Protein AF-A0A7C4VVA5-F1 (afdb_monomer)

pLDDT: mean 86.46, std 18.03, range [26.69, 98.88]

Foldseek 3Di:
DDPVVVVVVVVVVVVVVVCVVVVVVVVVVVVVDQAAAQEEEEWAPQQVVLQVVLQVLLVLLQHRHDYDHLVRLVVPADDPDSLLSLLVVLVCCCVRRVHAEYEHEAFCVIRNFDWAQFDDPPDGTFTFPLSSFQNDDRLCPPPPRNRVPVVRGDDLLFGPHFYAYAHDNHNVLSNLLSVLQLCCLQVDDPPDLQLQEEEQEFDDPAPLQVLLSVLLCVLSVVGNYDYQGLNVQRFDLVNVLVDQLCAHQEYEYGYEAAFWWDWATGDDDPDDDDDPDDDDDDDGDTCGLVSLLPRQNVSSAYEYFYQYFQQQQSVDAPPVRDDGGSQSSQSSRSRYHHQKYKDFSGGFDDDSDCADTSSVLSSQLSVQVVVVQQFQSSSLSRSLNVLSVVDDFVDDPPPGRRSSNRSRGIHMHHGRGQGRPPDAEEAEPPPRGPAPSSVQSNGAARYEYEYEFDEHADQHERQHNYEYEYPALVGAEQEYPLEDESYEYNAENYHAYHHEFENYLERYEYDLVHQHAYEYEQHEQEHHLERYERENHAPYEAAQYEFEPHAAERYEYEYPDQDARQYEHANYEQEQYQESYEYENYENYEAFLYHQYHHVHDYHYPDYAYHQAPAPPRFGFEHNPDDADFQADDRQRPHGDGDQWGSQWADNDPRDIGRTHGNDRRVDDQFDKAKEAEEEDPFWAKVVGGGIDIDGAQDKDWMFIGGDPQKDWFFKDKQNRTPGRDGGDIDGPNHHIYIYTYIDGAKDDKEKAKPDLEDEEEQFDKDKMAMDIDIDADDKWKWKDKQNHTDPPPTDRMDMDHHNDFDKIKMKMWMAHPVGHIYIYDIHIYGYKYAKEKAKPPLEDEAAAFDKDKMFMDIDIDADDKWKWKDKPNHTDPPRTDRMDMDGHNDFDKMWMKMKMAHPVGRIYIYDIRIYGHDDDDDDDDDDDDYDYDYDDDDYDDDDDDDDDDDDDDDDDDDDDDDDDD

Secondary structure (DSSP, 8-state):
--THHHHHHHHHHHHHHHHHHHHHHHHHHHTTS-----EEEEE-TTTHHHHHHHHHHHHHTT--EEEEEHHHHHHHS--SSHHHHHHHHHHHHHHHH---EEEEES-TTTS--EEE----SS-S-EEESGGGT--SS-S-SSSSS-TT-TTT-------SSEEEEE--SSHHHHHHHHHHHHHHHHS--TTSGGGGEEEEEE-SSTHHHHHHHHHHHHHHTTSEEEEEEGGGT---HHHHHHHHHH--SEEEEES--BTTEE-------S-----S----------EEHHHHHH--GGG--PEEEEESSSTT-TT---TTS----HHHHHHH-SSSS-SEEEEESS-----SSSSSSHHHHHHHHHHHHHTT--BHHHHHHHHHHHHHHHS-SS--BTTB-HHHHHHHHEEEES-TT-B--SS--EEEETTT-SSHHHHHHHPPTT-EEEE-SEEE---EEE-SS-EEEES-TTTEEEE--SSSEEEEE-SSS-EEES-EEESSSEEEEE-TTS-BS-EEES-EEESSSEEEEEES-BS-EEES-EEE--SSEEEEEEEEEEEE---EEES-EEES-SEEEEEEEEES-EEES-EEES-S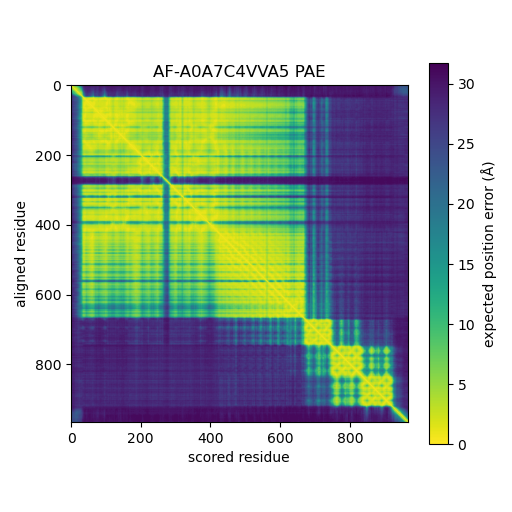EEEEESS---B----TTT---EETT------EETTTT-EES--SB-SS-EESSSS-EESS-BSS-TTSPPPPEEEEEEEE-TTEEEESPSEEEEEETTPEEEEEEEEPTTEEEEEEEETTEEEES-SSEEEE-SS-EEEEEEEEEPPPPPEEEEE-SEEEEETT--EEEEEEEESSSSS-EEEEEETTEE-TT--SSEEEE--SS-EEEEEEEEEE-TT--EEE---EEEEEEPPPEEEEE-SEEEE-TT--EEEEEEEESSSSSEEEEEEETTEE-TT--SSEEEE--SSSEEEEEEEEEEETTS-EEE---EEEEE------------------------------------------------

Sequence (966 aa):
MSKRAVSGIMLILFLTGVLSLAFNIQLAKAESETVRIDNLIITTSDLEAAATRLAQWKNSCGIPSKVLNTTWIYSHYSGVDEPEKIRNCIKDFHSNFLTRYVTIFGDVDKVPIRYAYVPDSHETFVPTDLYYADLDYSWDDNGDGLYADLDNDRVDGVPDVYVGRIPPSLSNTAEDVITKIIEYQQSFDVSEDWVNRVVLAAGMDGDITVTLSEYIYNVVRDKNVVKLYETEGNLTNDALDFEIDRGCIFLNFVGHSGETWLPDIVPDSWILRPIYLGPIVVDYEKYSWQDALDRTNGRKLPVIVTMSCLSAKVDWTSPLGTGECLGEYFVMNPNGGSIAYFGSTGIAWGSSSPYGLMPELNRRIYEAFYSGRTRLGDMWGVALTEYVQGHTLNGRYGEYYLDEKTVMEFILLGDPTLRIYGGPETLKVPEEYVTIQGAINSAYSGDVIEVANGNYHEHVVINKTVSLIGESRYGTVIIGDGTGTVVYVLANNVNITGFAIVSGSIGIKTDWRYGQNVNIVGNIIDHNTIGVQLYEVYNSTFTDNQVSNNNNCGILLINNFPSFSNNTIINNVIWHNGYGIWMDNSDGNTIYHNNFINNTQQVRIDWGNNTFDNGYPSGGNYWSDYTGTDVKCGPSQDFPGSDFIGDTPYIIDTNNRDRYPLMYSYGSSPPPTYNLTIMATVGGTTNPPAGTYSYTANQTVQVTAIPDTGYLFGYWELDGINVGSANPYSVLMDKDHALKAIFTVIPPPLSASISPLSASLLVGQSVMFSSIVSGGYPPYGYQWYLNGSLVSEATSSIWTFTPLTAGTYKVYLNVTDNSGNVAISDTATITVAPQLAVSISPMSVSILVGQQVTFTSTTSGGYPPYTYQWYLNGNPVSGATSETWTFTPSTSGIFYVYLKVTDSKGNTAQSDTARIIVSTVPVGGYSIPIQLPTTTKPVTLHIALLTILTALFVTIKQKTRRKHRQ

Solvent-accessible surface area (backbone atoms only — not comparable to full-atom values): 50418 Å² total; per-residue (Å²): 139,66,75,67,60,60,54,52,54,52,51,52,52,50,51,54,49,50,49,50,49,50,50,50,50,52,45,56,49,63,74,66,55,71,69,65,29,38,30,42,33,42,25,32,85,79,40,44,66,43,50,45,52,47,24,53,51,35,39,53,33,14,38,36,41,47,73,44,45,48,76,55,41,64,76,76,40,72,54,97,51,68,56,48,10,51,33,50,49,46,52,53,37,36,75,67,21,62,28,43,30,34,32,38,46,23,19,50,92,60,45,63,68,45,59,33,35,51,42,60,101,85,50,54,64,32,50,22,64,46,65,67,8,28,76,66,78,76,29,46,69,80,73,81,71,58,23,43,31,76,93,72,23,57,77,80,74,46,49,74,26,17,47,9,35,39,57,43,86,44,54,66,52,34,44,38,36,48,48,52,57,52,47,55,58,71,72,64,61,84,85,44,70,30,60,46,19,32,39,42,37,18,28,55,79,38,73,49,22,41,53,51,49,51,56,43,44,70,73,53,64,91,40,56,64,46,80,24,30,43,82,76,50,58,24,31,60,75,49,54,51,50,49,46,46,67,19,19,42,32,35,40,40,26,29,64,38,40,42,43,32,37,63,50,45,71,64,91,64,102,72,78,82,85,72,97,72,79,97,71,88,75,87,71,62,56,49,32,38,64,57,32,48,72,35,37,22,86,68,38,42,19,38,37,41,38,38,29,15,17,28,39,14,66,85,49,62,40,102,84,76,76,45,66,14,29,37,50,33,18,42,48,24,73,67,19,35,29,62,23,28,34,24,14,31,32,86,56,54,71,61,95,38,69,64,58,41,33,40,25,48,49,42,28,40,52,52,28,37,79,71,74,28,41,25,51,11,51,12,49,34,47,20,43,36,56,47,53,74,70,53,68,86,94,47,61,68,82,91,22,47,52,59,60,36,42,59,41,22,53,45,44,39,21,60,19,80,46,70,52,81,87,66,67,51,78,43,42,28,60,85,70,12,71,34,72,50,6,40,58,54,64,46,58,67,61,17,34,38,43,30,50,68,40,82,42,82,42,71,32,64,41,68,49,31,30,38,42,36,28,74,31,35,89,46,11,32,40,36,27,91,55,48,68,46,22,33,36,35,57,23,40,60,23,37,44,31,16,30,22,32,27,30,6,38,24,16,36,35,42,32,65,93,20,19,41,39,44,28,43,36,40,31,30,25,34,53,11,37,26,14,33,40,38,27,45,44,28,63,19,42,38,33,52,27,37,28,25,50,2,67,51,21,17,36,35,37,39,31,98,54,93,47,79,22,49,27,40,40,30,53,26,40,29,30,49,9,29,23,22,32,36,31,36,32,43,18,54,30,40,39,2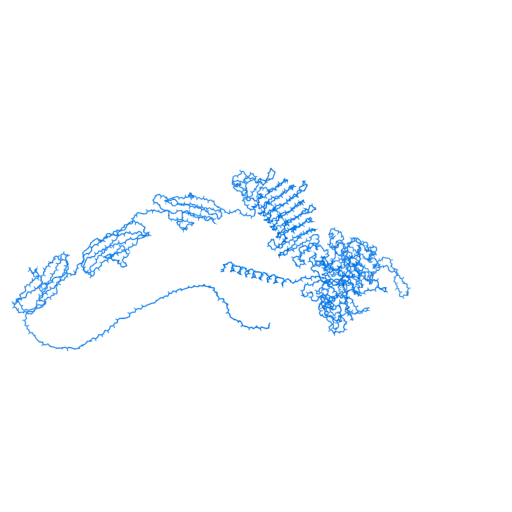5,38,22,30,36,36,72,26,78,37,53,68,46,74,82,35,64,50,43,42,26,39,66,48,75,92,72,27,10,26,16,49,72,82,67,81,70,54,52,59,18,25,70,90,76,37,74,45,86,42,64,68,58,31,25,51,50,54,48,72,76,55,99,79,29,42,18,69,24,23,29,73,54,51,58,95,59,76,79,71,58,73,26,42,42,34,38,42,60,40,79,42,41,48,44,44,67,59,67,46,76,47,78,43,49,54,70,41,71,46,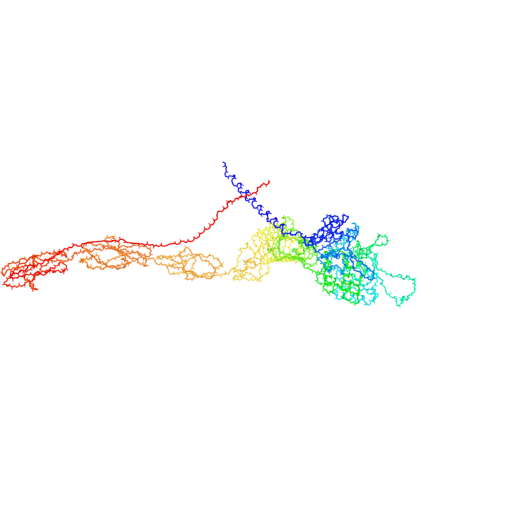72,39,34,71,46,55,33,96,66,31,39,75,56,34,33,26,50,74,83,40,79,76,45,63,66,77,58,38,79,45,68,28,82,52,71,44,38,40,32,40,38,40,40,74,68,69,56,75,56,42,42,38,61,40,65,57,61,53,78,40,46,45,70,45,73,51,69,36,43,58,51,74,49,53,45,44,80,65,71,49,39,42,36,30,49,72,88,39,80,43,83,92,40,51,52,68,54,49,73,50,64,45,84,58,60,49,79,43,39,37,36,38,41,37,32,29,67,81,69,52,74,26,63,28,64,72,19,45,38,42,29,31,42,62,51,44,40,44,59,39,68,52,57,52,80,44,52,63,68,47,75,50,66,35,42,57,51,76,46,55,42,46,79,65,73,47,44,40,33,27,49,72,89,39,76,44,86,90,36,53,53,68,51,52,76,48,63,45,90,58,70,49,76,48,40,36,34,40,39,38,35,29,68,80,70,53,70,29,59,27,70,70,18,47,36,36,27,62,86,90,90,86,87,90,88,87,92,92,89,90,92,93,92,94,91,90,89,93,94,91,94,92,91,90,86,92,86,88,91,83,88,81,88,84,80,92,90,88,75,88,88,88,80,83,134

Mean predicted aligned error: 17.12 Å

Nearest PDB structures (foldseek):
  5xpw-assembly1_A-2  TM=4.432E-01  e=4.559E-05  Branchiostoma floridae
  7r5j-assembly1_10  TM=3.515E-01  e=4.429E-06  Homo sapiens
  7uww-assembly1_A  TM=2.962E-01  e=5.397E-04  Ruminococcus bromii L2-63
  7uww-assembly2_B  TM=3.057E-01  e=1.086E-03  Ruminococcus bromii L2-63
  7uwv-assembly1_A  TM=2.884E-01  e=1.992E-03  Ruminococcus bromii L2-63

Structure (mmCIF, N/CA/C/O backbone):
data_AF-A0A7C4VVA5-F1
#
_entry.id   AF-A0A7C4VVA5-F1
#
loop_
_atom_site.group_PDB
_atom_site.id
_atom_site.type_symbol
_atom_site.label_atom_id
_atom_site.label_alt_id
_atom_site.label_comp_id
_atom_site.label_asym_id
_atom_site.label_entity_id
_atom_site.label_seq_id
_atom_site.pdbx_PDB_ins_code
_atom_site.Cartn_x
_atom_site.Cartn_y
_atom_site.Cartn_z
_atom_site.occupancy
_atom_site.B_iso_or_equiv
_atom_site.auth_seq_id
_atom_site.auth_comp_id
_atom_site.auth_asym_id
_atom_site.auth_atom_id
_atom_site.pdbx_PDB_model_num
ATOM 1 N N . MET A 1 1 ? 16.117 -47.573 38.694 1.00 45.97 1 MET A N 1
ATOM 2 C CA . MET A 1 1 ? 16.319 -46.351 37.874 1.00 45.97 1 MET A CA 1
ATOM 3 C C . MET A 1 1 ? 15.003 -45.577 37.844 1.00 45.97 1 MET A C 1
ATOM 5 O O . MET A 1 1 ? 13.965 -46.211 37.989 1.00 45.97 1 MET A O 1
ATOM 9 N N . SER A 1 2 ? 15.019 -44.240 37.807 1.00 35.41 2 SER A N 1
ATOM 10 C CA . SER A 1 2 ? 13.863 -43.418 38.219 1.00 35.41 2 SER A CA 1
ATOM 11 C C . SER A 1 2 ? 12.977 -42.929 37.063 1.00 35.41 2 SER A C 1
ATOM 13 O O . SER A 1 2 ? 13.430 -42.778 35.929 1.00 35.41 2 SER A O 1
ATOM 15 N N . LYS A 1 3 ? 11.713 -42.597 37.378 1.00 33.50 3 LYS A N 1
ATOM 16 C CA . LYS A 1 3 ? 10.722 -42.053 36.424 1.00 33.50 3 LYS A CA 1
ATOM 17 C C . LYS A 1 3 ? 11.180 -40.771 35.697 1.00 33.50 3 LYS A C 1
ATOM 19 O O . LYS A 1 3 ? 10.673 -40.491 34.618 1.00 33.50 3 LYS A O 1
ATOM 24 N N . ARG A 1 4 ? 12.165 -40.031 36.234 1.00 36.22 4 ARG A N 1
ATOM 25 C CA . ARG A 1 4 ? 12.706 -38.803 35.613 1.00 36.22 4 ARG A CA 1
ATOM 26 C C . ARG A 1 4 ? 13.353 -39.045 34.240 1.00 36.22 4 ARG A C 1
ATOM 28 O O . ARG A 1 4 ? 13.280 -38.165 33.392 1.00 36.22 4 ARG A O 1
ATOM 35 N N . ALA A 1 5 ? 13.928 -40.227 33.994 1.00 37.09 5 ALA A N 1
ATOM 36 C CA . ALA A 1 5 ? 14.572 -40.531 32.712 1.00 37.09 5 ALA A CA 1
ATOM 37 C C . ALA A 1 5 ? 13.572 -40.625 31.541 1.00 37.09 5 ALA A C 1
ATOM 39 O O . ALA A 1 5 ? 13.870 -40.180 30.437 1.00 37.09 5 ALA A O 1
ATOM 40 N N . VAL A 1 6 ? 12.371 -41.164 31.784 1.00 39.78 6 VAL A N 1
ATOM 41 C CA . VAL A 1 6 ? 11.357 -41.364 30.733 1.00 39.78 6 VAL A CA 1
ATOM 42 C C . VAL A 1 6 ? 10.712 -40.036 30.329 1.00 39.78 6 VAL A C 1
ATOM 44 O O . VAL A 1 6 ? 10.567 -39.768 29.139 1.00 39.78 6 VAL A O 1
ATOM 47 N N . SER A 1 7 ? 10.395 -39.171 31.300 1.00 40.78 7 SER A N 1
ATOM 48 C CA . SER A 1 7 ? 9.859 -37.831 31.023 1.00 40.78 7 SER A CA 1
ATOM 49 C C . SER A 1 7 ? 10.847 -36.952 30.251 1.00 40.78 7 SER A C 1
ATOM 51 O O . SER A 1 7 ? 10.426 -36.253 29.339 1.00 40.78 7 SER A O 1
ATOM 53 N N . GLY A 1 8 ? 12.149 -37.021 30.559 1.00 36.41 8 GLY A N 1
ATOM 54 C CA . GLY A 1 8 ? 13.171 -36.264 29.824 1.00 36.41 8 GLY A CA 1
ATOM 55 C C . GLY A 1 8 ? 13.262 -36.661 28.347 1.00 36.41 8 GLY A C 1
ATOM 56 O O . GLY A 1 8 ? 13.280 -35.795 27.480 1.00 36.41 8 GLY A O 1
ATOM 57 N N . ILE A 1 9 ? 13.245 -37.964 28.045 1.00 43.09 9 ILE A N 1
ATOM 58 C CA . ILE A 1 9 ? 13.321 -38.464 26.661 1.00 43.09 9 ILE A CA 1
ATOM 59 C C . ILE A 1 9 ? 12.047 -38.124 25.871 1.00 43.09 9 ILE A C 1
ATOM 61 O O . ILE A 1 9 ? 12.146 -37.717 24.716 1.00 43.09 9 ILE A O 1
ATOM 65 N N . MET A 1 10 ? 10.861 -38.219 26.487 1.00 37.72 10 MET A N 1
ATOM 66 C CA . MET A 1 10 ? 9.610 -37.766 25.859 1.00 37.72 10 MET A CA 1
ATOM 67 C C . MET A 1 10 ? 9.621 -36.259 25.575 1.00 37.72 10 MET A C 1
ATOM 69 O O . MET A 1 10 ? 9.268 -35.852 24.473 1.00 37.72 10 MET A O 1
ATOM 73 N N . LEU A 1 11 ? 10.073 -35.435 26.528 1.00 40.97 11 LEU A N 1
ATOM 74 C CA . LEU A 1 11 ? 10.136 -33.982 26.360 1.00 40.97 11 LEU A CA 1
ATOM 75 C C . LEU A 1 11 ? 11.113 -33.578 25.242 1.00 40.97 11 LEU A C 1
ATOM 77 O O . LEU A 1 11 ? 10.780 -32.726 24.425 1.00 40.97 11 LEU A O 1
ATOM 81 N N . ILE A 1 12 ? 12.276 -34.235 25.151 1.00 39.78 12 ILE A N 1
ATOM 82 C CA . ILE A 1 12 ? 13.262 -34.010 24.080 1.00 39.78 12 ILE A CA 1
ATOM 83 C C . ILE A 1 12 ? 12.720 -34.457 22.714 1.00 39.78 12 ILE A C 1
ATOM 85 O O . ILE A 1 12 ? 12.934 -33.760 21.725 1.00 39.78 12 ILE A O 1
ATOM 89 N N . LEU A 1 13 ? 11.987 -35.573 22.632 1.00 38.12 13 LEU A N 1
ATOM 90 C CA . LEU A 1 13 ? 11.355 -36.016 21.381 1.00 38.12 13 LEU A CA 1
ATOM 91 C C . LEU A 1 13 ? 10.202 -35.098 20.947 1.00 38.12 13 LEU A C 1
ATOM 93 O O . LEU A 1 13 ? 10.012 -34.893 19.751 1.00 38.12 13 LEU A O 1
ATOM 97 N N . PHE A 1 14 ? 9.471 -34.502 21.892 1.00 37.41 14 PHE A N 1
ATOM 98 C CA . PHE A 1 14 ? 8.439 -33.513 21.577 1.00 37.41 14 PHE A CA 1
ATOM 99 C C . PHE A 1 14 ? 9.060 -32.184 21.124 1.00 37.41 14 PHE A C 1
ATOM 101 O O . PHE A 1 14 ? 8.675 -31.661 20.085 1.00 37.41 14 PHE A O 1
ATOM 108 N N . LEU A 1 15 ? 10.082 -31.683 21.831 1.00 36.53 15 LEU A N 1
ATOM 109 C CA . LEU A 1 15 ? 10.829 -30.481 21.438 1.00 36.53 15 LEU A CA 1
ATOM 110 C C . LEU A 1 15 ? 11.522 -30.646 20.082 1.00 36.53 15 LEU A C 1
ATOM 112 O O . LEU A 1 15 ? 11.409 -29.759 19.250 1.00 36.53 15 LEU A O 1
ATOM 116 N N . THR A 1 16 ? 12.187 -31.772 19.813 1.00 39.16 16 THR A N 1
ATOM 117 C CA . THR A 1 16 ? 12.819 -32.010 18.497 1.00 39.16 16 THR A CA 1
ATOM 118 C C . THR A 1 16 ? 11.798 -32.234 17.381 1.00 39.16 16 THR A C 1
ATOM 120 O O . THR A 1 16 ? 12.058 -31.824 16.255 1.00 39.16 16 THR A O 1
ATOM 123 N N . GLY A 1 17 ? 10.619 -32.796 17.671 1.00 33.19 17 GLY A N 1
ATOM 124 C CA . GLY A 1 17 ? 9.508 -32.862 16.717 1.00 33.19 17 GLY A CA 1
ATOM 125 C C . GLY A 1 17 ? 8.909 -31.489 16.393 1.00 33.19 17 GLY A C 1
ATOM 126 O O . GLY A 1 17 ? 8.690 -31.182 15.225 1.00 33.19 17 GLY A O 1
ATOM 127 N N . VAL A 1 18 ? 8.698 -30.641 17.406 1.00 42.88 18 VAL A N 1
ATOM 128 C CA . VAL A 1 18 ? 8.175 -29.275 17.234 1.00 42.88 18 VAL A CA 1
ATOM 129 C C . VAL A 1 18 ? 9.211 -28.359 16.582 1.00 42.88 18 VAL A C 1
ATOM 131 O O . VAL A 1 18 ? 8.852 -27.648 15.651 1.00 42.88 18 VAL A O 1
ATOM 134 N N . LEU A 1 19 ? 10.493 -28.425 16.969 1.00 34.62 19 LEU A N 1
ATOM 135 C CA . LEU A 1 19 ? 11.560 -27.718 16.251 1.00 34.62 19 LEU A CA 1
ATOM 136 C C . LEU A 1 19 ? 11.702 -28.234 14.819 1.00 34.62 19 LEU A C 1
ATOM 138 O O . LEU A 1 19 ? 11.848 -27.417 13.927 1.00 34.62 19 LEU A O 1
ATOM 142 N N . SER A 1 20 ? 11.621 -29.543 14.557 1.00 33.53 20 SER A N 1
ATOM 143 C CA . SER A 1 20 ? 11.682 -30.052 13.179 1.00 33.53 20 SER A CA 1
ATOM 144 C C . SER A 1 20 ? 10.496 -29.586 12.338 1.00 33.53 20 SER A C 1
ATOM 146 O O . SER A 1 20 ? 10.680 -29.337 11.152 1.00 33.53 20 SER A O 1
ATOM 148 N N . LEU A 1 21 ? 9.296 -29.462 12.912 1.00 33.78 21 LEU A N 1
ATOM 149 C CA . LEU A 1 21 ? 8.136 -28.963 12.178 1.00 33.78 21 LEU A CA 1
ATOM 150 C C . LEU A 1 21 ? 8.221 -27.446 11.966 1.00 33.78 21 LEU A C 1
ATOM 152 O O . LEU A 1 21 ? 7.991 -26.990 10.854 1.00 33.78 21 LEU A O 1
ATOM 156 N N . ALA A 1 22 ? 8.617 -26.680 12.986 1.00 40.81 22 ALA A N 1
ATOM 157 C CA . ALA A 1 22 ? 8.839 -25.241 12.875 1.00 40.81 22 ALA A CA 1
ATOM 158 C C . ALA A 1 22 ? 9.962 -24.919 11.878 1.00 40.81 22 ALA A C 1
ATOM 160 O O . ALA A 1 22 ? 9.759 -24.105 10.991 1.00 40.81 22 ALA A O 1
ATOM 161 N N . PHE A 1 23 ? 11.100 -25.613 11.955 1.00 34.66 23 PHE A N 1
ATOM 162 C CA . PHE A 1 23 ? 12.238 -25.439 11.049 1.00 34.66 23 PHE A CA 1
ATOM 163 C C . PHE A 1 23 ? 11.895 -25.867 9.617 1.00 34.66 23 PHE A C 1
ATOM 165 O O . PHE A 1 23 ? 12.284 -25.180 8.685 1.00 34.66 23 PHE A O 1
ATOM 172 N N . ASN A 1 24 ? 11.098 -26.925 9.419 1.00 34.34 24 ASN A N 1
ATOM 173 C CA . ASN A 1 24 ? 10.622 -27.297 8.082 1.00 34.34 24 ASN A CA 1
ATOM 174 C C . ASN A 1 24 ? 9.548 -26.338 7.537 1.00 34.34 24 ASN A C 1
ATOM 176 O O . ASN A 1 24 ? 9.483 -26.159 6.330 1.00 34.34 24 ASN A O 1
ATOM 180 N N . ILE A 1 25 ? 8.722 -25.712 8.383 1.00 40.72 25 ILE A N 1
ATOM 181 C CA . ILE A 1 25 ? 7.798 -24.636 7.969 1.00 40.72 25 ILE A CA 1
ATOM 182 C C . ILE A 1 25 ? 8.580 -23.351 7.661 1.00 40.72 25 ILE A C 1
ATOM 184 O O . ILE A 1 25 ? 8.239 -22.633 6.730 1.00 40.72 25 ILE A O 1
ATOM 188 N N . GLN A 1 26 ? 9.647 -23.075 8.409 1.00 35.91 26 GLN A N 1
ATOM 189 C CA . GLN A 1 26 ? 10.500 -21.904 8.231 1.00 35.91 26 GLN A CA 1
ATOM 190 C C . GLN A 1 26 ? 11.422 -22.049 7.009 1.00 35.91 26 GLN A C 1
ATOM 192 O O . GLN A 1 26 ? 11.621 -21.064 6.307 1.00 35.91 26 GLN A O 1
ATOM 197 N N . LEU A 1 27 ? 11.883 -23.267 6.686 1.00 31.34 27 LEU A N 1
ATOM 198 C CA . LEU A 1 27 ? 12.446 -23.588 5.369 1.00 31.34 27 LEU A CA 1
ATOM 199 C C . LEU A 1 27 ? 11.375 -23.488 4.283 1.00 31.34 27 LEU A C 1
ATOM 201 O O . LEU A 1 27 ? 11.576 -22.729 3.356 1.00 31.34 27 LEU A O 1
ATOM 205 N N . ALA A 1 28 ? 10.219 -24.148 4.412 1.00 31.80 28 ALA A N 1
ATOM 206 C CA . ALA A 1 28 ? 9.186 -24.112 3.369 1.00 31.80 28 ALA A CA 1
ATOM 207 C C . ALA A 1 28 ? 8.646 -22.697 3.080 1.00 31.80 28 ALA A C 1
ATOM 209 O O . ALA A 1 28 ? 8.178 -22.452 1.973 1.00 31.80 28 ALA A O 1
ATOM 210 N N . LYS A 1 29 ? 8.725 -21.768 4.046 1.00 32.97 29 LYS A N 1
ATOM 211 C CA . LYS A 1 29 ? 8.430 -20.344 3.833 1.00 32.97 29 LYS A CA 1
ATOM 212 C C . LYS A 1 29 ? 9.605 -19.592 3.189 1.00 32.97 29 LYS A C 1
ATOM 214 O O . LYS A 1 29 ? 9.385 -18.812 2.271 1.00 32.97 29 LYS A O 1
ATOM 219 N N . ALA A 1 30 ? 10.846 -19.866 3.599 1.00 32.59 30 ALA A N 1
ATOM 220 C CA . ALA A 1 30 ? 12.046 -19.334 2.938 1.00 32.59 30 ALA A CA 1
ATOM 221 C C . ALA A 1 30 ? 12.274 -19.909 1.519 1.00 32.59 30 ALA A C 1
ATOM 223 O O . ALA A 1 30 ? 12.958 -19.297 0.709 1.00 32.59 30 ALA A O 1
ATOM 224 N N . GLU A 1 31 ? 11.686 -21.066 1.208 1.00 33.31 31 GLU A N 1
ATOM 225 C CA . GLU A 1 31 ? 11.645 -21.708 -0.112 1.00 33.31 31 GLU A CA 1
ATOM 226 C C . GLU A 1 31 ? 10.428 -21.252 -0.949 1.00 33.31 31 GLU A C 1
ATOM 228 O O . GLU A 1 31 ? 10.317 -21.643 -2.109 1.00 33.31 31 GLU A O 1
ATOM 233 N N . SER A 1 32 ? 9.522 -20.426 -0.396 1.00 39.28 32 SER A N 1
ATOM 234 C CA . SER A 1 32 ? 8.358 -19.863 -1.110 1.00 39.28 32 SER A CA 1
ATOM 235 C C . SER A 1 32 ? 8.391 -18.341 -1.291 1.00 39.28 32 SER A C 1
ATOM 237 O O . SER A 1 32 ? 7.468 -17.786 -1.880 1.00 39.28 32 SER A O 1
ATOM 239 N N . GLU A 1 33 ? 9.419 -17.659 -0.789 1.00 46.59 33 GLU A N 1
ATOM 240 C CA . GLU A 1 33 ? 9.691 -16.246 -1.067 1.00 46.59 33 GLU A CA 1
ATOM 241 C C . GLU A 1 33 ? 10.864 -16.180 -2.061 1.00 46.59 33 GLU A C 1
ATOM 243 O O . GLU A 1 33 ? 12.033 -16.228 -1.680 1.00 46.59 33 GLU A O 1
ATOM 248 N N . THR A 1 34 ? 10.557 -16.115 -3.364 1.00 53.72 34 THR A N 1
ATOM 249 C CA . THR A 1 34 ? 11.560 -15.837 -4.406 1.00 53.72 34 THR A CA 1
ATOM 250 C C . THR A 1 34 ? 12.242 -14.510 -4.093 1.00 53.72 34 THR A C 1
ATOM 252 O O . THR A 1 34 ? 11.558 -13.498 -3.939 1.00 53.72 34 THR A O 1
ATOM 255 N N . VAL A 1 35 ? 13.575 -14.503 -4.001 1.00 77.94 35 VAL A N 1
ATOM 256 C CA . VAL A 1 35 ? 14.351 -13.301 -3.662 1.00 77.94 35 VAL A CA 1
ATOM 257 C C . VAL A 1 35 ? 14.196 -12.268 -4.780 1.00 77.94 35 VAL A C 1
ATOM 259 O O . VAL A 1 35 ? 14.896 -12.332 -5.785 1.00 77.94 35 VAL A O 1
ATOM 262 N N . ARG A 1 36 ? 13.254 -11.336 -4.606 1.00 88.06 36 ARG A N 1
ATOM 263 C CA . ARG A 1 36 ? 12.953 -10.270 -5.568 1.00 88.06 36 ARG A CA 1
ATOM 264 C C . ARG A 1 36 ? 14.175 -9.375 -5.760 1.00 88.06 36 ARG A C 1
ATOM 266 O O . ARG A 1 36 ? 14.776 -8.937 -4.781 1.00 88.06 36 ARG A O 1
ATOM 273 N N . ILE A 1 37 ? 14.521 -9.090 -7.011 1.00 95.69 37 ILE A N 1
ATOM 274 C CA . ILE A 1 37 ? 15.574 -8.148 -7.403 1.00 95.69 37 ILE A CA 1
ATOM 275 C C . ILE A 1 37 ? 15.009 -7.326 -8.557 1.00 95.69 37 ILE A C 1
ATOM 277 O O . ILE A 1 37 ? 15.155 -7.706 -9.712 1.00 95.69 37 ILE A O 1
ATOM 281 N N . ASP A 1 38 ? 14.339 -6.217 -8.249 1.00 96.12 38 ASP A N 1
ATOM 282 C CA . ASP A 1 38 ? 13.673 -5.374 -9.246 1.00 96.12 38 ASP A CA 1
ATOM 283 C C . ASP A 1 38 ? 14.661 -4.702 -10.200 1.00 96.12 38 ASP A C 1
ATOM 285 O O . ASP A 1 38 ? 14.363 -4.581 -11.388 1.00 96.12 38 ASP A O 1
ATOM 289 N N . ASN A 1 39 ? 15.820 -4.278 -9.682 1.00 98.44 39 ASN A N 1
ATOM 290 C CA . ASN A 1 39 ? 16.856 -3.577 -10.436 1.00 98.44 39 ASN A CA 1
ATOM 291 C C . ASN A 1 39 ? 18.196 -4.324 -10.405 1.00 98.44 39 ASN A C 1
ATOM 293 O O . ASN A 1 39 ? 18.788 -4.542 -9.339 1.00 98.44 39 ASN A O 1
ATOM 297 N N . LEU A 1 40 ? 18.704 -4.660 -11.589 1.00 98.62 40 LEU A N 1
ATOM 298 C CA . LEU A 1 40 ? 20.035 -5.222 -11.774 1.00 98.62 40 LEU A CA 1
ATOM 299 C C . LEU A 1 40 ? 21.006 -4.128 -12.224 1.00 98.62 40 LEU A C 1
ATOM 301 O O . LEU A 1 40 ? 20.868 -3.583 -13.315 1.00 98.62 40 LEU A O 1
ATOM 305 N N . ILE A 1 41 ? 21.994 -3.808 -11.388 1.00 98.88 41 ILE A N 1
ATOM 306 C CA . ILE A 1 41 ? 23.014 -2.797 -11.689 1.00 98.88 41 ILE A CA 1
ATOM 307 C C . ILE A 1 41 ? 24.270 -3.506 -12.201 1.00 98.88 41 ILE A C 1
ATOM 309 O O . ILE A 1 41 ? 24.923 -4.223 -11.444 1.00 98.88 41 ILE A O 1
ATOM 313 N N . ILE A 1 42 ? 24.611 -3.328 -13.476 1.00 98.88 42 ILE A N 1
ATOM 314 C CA . ILE A 1 42 ? 25.744 -4.007 -14.126 1.00 98.88 42 ILE A CA 1
ATOM 315 C C . ILE A 1 42 ? 26.891 -3.012 -14.298 1.00 98.88 42 ILE A C 1
ATOM 317 O O . ILE A 1 42 ? 26.676 -1.916 -14.808 1.00 98.88 42 ILE A O 1
ATOM 321 N N . THR A 1 43 ? 28.094 -3.362 -13.829 1.00 98.75 43 THR A N 1
ATOM 322 C CA . THR A 1 43 ? 29.210 -2.407 -13.708 1.00 98.75 43 THR A CA 1
ATOM 323 C C . THR A 1 43 ? 30.594 -3.071 -13.667 1.00 98.75 43 THR A C 1
ATOM 325 O O . THR A 1 43 ? 30.706 -4.296 -13.597 1.00 98.75 43 THR A O 1
ATOM 328 N N . THR A 1 44 ? 31.659 -2.270 -13.669 1.00 98.31 44 THR A N 1
ATOM 329 C CA . THR A 1 44 ? 33.063 -2.697 -13.543 1.00 98.31 44 THR A CA 1
ATOM 330 C C . THR A 1 44 ? 33.635 -2.472 -12.139 1.00 98.31 44 THR A C 1
ATOM 332 O O . THR A 1 44 ? 33.127 -1.687 -11.339 1.00 98.31 44 THR A O 1
ATOM 335 N N . SER A 1 45 ? 34.747 -3.148 -11.831 1.00 96.62 45 SER A N 1
ATOM 336 C CA . SER A 1 45 ? 35.408 -3.128 -10.512 1.00 96.62 45 SER A CA 1
ATOM 337 C C . SER A 1 45 ? 35.870 -1.743 -10.034 1.00 96.62 45 SER A C 1
ATOM 339 O O . SER A 1 45 ? 36.037 -1.537 -8.835 1.00 96.62 45 SER A O 1
ATOM 341 N N . ASP A 1 46 ? 36.124 -0.809 -10.953 1.00 96.69 46 ASP A N 1
ATOM 342 C CA . ASP A 1 46 ? 36.512 0.580 -10.679 1.00 96.69 46 ASP A CA 1
ATOM 343 C C . ASP A 1 46 ? 35.315 1.492 -10.347 1.00 96.69 46 ASP A C 1
ATOM 345 O O . ASP A 1 46 ? 35.502 2.533 -9.714 1.00 96.69 46 ASP A O 1
ATOM 349 N N . LEU A 1 47 ? 34.093 1.073 -10.695 1.00 98.25 47 LEU A N 1
ATOM 350 C CA . LEU A 1 47 ? 32.837 1.790 -10.444 1.00 98.25 47 LEU A CA 1
ATOM 351 C C . LEU A 1 47 ? 31.939 1.127 -9.383 1.00 98.25 47 LEU A C 1
ATOM 353 O O . LEU A 1 47 ? 31.007 1.757 -8.876 1.00 98.25 47 LEU A O 1
ATOM 357 N N . GLU A 1 48 ? 32.235 -0.122 -9.007 1.00 97.12 48 GLU A N 1
ATOM 358 C CA . GLU A 1 48 ? 31.429 -0.964 -8.109 1.00 97.12 48 GLU A CA 1
ATOM 359 C C . GLU A 1 48 ? 31.083 -0.294 -6.764 1.00 97.12 48 GLU A C 1
ATOM 361 O O . GLU A 1 48 ? 30.019 -0.555 -6.203 1.00 97.12 48 GLU A O 1
ATOM 366 N N . ALA A 1 49 ? 31.926 0.616 -6.262 1.00 97.88 49 ALA A N 1
ATOM 367 C CA . ALA A 1 49 ? 31.655 1.395 -5.051 1.00 97.88 49 ALA A CA 1
ATOM 368 C C . ALA A 1 49 ? 30.449 2.346 -5.210 1.00 97.88 49 ALA A C 1
ATOM 370 O O . ALA A 1 49 ? 29.513 2.286 -4.408 1.00 97.88 49 ALA A O 1
ATOM 371 N N . ALA A 1 50 ? 30.426 3.151 -6.278 1.00 98.19 50 ALA A N 1
ATOM 372 C CA . ALA A 1 50 ? 29.335 4.081 -6.572 1.00 98.19 50 ALA A CA 1
ATOM 373 C C . ALA A 1 50 ? 28.049 3.323 -6.946 1.00 98.19 50 ALA A C 1
ATOM 375 O O . ALA A 1 50 ? 26.970 3.631 -6.435 1.00 98.19 50 ALA A O 1
ATOM 376 N N . ALA A 1 51 ? 28.167 2.249 -7.737 1.00 98.44 51 ALA A N 1
ATOM 377 C CA . ALA A 1 51 ? 27.056 1.342 -8.030 1.00 98.44 51 ALA A CA 1
ATOM 378 C C . ALA A 1 51 ? 26.467 0.711 -6.751 1.00 98.44 51 ALA A C 1
ATOM 380 O O . ALA A 1 51 ? 25.249 0.604 -6.606 1.00 98.44 51 ALA A O 1
ATOM 381 N N . THR A 1 52 ? 27.316 0.344 -5.785 1.00 98.44 52 THR A N 1
ATOM 382 C CA . THR A 1 52 ? 26.886 -0.184 -4.480 1.00 98.44 52 THR A CA 1
ATOM 383 C C . THR A 1 52 ? 26.193 0.886 -3.638 1.00 98.44 52 THR A C 1
ATOM 385 O O . THR A 1 52 ? 25.185 0.586 -2.999 1.00 98.44 52 THR A O 1
ATOM 388 N N . ARG A 1 53 ? 26.662 2.140 -3.664 1.00 98.38 53 ARG A N 1
ATOM 389 C CA . ARG A 1 53 ? 25.986 3.276 -3.014 1.00 98.38 53 ARG A CA 1
ATOM 390 C C . ARG A 1 53 ? 24.602 3.535 -3.625 1.00 98.38 53 ARG A C 1
ATOM 392 O O . ARG A 1 53 ? 23.642 3.714 -2.874 1.00 98.38 53 ARG A O 1
ATOM 399 N N . LEU A 1 54 ? 24.467 3.475 -4.955 1.00 98.19 54 LEU A N 1
ATOM 400 C CA . LEU A 1 54 ? 23.168 3.547 -5.634 1.00 98.19 54 LEU A CA 1
ATOM 401 C C . LEU A 1 54 ? 22.260 2.382 -5.222 1.00 98.19 54 LEU A C 1
ATOM 403 O O . LEU A 1 54 ? 21.126 2.613 -4.812 1.00 98.19 54 LEU A O 1
ATOM 407 N N . ALA A 1 55 ? 22.760 1.143 -5.253 1.00 98.50 55 ALA A N 1
ATOM 408 C CA . ALA A 1 55 ? 21.996 -0.022 -4.816 1.00 98.50 55 ALA A CA 1
ATOM 409 C C . ALA A 1 55 ? 21.535 0.114 -3.356 1.00 98.50 55 ALA A C 1
ATOM 411 O O . ALA A 1 55 ? 20.387 -0.191 -3.050 1.00 98.50 55 ALA A O 1
ATOM 412 N N . GLN A 1 56 ? 22.382 0.601 -2.445 1.00 98.31 56 GLN A N 1
ATOM 413 C CA . GLN A 1 56 ? 22.008 0.848 -1.046 1.00 98.31 56 GLN A CA 1
ATOM 414 C C . GLN A 1 56 ? 20.885 1.886 -0.921 1.00 98.31 56 GLN A C 1
ATOM 416 O O . GLN A 1 56 ? 19.941 1.658 -0.165 1.00 98.31 56 GLN A O 1
ATOM 421 N N . TRP A 1 57 ? 20.942 2.979 -1.690 1.00 97.56 57 TRP A N 1
ATOM 422 C CA . TRP A 1 57 ? 19.856 3.962 -1.754 1.00 97.56 57 TRP A CA 1
ATOM 423 C C . TRP A 1 57 ? 18.560 3.357 -2.308 1.00 97.56 57 TRP A C 1
ATOM 425 O O . TRP A 1 57 ? 17.502 3.508 -1.709 1.00 97.56 57 TRP A O 1
ATOM 435 N N . LYS A 1 58 ? 18.615 2.599 -3.406 1.00 97.56 58 LYS A N 1
ATOM 436 C CA . LYS A 1 58 ? 17.412 1.986 -3.992 1.00 97.56 58 LYS A CA 1
ATOM 437 C C . LYS A 1 58 ? 16.791 0.914 -3.095 1.00 97.56 58 LYS A C 1
ATOM 439 O O . LYS A 1 58 ? 15.574 0.904 -2.926 1.00 97.56 58 LYS A O 1
ATOM 444 N N . ASN A 1 59 ? 17.612 0.113 -2.415 1.00 97.19 59 ASN A N 1
ATOM 445 C CA . ASN A 1 59 ? 17.146 -0.802 -1.372 1.00 97.19 59 ASN A CA 1
ATOM 446 C C . ASN A 1 59 ? 16.496 -0.046 -0.194 1.00 97.19 59 ASN A C 1
ATOM 448 O O . ASN A 1 59 ? 15.449 -0.475 0.287 1.00 97.19 59 ASN A O 1
ATOM 452 N N . SER A 1 60 ? 17.043 1.098 0.250 1.00 96.06 60 SER A N 1
ATOM 453 C CA . SER A 1 60 ? 16.395 1.919 1.291 1.00 96.06 60 SER A CA 1
ATOM 454 C C . SER A 1 60 ? 15.120 2.617 0.798 1.00 96.06 60 SER A C 1
ATOM 456 O O . SER A 1 60 ? 14.221 2.871 1.595 1.00 96.06 60 SER A O 1
ATOM 458 N N . CYS A 1 61 ? 14.998 2.848 -0.509 1.00 95.75 61 CYS A N 1
ATOM 459 C CA . CYS A 1 61 ? 13.783 3.245 -1.223 1.00 95.75 61 CYS A CA 1
ATOM 460 C C . CYS A 1 61 ? 12.796 2.090 -1.485 1.00 95.75 61 CYS A C 1
ATOM 462 O O . CYS A 1 61 ? 11.802 2.307 -2.172 1.00 95.75 61 CYS A O 1
ATOM 464 N N . GLY A 1 62 ? 13.025 0.881 -0.958 1.00 95.38 62 GLY A N 1
ATOM 465 C CA . GLY A 1 62 ? 12.114 -0.262 -1.112 1.00 95.38 62 GLY A CA 1
ATOM 466 C C . GLY A 1 62 ? 12.153 -0.940 -2.482 1.00 95.38 62 GLY A C 1
ATOM 467 O O . GLY A 1 62 ? 11.254 -1.722 -2.778 1.00 95.38 62 GLY A O 1
ATOM 468 N N . ILE A 1 63 ? 13.172 -0.653 -3.299 1.00 96.56 63 ILE A N 1
ATOM 469 C CA . ILE A 1 63 ? 13.395 -1.221 -4.635 1.00 96.56 63 ILE A CA 1
ATOM 470 C C . ILE A 1 63 ? 14.604 -2.175 -4.557 1.00 96.56 63 ILE A C 1
ATOM 472 O O . ILE A 1 63 ? 15.746 -1.716 -4.695 1.00 96.56 63 ILE A O 1
ATOM 476 N N . PRO A 1 64 ? 14.395 -3.484 -4.299 1.00 97.06 64 PRO A N 1
ATOM 477 C CA . PRO A 1 64 ? 15.430 -4.511 -4.307 1.00 97.06 64 PRO A CA 1
ATOM 478 C C . PRO A 1 64 ? 16.418 -4.374 -5.466 1.00 97.06 64 PRO A C 1
ATOM 480 O O . PRO A 1 64 ? 16.080 -4.588 -6.629 1.00 97.06 64 PRO A O 1
ATOM 483 N N . SER A 1 65 ? 17.649 -3.994 -5.134 1.00 97.88 65 SER A N 1
ATOM 484 C CA . SER A 1 65 ? 18.681 -3.634 -6.109 1.00 97.88 65 SER A CA 1
ATOM 485 C C . SER A 1 65 ? 19.971 -4.393 -5.840 1.00 97.88 65 SER A C 1
ATOM 487 O O . SER A 1 65 ? 20.474 -4.382 -4.713 1.00 97.88 65 SER A O 1
ATOM 489 N N . LYS A 1 66 ? 20.534 -5.028 -6.871 1.00 97.88 66 LYS A N 1
ATOM 490 C CA . LYS A 1 66 ? 21.767 -5.822 -6.765 1.00 97.88 66 LYS A CA 1
ATOM 491 C C . LYS A 1 66 ? 22.791 -5.380 -7.801 1.00 97.88 66 LYS A C 1
ATOM 493 O O . LYS A 1 66 ? 22.465 -5.255 -8.975 1.00 97.88 66 LYS A O 1
ATOM 498 N N . VAL A 1 67 ? 24.035 -5.209 -7.359 1.00 98.75 67 VAL A N 1
ATOM 499 C CA . VAL A 1 67 ? 25.181 -4.958 -8.241 1.00 98.75 67 VAL A CA 1
ATOM 500 C C . VAL A 1 67 ? 25.758 -6.284 -8.739 1.00 98.75 67 VAL A C 1
ATOM 502 O O . VAL A 1 67 ? 25.899 -7.229 -7.957 1.00 98.75 67 VAL A O 1
ATOM 505 N N . LEU A 1 68 ? 26.120 -6.347 -10.020 1.00 98.19 68 LEU A N 1
ATOM 506 C CA . LEU A 1 68 ? 26.957 -7.390 -10.606 1.00 98.19 68 LEU A CA 1
ATOM 507 C C . LEU A 1 68 ? 28.162 -6.778 -11.324 1.00 98.19 68 LEU A C 1
ATOM 509 O O . LEU A 1 68 ? 28.032 -5.863 -12.135 1.00 98.19 68 LEU A O 1
ATOM 513 N N . ASN A 1 69 ? 29.332 -7.352 -11.057 1.00 96.81 69 ASN A N 1
ATOM 514 C CA . ASN A 1 69 ? 30.578 -7.016 -11.732 1.00 96.81 69 ASN A CA 1
ATOM 515 C C . ASN A 1 69 ? 30.667 -7.754 -13.084 1.00 96.81 69 ASN A C 1
ATOM 517 O O . ASN A 1 69 ? 30.473 -8.974 -13.126 1.00 96.81 69 ASN A O 1
ATOM 521 N N . THR A 1 70 ? 31.011 -7.064 -14.174 1.00 97.88 70 THR A N 1
ATOM 522 C CA . THR A 1 70 ? 31.182 -7.667 -15.512 1.00 97.88 70 THR A CA 1
ATOM 523 C C . THR A 1 70 ? 32.179 -8.830 -15.511 1.00 97.88 70 THR A C 1
ATOM 525 O O . THR A 1 70 ? 31.886 -9.880 -16.073 1.00 97.88 70 THR A O 1
ATOM 528 N N . THR A 1 71 ? 33.283 -8.742 -14.761 1.00 97.19 71 THR A N 1
ATOM 529 C CA . THR A 1 71 ? 34.260 -9.841 -14.583 1.00 97.19 71 THR A CA 1
ATOM 530 C C . THR A 1 71 ? 33.617 -11.115 -14.017 1.00 97.19 71 THR A C 1
ATOM 532 O O . THR A 1 71 ? 33.993 -12.237 -14.377 1.00 97.19 71 THR A O 1
ATOM 535 N N . TRP A 1 72 ? 32.634 -10.963 -13.122 1.00 97.81 72 TRP A N 1
ATOM 536 C CA . TRP A 1 72 ? 31.870 -12.086 -12.583 1.00 97.81 72 TRP A CA 1
ATOM 537 C C . TRP A 1 72 ? 30.905 -12.640 -13.638 1.00 97.81 72 TRP A C 1
ATOM 539 O O . TRP A 1 72 ? 30.926 -13.843 -13.894 1.00 97.81 72 TRP A O 1
ATOM 549 N N . ILE A 1 73 ? 30.146 -11.778 -14.324 1.00 98.50 73 ILE A N 1
ATOM 550 C CA . ILE A 1 73 ? 29.239 -12.181 -15.415 1.00 98.50 73 ILE A CA 1
ATOM 551 C C . ILE A 1 73 ? 30.002 -12.971 -16.489 1.00 98.50 73 ILE A C 1
ATOM 553 O O . ILE A 1 73 ? 29.623 -14.092 -16.824 1.00 98.50 73 ILE A O 1
ATOM 557 N N . TYR A 1 74 ? 31.135 -12.447 -16.962 1.00 98.25 74 TYR A N 1
ATOM 558 C CA . TYR A 1 74 ? 31.925 -13.018 -18.057 1.00 98.25 74 TYR A CA 1
ATOM 559 C C . TYR A 1 74 ? 32.513 -14.405 -17.768 1.00 98.25 74 TYR A C 1
ATOM 561 O O . TYR A 1 74 ? 32.906 -15.108 -18.709 1.00 98.25 74 TYR A O 1
ATOM 569 N N . SER A 1 75 ? 32.593 -14.775 -16.484 1.00 97.69 75 SER A N 1
ATOM 570 C CA . SER A 1 75 ? 33.099 -16.057 -15.985 1.00 97.69 75 SER A CA 1
ATOM 571 C C . SER A 1 75 ? 32.002 -17.028 -15.523 1.00 97.69 75 SER A C 1
ATOM 573 O O . SER A 1 75 ? 32.308 -18.198 -15.298 1.00 97.69 75 SER A O 1
ATOM 575 N N . HIS A 1 76 ? 30.747 -16.575 -15.413 1.00 97.94 76 HIS A N 1
ATOM 576 C CA . HIS A 1 76 ? 29.602 -17.391 -14.981 1.00 97.94 76 HIS A CA 1
ATOM 577 C C . HIS A 1 76 ? 28.571 -17.628 -16.096 1.00 97.94 76 HIS A C 1
ATOM 579 O O . HIS A 1 76 ? 27.887 -18.650 -16.064 1.00 97.94 76 HIS A O 1
ATOM 585 N N . TYR A 1 77 ? 28.502 -16.748 -17.101 1.00 98.12 77 TYR A N 1
ATOM 586 C CA . TYR A 1 77 ? 27.596 -16.863 -18.245 1.00 98.12 77 TYR A CA 1
ATOM 587 C C . TYR A 1 77 ? 28.323 -17.211 -19.546 1.00 98.12 77 TYR A C 1
ATOM 589 O O . TYR A 1 77 ? 29.454 -16.786 -19.803 1.00 98.12 77 TYR A O 1
ATOM 597 N N . SER A 1 78 ? 27.642 -17.993 -20.382 1.00 97.25 78 SER A N 1
ATOM 598 C CA . SER A 1 78 ? 28.033 -18.285 -21.759 1.00 97.25 78 SER A CA 1
ATOM 599 C C . SER A 1 78 ? 27.429 -17.280 -22.739 1.00 97.25 78 SER A C 1
ATOM 601 O O . SER A 1 78 ? 26.331 -16.773 -22.522 1.00 97.25 78 SER A O 1
ATOM 603 N N . GLY A 1 79 ? 28.157 -17.050 -23.824 1.00 95.38 79 GLY A N 1
ATOM 604 C CA . GLY A 1 79 ? 27.798 -16.221 -24.970 1.00 95.38 79 GLY A CA 1
ATOM 605 C C . GLY A 1 79 ? 28.989 -16.173 -25.930 1.00 95.38 79 GLY A C 1
ATOM 606 O O . GLY A 1 79 ? 30.111 -16.509 -25.524 1.00 95.38 79 GLY A O 1
ATOM 607 N N . VAL A 1 80 ? 28.750 -15.799 -27.184 1.00 95.00 80 VAL A N 1
ATOM 608 C CA . VAL A 1 80 ? 29.758 -15.606 -28.236 1.00 95.00 80 VAL A CA 1
ATOM 609 C C . VAL A 1 80 ? 30.741 -14.500 -27.841 1.00 95.00 80 VAL A C 1
ATOM 611 O O . VAL A 1 80 ? 31.951 -14.653 -28.022 1.00 95.00 80 VAL A O 1
ATOM 614 N N . ASP A 1 81 ? 30.235 -13.424 -27.236 1.00 96.88 81 ASP A N 1
ATOM 615 C CA . ASP A 1 81 ? 30.995 -12.249 -26.810 1.00 96.88 81 ASP A CA 1
ATOM 616 C C . ASP A 1 81 ? 30.558 -11.721 -25.426 1.00 96.88 81 ASP A C 1
ATOM 618 O O . ASP A 1 81 ? 29.906 -12.417 -24.645 1.00 96.88 81 ASP A O 1
ATOM 622 N N . GLU A 1 82 ? 31.006 -10.517 -25.063 1.00 98.00 82 GLU A N 1
ATOM 623 C CA . GLU A 1 82 ? 30.725 -9.904 -23.761 1.00 98.00 82 GLU A CA 1
ATOM 624 C C . GLU A 1 82 ? 29.284 -9.369 -23.621 1.00 98.00 82 GLU A C 1
ATOM 626 O O . GLU A 1 82 ? 28.645 -9.720 -22.621 1.00 98.00 82 GLU A O 1
ATOM 631 N N . PRO A 1 83 ? 28.713 -8.620 -24.593 1.00 98.06 83 PRO A N 1
ATOM 632 C CA . PRO A 1 83 ? 27.304 -8.237 -24.543 1.00 98.06 83 PRO A CA 1
ATOM 633 C C . PRO A 1 83 ? 26.343 -9.431 -24.496 1.00 98.06 83 PRO A C 1
ATOM 635 O O . PRO A 1 83 ? 25.385 -9.390 -23.727 1.00 98.06 83 PRO A O 1
ATOM 638 N N . GLU A 1 84 ? 26.573 -10.526 -25.234 1.00 98.19 84 GLU A N 1
ATOM 639 C CA . GLU A 1 84 ? 25.653 -11.676 -25.157 1.00 98.19 84 GLU A CA 1
ATOM 640 C C . GLU A 1 84 ? 25.666 -12.321 -23.759 1.00 98.19 84 GLU A C 1
ATOM 642 O O . GLU A 1 84 ? 24.619 -12.697 -23.235 1.00 98.19 84 GLU A O 1
ATOM 647 N N . LYS A 1 85 ? 26.823 -12.373 -23.081 1.00 98.62 85 LYS A N 1
ATOM 648 C CA . LYS A 1 85 ? 26.898 -12.838 -21.682 1.00 98.62 85 LYS A CA 1
ATOM 649 C C . LYS A 1 85 ? 26.160 -11.918 -20.711 1.00 98.62 85 LYS A C 1
ATOM 651 O O . LYS A 1 85 ? 25.560 -12.414 -19.758 1.00 98.62 85 LYS A O 1
ATOM 656 N N . ILE A 1 86 ? 26.197 -10.603 -20.938 1.00 98.81 86 ILE A N 1
ATOM 657 C CA . ILE A 1 86 ? 25.419 -9.624 -20.165 1.00 98.81 86 ILE A CA 1
ATOM 658 C C . ILE A 1 86 ? 23.921 -9.849 -20.405 1.00 98.81 86 ILE A C 1
ATOM 660 O O . ILE A 1 86 ? 23.188 -10.045 -19.436 1.00 98.81 86 ILE A O 1
ATOM 664 N N . ARG A 1 87 ? 23.479 -9.946 -21.667 1.00 98.50 87 ARG A N 1
ATOM 665 C CA . ARG A 1 87 ? 22.084 -10.255 -22.030 1.00 98.50 87 ARG A CA 1
ATOM 666 C C . ARG A 1 87 ? 21.621 -11.565 -21.389 1.00 98.50 87 ARG A C 1
ATOM 668 O O . ARG A 1 87 ? 20.600 -11.582 -20.714 1.00 98.50 87 ARG A O 1
ATOM 675 N N . ASN A 1 88 ? 22.399 -12.641 -21.491 1.00 98.50 88 ASN A N 1
ATOM 676 C CA . ASN A 1 88 ? 22.066 -13.941 -20.896 1.00 98.50 88 ASN A CA 1
ATOM 677 C C . ASN A 1 88 ? 22.023 -13.914 -19.354 1.00 98.50 88 ASN A C 1
ATOM 679 O O . ASN A 1 88 ? 21.218 -14.631 -18.759 1.00 98.50 88 ASN A O 1
ATOM 683 N N . CYS A 1 89 ? 22.812 -13.054 -18.697 1.00 98.62 89 CYS A N 1
ATOM 684 C CA . CYS A 1 89 ? 22.673 -12.792 -17.262 1.00 98.62 89 CYS A CA 1
ATOM 685 C C . CYS A 1 89 ? 21.366 -12.060 -16.928 1.00 98.62 89 CYS A C 1
ATOM 687 O O . CYS A 1 89 ? 20.733 -12.370 -15.920 1.00 98.62 89 CYS A O 1
ATOM 689 N N . ILE A 1 90 ? 20.937 -11.115 -17.767 1.00 98.75 90 ILE A N 1
ATOM 690 C CA . ILE A 1 90 ? 19.656 -10.417 -17.605 1.00 98.75 90 ILE A CA 1
ATOM 691 C C . ILE A 1 90 ? 18.484 -11.397 -17.805 1.00 98.75 90 ILE A C 1
ATOM 693 O O . ILE A 1 90 ? 17.565 -11.399 -16.986 1.00 98.75 90 ILE A O 1
ATOM 697 N N . LYS A 1 91 ? 18.552 -12.304 -18.797 1.00 98.19 91 LYS A N 1
ATOM 698 C CA . LYS A 1 91 ? 17.544 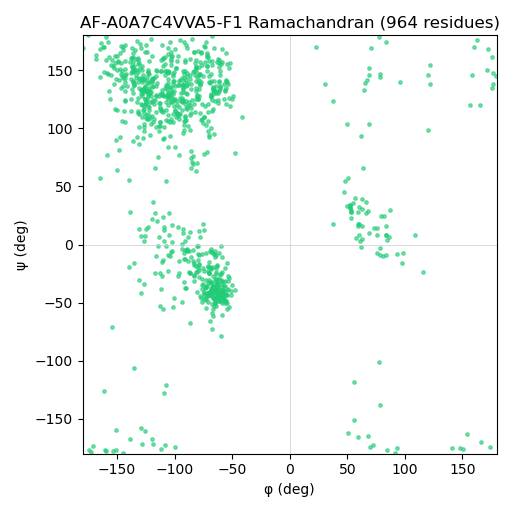-13.366 -19.018 1.00 98.19 91 LYS A CA 1
ATOM 699 C C . LYS A 1 91 ? 17.353 -14.261 -17.786 1.00 98.19 91 LYS A C 1
ATOM 701 O O . LYS A 1 91 ? 16.214 -14.535 -17.401 1.00 98.19 91 LYS A O 1
ATOM 706 N N . ASP A 1 92 ? 18.443 -14.684 -17.137 1.00 97.38 92 ASP A N 1
ATOM 707 C CA . ASP A 1 92 ? 18.383 -15.462 -15.886 1.00 97.38 92 ASP A CA 1
ATOM 708 C C . ASP A 1 92 ? 17.724 -14.669 -14.746 1.00 97.38 92 ASP A C 1
ATOM 710 O O . ASP A 1 92 ? 16.867 -15.188 -14.030 1.00 97.38 92 ASP A O 1
ATOM 714 N N . PHE A 1 93 ? 18.073 -13.389 -14.612 1.00 97.19 93 PHE A N 1
ATOM 715 C CA . PHE A 1 93 ? 17.588 -12.536 -13.530 1.00 97.19 93 PHE A CA 1
ATOM 716 C C . PHE A 1 93 ? 16.115 -12.144 -13.658 1.00 97.19 93 PHE A C 1
ATOM 718 O O . PHE A 1 93 ? 15.375 -12.212 -12.674 1.00 97.19 93 PHE A O 1
ATOM 725 N N . HIS A 1 94 ? 15.671 -11.810 -14.869 1.00 96.62 94 HIS A N 1
ATOM 726 C CA . HIS A 1 94 ? 14.259 -11.614 -15.180 1.00 96.62 94 HIS A CA 1
ATOM 727 C C . HIS A 1 94 ? 13.450 -12.872 -14.817 1.00 96.62 94 HIS A C 1
ATOM 729 O O . HIS A 1 94 ? 12.492 -12.802 -14.046 1.00 96.62 94 HIS A O 1
ATOM 735 N N . SER A 1 95 ? 13.918 -14.042 -15.274 1.00 95.00 95 SER A N 1
ATOM 736 C CA . SER A 1 95 ? 13.242 -15.333 -15.083 1.00 95.00 95 SER A CA 1
ATOM 737 C C . SER A 1 95 ? 13.168 -15.801 -13.624 1.00 95.00 95 SER A C 1
ATOM 739 O O . SER A 1 95 ? 12.158 -16.376 -13.220 1.00 95.00 95 SER A O 1
ATOM 741 N N . ASN A 1 96 ? 14.231 -15.600 -12.833 1.00 94.25 96 ASN A N 1
ATOM 742 C CA . ASN A 1 96 ? 14.363 -16.198 -11.494 1.00 94.25 96 ASN A CA 1
ATOM 743 C C . ASN A 1 96 ? 14.163 -15.217 -10.325 1.00 94.25 96 ASN A C 1
ATOM 745 O O . ASN A 1 96 ? 13.849 -15.660 -9.217 1.00 94.25 96 ASN A O 1
ATOM 749 N N . PHE A 1 97 ? 14.343 -13.909 -10.539 1.00 93.75 97 PHE A N 1
ATOM 750 C CA . PHE A 1 97 ? 14.296 -12.885 -9.481 1.00 93.75 97 PHE A CA 1
ATOM 751 C C . PHE A 1 97 ? 13.309 -11.739 -9.768 1.00 93.75 97 PHE A C 1
ATOM 753 O O . PHE A 1 97 ? 13.248 -10.784 -8.991 1.00 93.75 97 PHE A O 1
ATOM 760 N N . LEU A 1 98 ? 12.504 -11.854 -10.836 1.00 92.19 98 LEU A N 1
ATOM 761 C CA . LEU A 1 98 ? 11.502 -10.868 -11.271 1.00 92.19 98 LEU A CA 1
ATOM 762 C C . LEU A 1 98 ? 12.098 -9.490 -11.614 1.00 92.19 98 LEU A C 1
ATOM 764 O O . LEU A 1 98 ? 11.459 -8.459 -11.411 1.00 92.19 98 LEU A O 1
ATOM 768 N N . THR A 1 99 ? 13.330 -9.465 -12.130 1.00 97.00 99 THR A N 1
ATOM 769 C CA . THR A 1 99 ? 13.993 -8.223 -12.548 1.00 97.00 99 THR A CA 1
ATOM 770 C C . THR A 1 99 ? 13.231 -7.536 -13.677 1.00 97.00 99 THR A C 1
ATOM 772 O O . THR A 1 99 ? 12.999 -8.125 -14.731 1.00 97.00 99 THR A O 1
ATOM 775 N N . ARG A 1 100 ? 12.867 -6.269 -13.442 1.00 96.38 100 ARG A N 1
ATOM 776 C CA . ARG A 1 100 ? 12.141 -5.393 -14.376 1.00 96.38 100 ARG A CA 1
ATOM 777 C C . ARG A 1 100 ? 13.005 -4.251 -14.899 1.00 96.38 100 ARG A C 1
ATOM 779 O O . ARG A 1 100 ? 12.748 -3.769 -15.993 1.00 96.38 100 ARG A O 1
ATOM 786 N N . TYR A 1 101 ? 14.008 -3.819 -14.138 1.00 98.75 101 TYR A N 1
ATOM 787 C CA . TYR A 1 101 ? 14.896 -2.719 -14.500 1.00 98.75 101 TYR A CA 1
ATOM 788 C C . TYR A 1 101 ? 16.342 -3.200 -14.589 1.00 98.75 101 TYR A C 1
ATOM 790 O O . TYR A 1 101 ? 16.793 -4.004 -13.768 1.00 98.75 101 TYR A O 1
ATOM 798 N N . VAL A 1 102 ? 17.087 -2.669 -15.554 1.00 98.88 102 VAL A N 1
ATOM 799 C CA . VAL A 1 102 ? 18.530 -2.899 -15.676 1.00 98.88 102 VAL A CA 1
ATOM 800 C C . VAL A 1 102 ? 19.231 -1.552 -15.747 1.00 98.88 102 VAL A C 1
ATOM 802 O O . VAL A 1 102 ? 19.080 -0.806 -16.711 1.00 98.88 102 VAL A O 1
ATOM 805 N N . THR A 1 103 ? 20.011 -1.239 -14.716 1.00 98.88 103 THR A N 1
ATOM 806 C CA . THR A 1 103 ? 20.871 -0.054 -14.707 1.00 98.88 103 THR A CA 1
ATOM 807 C C . THR A 1 103 ? 22.235 -0.445 -15.266 1.00 98.88 103 THR A C 1
ATOM 809 O O . THR A 1 103 ? 23.021 -1.106 -14.581 1.00 98.88 103 THR A O 1
ATOM 812 N N . ILE A 1 104 ? 22.542 -0.037 -16.495 1.00 98.81 104 ILE A N 1
ATOM 813 C CA . ILE A 1 104 ? 23.905 -0.149 -17.023 1.00 98.81 104 ILE A CA 1
ATOM 814 C C . ILE A 1 104 ? 24.721 0.981 -16.391 1.00 98.81 104 ILE A C 1
ATOM 816 O O . ILE A 1 104 ? 24.499 2.149 -16.695 1.00 98.81 104 ILE A O 1
ATOM 820 N N . PHE A 1 105 ? 25.608 0.650 -15.451 1.00 98.69 105 PHE A N 1
ATOM 821 C CA . PHE A 1 105 ? 26.391 1.626 -14.693 1.00 98.69 105 PHE A CA 1
ATOM 822 C C . PHE A 1 105 ? 27.837 1.638 -15.183 1.00 98.69 105 PHE A C 1
ATOM 824 O O . PHE A 1 105 ? 28.713 0.949 -14.646 1.00 98.69 105 PHE A O 1
ATOM 831 N N . GLY A 1 106 ? 28.050 2.406 -16.244 1.00 97.06 106 GLY A N 1
ATOM 832 C CA . GLY A 1 106 ? 29.308 2.536 -16.953 1.00 97.06 106 GLY A CA 1
ATOM 833 C C . GLY A 1 106 ? 29.111 3.053 -18.378 1.00 97.06 106 GLY A C 1
ATOM 834 O O . GLY A 1 106 ? 28.122 2.748 -19.052 1.00 97.06 106 GLY A O 1
ATOM 835 N N . ASP A 1 107 ? 30.086 3.836 -18.816 1.00 94.88 107 ASP A N 1
ATOM 836 C CA . ASP A 1 107 ? 30.349 4.182 -20.216 1.00 94.88 107 ASP A CA 1
ATOM 837 C C . ASP A 1 107 ? 30.609 2.895 -21.050 1.00 94.88 107 ASP A C 1
ATOM 839 O O . ASP A 1 107 ? 30.774 1.799 -20.494 1.00 94.88 107 ASP A O 1
ATOM 843 N N . VAL A 1 108 ? 30.632 2.980 -22.381 1.00 94.38 108 VAL A N 1
ATOM 844 C CA . VAL A 1 108 ? 30.887 1.841 -23.279 1.00 94.38 108 VAL A CA 1
ATOM 845 C C . VAL A 1 108 ? 32.296 1.255 -23.122 1.00 94.38 108 VAL A C 1
ATOM 847 O O . VAL A 1 108 ? 32.493 0.085 -23.453 1.00 94.38 108 VAL A O 1
ATOM 850 N N . ASP A 1 109 ? 33.256 2.005 -22.555 1.00 91.12 109 ASP A N 1
ATOM 851 C CA . ASP A 1 109 ? 34.575 1.480 -22.150 1.00 91.12 109 ASP A CA 1
ATOM 852 C C . ASP A 1 109 ? 34.507 0.546 -20.923 1.00 91.12 109 ASP A C 1
ATOM 854 O O . ASP A 1 109 ? 35.428 -0.243 -20.698 1.00 91.12 109 ASP A O 1
ATOM 858 N N . LYS A 1 110 ? 33.420 0.613 -20.137 1.00 94.75 110 LYS A N 1
ATOM 859 C CA . LYS A 1 110 ? 33.188 -0.208 -18.934 1.00 94.75 110 LYS A CA 1
ATOM 860 C C . LYS A 1 110 ? 32.240 -1.364 -19.191 1.00 94.75 110 LYS A C 1
ATOM 862 O O . LYS A 1 110 ? 32.536 -2.511 -18.853 1.00 94.75 110 LYS A O 1
ATOM 867 N N . VAL A 1 111 ? 31.063 -1.044 -19.722 1.00 97.62 111 VAL A N 1
ATOM 868 C CA . VAL A 1 111 ? 29.984 -1.998 -19.964 1.00 97.62 111 VAL A CA 1
ATOM 869 C C . VAL A 1 111 ? 29.593 -1.852 -21.430 1.00 97.62 111 VAL A C 1
ATOM 871 O O . VAL A 1 111 ? 28.946 -0.862 -21.786 1.00 97.62 111 VAL A O 1
ATOM 874 N N . PRO A 1 112 ? 30.012 -2.791 -22.297 1.00 97.12 112 PRO A N 1
ATOM 875 C CA . PRO A 1 112 ? 29.908 -2.619 -23.738 1.00 97.12 112 PRO A CA 1
ATOM 876 C C . PRO A 1 112 ? 28.452 -2.480 -24.189 1.00 97.12 112 PRO A C 1
ATOM 878 O O . PRO A 1 112 ? 27.520 -2.882 -23.490 1.00 97.12 112 PRO A O 1
ATOM 881 N N . ILE A 1 113 ? 28.258 -1.919 -25.376 1.00 96.38 113 ILE A N 1
ATOM 882 C CA . ILE A 1 113 ? 26.958 -1.788 -26.041 1.00 96.38 113 ILE A CA 1
ATOM 883 C C . ILE A 1 113 ? 26.901 -2.729 -27.255 1.00 96.38 113 ILE A C 1
ATOM 885 O O . ILE A 1 113 ? 27.943 -3.093 -27.809 1.00 96.38 113 ILE A O 1
ATOM 889 N N . ARG A 1 114 ? 25.702 -3.162 -27.664 1.00 97.38 114 ARG A N 1
ATOM 890 C CA . ARG A 1 114 ? 25.525 -3.927 -28.909 1.00 97.38 114 ARG A CA 1
ATOM 891 C C . ARG A 1 114 ? 25.424 -2.960 -30.087 1.00 97.38 114 ARG A C 1
ATOM 893 O O . ARG A 1 114 ? 24.888 -1.870 -29.945 1.00 97.38 114 ARG A O 1
ATOM 900 N N . TYR A 1 115 ? 25.901 -3.381 -31.252 1.00 97.31 115 TYR A N 1
ATOM 901 C CA . TYR A 1 115 ? 25.683 -2.690 -32.520 1.00 97.31 115 TYR A CA 1
ATOM 902 C C . TYR A 1 115 ? 24.663 -3.485 -33.335 1.00 97.31 115 TYR A C 1
ATOM 904 O O . TYR A 1 115 ? 24.874 -4.680 -33.539 1.00 97.31 115 TYR A O 1
ATOM 912 N N . ALA A 1 116 ? 23.582 -2.840 -33.770 1.00 96.69 116 ALA A N 1
ATOM 913 C CA . ALA A 1 116 ? 22.544 -3.436 -34.608 1.00 96.69 116 ALA A CA 1
ATOM 914 C C . ALA A 1 116 ? 22.765 -3.102 -36.093 1.00 96.69 116 ALA A C 1
ATOM 916 O O . ALA A 1 116 ? 23.080 -1.956 -36.425 1.00 96.69 116 ALA A O 1
ATOM 917 N N . TYR A 1 117 ? 22.592 -4.083 -36.980 1.00 96.56 117 TYR A N 1
ATOM 918 C CA . TYR A 1 117 ? 22.732 -3.971 -38.434 1.00 96.56 117 TYR A CA 1
ATOM 919 C C . TYR A 1 117 ? 21.434 -3.457 -39.081 1.00 96.56 117 TYR A C 1
ATOM 921 O O . TYR A 1 117 ? 20.715 -4.166 -39.779 1.00 96.56 117 TYR A O 1
ATOM 929 N N . VAL A 1 118 ? 21.143 -2.177 -38.852 1.00 93.38 118 VAL A N 1
ATOM 930 C CA . VAL A 1 118 ? 19.997 -1.459 -39.437 1.00 93.38 118 VAL A CA 1
ATOM 931 C C . VAL A 1 118 ? 20.489 -0.348 -40.378 1.00 93.38 118 VAL A C 1
ATOM 933 O O . VAL A 1 118 ? 20.497 0.827 -40.005 1.00 93.38 118 V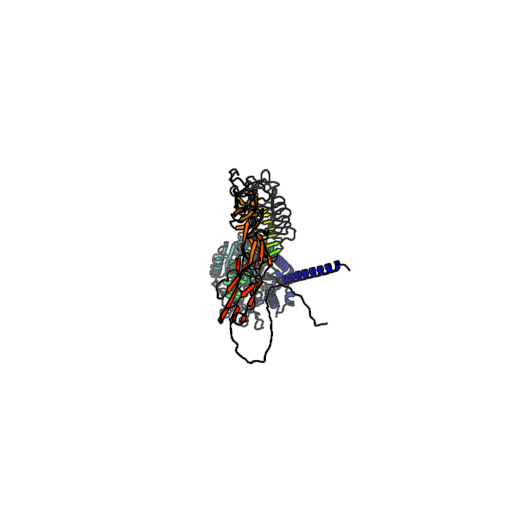AL A O 1
ATOM 936 N N . PRO A 1 119 ? 20.970 -0.702 -41.589 1.00 91.81 119 PRO A N 1
ATOM 937 C CA . PRO A 1 119 ? 21.604 0.246 -42.500 1.00 91.81 119 PRO A CA 1
ATOM 938 C C . PRO A 1 119 ? 20.626 1.257 -43.112 1.00 91.81 119 PRO A C 1
ATOM 940 O O . PRO A 1 119 ? 19.501 0.918 -43.485 1.00 91.81 119 PRO A O 1
ATOM 943 N N . ASP A 1 120 ? 21.111 2.485 -43.307 1.00 88.19 120 ASP A N 1
ATOM 944 C CA . ASP A 1 120 ? 20.437 3.548 -44.056 1.00 88.19 120 ASP A CA 1
ATOM 945 C C . ASP A 1 120 ? 21.360 4.186 -45.123 1.00 88.19 120 ASP A C 1
ATOM 947 O O . ASP A 1 120 ? 22.307 3.563 -45.612 1.00 88.19 120 ASP A O 1
ATOM 951 N N . SER A 1 121 ? 21.065 5.416 -45.559 1.00 85.88 121 SER A N 1
ATOM 952 C CA . SER A 1 121 ? 21.872 6.150 -46.547 1.00 85.88 121 SER A CA 1
ATOM 953 C C . SER A 1 121 ? 23.143 6.815 -45.991 1.00 85.88 121 SER A C 1
ATOM 955 O O . SER A 1 121 ? 23.865 7.458 -46.756 1.00 85.88 121 SER A O 1
ATOM 957 N N . HIS A 1 122 ? 23.403 6.713 -44.686 1.00 84.38 122 HIS A N 1
ATOM 958 C CA . HIS A 1 122 ? 24.472 7.405 -43.963 1.00 84.38 122 HIS A CA 1
ATOM 959 C C . HIS A 1 122 ? 25.326 6.455 -43.112 1.00 84.38 122 HIS A C 1
ATOM 961 O O . HIS A 1 122 ? 26.550 6.588 -43.110 1.00 84.38 122 HIS A O 1
ATOM 967 N N . GLU A 1 123 ? 24.708 5.497 -42.416 1.00 89.25 123 GLU A N 1
ATOM 968 C CA . GLU A 1 123 ? 25.390 4.548 -41.530 1.00 89.25 123 GLU A CA 1
ATOM 969 C C . GLU A 1 123 ? 24.888 3.103 -41.704 1.00 89.25 123 GLU A C 1
ATOM 971 O O . GLU A 1 123 ? 23.883 2.832 -42.358 1.00 89.25 123 GLU A O 1
ATOM 976 N N . THR A 1 124 ? 25.652 2.144 -41.178 1.00 91.25 124 THR A N 1
ATOM 977 C CA . THR A 1 124 ? 25.409 0.694 -41.352 1.00 91.25 124 THR A CA 1
ATOM 978 C C . THR A 1 124 ? 25.117 -0.022 -40.035 1.00 91.25 124 THR A C 1
ATOM 980 O O . THR A 1 124 ? 24.483 -1.071 -40.035 1.00 91.25 124 THR A O 1
ATOM 983 N N . PHE A 1 125 ? 25.587 0.542 -38.923 1.00 94.00 125 PHE A N 1
ATOM 984 C CA . PHE A 1 125 ? 25.462 -0.023 -37.589 1.00 94.00 125 PHE A CA 1
ATOM 985 C C . PHE A 1 125 ? 25.071 1.072 -36.605 1.00 94.00 125 PHE A C 1
ATOM 987 O O . PHE A 1 125 ? 25.613 2.174 -36.677 1.00 94.00 125 PHE A O 1
ATOM 994 N N . VAL A 1 126 ? 24.184 0.745 -35.669 1.00 94.31 126 VAL A N 1
ATOM 995 C CA . VAL A 1 126 ? 23.703 1.671 -34.636 1.00 94.31 126 VAL A CA 1
ATOM 996 C C . VAL A 1 126 ? 23.976 1.082 -33.246 1.00 94.31 126 VAL A C 1
ATOM 998 O O . VAL A 1 126 ? 23.612 -0.074 -33.016 1.00 94.31 126 VAL A O 1
ATOM 1001 N N . PRO A 1 127 ? 24.597 1.823 -32.307 1.00 96.38 127 PRO A N 1
ATOM 1002 C CA . PRO A 1 127 ? 24.748 1.380 -30.923 1.00 96.38 127 PRO A CA 1
ATOM 1003 C C . PRO A 1 127 ? 23.383 1.309 -30.237 1.00 96.38 127 PRO A C 1
ATOM 1005 O O . PRO A 1 127 ? 22.596 2.248 -30.339 1.00 96.38 127 PRO A O 1
ATOM 1008 N N . THR A 1 128 ? 23.096 0.234 -29.510 1.00 97.56 128 THR A N 1
ATOM 1009 C CA . THR A 1 128 ? 21.817 0.068 -28.821 1.00 97.56 128 THR A CA 1
ATOM 1010 C C . THR A 1 128 ? 21.926 -0.690 -27.500 1.00 97.56 128 THR A C 1
ATOM 1012 O O . THR A 1 128 ? 22.550 -1.751 -27.405 1.00 97.56 128 THR A O 1
ATOM 1015 N N . ASP A 1 129 ? 21.257 -0.149 -26.481 1.00 98.25 129 ASP A N 1
ATOM 1016 C CA . ASP A 1 129 ? 20.968 -0.839 -25.222 1.00 98.25 129 ASP A CA 1
ATOM 1017 C C . ASP A 1 129 ? 19.630 -1.612 -25.275 1.00 98.25 129 ASP A C 1
ATOM 1019 O O . ASP A 1 129 ? 19.337 -2.376 -24.356 1.00 98.25 129 ASP A O 1
ATOM 1023 N N . LEU A 1 130 ? 18.848 -1.509 -26.365 1.00 98.06 130 LEU A N 1
ATOM 1024 C CA . LEU A 1 130 ? 17.633 -2.316 -26.574 1.00 98.06 130 LEU A CA 1
ATOM 1025 C C . LEU A 1 130 ? 17.942 -3.818 -26.597 1.00 98.06 130 LEU A C 1
ATOM 1027 O O . LEU A 1 130 ? 17.146 -4.609 -26.110 1.00 98.06 130 LEU A O 1
ATOM 1031 N N . TYR A 1 131 ? 19.137 -4.209 -27.048 1.00 98.38 131 TYR A N 1
ATOM 1032 C CA . TYR A 1 131 ? 19.631 -5.589 -26.972 1.00 98.38 131 TYR A CA 1
ATOM 1033 C C . TYR A 1 131 ? 19.698 -6.145 -25.534 1.00 98.38 131 TYR A C 1
ATOM 1035 O O . TYR A 1 131 ? 19.675 -7.358 -25.339 1.00 98.38 131 TYR A O 1
ATOM 1043 N N . TYR A 1 132 ? 19.786 -5.288 -24.512 1.00 98.62 132 TYR A N 1
ATOM 1044 C CA . TYR A 1 132 ? 19.722 -5.688 -23.101 1.00 98.62 132 TYR A CA 1
ATOM 1045 C C . TYR A 1 132 ? 18.298 -5.660 -22.520 1.00 98.62 132 TYR A C 1
ATOM 1047 O O . TYR A 1 132 ? 18.111 -6.045 -21.366 1.00 98.62 132 TYR A O 1
ATOM 1055 N N . ALA A 1 133 ? 17.323 -5.192 -23.301 1.00 98.50 133 ALA A N 1
ATOM 1056 C CA . ALA A 1 133 ? 15.957 -4.885 -22.892 1.00 98.50 133 ALA A CA 1
ATOM 1057 C C . ALA A 1 133 ? 14.941 -5.847 -23.523 1.00 98.50 133 ALA A C 1
ATOM 1059 O O . ALA A 1 133 ? 14.170 -6.475 -22.804 1.00 98.50 133 ALA A O 1
ATOM 1060 N N . ASP A 1 134 ? 14.989 -5.992 -24.848 1.00 97.38 134 ASP A N 1
ATOM 1061 C CA . ASP A 1 134 ? 14.457 -7.139 -25.586 1.00 97.38 134 ASP A CA 1
ATOM 1062 C C . ASP A 1 134 ? 15.287 -8.362 -25.168 1.00 97.38 134 ASP A C 1
ATOM 1064 O O . ASP A 1 134 ? 16.524 -8.368 -25.270 1.00 97.38 134 ASP A O 1
ATOM 1068 N N . LEU A 1 135 ? 14.621 -9.402 -24.671 1.00 97.38 135 LEU A N 1
ATOM 1069 C CA . LEU A 1 135 ? 15.228 -10.652 -24.221 1.00 97.38 135 LEU A CA 1
ATOM 1070 C C . LEU A 1 135 ? 14.825 -11.844 -25.096 1.00 97.38 135 LEU A C 1
ATOM 1072 O O . LEU A 1 135 ? 15.239 -12.973 -24.800 1.00 97.38 135 LEU A O 1
ATOM 1076 N N . ASP A 1 136 ? 14.119 -11.621 -26.202 1.00 93.62 136 ASP A N 1
ATOM 1077 C CA . ASP A 1 136 ? 13.656 -12.679 -27.092 1.00 93.62 136 ASP A CA 1
ATOM 1078 C C . ASP A 1 136 ? 14.665 -12.981 -28.221 1.00 93.62 136 ASP A C 1
ATOM 1080 O O . ASP A 1 136 ? 15.576 -12.203 -28.530 1.00 93.62 136 ASP A O 1
ATOM 1084 N N . TYR A 1 137 ? 14.582 -14.188 -28.787 1.00 94.56 137 TYR A N 1
ATOM 1085 C CA . TYR A 1 137 ? 15.509 -14.687 -29.825 1.00 94.56 137 TYR A CA 1
ATOM 1086 C C . TYR A 1 137 ? 17.013 -14.523 -29.462 1.00 94.56 137 TYR A C 1
ATOM 1088 O O . TYR A 1 137 ? 17.388 -14.379 -28.289 1.00 94.56 137 TYR A O 1
ATOM 1096 N N . SER A 1 138 ? 17.914 -14.594 -30.448 1.00 92.81 138 SER A N 1
ATOM 1097 C CA . SER A 1 138 ? 19.346 -14.284 -30.284 1.00 92.81 138 SER A CA 1
ATOM 1098 C C . SER A 1 138 ? 19.707 -12.855 -30.711 1.00 92.81 138 SER A C 1
ATOM 1100 O O . SER A 1 138 ? 20.652 -12.303 -30.145 1.00 92.81 138 SER A O 1
ATOM 1102 N N . TRP A 1 139 ? 18.942 -12.268 -31.646 1.00 95.94 139 TRP A N 1
ATOM 1103 C CA . TRP A 1 139 ? 19.361 -11.178 -32.551 1.00 95.94 139 TRP A CA 1
ATOM 1104 C C . TRP A 1 139 ? 20.553 -11.550 -33.464 1.00 95.94 139 TRP A C 1
ATOM 1106 O O . TRP A 1 139 ? 21.221 -10.661 -33.957 1.00 95.94 139 TRP A O 1
ATOM 1116 N N . ASP A 1 140 ? 20.857 -12.836 -33.629 1.00 96.31 140 ASP A N 1
ATOM 1117 C CA . ASP A 1 140 ? 21.851 -13.405 -34.562 1.00 96.31 140 ASP A CA 1
ATOM 1118 C C . ASP A 1 140 ? 21.435 -14.875 -34.736 1.00 96.31 140 ASP A C 1
ATOM 1120 O O . ASP A 1 140 ? 21.850 -15.770 -33.991 1.00 96.31 140 ASP A O 1
ATOM 1124 N N . ASP A 1 141 ? 20.397 -15.104 -35.540 1.00 95.19 141 ASP A N 1
ATOM 1125 C CA . ASP A 1 141 ? 19.785 -16.421 -35.765 1.00 95.19 141 ASP A CA 1
ATOM 1126 C C . ASP A 1 141 ? 20.559 -17.220 -36.820 1.00 95.19 141 ASP A C 1
ATOM 1128 O O . ASP A 1 141 ? 20.517 -18.457 -36.818 1.00 95.19 141 ASP A O 1
ATOM 1132 N N . ASN A 1 142 ? 21.251 -16.526 -37.730 1.00 94.81 142 ASN A N 1
ATOM 1133 C CA . ASN A 1 142 ? 22.025 -17.143 -38.802 1.00 94.81 142 ASN A CA 1
ATOM 1134 C C . ASN A 1 142 ? 23.477 -17.489 -38.379 1.00 94.81 142 ASN A C 1
ATOM 1136 O O . ASN A 1 142 ? 24.054 -18.434 -38.931 1.00 94.81 142 ASN A O 1
ATOM 1140 N N . GLY A 1 143 ? 24.028 -16.812 -37.362 1.00 95.06 143 GLY A N 1
ATOM 1141 C CA . GLY A 1 143 ? 25.374 -17.018 -36.828 1.00 95.06 143 GLY A CA 1
ATOM 1142 C C . GLY A 1 143 ? 26.495 -16.318 -37.607 1.00 95.06 143 GLY A C 1
ATOM 1143 O O . GLY A 1 143 ? 27.628 -16.815 -37.584 1.00 95.06 143 GLY A O 1
ATOM 1144 N N . ASP A 1 144 ? 26.208 -15.236 -38.338 1.00 95.06 144 ASP A N 1
ATOM 1145 C CA . ASP A 1 144 ? 27.200 -14.441 -39.080 1.00 95.06 144 ASP A CA 1
ATOM 1146 C C . ASP A 1 144 ? 27.704 -13.194 -38.326 1.00 95.06 144 ASP A C 1
ATOM 1148 O O . ASP A 1 144 ? 28.776 -12.673 -38.659 1.00 95.06 144 ASP A O 1
ATOM 1152 N N . GLY A 1 145 ? 27.009 -12.790 -37.255 1.00 94.44 145 GLY A N 1
ATOM 1153 C CA . GLY A 1 145 ? 27.381 -11.680 -36.376 1.00 94.44 145 GLY A CA 1
ATOM 1154 C C . GLY A 1 145 ? 26.903 -10.289 -36.816 1.00 94.44 145 GLY A C 1
ATOM 1155 O O . GLY A 1 145 ? 27.286 -9.301 -36.180 1.00 94.44 145 GLY A O 1
ATOM 1156 N N . LEU A 1 146 ? 26.080 -10.173 -37.863 1.00 96.00 146 LEU A N 1
ATOM 1157 C CA . LEU A 1 146 ? 25.390 -8.935 -38.251 1.00 96.00 146 LEU A CA 1
ATOM 1158 C C . LEU A 1 146 ? 24.123 -8.726 -37.412 1.00 96.00 146 LEU A C 1
ATOM 1160 O O . LEU A 1 146 ? 23.019 -8.715 -37.941 1.00 96.00 146 LEU A O 1
ATOM 1164 N N . TYR A 1 147 ? 24.290 -8.561 -36.096 1.00 96.75 147 TYR A N 1
ATOM 1165 C CA . TYR A 1 147 ? 23.174 -8.614 -35.151 1.00 96.75 147 TYR A CA 1
ATOM 1166 C C . TYR A 1 147 ? 21.975 -7.744 -35.557 1.00 96.75 147 TYR A C 1
ATOM 1168 O O . TYR A 1 147 ? 22.133 -6.538 -35.748 1.00 96.75 147 TYR A O 1
ATOM 1176 N N . ALA A 1 148 ? 20.782 -8.337 -35.586 1.00 94.69 148 ALA A N 1
ATOM 1177 C CA . ALA A 1 148 ? 19.540 -7.730 -36.063 1.00 94.69 148 ALA A CA 1
ATOM 1178 C C . ALA A 1 148 ? 19.518 -7.423 -37.574 1.00 94.69 148 ALA A C 1
ATOM 1180 O O . ALA A 1 148 ? 18.909 -6.437 -37.992 1.00 94.69 148 ALA A O 1
ATOM 1181 N N . ASP A 1 149 ? 20.122 -8.280 -38.404 1.00 94.25 149 ASP A N 1
ATOM 1182 C CA . ASP A 1 149 ? 19.877 -8.271 -39.849 1.00 94.25 149 ASP A CA 1
ATOM 1183 C C . ASP A 1 149 ? 18.461 -8.783 -40.134 1.00 94.25 149 ASP A C 1
ATOM 1185 O O . ASP A 1 149 ? 18.227 -9.982 -40.252 1.00 94.25 149 ASP A O 1
ATOM 1189 N N . LEU A 1 150 ? 17.501 -7.868 -40.260 1.00 91.06 150 LEU A N 1
ATOM 1190 C CA . LEU A 1 150 ? 16.066 -8.158 -40.398 1.00 91.06 150 LEU A CA 1
ATOM 1191 C C . LEU A 1 150 ? 15.683 -8.973 -41.656 1.00 91.06 150 LEU A C 1
ATOM 1193 O O . LEU A 1 150 ? 14.534 -9.393 -41.788 1.00 91.06 150 LEU A O 1
ATOM 1197 N N . ASP A 1 151 ? 16.615 -9.230 -42.583 1.00 90.25 151 ASP A N 1
ATOM 1198 C CA . ASP A 1 151 ? 16.407 -10.188 -43.680 1.00 90.25 151 ASP A CA 1
ATOM 1199 C C . ASP A 1 151 ? 16.679 -11.655 -43.279 1.00 90.25 151 ASP A C 1
ATOM 1201 O O . ASP A 1 151 ? 16.256 -12.573 -43.992 1.00 90.25 151 ASP A O 1
ATOM 1205 N N . ASN A 1 152 ? 17.366 -11.891 -42.154 1.00 92.50 152 ASN A N 1
ATOM 1206 C CA . ASN A 1 152 ? 17.818 -13.206 -41.684 1.00 92.50 152 ASN A CA 1
ATOM 1207 C C . ASN A 1 152 ? 17.486 -13.500 -40.203 1.00 92.50 152 ASN A C 1
ATOM 1209 O O . ASN A 1 152 ? 17.254 -14.663 -39.859 1.00 92.50 152 ASN A O 1
ATOM 1213 N N . ASP A 1 153 ? 17.436 -12.473 -39.355 1.00 93.31 153 ASP A N 1
ATOM 1214 C CA . ASP A 1 153 ? 17.275 -12.540 -37.901 1.00 93.31 153 ASP A CA 1
ATOM 1215 C C . ASP A 1 153 ? 15.862 -12.191 -37.432 1.00 93.31 153 ASP A C 1
ATOM 1217 O O . ASP A 1 153 ? 15.133 -11.423 -38.061 1.00 93.31 153 ASP A O 1
ATOM 1221 N N . ARG A 1 154 ? 15.484 -12.709 -36.257 1.00 92.94 154 ARG A N 1
ATOM 1222 C CA . ARG A 1 154 ? 14.273 -12.279 -35.550 1.00 92.94 154 ARG A CA 1
ATOM 1223 C C . ARG A 1 154 ? 14.609 -11.305 -34.428 1.00 92.94 154 ARG A C 1
ATOM 1225 O O . ARG A 1 154 ? 15.332 -11.639 -33.490 1.00 92.94 154 ARG A O 1
ATOM 1232 N N . VAL A 1 155 ? 13.985 -10.139 -34.522 1.00 91.62 155 VAL A N 1
ATOM 1233 C CA . VAL A 1 155 ? 13.863 -9.110 -33.489 1.00 91.62 155 VAL A CA 1
ATOM 1234 C C . VAL A 1 155 ? 12.414 -8.632 -33.528 1.00 91.62 155 VAL A C 1
ATOM 1236 O O . VAL A 1 155 ? 11.858 -8.502 -34.621 1.00 91.62 155 VAL A O 1
ATOM 1239 N N . ASP A 1 156 ? 11.790 -8.388 -32.376 1.00 90.94 156 ASP A N 1
ATOM 1240 C CA . ASP A 1 156 ? 10.509 -7.663 -32.326 1.00 90.94 156 ASP A CA 1
ATOM 1241 C C . ASP A 1 156 ? 10.632 -6.270 -31.690 1.00 90.94 156 ASP A C 1
ATOM 1243 O O . ASP A 1 156 ? 9.764 -5.427 -31.908 1.00 90.94 156 ASP A O 1
ATOM 1247 N N . GLY A 1 157 ? 11.743 -5.985 -30.998 1.00 90.50 157 GLY A N 1
ATOM 1248 C CA . GLY A 1 157 ? 12.048 -4.661 -30.465 1.00 90.50 157 GLY A CA 1
ATOM 1249 C C . GLY A 1 157 ? 11.202 -4.274 -29.252 1.00 90.50 157 GLY A C 1
ATOM 1250 O O . GLY A 1 157 ? 11.173 -3.095 -28.895 1.00 90.50 157 GLY A O 1
ATOM 1251 N N . VAL A 1 158 ? 10.514 -5.230 -28.620 1.00 95.44 158 VAL A N 1
ATOM 1252 C CA . VAL A 1 158 ? 9.724 -5.008 -27.405 1.00 95.44 158 VAL A CA 1
ATOM 1253 C C . VAL A 1 158 ? 10.601 -5.228 -26.162 1.00 95.44 158 VAL A C 1
ATOM 1255 O O . VAL A 1 158 ? 11.154 -6.311 -25.988 1.00 95.44 158 VAL A O 1
ATOM 1258 N N . PRO A 1 159 ? 10.734 -4.241 -25.255 1.00 97.56 159 PRO A N 1
ATOM 1259 C CA . PRO A 1 159 ? 11.471 -4.437 -24.006 1.00 97.56 159 PRO A CA 1
ATOM 1260 C C . PRO A 1 159 ? 10.746 -5.357 -23.002 1.00 97.56 159 PRO A C 1
ATOM 1262 O O . PRO A 1 159 ? 9.731 -4.966 -22.422 1.00 97.56 159 PRO A O 1
ATOM 1265 N N . ASP A 1 160 ? 11.313 -6.533 -22.713 1.00 98.25 160 ASP A N 1
ATOM 1266 C CA . ASP A 1 160 ? 10.930 -7.395 -21.578 1.00 98.25 160 ASP A CA 1
ATOM 1267 C C . ASP A 1 160 ? 11.363 -6.795 -20.229 1.00 98.25 160 ASP A C 1
ATOM 1269 O O . ASP A 1 160 ? 10.699 -6.962 -19.199 1.00 98.25 160 ASP A O 1
ATOM 1273 N N . VAL A 1 161 ? 12.498 -6.087 -20.232 1.00 98.56 161 VAL A N 1
ATOM 1274 C CA . VAL A 1 161 ? 13.012 -5.304 -19.102 1.00 98.56 161 VAL A CA 1
ATOM 1275 C C . VAL A 1 161 ? 13.380 -3.895 -19.541 1.00 98.56 161 VAL A C 1
ATOM 1277 O O . VAL A 1 161 ? 13.748 -3.646 -20.684 1.00 98.56 161 VAL A O 1
ATOM 1280 N N . TYR A 1 162 ? 13.296 -2.945 -18.617 1.00 98.75 162 TYR A N 1
ATOM 1281 C CA . TYR A 1 162 ? 13.493 -1.532 -18.904 1.00 98.75 162 TYR A CA 1
ATOM 1282 C C . TYR A 1 162 ? 14.915 -1.104 -18.537 1.00 98.75 162 TYR A C 1
ATOM 1284 O O . TYR A 1 162 ? 15.293 -1.044 -17.361 1.00 98.75 162 TYR A O 1
ATOM 1292 N N . VAL A 1 163 ? 15.712 -0.833 -19.568 1.00 98.81 163 VAL A N 1
ATOM 1293 C CA . VAL A 1 163 ? 17.124 -0.466 -19.447 1.00 98.81 163 VAL A CA 1
ATOM 1294 C C . VAL A 1 163 ? 17.266 1.050 -19.307 1.00 98.81 163 VAL A C 1
ATOM 1296 O O . VAL A 1 163 ? 16.519 1.821 -19.905 1.00 98.81 163 VAL A O 1
ATOM 1299 N N . GLY A 1 164 ? 18.246 1.484 -18.519 1.00 98.69 164 GLY A N 1
ATOM 1300 C CA . GLY A 1 164 ? 18.753 2.854 -18.540 1.00 98.69 164 GLY A CA 1
ATOM 1301 C C . GLY A 1 164 ? 20.252 2.855 -18.269 1.00 98.69 164 GLY A C 1
ATOM 1302 O O . GLY A 1 164 ? 20.729 2.115 -17.399 1.00 98.69 164 GLY A O 1
ATOM 1303 N N . ARG A 1 165 ? 21.003 3.649 -19.036 1.00 98.75 165 ARG A N 1
ATOM 1304 C CA . ARG A 1 165 ? 22.460 3.751 -18.917 1.00 98.75 165 ARG A CA 1
ATOM 1305 C C . ARG A 1 165 ? 22.846 4.993 -18.128 1.00 98.75 165 ARG A C 1
ATOM 1307 O O . ARG A 1 165 ? 22.495 6.111 -18.488 1.00 98.75 165 ARG A O 1
ATOM 1314 N N . ILE A 1 166 ? 23.626 4.807 -17.074 1.00 98.31 166 ILE A N 1
ATOM 1315 C CA . ILE A 1 166 ? 24.331 5.880 -16.375 1.00 98.31 166 ILE A CA 1
ATOM 1316 C C . ILE A 1 166 ? 25.804 5.729 -16.795 1.00 98.31 166 ILE A C 1
ATOM 1318 O O . ILE A 1 166 ? 26.391 4.715 -16.415 1.00 98.31 166 ILE A O 1
ATOM 1322 N N . PRO A 1 167 ? 26.398 6.649 -17.586 1.00 96.50 167 PRO A N 1
ATOM 1323 C CA . PRO A 1 167 ? 27.637 6.370 -18.326 1.00 96.50 167 PRO A CA 1
ATOM 1324 C C . PRO A 1 167 ? 28.919 7.063 -17.797 1.00 96.50 167 PRO A C 1
ATOM 1326 O O . PRO A 1 167 ? 29.595 7.743 -18.560 1.00 96.50 167 PRO A O 1
ATOM 1329 N N . PRO A 1 168 ? 29.326 6.939 -16.517 1.00 95.62 168 PRO A N 1
ATOM 1330 C CA . PRO A 1 168 ? 30.605 7.482 -16.081 1.00 95.62 168 PRO A CA 1
ATOM 1331 C C . PRO A 1 168 ? 31.748 6.537 -16.470 1.00 95.62 168 PRO A C 1
ATOM 1333 O O . PRO A 1 168 ? 31.779 5.388 -16.036 1.00 95.62 168 PRO A O 1
ATOM 1336 N N . SER A 1 169 ? 32.749 7.032 -17.194 1.00 92.62 169 SER A N 1
ATOM 1337 C CA . SER A 1 169 ? 34.021 6.325 -17.419 1.00 92.62 169 SER A CA 1
ATOM 1338 C C . SER A 1 169 ? 35.043 6.526 -16.281 1.00 92.62 169 SER A C 1
ATOM 1340 O O . SER A 1 169 ? 36.104 5.893 -16.263 1.00 92.62 169 SER A O 1
ATOM 1342 N N . LEU A 1 170 ? 34.724 7.366 -15.284 1.00 93.56 170 LEU A N 1
ATOM 1343 C CA . LEU A 1 170 ? 35.566 7.671 -14.118 1.00 93.56 170 LEU A CA 1
ATOM 1344 C C . LEU A 1 170 ? 34.787 7.620 -12.794 1.00 93.56 170 LEU A C 1
ATOM 1346 O O . LEU A 1 170 ? 33.646 8.073 -12.693 1.00 93.56 170 LEU A O 1
ATOM 1350 N N . SER A 1 171 ? 35.439 7.129 -11.737 1.00 94.69 171 SER A N 1
ATOM 1351 C CA . SER A 1 171 ? 34.810 6.887 -10.430 1.00 94.69 171 SER A CA 1
ATOM 1352 C C . SER A 1 171 ? 34.441 8.150 -9.640 1.00 94.69 171 SER A C 1
ATOM 1354 O O . SER A 1 171 ? 33.537 8.093 -8.811 1.00 94.69 171 SER A O 1
ATOM 1356 N N . ASN A 1 172 ? 35.075 9.299 -9.904 1.00 93.75 172 ASN A N 1
ATOM 1357 C CA . ASN A 1 172 ? 34.637 10.579 -9.335 1.00 93.75 172 ASN A CA 1
ATOM 1358 C C . ASN A 1 172 ? 33.312 11.037 -9.966 1.00 93.75 172 ASN A C 1
ATOM 1360 O O . ASN A 1 172 ? 32.355 11.281 -9.240 1.00 93.75 172 ASN A O 1
ATOM 1364 N N . THR A 1 173 ? 33.224 11.039 -11.301 1.00 94.25 173 THR A N 1
ATOM 1365 C CA . THR A 1 173 ? 32.004 11.388 -12.043 1.00 94.25 173 THR A CA 1
ATOM 1366 C C . THR A 1 173 ? 30.849 10.458 -11.667 1.00 94.25 173 THR A C 1
ATOM 1368 O O . THR A 1 173 ? 29.713 10.898 -11.511 1.00 94.25 173 THR A O 1
ATOM 1371 N N . ALA A 1 174 ? 31.144 9.176 -11.428 1.00 96.81 174 ALA A N 1
ATOM 1372 C CA . ALA A 1 174 ? 30.179 8.218 -10.904 1.00 96.81 174 ALA A CA 1
ATOM 1373 C C . ALA A 1 174 ? 29.596 8.643 -9.542 1.00 96.81 174 ALA A C 1
ATOM 1375 O O . ALA A 1 174 ? 28.377 8.672 -9.384 1.00 96.81 174 ALA A O 1
ATOM 1376 N N . GLU A 1 175 ? 30.430 9.010 -8.564 1.00 96.44 175 GLU A N 1
ATOM 1377 C CA . GLU A 1 175 ? 29.957 9.470 -7.249 1.00 96.44 175 GLU A CA 1
ATOM 1378 C C . GLU A 1 175 ? 29.219 10.820 -7.315 1.00 96.44 175 GLU A C 1
ATOM 1380 O O . GLU A 1 175 ? 28.266 11.026 -6.555 1.00 96.44 175 GLU A O 1
ATOM 1385 N N . ASP A 1 176 ? 29.591 11.713 -8.236 1.00 94.31 176 ASP A N 1
ATOM 1386 C CA . ASP A 1 176 ? 28.877 12.972 -8.485 1.00 94.31 176 ASP A CA 1
ATOM 1387 C C . ASP A 1 176 ? 27.459 12.709 -9.025 1.00 94.31 176 ASP A C 1
ATOM 1389 O O . ASP A 1 176 ? 26.480 13.235 -8.486 1.00 94.31 176 ASP A O 1
ATOM 1393 N N . VAL A 1 177 ? 27.312 11.821 -10.017 1.00 95.56 177 VAL A N 1
ATOM 1394 C CA . VAL A 1 177 ? 26.006 11.443 -10.588 1.00 95.56 177 VAL A CA 1
ATOM 1395 C C . VAL A 1 177 ? 25.137 10.685 -9.579 1.00 95.56 177 VAL A C 1
ATOM 1397 O O . VAL A 1 177 ? 23.948 10.986 -9.453 1.00 95.56 177 VAL A O 1
ATOM 1400 N N . ILE A 1 178 ? 25.703 9.767 -8.785 1.00 96.56 178 ILE A N 1
ATOM 1401 C CA . ILE A 1 178 ? 24.949 9.100 -7.709 1.00 96.56 178 ILE A CA 1
ATOM 1402 C C . ILE A 1 178 ? 24.508 10.097 -6.633 1.00 96.56 178 ILE A C 1
ATOM 1404 O O . ILE A 1 178 ? 23.385 10.006 -6.137 1.00 96.56 178 ILE A O 1
ATOM 1408 N N . THR A 1 179 ? 25.335 11.093 -6.306 1.00 95.38 179 THR A N 1
ATOM 1409 C CA . THR A 1 179 ? 24.929 12.183 -5.406 1.00 95.38 179 THR A CA 1
ATOM 1410 C C . THR A 1 179 ? 23.774 12.983 -6.003 1.00 95.38 179 THR A C 1
ATOM 1412 O O . THR A 1 179 ? 22.776 13.191 -5.318 1.00 95.38 179 THR A O 1
ATOM 1415 N N . LYS A 1 180 ? 23.851 13.331 -7.293 1.00 94.69 180 LYS A N 1
ATOM 1416 C CA . LYS A 1 180 ? 22.802 14.058 -8.019 1.00 94.69 180 LYS A CA 1
ATOM 1417 C C . LYS A 1 180 ? 21.454 13.316 -8.014 1.00 94.69 180 LYS A C 1
ATOM 1419 O O . LYS A 1 180 ? 20.427 13.932 -7.738 1.00 94.69 180 LYS A O 1
ATOM 1424 N N . ILE A 1 181 ? 21.456 11.995 -8.224 1.00 95.69 181 ILE A N 1
ATOM 1425 C CA . ILE A 1 181 ? 20.252 11.139 -8.168 1.00 95.69 181 ILE A CA 1
ATOM 1426 C C . ILE A 1 181 ? 19.663 11.065 -6.751 1.00 95.69 181 ILE A C 1
ATOM 1428 O O . ILE A 1 181 ? 18.447 11.164 -6.578 1.00 95.69 181 ILE A O 1
ATOM 1432 N N . ILE A 1 182 ? 20.507 10.906 -5.727 1.00 95.19 182 ILE A N 1
ATOM 1433 C CA . ILE A 1 182 ? 20.059 10.830 -4.328 1.00 95.19 182 ILE A CA 1
ATOM 1434 C C . ILE A 1 182 ? 19.467 12.173 -3.876 1.00 95.19 182 ILE A C 1
ATOM 1436 O O . ILE A 1 182 ? 18.379 12.195 -3.303 1.00 95.19 182 ILE A O 1
ATOM 1440 N N . GLU A 1 183 ? 20.139 13.289 -4.164 1.00 93.62 183 GLU A N 1
ATOM 1441 C CA . GLU A 1 183 ? 19.669 14.638 -3.823 1.00 93.62 183 GLU A CA 1
ATOM 1442 C C . GLU A 1 183 ? 18.329 14.952 -4.503 1.00 93.62 183 GLU A C 1
ATOM 1444 O O . GLU A 1 183 ? 17.390 15.364 -3.821 1.00 93.62 183 GLU A O 1
ATOM 1449 N N . TYR A 1 184 ? 18.185 14.646 -5.800 1.00 93.25 184 TYR A N 1
ATOM 1450 C CA . TYR A 1 184 ? 16.932 14.831 -6.546 1.00 93.25 184 TYR A CA 1
ATOM 1451 C C . TYR A 1 184 ? 15.734 14.095 -5.920 1.00 93.25 184 TYR A C 1
ATOM 1453 O O . TYR A 1 184 ? 14.611 14.583 -5.995 1.00 93.25 184 TYR A O 1
ATOM 1461 N N . GLN A 1 185 ? 15.947 12.946 -5.269 1.00 91.06 185 GLN A N 1
ATOM 1462 C CA . GLN A 1 185 ? 14.885 12.230 -4.549 1.00 91.06 185 GLN A CA 1
ATOM 1463 C C . GLN A 1 185 ? 14.690 12.698 -3.092 1.00 91.06 185 GLN A C 1
ATOM 1465 O O . GLN A 1 185 ? 13.610 12.505 -2.531 1.00 91.06 185 GLN A O 1
ATOM 1470 N N . GLN A 1 186 ? 15.713 13.275 -2.453 1.00 88.94 186 GLN A N 1
ATOM 1471 C CA . GLN A 1 186 ? 15.675 13.661 -1.036 1.00 88.94 186 GLN A CA 1
ATOM 1472 C C . GLN A 1 186 ? 15.197 15.097 -0.792 1.00 88.94 186 GLN A C 1
ATOM 1474 O O . GLN A 1 186 ? 14.491 15.327 0.190 1.00 88.94 186 GLN A O 1
ATOM 1479 N N . SER A 1 187 ? 15.564 16.052 -1.651 1.00 87.31 187 SER A N 1
ATOM 1480 C CA . SER A 1 187 ? 15.263 17.483 -1.476 1.00 87.31 187 SER A CA 1
ATOM 1481 C C . SER A 1 187 ? 14.228 18.025 -2.469 1.00 87.31 187 SER A C 1
ATOM 1483 O O . SER A 1 187 ? 14.214 19.222 -2.744 1.00 87.31 187 SER A O 1
ATOM 1485 N N . PHE A 1 188 ? 13.378 17.162 -3.030 1.00 91.44 188 PHE A N 1
ATOM 1486 C CA . PHE A 1 188 ? 12.352 17.561 -3.995 1.00 91.44 188 PHE A CA 1
ATOM 1487 C C . PHE A 1 188 ? 11.186 18.293 -3.312 1.00 91.44 188 PHE A C 1
ATOM 1489 O O . PHE A 1 188 ? 10.384 17.676 -2.605 1.00 91.44 188 PHE A O 1
ATOM 1496 N N . ASP A 1 189 ? 11.068 19.601 -3.545 1.00 92.12 189 ASP A N 1
ATOM 1497 C CA . ASP A 1 189 ? 9.940 20.405 -3.073 1.00 92.12 189 ASP A CA 1
ATOM 1498 C C . ASP A 1 189 ? 8.876 20.553 -4.172 1.00 92.12 189 ASP A C 1
ATOM 1500 O O . ASP A 1 189 ? 9.039 21.289 -5.145 1.00 92.12 189 ASP A O 1
ATOM 1504 N N . VAL A 1 190 ? 7.751 19.858 -3.985 1.00 93.00 190 VAL A N 1
ATOM 1505 C CA . VAL A 1 190 ? 6.589 19.866 -4.893 1.00 93.00 190 VAL A CA 1
ATOM 1506 C C . VAL A 1 190 ? 5.873 21.224 -4.986 1.00 93.00 190 VAL A C 1
ATOM 1508 O O . VAL A 1 190 ? 4.955 21.367 -5.791 1.00 93.00 190 VAL A O 1
ATOM 1511 N N . SER A 1 191 ? 6.240 22.205 -4.152 1.00 92.00 191 SER A N 1
ATOM 1512 C CA . SER A 1 191 ? 5.651 23.550 -4.147 1.00 92.00 191 SER A CA 1
ATOM 1513 C C . SER A 1 191 ? 6.384 24.565 -5.034 1.00 92.00 191 SER A C 1
ATOM 1515 O O . SER A 1 191 ? 5.881 25.674 -5.231 1.00 92.00 191 SER A O 1
ATOM 1517 N N . GLU A 1 192 ? 7.539 24.210 -5.608 1.00 94.00 192 GLU A N 1
ATOM 1518 C CA . GLU A 1 192 ? 8.268 25.094 -6.519 1.00 94.00 192 GLU A CA 1
ATOM 1519 C C . GLU A 1 192 ? 7.696 25.125 -7.952 1.00 94.00 192 GLU A C 1
ATOM 1521 O O . GLU A 1 192 ? 7.362 24.096 -8.533 1.00 94.00 192 GLU A O 1
ATOM 1526 N N . ASP A 1 193 ? 7.694 26.312 -8.579 1.00 92.12 193 ASP A N 1
ATOM 1527 C CA . ASP A 1 193 ? 7.225 26.549 -9.963 1.00 92.12 193 ASP A CA 1
ATOM 1528 C C . ASP A 1 193 ? 7.855 25.579 -10.983 1.00 92.12 193 ASP A C 1
ATOM 1530 O O . ASP A 1 193 ? 7.152 25.062 -11.849 1.00 92.12 193 ASP A O 1
ATOM 1534 N N . TRP A 1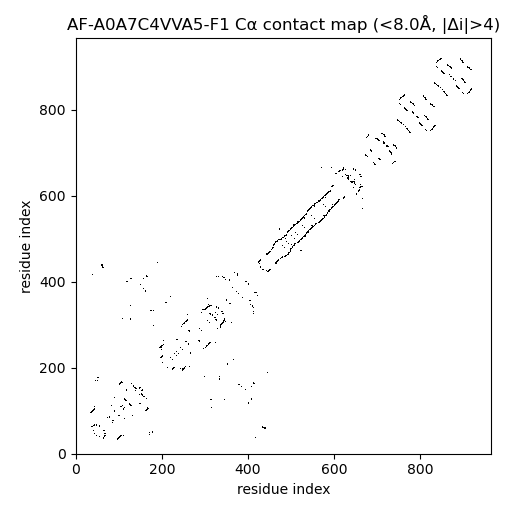 194 ? 9.154 25.267 -10.856 1.00 95.12 194 TRP A N 1
ATOM 1535 C CA . TRP A 1 194 ? 9.887 24.424 -11.815 1.00 95.12 194 TRP A CA 1
ATOM 1536 C C . TRP A 1 194 ? 9.299 23.017 -11.985 1.00 95.12 194 TRP A C 1
ATOM 1538 O O . TRP A 1 194 ? 9.318 22.480 -13.093 1.00 95.12 194 TRP A O 1
ATOM 1548 N N . VAL A 1 195 ? 8.699 22.467 -10.926 1.00 94.31 195 VAL A N 1
ATOM 1549 C CA . VAL A 1 195 ? 8.051 21.147 -10.910 1.00 94.31 195 VAL A CA 1
ATOM 1550 C C . VAL A 1 195 ? 6.842 21.090 -11.855 1.00 94.31 195 VAL A C 1
ATOM 1552 O O . VAL A 1 195 ? 6.484 20.022 -12.342 1.00 94.31 195 VAL A O 1
ATOM 1555 N N . ASN A 1 196 ? 6.234 22.238 -12.175 1.00 94.38 196 ASN A N 1
ATOM 1556 C CA . ASN A 1 196 ? 5.122 22.343 -13.121 1.00 94.38 196 ASN A CA 1
ATOM 1557 C C . ASN A 1 196 ? 5.517 23.025 -14.448 1.00 94.38 196 ASN A C 1
ATOM 1559 O O . ASN A 1 196 ? 4.630 23.397 -15.216 1.00 94.38 196 ASN A O 1
ATOM 1563 N N . ARG A 1 197 ? 6.815 23.222 -14.735 1.00 97.38 197 ARG A N 1
ATOM 1564 C CA . ARG A 1 197 ? 7.309 23.882 -15.961 1.00 97.38 197 ARG A CA 1
ATOM 1565 C C . ARG A 1 197 ? 7.779 22.891 -17.014 1.00 97.38 197 ARG A C 1
ATOM 1567 O O . ARG A 1 197 ? 8.539 21.978 -16.707 1.00 97.38 197 ARG A O 1
ATOM 1574 N N . VAL A 1 198 ? 7.403 23.138 -18.266 1.00 98.31 198 VAL A N 1
ATOM 1575 C CA . VAL A 1 198 ? 7.919 22.407 -19.433 1.00 98.31 198 VAL A CA 1
ATOM 1576 C C . VAL A 1 198 ? 8.488 23.408 -20.429 1.00 98.31 198 VAL A C 1
ATOM 1578 O O . VAL A 1 198 ? 7.829 24.396 -20.737 1.00 98.31 198 VAL A O 1
ATOM 1581 N N . VAL A 1 199 ? 9.692 23.160 -20.934 1.00 98.19 199 VAL A N 1
ATOM 1582 C CA . VAL A 1 199 ? 10.307 23.959 -22.004 1.00 98.19 199 VAL A CA 1
ATOM 1583 C C . VAL A 1 199 ? 10.198 23.182 -23.309 1.00 98.19 199 VAL A C 1
ATOM 1585 O O . VAL A 1 199 ? 10.606 22.025 -23.367 1.00 98.19 199 VAL A O 1
ATOM 1588 N N . LEU A 1 200 ? 9.647 23.804 -24.348 1.00 97.75 200 LEU A N 1
ATOM 1589 C CA . LEU A 1 200 ? 9.578 23.257 -25.701 1.00 97.75 200 LEU A CA 1
ATOM 1590 C C . LEU A 1 200 ? 10.462 24.095 -26.626 1.00 97.75 200 LEU A C 1
ATOM 1592 O O . LEU A 1 200 ? 10.095 25.219 -26.972 1.00 97.75 200 LEU A O 1
ATOM 1596 N N . ALA A 1 201 ? 11.619 23.555 -27.009 1.00 93.88 201 ALA A N 1
ATOM 1597 C CA . ALA A 1 201 ? 12.532 24.169 -27.965 1.00 93.88 201 ALA A CA 1
ATOM 1598 C C . ALA A 1 201 ? 12.382 23.514 -29.349 1.00 93.88 201 ALA A C 1
ATOM 1600 O O . ALA A 1 201 ? 12.432 22.288 -29.458 1.00 93.88 201 ALA A O 1
ATOM 1601 N N . ALA A 1 202 ? 12.205 24.312 -30.406 1.00 90.56 202 ALA A N 1
ATOM 1602 C CA . ALA A 1 202 ? 12.097 23.805 -31.776 1.00 90.56 202 ALA A CA 1
ATOM 1603 C C . ALA A 1 202 ? 12.775 24.730 -32.795 1.00 90.56 202 ALA A C 1
ATOM 1605 O O . ALA A 1 202 ? 12.450 25.918 -32.876 1.00 90.56 202 ALA A O 1
ATOM 1606 N N . GLY A 1 203 ? 13.707 24.185 -33.577 1.00 80.69 203 GLY A N 1
ATOM 1607 C CA . GLY A 1 203 ? 14.492 24.960 -34.534 1.00 80.69 203 GLY A CA 1
ATOM 1608 C C . GLY A 1 203 ? 15.300 24.109 -35.508 1.00 80.69 203 GLY A C 1
ATOM 1609 O O . GLY A 1 203 ? 15.522 22.916 -35.295 1.00 80.69 203 GLY A O 1
ATOM 1610 N N . MET A 1 204 ? 15.730 24.760 -36.589 1.00 68.12 204 MET A N 1
ATOM 1611 C CA . MET A 1 204 ? 16.080 24.157 -37.874 1.00 68.12 204 MET A CA 1
ATOM 1612 C C . MET A 1 204 ? 14.838 23.528 -38.545 1.00 68.12 204 MET A C 1
ATOM 1614 O O . MET A 1 204 ? 13.972 22.959 -37.886 1.00 68.12 204 MET A O 1
ATOM 1618 N N . ASP A 1 205 ? 14.701 23.693 -39.863 1.00 72.62 205 ASP A N 1
ATOM 1619 C CA . ASP A 1 205 ? 13.492 23.378 -40.658 1.00 72.62 205 ASP A CA 1
ATOM 1620 C C . ASP A 1 205 ? 12.184 24.132 -40.288 1.00 72.62 205 ASP A C 1
ATOM 1622 O O . ASP A 1 205 ? 11.130 23.877 -40.886 1.00 72.62 205 ASP A O 1
ATOM 1626 N N . GLY A 1 206 ? 12.239 25.133 -39.399 1.00 73.31 206 GLY A N 1
ATOM 1627 C CA . GLY A 1 206 ? 11.183 26.135 -39.196 1.00 73.31 206 GLY A CA 1
ATOM 1628 C C . GLY A 1 206 ? 9.791 25.568 -38.880 1.00 73.31 206 GLY A C 1
ATOM 1629 O O . GLY A 1 206 ? 9.587 24.910 -37.861 1.00 73.31 206 GLY A O 1
ATOM 1630 N N . ASP A 1 207 ? 8.807 25.836 -39.750 1.00 81.31 207 ASP A N 1
ATOM 1631 C CA . ASP A 1 207 ? 7.399 25.448 -39.542 1.00 81.31 207 ASP A CA 1
ATOM 1632 C C . ASP A 1 207 ? 7.217 23.942 -39.258 1.00 81.31 207 ASP A C 1
ATOM 1634 O O . ASP A 1 207 ? 6.245 23.562 -38.603 1.00 81.31 207 ASP A O 1
ATOM 1638 N N . ILE A 1 208 ? 8.119 23.071 -39.734 1.00 84.81 208 ILE A N 1
ATOM 1639 C CA . ILE A 1 208 ? 8.008 21.615 -39.546 1.00 84.81 208 ILE A CA 1
ATOM 1640 C C . ILE A 1 208 ? 8.310 21.228 -38.095 1.00 84.81 208 ILE A C 1
ATOM 1642 O O . ILE A 1 208 ? 7.476 20.594 -37.449 1.00 84.81 208 ILE A O 1
ATOM 1646 N N . THR A 1 209 ? 9.468 21.620 -37.562 1.00 86.19 209 THR A N 1
ATOM 1647 C CA . THR A 1 209 ? 9.878 21.276 -36.190 1.00 86.19 209 THR A CA 1
ATOM 1648 C C . THR A 1 209 ? 8.983 21.956 -35.158 1.00 86.19 209 THR A C 1
ATOM 1650 O O . THR A 1 209 ? 8.579 21.324 -34.181 1.00 86.19 209 THR A O 1
ATOM 1653 N N . VAL A 1 210 ? 8.543 23.187 -35.430 1.00 89.38 210 VAL A N 1
ATOM 1654 C CA . VAL A 1 210 ? 7.521 23.875 -34.628 1.00 89.38 210 VAL A CA 1
ATOM 1655 C C . VAL A 1 210 ? 6.183 23.126 -34.656 1.00 89.38 210 VAL A C 1
ATOM 1657 O O . VAL A 1 210 ? 5.605 22.884 -33.599 1.00 89.38 210 VAL A O 1
ATOM 1660 N N . THR A 1 211 ? 5.714 22.659 -35.821 1.00 91.31 211 THR A N 1
ATOM 1661 C CA . THR A 1 211 ? 4.480 21.849 -35.918 1.00 91.31 211 THR A CA 1
ATOM 1662 C C . THR A 1 211 ? 4.569 20.559 -35.098 1.00 91.31 211 THR A C 1
ATOM 1664 O O . THR A 1 211 ? 3.602 20.191 -34.432 1.00 91.31 211 THR A O 1
ATOM 1667 N N . LEU A 1 212 ? 5.717 19.876 -35.106 1.00 91.75 212 LEU A N 1
ATOM 1668 C CA . LEU A 1 212 ? 5.934 18.665 -34.305 1.00 91.75 212 LEU A CA 1
ATOM 1669 C C . LEU A 1 212 ? 5.959 18.979 -32.798 1.00 91.75 212 LEU A C 1
ATOM 1671 O O . LEU A 1 212 ? 5.315 18.281 -32.013 1.00 91.75 212 LEU A O 1
ATOM 1675 N N . SER A 1 213 ? 6.593 20.085 -32.402 1.00 94.12 213 SER A N 1
ATOM 1676 C CA . SER A 1 213 ? 6.581 20.578 -31.020 1.00 94.12 213 SER A CA 1
ATOM 1677 C C . SER A 1 213 ? 5.174 20.974 -30.535 1.00 94.12 213 SER A C 1
ATOM 1679 O O . SER A 1 213 ? 4.821 20.731 -29.380 1.00 94.12 213 SER A O 1
ATOM 1681 N N . GLU A 1 214 ? 4.307 21.489 -31.413 1.00 95.00 214 GLU A N 1
ATOM 1682 C CA . GLU A 1 214 ? 2.902 21.772 -31.084 1.00 95.00 214 GLU A CA 1
ATOM 1683 C C . GLU A 1 214 ? 2.070 20.508 -30.795 1.00 95.00 214 GLU A C 1
ATOM 1685 O O . GLU A 1 214 ? 1.120 20.562 -30.006 1.00 95.00 214 GLU A O 1
ATOM 1690 N N . TYR A 1 215 ? 2.413 19.342 -31.355 1.00 94.69 215 TYR A N 1
ATOM 1691 C CA . TYR A 1 215 ? 1.767 18.086 -30.944 1.00 94.69 215 TYR A CA 1
ATOM 1692 C C . TYR A 1 215 ? 2.138 17.706 -29.506 1.00 94.69 215 TYR A C 1
ATOM 1694 O O . TYR A 1 215 ? 1.269 17.273 -28.750 1.00 94.69 215 TYR A O 1
ATOM 1702 N N . ILE A 1 216 ? 3.383 17.953 -29.096 1.00 95.56 216 ILE A N 1
ATOM 1703 C CA . ILE A 1 216 ? 3.854 17.727 -27.722 1.00 95.56 216 ILE A CA 1
ATOM 1704 C C . ILE A 1 216 ? 3.213 18.743 -26.770 1.00 95.56 216 ILE A C 1
ATOM 1706 O O . ILE A 1 216 ? 2.698 18.353 -25.722 1.00 95.56 216 ILE A O 1
ATOM 1710 N N . TYR A 1 217 ? 3.115 20.020 -27.168 1.00 97.19 217 TYR A N 1
ATOM 1711 C CA . TYR A 1 217 ? 2.337 21.032 -26.443 1.00 97.19 217 TYR A CA 1
ATOM 1712 C C . TYR A 1 217 ? 0.908 20.557 -26.154 1.00 97.19 217 TYR A C 1
ATOM 1714 O O . TYR A 1 217 ? 0.432 20.705 -25.033 1.00 97.19 217 TYR A O 1
ATOM 1722 N N . ASN A 1 218 ? 0.229 19.936 -27.125 1.00 96.69 218 ASN A N 1
ATOM 1723 C CA . ASN A 1 218 ? -1.133 19.437 -26.927 1.00 96.69 218 ASN A CA 1
ATOM 1724 C C . ASN A 1 218 ? -1.249 18.311 -25.882 1.00 96.69 218 ASN A C 1
ATOM 1726 O O . ASN A 1 218 ? -2.320 18.188 -25.280 1.00 96.69 218 ASN A O 1
ATOM 1730 N N . VAL A 1 219 ? -0.176 17.548 -25.635 1.00 96.44 219 VAL A N 1
ATOM 1731 C CA . VAL A 1 219 ? -0.084 16.578 -24.530 1.00 96.44 219 VAL A CA 1
ATOM 1732 C C . VAL A 1 219 ? 0.155 17.302 -23.199 1.00 96.44 219 VAL A C 1
ATOM 1734 O O . VAL A 1 219 ? -0.584 17.076 -22.247 1.00 96.44 219 VAL A O 1
ATOM 1737 N N . VAL A 1 220 ? 1.132 18.218 -23.138 1.00 96.31 220 VAL A N 1
ATOM 1738 C CA . VAL A 1 220 ? 1.639 18.822 -21.881 1.00 96.31 220 VAL A CA 1
ATOM 1739 C C . VAL A 1 220 ? 0.962 20.142 -21.455 1.00 96.31 220 VAL A C 1
ATOM 1741 O O . VAL A 1 220 ? 1.444 20.842 -20.566 1.00 96.31 220 VAL A O 1
ATOM 1744 N N . ARG A 1 221 ? -0.140 20.530 -22.108 1.00 95.31 221 ARG A N 1
ATOM 1745 C CA . ARG A 1 221 ? -0.812 21.846 -21.982 1.00 95.31 221 ARG A CA 1
ATOM 1746 C C . ARG A 1 221 ? -1.440 22.185 -20.620 1.00 95.31 221 ARG A C 1
ATOM 1748 O O . ARG A 1 221 ? -1.951 23.292 -20.469 1.00 95.31 221 ARG A O 1
ATOM 1755 N N . ASP A 1 222 ? -1.468 21.265 -19.659 1.00 93.56 222 ASP A N 1
ATOM 1756 C CA . ASP A 1 222 ? -1.831 21.551 -18.261 1.00 93.56 222 ASP A CA 1
ATOM 1757 C C . ASP A 1 222 ? -0.671 22.188 -17.470 1.00 93.56 222 ASP A C 1
ATOM 1759 O O . ASP A 1 222 ? -0.891 22.795 -16.418 1.00 93.56 222 ASP A O 1
ATOM 1763 N N . LYS A 1 223 ? 0.561 22.072 -17.981 1.00 94.69 223 LYS A N 1
ATOM 1764 C CA . LYS A 1 223 ? 1.779 22.622 -17.379 1.00 94.69 223 LYS A CA 1
ATOM 1765 C C . LYS A 1 223 ? 1.996 24.096 -17.729 1.00 94.69 223 LYS A C 1
ATOM 1767 O O . LYS A 1 223 ? 1.407 24.659 -18.651 1.00 94.69 223 LYS A O 1
ATOM 1772 N N . ASN A 1 224 ? 2.906 24.726 -16.992 1.00 96.56 224 ASN A N 1
ATOM 1773 C CA . ASN A 1 224 ? 3.455 26.048 -17.279 1.00 96.56 224 ASN A CA 1
ATOM 1774 C C . ASN A 1 224 ? 4.453 25.934 -18.451 1.00 96.56 224 ASN A C 1
ATOM 1776 O O . ASN A 1 224 ? 5.664 25.845 -18.238 1.00 96.56 224 ASN A O 1
ATOM 1780 N N . VAL A 1 225 ? 3.930 25.835 -19.680 1.00 98.00 225 VAL A N 1
ATOM 1781 C CA . VAL A 1 225 ? 4.738 25.603 -20.888 1.00 98.00 225 VAL A CA 1
ATOM 1782 C C . VAL A 1 225 ? 5.392 26.892 -21.388 1.00 98.00 225 VAL A C 1
ATOM 1784 O O . VAL A 1 225 ? 4.704 27.867 -21.690 1.00 98.00 225 VAL A O 1
ATOM 1787 N N . VAL A 1 226 ? 6.715 26.866 -21.547 1.00 97.94 226 VAL A N 1
ATOM 1788 C CA . VAL A 1 226 ? 7.485 27.845 -22.324 1.00 97.94 226 VAL A CA 1
ATOM 1789 C C . VAL A 1 226 ? 7.718 27.291 -23.723 1.00 97.94 226 VAL A C 1
ATOM 1791 O O . VAL A 1 226 ? 8.058 26.119 -23.877 1.00 97.94 226 VAL A O 1
ATOM 1794 N N . LYS A 1 227 ? 7.564 28.143 -24.734 1.00 97.19 227 LYS A N 1
ATOM 1795 C CA . LYS A 1 227 ? 7.885 27.845 -26.130 1.00 97.19 227 LYS A CA 1
ATOM 1796 C C . LYS A 1 227 ? 9.061 28.714 -26.553 1.00 97.19 227 LYS A C 1
ATOM 1798 O O . LYS A 1 227 ? 9.039 29.919 -26.310 1.00 97.19 227 LYS A O 1
ATOM 1803 N N . LEU A 1 228 ? 10.077 28.082 -27.126 1.00 93.56 228 LEU A N 1
ATOM 1804 C CA . LEU A 1 228 ? 11.264 28.711 -27.688 1.00 93.56 228 LEU A CA 1
ATOM 1805 C C . LEU A 1 228 ? 11.389 28.192 -29.125 1.00 93.56 228 LEU A C 1
ATOM 1807 O O . LEU A 1 228 ? 11.867 27.082 -29.354 1.00 93.56 228 LEU A O 1
ATOM 1811 N N . TYR A 1 229 ? 10.910 28.964 -30.095 1.00 90.81 229 TYR A N 1
ATOM 1812 C CA . TYR A 1 229 ? 10.806 28.559 -31.495 1.00 90.81 229 TYR A CA 1
ATOM 1813 C C . TYR A 1 229 ? 11.653 29.456 -32.408 1.00 90.81 229 TYR A C 1
ATOM 1815 O O . TYR A 1 229 ? 11.610 30.685 -32.312 1.00 90.81 229 TYR A O 1
ATOM 1823 N N . GLU A 1 230 ? 12.379 28.846 -33.351 1.00 83.56 230 GLU A N 1
ATOM 1824 C CA . GLU A 1 230 ? 13.129 29.559 -34.401 1.00 83.56 230 GLU A CA 1
ATOM 1825 C C . GLU A 1 230 ? 12.214 30.524 -35.179 1.00 83.56 230 GLU A C 1
ATOM 1827 O O . GLU A 1 230 ? 12.558 31.686 -35.392 1.00 83.56 230 GLU A O 1
ATOM 1832 N N . THR A 1 231 ? 11.002 30.080 -35.534 1.00 85.06 231 THR A N 1
ATOM 1833 C CA . THR A 1 231 ? 10.026 30.877 -36.301 1.00 85.06 231 THR A CA 1
ATOM 1834 C C . THR A 1 231 ? 9.446 32.064 -35.527 1.00 85.06 231 THR A C 1
ATOM 1836 O O . THR A 1 231 ? 8.935 32.998 -36.144 1.00 85.06 231 THR A O 1
ATOM 1839 N N . GLU A 1 232 ? 9.519 32.051 -34.192 1.00 86.19 232 GLU A N 1
ATOM 1840 C CA . GLU A 1 232 ? 9.137 33.179 -33.331 1.00 86.19 232 GLU A CA 1
ATOM 1841 C C . GLU A 1 232 ? 10.320 34.115 -33.030 1.00 86.19 232 GLU A C 1
ATOM 1843 O O . GLU A 1 232 ? 10.113 35.223 -32.532 1.00 86.19 232 GLU A O 1
ATOM 1848 N N . GLY A 1 233 ? 11.555 33.700 -33.338 1.00 83.12 233 GLY A N 1
ATOM 1849 C CA . GLY A 1 233 ? 12.765 34.472 -33.060 1.00 83.12 233 GLY A CA 1
ATOM 1850 C C . GLY A 1 233 ? 13.065 34.642 -31.565 1.00 83.12 233 GLY A C 1
ATOM 1851 O O . GLY A 1 233 ? 13.671 35.639 -31.173 1.00 83.12 233 GLY A O 1
ATOM 1852 N N . ASN A 1 234 ? 12.611 33.705 -30.726 1.00 87.12 234 ASN A N 1
ATOM 1853 C CA . ASN A 1 234 ? 12.814 33.712 -29.270 1.00 87.12 234 ASN A CA 1
ATOM 1854 C C . ASN A 1 234 ? 13.652 32.529 -28.751 1.00 87.12 234 ASN A C 1
ATOM 1856 O O . ASN A 1 234 ? 14.082 32.553 -27.599 1.00 87.12 234 ASN A O 1
ATOM 1860 N N . LEU A 1 235 ? 13.926 31.532 -29.593 1.00 86.69 235 LEU A N 1
ATOM 1861 C CA . LEU A 1 235 ? 14.929 30.506 -29.334 1.00 86.69 235 LEU A CA 1
ATOM 1862 C C . LEU A 1 235 ? 16.329 31.113 -29.523 1.00 86.69 235 LEU A C 1
ATOM 1864 O O . LEU A 1 235 ? 16.704 31.424 -30.650 1.00 86.69 235 LEU A O 1
ATOM 1868 N N . THR A 1 236 ? 17.069 31.283 -28.422 1.00 84.62 236 THR A N 1
ATOM 1869 C CA . THR A 1 236 ? 18.508 31.623 -28.377 1.00 84.62 236 THR A CA 1
ATOM 1870 C C . THR A 1 236 ? 19.232 30.763 -27.337 1.00 84.62 236 THR A C 1
ATOM 1872 O O . THR A 1 236 ? 18.566 30.231 -26.445 1.00 84.62 236 THR A O 1
ATOM 1875 N N . ASN A 1 237 ? 20.571 30.645 -27.400 1.00 83.62 237 ASN A N 1
ATOM 1876 C CA . ASN A 1 237 ? 21.350 30.006 -26.324 1.00 83.62 237 ASN A CA 1
ATOM 1877 C C . ASN A 1 237 ? 21.026 30.682 -24.979 1.00 83.62 237 ASN A C 1
ATOM 1879 O O . ASN A 1 237 ? 20.497 30.020 -24.098 1.00 83.62 237 ASN A O 1
ATOM 1883 N N . ASP A 1 238 ? 21.178 32.010 -24.869 1.00 87.75 238 ASP A N 1
ATOM 1884 C CA . ASP A 1 238 ? 20.800 32.796 -23.676 1.00 87.75 238 ASP A CA 1
ATOM 1885 C C . ASP A 1 238 ? 19.387 32.476 -23.135 1.00 87.75 238 ASP A C 1
ATOM 1887 O O . ASP A 1 238 ? 19.175 32.447 -21.921 1.00 87.75 238 ASP A O 1
ATOM 1891 N N . ALA A 1 239 ? 18.400 32.249 -24.012 1.00 90.44 239 ALA A N 1
ATOM 1892 C CA . ALA A 1 239 ? 17.029 31.928 -23.612 1.00 90.44 239 ALA A CA 1
ATOM 1893 C C . ALA A 1 239 ? 16.876 30.477 -23.120 1.00 90.44 239 ALA A C 1
ATOM 1895 O O . ALA A 1 239 ? 16.152 30.230 -22.153 1.00 90.44 239 ALA A O 1
ATOM 1896 N N . LEU A 1 240 ? 17.564 29.527 -23.760 1.00 91.12 240 LEU A N 1
ATOM 1897 C CA . LEU A 1 240 ? 17.575 28.120 -23.363 1.00 91.12 240 LEU A CA 1
ATOM 1898 C C . LEU A 1 240 ? 18.352 27.928 -22.049 1.00 91.12 240 LEU A C 1
ATOM 1900 O O . LEU A 1 240 ? 17.856 27.272 -21.136 1.00 91.12 240 LEU A O 1
ATOM 1904 N N . ASP A 1 241 ? 19.504 28.587 -21.919 1.00 91.69 241 ASP A N 1
ATOM 1905 C CA . ASP A 1 241 ? 20.312 28.720 -20.705 1.00 91.69 241 ASP A CA 1
ATOM 1906 C C . ASP A 1 241 ? 19.469 29.240 -19.534 1.00 91.69 241 ASP A C 1
ATOM 1908 O O . ASP A 1 241 ? 19.389 28.598 -18.485 1.00 91.69 241 ASP A O 1
ATOM 1912 N N . PHE A 1 242 ? 18.790 30.378 -19.730 1.00 93.56 242 PHE A N 1
ATOM 1913 C CA . PHE A 1 242 ? 17.939 31.010 -18.722 1.00 93.56 242 PHE A CA 1
ATOM 1914 C C . PHE A 1 242 ? 16.802 30.094 -18.253 1.00 93.56 242 PHE A C 1
ATOM 1916 O O . PHE A 1 242 ? 16.510 30.038 -17.056 1.00 93.56 242 PHE A O 1
ATOM 1923 N N . GLU A 1 243 ? 16.161 29.362 -19.168 1.00 95.19 243 GLU A N 1
ATOM 1924 C CA . GLU A 1 243 ? 15.059 28.465 -18.817 1.00 95.19 243 GLU A CA 1
ATOM 1925 C C . GLU A 1 243 ? 15.518 27.130 -18.206 1.00 95.19 243 GLU A C 1
ATOM 1927 O O . GLU A 1 243 ? 14.824 26.582 -17.344 1.00 95.19 243 GLU A O 1
ATOM 1932 N N . ILE A 1 244 ? 16.719 26.647 -18.548 1.00 94.06 244 ILE A N 1
ATOM 1933 C CA . ILE A 1 244 ? 17.364 25.538 -17.832 1.00 94.06 244 ILE A CA 1
ATOM 1934 C C . ILE A 1 244 ? 17.744 25.974 -16.413 1.00 94.06 244 ILE A C 1
ATOM 1936 O O . ILE A 1 244 ? 17.364 25.296 -15.459 1.00 94.06 244 ILE A O 1
ATOM 1940 N N . ASP A 1 245 ? 18.441 27.104 -16.243 1.00 94.44 245 ASP A N 1
ATOM 1941 C CA . ASP A 1 245 ? 18.917 27.566 -14.930 1.00 94.44 245 ASP A CA 1
ATOM 1942 C C . ASP A 1 245 ? 17.782 28.051 -14.005 1.00 94.44 245 ASP A C 1
ATOM 1944 O O . ASP A 1 245 ? 17.895 27.950 -12.779 1.00 94.44 245 ASP A O 1
ATOM 1948 N N . ARG A 1 246 ? 16.642 28.492 -14.560 1.00 94.06 246 ARG A N 1
ATOM 1949 C CA . ARG A 1 246 ? 15.390 28.699 -13.807 1.00 94.06 246 ARG A CA 1
ATOM 1950 C C . ARG A 1 246 ? 14.774 27.381 -13.315 1.00 94.06 246 ARG A C 1
ATOM 1952 O O . ARG A 1 246 ? 14.153 27.362 -12.244 1.00 94.06 246 ARG A O 1
ATOM 1959 N N . GLY A 1 247 ? 14.946 26.311 -14.086 1.00 94.94 247 GLY A N 1
ATOM 1960 C CA . GLY A 1 247 ? 14.423 24.976 -13.827 1.00 94.94 247 GLY A CA 1
ATOM 1961 C C . GLY A 1 247 ? 13.102 24.679 -14.543 1.00 94.94 247 GLY A C 1
ATOM 1962 O O . GLY A 1 247 ? 12.168 25.488 -14.568 1.00 94.94 247 GLY A O 1
ATOM 1963 N N . CYS A 1 248 ? 13.005 23.449 -15.040 1.00 96.81 248 CYS A N 1
ATOM 1964 C CA . CYS A 1 248 ? 11.803 22.821 -15.584 1.00 96.81 248 CYS A CA 1
ATOM 1965 C C . CYS A 1 248 ? 11.823 21.315 -15.280 1.00 96.81 248 CYS A C 1
ATOM 1967 O O . CYS A 1 248 ? 12.892 20.755 -15.043 1.00 96.81 248 CYS A O 1
ATOM 1969 N N . ILE A 1 249 ? 10.661 20.653 -15.250 1.00 96.69 249 ILE A N 1
ATOM 1970 C CA . ILE A 1 249 ? 10.591 19.198 -15.029 1.00 96.69 249 ILE A CA 1
ATOM 1971 C C . ILE A 1 249 ? 10.826 18.418 -16.329 1.00 96.69 249 ILE A C 1
ATOM 1973 O O . ILE A 1 249 ? 11.448 17.357 -16.309 1.00 96.69 249 ILE A O 1
ATOM 1977 N N . PHE A 1 250 ? 10.422 18.993 -17.467 1.00 98.31 250 PHE A N 1
ATOM 1978 C CA . PHE A 1 250 ? 10.763 18.506 -18.802 1.00 98.31 250 PHE A CA 1
ATOM 1979 C C . PHE A 1 250 ? 11.343 19.614 -19.676 1.00 98.31 250 PHE A C 1
ATOM 1981 O O . PHE A 1 250 ? 10.826 20.734 -19.696 1.00 98.31 250 PHE A O 1
ATOM 1988 N N . LEU A 1 251 ? 12.338 19.247 -20.479 1.00 97.62 251 LEU A N 1
ATOM 1989 C CA . LEU A 1 251 ? 12.812 20.032 -21.611 1.00 97.62 251 LEU A CA 1
ATOM 1990 C C . LEU A 1 251 ? 12.733 19.168 -22.871 1.00 97.62 251 LEU A C 1
ATOM 1992 O O . LEU A 1 251 ? 13.257 18.057 -22.919 1.00 97.62 251 LEU A O 1
ATOM 1996 N N . ASN A 1 252 ? 12.046 19.671 -23.886 1.00 97.19 252 ASN A N 1
ATOM 1997 C CA . ASN A 1 252 ? 11.918 19.045 -25.191 1.00 97.19 252 ASN A CA 1
ATOM 1998 C C . ASN A 1 252 ? 12.789 19.790 -26.202 1.00 97.19 252 ASN A C 1
ATOM 2000 O O . ASN A 1 252 ? 12.798 21.022 -26.192 1.00 97.19 252 ASN A O 1
ATOM 2004 N N . PHE A 1 253 ? 13.469 19.060 -27.086 1.00 92.62 253 PHE A N 1
ATOM 2005 C CA . PHE A 1 253 ? 14.165 19.656 -28.225 1.00 92.62 253 PHE A CA 1
ATOM 2006 C C . PHE A 1 253 ? 13.781 18.970 -29.538 1.00 92.62 253 PHE A C 1
ATOM 2008 O O . PHE A 1 253 ? 13.895 17.750 -29.658 1.00 92.62 253 PHE A O 1
ATOM 2015 N N . VAL A 1 254 ? 13.364 19.759 -30.529 1.00 90.56 254 VAL A N 1
ATOM 2016 C CA . VAL A 1 254 ? 12.914 19.296 -31.848 1.00 90.56 254 VAL A CA 1
ATOM 2017 C C . VAL A 1 254 ? 13.751 19.966 -32.937 1.00 90.56 254 VAL A C 1
ATOM 2019 O O . VAL A 1 254 ? 13.642 21.175 -33.139 1.00 90.56 254 VAL A O 1
ATOM 2022 N N . GLY A 1 255 ? 14.579 19.198 -33.646 1.00 85.69 255 GLY A N 1
ATOM 2023 C CA . GLY A 1 255 ? 15.501 19.751 -34.641 1.00 85.69 255 GLY A CA 1
ATOM 2024 C C . GLY A 1 255 ? 16.568 18.761 -35.092 1.00 85.69 255 GLY A C 1
ATOM 2025 O O . GLY A 1 255 ? 16.529 17.580 -34.758 1.00 85.69 255 GLY A O 1
ATOM 2026 N N . HIS A 1 256 ? 17.564 19.240 -35.830 1.00 81.69 256 HIS A N 1
ATOM 2027 C CA . HIS A 1 256 ? 18.791 18.467 -36.040 1.00 81.69 256 HIS A CA 1
ATOM 2028 C C . HIS A 1 256 ? 19.664 18.463 -34.776 1.00 81.69 256 HIS A C 1
ATOM 2030 O O . HIS A 1 256 ? 19.414 19.207 -33.836 1.00 81.69 256 HIS A O 1
ATOM 2036 N N . SER A 1 257 ? 20.714 17.648 -34.756 1.00 80.88 257 SER A N 1
ATOM 2037 C CA . SER A 1 257 ? 21.851 17.773 -33.835 1.00 80.88 257 SER A CA 1
ATOM 2038 C C . SER A 1 257 ? 23.035 16.981 -34.387 1.00 80.88 257 SER A C 1
ATOM 2040 O O . SER A 1 257 ? 22.890 16.237 -35.360 1.00 80.88 257 SER A O 1
ATOM 2042 N N . GLY A 1 258 ? 24.204 17.163 -33.783 1.00 81.06 258 GLY A N 1
ATOM 2043 C CA . GLY A 1 258 ? 25.302 16.207 -33.876 1.00 81.06 258 GLY A CA 1
ATOM 2044 C C . GLY A 1 258 ? 25.652 15.665 -32.497 1.00 81.06 258 GLY A C 1
ATOM 2045 O O . GLY A 1 258 ? 24.984 15.960 -31.506 1.00 81.06 258 GLY A O 1
ATOM 2046 N N . GLU A 1 259 ? 26.744 14.916 -32.430 1.00 84.12 259 GLU A N 1
ATOM 2047 C CA . GLU A 1 259 ? 27.177 14.181 -31.243 1.00 84.12 259 GLU A CA 1
ATOM 2048 C C . GLU A 1 259 ? 27.348 15.095 -30.022 1.00 84.12 259 GLU A C 1
ATOM 2050 O O . GLU A 1 259 ? 27.012 14.710 -28.910 1.00 84.12 259 GLU A O 1
ATOM 2055 N N . THR A 1 260 ? 27.821 16.331 -30.222 1.00 80.50 260 THR A N 1
ATOM 2056 C CA . THR A 1 260 ? 28.203 17.261 -29.141 1.00 80.50 260 THR A CA 1
ATOM 2057 C C . THR A 1 260 ? 27.499 18.625 -29.188 1.00 80.50 260 THR A C 1
ATOM 2059 O O . THR A 1 260 ? 27.947 19.565 -28.526 1.00 80.50 260 THR A O 1
ATOM 2062 N N . TRP A 1 261 ? 26.436 18.779 -29.991 1.00 70.69 261 TRP A N 1
ATOM 2063 C CA . TRP A 1 261 ? 25.811 20.088 -30.244 1.00 70.69 261 TRP A CA 1
ATOM 2064 C C . TRP A 1 261 ? 24.378 20.023 -30.799 1.00 70.69 261 TRP A C 1
ATOM 2066 O O . TRP A 1 261 ? 24.049 19.151 -31.604 1.00 70.69 261 TRP A O 1
ATOM 2076 N N . LEU A 1 262 ? 23.567 21.026 -30.450 1.00 60.31 262 LEU A N 1
ATOM 2077 C CA . LEU A 1 262 ? 22.315 21.386 -31.124 1.00 60.31 262 LEU A CA 1
ATOM 2078 C C . LEU A 1 262 ? 22.558 22.570 -32.099 1.00 60.31 262 LEU A C 1
ATOM 2080 O O . LEU A 1 262 ? 23.498 23.340 -31.876 1.00 60.31 262 LEU A O 1
ATOM 2084 N N . PRO A 1 263 ? 21.785 22.706 -33.197 1.00 51.62 263 PRO A N 1
ATOM 2085 C CA . PRO A 1 263 ? 21.968 23.730 -34.230 1.00 51.62 263 PRO A CA 1
ATOM 2086 C C . PRO A 1 263 ? 21.695 25.169 -33.782 1.00 51.62 263 PRO A C 1
ATOM 2088 O O . PRO A 1 263 ? 21.313 25.422 -32.644 1.00 51.62 263 PRO A O 1
ATOM 2091 N N . ASP A 1 264 ? 21.882 26.088 -34.732 1.00 50.16 264 ASP A N 1
ATOM 2092 C CA . ASP A 1 264 ? 21.744 27.529 -34.533 1.00 50.16 264 ASP A CA 1
ATOM 2093 C C . ASP A 1 264 ? 20.297 28.014 -34.458 1.00 50.16 264 ASP A C 1
ATOM 2095 O O . ASP A 1 264 ? 19.351 27.400 -34.957 1.00 50.16 264 ASP A O 1
ATOM 2099 N N . ILE A 1 265 ? 20.184 29.134 -33.764 1.00 52.25 265 ILE A N 1
ATOM 2100 C CA . ILE A 1 265 ? 19.176 29.420 -32.763 1.00 52.25 265 ILE A CA 1
ATOM 2101 C C . ILE A 1 265 ? 19.252 30.959 -32.559 1.00 52.25 265 ILE A C 1
ATOM 2103 O O . ILE A 1 265 ? 19.548 31.483 -31.493 1.00 52.25 265 ILE A O 1
ATOM 2107 N N . VAL A 1 266 ? 19.063 31.728 -33.645 1.00 37.84 266 VAL A N 1
ATOM 2108 C CA . VAL A 1 266 ? 18.985 33.208 -33.619 1.00 37.84 266 VAL A CA 1
ATOM 2109 C C . VAL A 1 266 ? 18.151 33.790 -34.777 1.00 37.84 266 VAL A C 1
ATOM 2111 O O . VAL A 1 266 ? 18.069 33.182 -35.846 1.00 37.84 266 VAL A O 1
ATOM 2114 N N . PRO A 1 267 ? 17.545 34.988 -34.613 1.00 45.78 267 PRO A N 1
ATOM 2115 C CA . PRO A 1 267 ? 16.731 35.635 -35.646 1.00 45.78 267 PRO A CA 1
ATOM 2116 C C . PRO A 1 267 ? 17.553 36.465 -36.651 1.00 45.78 267 PRO A C 1
ATOM 2118 O O . PRO A 1 267 ? 18.749 36.690 -36.493 1.00 45.78 267 PRO A O 1
ATOM 2121 N N . ASP A 1 268 ? 16.856 37.025 -37.646 1.00 36.62 268 ASP A N 1
ATOM 2122 C CA . ASP A 1 268 ? 17.343 38.078 -38.552 1.00 36.62 268 ASP A CA 1
ATOM 2123 C C . ASP A 1 268 ? 18.525 37.728 -39.483 1.00 36.62 268 ASP A C 1
ATOM 2125 O O . ASP A 1 268 ? 19.543 38.419 -39.548 1.00 36.62 268 ASP A O 1
ATOM 2129 N N . SER A 1 269 ? 18.285 36.806 -40.428 1.00 32.56 269 SER A N 1
ATOM 2130 C CA . SER A 1 269 ? 18.724 37.091 -41.804 1.00 32.56 269 SER A CA 1
ATOM 2131 C C . SER A 1 269 ? 17.770 36.585 -42.904 1.00 32.56 269 SER A C 1
ATOM 2133 O O . SER A 1 269 ? 17.760 35.427 -43.302 1.00 32.56 269 SER A O 1
ATOM 2135 N N . TRP A 1 270 ? 17.030 37.507 -43.536 1.00 33.06 270 TRP A N 1
ATOM 2136 C CA . TRP A 1 270 ? 16.351 37.258 -44.830 1.00 33.06 270 TRP A CA 1
ATOM 2137 C C . TRP A 1 270 ? 17.340 37.244 -46.026 1.00 33.06 270 TRP A C 1
ATOM 2139 O O . TRP A 1 270 ? 16.951 37.330 -47.193 1.00 33.06 270 TRP A O 1
ATOM 2149 N N . ILE A 1 271 ? 18.642 37.183 -45.726 1.00 36.50 271 ILE A N 1
ATOM 2150 C CA . ILE A 1 271 ? 19.800 37.197 -46.624 1.00 36.50 271 ILE A CA 1
ATOM 2151 C C . ILE A 1 271 ? 20.890 36.398 -45.878 1.00 36.50 271 ILE A C 1
ATOM 2153 O O . ILE A 1 271 ? 21.610 36.967 -45.072 1.00 36.50 271 ILE A O 1
ATOM 2157 N N . LEU A 1 272 ? 21.005 35.079 -46.040 1.00 30.64 272 LEU A N 1
ATOM 2158 C CA . LEU A 1 272 ? 21.658 34.466 -47.202 1.00 30.64 272 LEU A CA 1
ATOM 2159 C C . LEU A 1 272 ? 21.162 33.028 -47.448 1.00 30.64 272 LEU A C 1
ATOM 2161 O O . LEU A 1 272 ? 21.347 32.152 -46.612 1.00 30.64 272 LEU A O 1
ATOM 2165 N N . ARG A 1 273 ? 20.681 32.734 -48.664 1.00 33.19 273 ARG A N 1
ATOM 2166 C CA . ARG A 1 273 ? 20.742 31.366 -49.213 1.00 33.19 273 ARG A CA 1
ATOM 2167 C C . ARG A 1 273 ? 22.087 31.173 -49.923 1.00 33.19 273 ARG A C 1
ATOM 2169 O O . ARG A 1 273 ? 22.324 31.893 -50.899 1.00 33.19 273 ARG A O 1
ATOM 2176 N N . PRO A 1 274 ? 22.923 30.189 -49.551 1.00 35.78 274 PRO A N 1
ATOM 2177 C CA . PRO A 1 274 ? 24.060 29.795 -50.371 1.00 35.78 274 PRO A CA 1
ATOM 2178 C C . PRO A 1 274 ? 23.581 29.127 -51.668 1.00 35.78 274 PRO A C 1
ATOM 2180 O O . PRO A 1 274 ? 23.241 27.946 -51.709 1.00 35.78 274 PRO A O 1
ATOM 2183 N N . ILE A 1 275 ? 23.581 29.882 -52.768 1.00 37.72 275 ILE A N 1
ATOM 2184 C CA . ILE A 1 275 ? 23.710 29.268 -54.093 1.00 37.72 275 ILE A CA 1
ATOM 2185 C C . ILE A 1 275 ? 25.122 28.674 -54.168 1.00 37.72 275 ILE A C 1
ATOM 2187 O O . ILE A 1 275 ? 26.093 29.333 -53.810 1.00 37.72 275 ILE A O 1
ATOM 2191 N N . TYR A 1 276 ? 25.205 27.431 -54.638 1.00 38.69 276 TYR A N 1
ATOM 2192 C CA . TYR A 1 276 ? 26.363 26.527 -54.680 1.00 38.69 276 TYR A CA 1
ATOM 2193 C C . TYR A 1 276 ? 27.686 27.150 -55.218 1.00 38.69 276 TYR A C 1
ATOM 2195 O O . TYR A 1 276 ? 28.058 26.920 -56.368 1.00 38.69 276 TYR A O 1
ATOM 2203 N N . LEU A 1 277 ? 28.422 27.935 -54.410 1.00 35.41 277 LEU A N 1
ATOM 2204 C CA . LEU A 1 277 ? 29.689 28.588 -54.801 1.00 35.41 277 LEU A CA 1
ATOM 2205 C C . LEU A 1 277 ? 30.711 28.757 -53.650 1.00 35.41 277 LEU A C 1
ATOM 2207 O O . LEU A 1 277 ? 30.939 29.857 -53.154 1.00 35.41 277 LEU A O 1
ATOM 2211 N N . GLY A 1 278 ? 31.449 27.686 -53.349 1.00 36.84 278 GLY A N 1
ATOM 2212 C CA . GLY A 1 278 ? 32.783 27.770 -52.730 1.00 36.84 278 GLY A CA 1
ATOM 2213 C C . GLY A 1 278 ? 32.850 27.911 -51.196 1.00 36.84 278 GLY A C 1
ATOM 2214 O O . GLY A 1 278 ? 31.825 28.012 -50.528 1.00 36.84 278 GLY A O 1
ATOM 2215 N N . PRO A 1 279 ? 34.072 27.860 -50.625 1.00 48.19 279 PRO A N 1
ATOM 2216 C CA . PRO A 1 279 ? 34.278 27.754 -49.184 1.00 48.19 279 PRO A CA 1
ATOM 2217 C C . PRO A 1 279 ? 34.283 29.125 -48.496 1.00 48.19 279 PRO A C 1
ATOM 2219 O O . PRO A 1 279 ? 35.307 29.807 -48.440 1.00 48.19 279 PRO A O 1
ATOM 2222 N N . ILE A 1 280 ? 33.144 29.494 -47.918 1.00 34.34 280 ILE A N 1
ATOM 2223 C CA . ILE A 1 280 ? 33.061 30.468 -46.827 1.00 34.34 280 ILE A CA 1
ATOM 2224 C C . ILE A 1 280 ? 32.378 29.742 -45.672 1.00 34.34 280 ILE A C 1
ATOM 2226 O O . ILE A 1 280 ? 31.225 29.337 -45.800 1.00 34.34 280 ILE A O 1
ATOM 2230 N N . VAL A 1 281 ? 33.102 29.552 -44.569 1.00 36.66 281 VAL A N 1
ATOM 2231 C CA . VAL A 1 281 ? 32.491 29.121 -43.309 1.00 36.66 281 VAL A CA 1
ATOM 2232 C C . VAL A 1 281 ? 31.746 30.327 -42.756 1.00 36.66 281 VAL A C 1
ATOM 2234 O O . VAL A 1 281 ? 32.349 31.374 -42.523 1.00 36.66 281 VAL A O 1
ATOM 2237 N N . VAL A 1 282 ? 30.434 30.185 -42.606 1.00 35.88 282 VAL A N 1
ATOM 2238 C CA . VAL A 1 282 ? 29.653 31.012 -41.691 1.00 35.88 282 VAL A CA 1
ATOM 2239 C C . VAL A 1 282 ? 29.603 30.200 -40.407 1.00 35.88 282 VAL A C 1
ATOM 2241 O O . VAL A 1 282 ? 29.101 29.075 -40.433 1.00 35.88 282 VAL A O 1
ATOM 2244 N N . ASP A 1 283 ? 30.198 30.718 -39.334 1.00 39.00 283 ASP A N 1
ATOM 2245 C CA . ASP A 1 283 ? 30.031 30.104 -38.022 1.00 39.00 283 ASP A CA 1
ATOM 2246 C C . ASP A 1 283 ? 28.576 30.301 -37.605 1.00 39.00 283 ASP A C 1
ATOM 2248 O O . ASP A 1 283 ? 28.096 31.424 -37.459 1.00 39.00 283 ASP A O 1
ATOM 2252 N N . TYR A 1 284 ? 27.893 29.171 -37.496 1.00 48.41 284 TYR A N 1
ATOM 2253 C CA . TYR A 1 284 ? 26.614 29.028 -36.832 1.00 48.41 284 TYR A CA 1
ATOM 2254 C C . TYR A 1 284 ? 26.896 28.922 -35.331 1.00 48.41 284 TYR A C 1
ATOM 2256 O O . TYR A 1 284 ? 27.713 28.077 -34.939 1.00 48.41 284 TYR A O 1
ATOM 2264 N N . GLU A 1 285 ? 26.250 29.742 -34.502 1.00 54.69 285 GLU A N 1
ATOM 2265 C CA . GLU A 1 285 ? 26.275 29.519 -33.054 1.00 54.69 285 GLU A CA 1
ATOM 2266 C C . GLU A 1 285 ? 25.492 28.231 -32.734 1.00 54.69 285 GLU A C 1
ATOM 2268 O O . GLU A 1 285 ? 24.721 27.715 -33.546 1.00 54.69 285 GLU A O 1
ATOM 2273 N N . LYS A 1 286 ? 25.815 27.586 -31.614 1.00 69.31 286 LYS A N 1
ATOM 2274 C CA . LYS A 1 286 ? 25.328 26.238 -31.294 1.00 69.31 286 LYS A CA 1
ATOM 2275 C C . LYS A 1 286 ? 25.172 26.098 -29.796 1.00 69.31 286 LYS A C 1
ATOM 2277 O O . LYS A 1 286 ? 26.059 26.527 -29.061 1.00 69.31 286 LYS A O 1
ATOM 2282 N N . TYR A 1 287 ? 24.127 25.414 -29.345 1.00 78.19 287 TYR A N 1
ATOM 2283 C CA . TYR A 1 287 ? 24.103 24.922 -27.971 1.00 78.19 287 TYR A CA 1
ATOM 2284 C C . TYR A 1 287 ? 25.014 23.693 -27.898 1.00 78.19 287 TYR A C 1
ATOM 2286 O O . TYR A 1 287 ? 24.695 22.642 -28.457 1.00 78.19 287 TYR A O 1
ATOM 2294 N N . SER A 1 288 ? 26.177 23.820 -27.269 1.00 84.69 288 SER A N 1
ATOM 2295 C CA . SER A 1 288 ? 27.230 22.805 -27.279 1.00 84.69 288 SER A CA 1
ATOM 2296 C C . SER A 1 288 ? 27.315 22.004 -25.976 1.00 84.69 288 SER A C 1
ATOM 2298 O O . SER A 1 288 ? 26.670 22.293 -24.967 1.00 84.69 288 SER A O 1
ATOM 2300 N N . TRP A 1 289 ? 28.175 20.988 -25.988 1.00 83.38 289 TRP A N 1
ATOM 2301 C CA . TRP A 1 289 ? 28.620 20.264 -24.799 1.00 83.38 289 TRP A CA 1
ATOM 2302 C C . TRP A 1 289 ? 29.184 21.173 -23.688 1.00 83.38 289 TRP A C 1
ATOM 2304 O O . TRP A 1 289 ? 29.033 20.850 -22.511 1.00 83.38 289 TRP A O 1
ATOM 2314 N N . GLN A 1 290 ? 29.806 22.308 -24.037 1.00 85.62 290 GLN A N 1
ATOM 2315 C CA . GLN A 1 290 ? 30.341 23.262 -23.060 1.00 85.62 290 GLN A CA 1
ATOM 2316 C C . GLN A 1 290 ? 29.195 23.996 -22.352 1.00 85.62 290 GLN A C 1
ATOM 2318 O O . GLN A 1 290 ? 29.178 24.064 -21.127 1.00 85.62 290 GLN A O 1
ATOM 2323 N N . ASP A 1 291 ? 28.179 24.429 -23.101 1.00 88.31 291 ASP A N 1
ATOM 2324 C CA . ASP A 1 291 ? 26.964 25.036 -22.551 1.00 88.31 291 ASP A CA 1
ATOM 2325 C C . ASP A 1 291 ? 26.239 24.040 -21.622 1.00 88.31 291 ASP A C 1
ATOM 2327 O O . ASP A 1 291 ? 25.863 24.383 -20.503 1.00 88.31 291 ASP A O 1
ATOM 2331 N N . ALA A 1 292 ? 26.134 22.761 -22.013 1.00 87.88 292 ALA A N 1
ATOM 2332 C CA . ALA A 1 292 ? 25.593 21.692 -21.160 1.00 87.88 292 ALA A CA 1
ATOM 2333 C C . ALA A 1 292 ? 26.376 21.474 -19.843 1.00 87.88 292 ALA A C 1
ATOM 2335 O O . ALA A 1 292 ? 25.762 21.157 -18.816 1.00 87.88 292 ALA A O 1
ATOM 2336 N N . LEU A 1 293 ? 27.703 21.656 -19.851 1.00 88.62 293 LEU A N 1
ATOM 2337 C CA . LEU A 1 293 ? 28.566 21.587 -18.662 1.00 88.62 293 LEU A CA 1
ATOM 2338 C C . LEU A 1 293 ? 28.476 22.831 -17.768 1.00 88.62 293 LEU A C 1
ATOM 2340 O O . LEU A 1 293 ? 28.559 22.703 -16.545 1.00 88.62 293 LEU A O 1
ATOM 2344 N N . ASP A 1 294 ? 28.293 24.014 -18.353 1.00 90.00 294 ASP A N 1
ATOM 2345 C CA . ASP A 1 294 ? 28.243 25.282 -17.618 1.00 90.00 294 ASP A CA 1
ATOM 2346 C C . ASP A 1 294 ? 26.876 25.541 -16.949 1.00 90.00 294 ASP A C 1
ATOM 2348 O O . ASP A 1 294 ? 26.747 26.448 -16.123 1.00 90.00 294 ASP A O 1
ATOM 2352 N N . ARG A 1 295 ? 25.854 24.714 -17.230 1.00 92.00 295 ARG A N 1
ATOM 2353 C CA . ARG A 1 295 ? 24.580 24.707 -16.482 1.00 92.00 295 ARG A CA 1
ATOM 2354 C C . ARG A 1 295 ? 24.781 24.366 -15.013 1.00 92.00 295 ARG A C 1
ATOM 2356 O O . ARG A 1 295 ? 25.520 23.444 -14.664 1.00 92.00 295 ARG A O 1
ATOM 2363 N N . THR A 1 296 ? 24.039 25.055 -14.148 1.00 91.06 296 THR A N 1
ATOM 2364 C CA . THR A 1 296 ? 24.074 24.809 -12.695 1.00 91.06 296 THR A CA 1
ATOM 2365 C C . THR A 1 296 ? 22.694 24.550 -12.103 1.00 91.06 296 THR A C 1
ATOM 2367 O O . THR A 1 296 ? 22.590 23.771 -11.158 1.00 91.06 296 THR A O 1
ATOM 2370 N N . ASN A 1 297 ? 21.654 25.196 -12.641 1.00 93.19 297 ASN A N 1
ATOM 2371 C CA . ASN A 1 297 ? 20.216 25.037 -12.396 1.00 93.19 297 ASN A CA 1
ATOM 2372 C C . ASN A 1 297 ? 19.729 24.755 -10.962 1.00 93.19 297 ASN A C 1
ATOM 2374 O O . ASN A 1 297 ? 18.595 24.332 -10.768 1.00 93.19 297 ASN A O 1
ATOM 2378 N N . GLY A 1 298 ? 20.539 24.998 -9.929 1.00 89.75 298 GLY A N 1
ATOM 2379 C CA . GLY A 1 298 ? 20.175 24.826 -8.520 1.00 89.75 298 GLY A CA 1
ATOM 2380 C C . GLY A 1 298 ? 19.603 23.447 -8.166 1.00 89.75 298 GLY A C 1
ATOM 2381 O O . GLY A 1 298 ? 18.708 23.387 -7.329 1.00 89.75 298 GLY A O 1
ATOM 2382 N N . ARG A 1 299 ? 20.066 22.364 -8.818 1.00 90.31 299 ARG A N 1
ATOM 2383 C CA . ARG A 1 299 ? 19.489 20.995 -8.745 1.00 90.31 299 ARG A CA 1
ATOM 2384 C C . ARG A 1 299 ? 18.043 20.845 -9.269 1.00 90.31 299 ARG A C 1
ATOM 2386 O O . ARG A 1 299 ? 17.422 19.804 -9.060 1.00 90.31 299 ARG A O 1
ATOM 2393 N N . LYS A 1 300 ? 17.528 21.811 -10.035 1.00 94.88 300 LYS A N 1
ATOM 2394 C CA . LYS A 1 300 ? 16.220 21.770 -10.721 1.00 94.88 300 LYS A CA 1
ATOM 2395 C C . LYS A 1 300 ? 16.352 21.078 -12.074 1.00 94.88 300 LYS A C 1
ATOM 2397 O O . LYS A 1 300 ? 16.291 21.698 -13.135 1.00 94.88 300 LYS A O 1
ATOM 2402 N N . LEU A 1 301 ? 16.664 19.791 -11.998 1.00 95.88 301 LEU A N 1
ATOM 2403 C CA . LEU A 1 301 ? 17.152 18.996 -13.115 1.00 95.88 301 LEU A CA 1
ATOM 2404 C C . LEU A 1 301 ? 15.980 18.511 -13.993 1.00 95.88 301 LEU A C 1
ATOM 2406 O O . LEU A 1 301 ? 15.183 17.695 -13.517 1.00 95.88 301 LEU A O 1
ATOM 2410 N N . PRO A 1 302 ? 15.865 18.958 -15.258 1.00 97.31 302 PRO A N 1
ATOM 2411 C CA . PRO A 1 302 ? 14.855 18.439 -16.167 1.00 97.31 302 PRO A CA 1
ATOM 2412 C C . PRO A 1 302 ? 15.155 16.999 -16.574 1.00 97.31 302 PRO A C 1
ATOM 2414 O O . PRO A 1 302 ? 16.308 16.553 -16.592 1.00 97.31 302 PRO A O 1
ATOM 2417 N N . VAL A 1 303 ? 14.103 16.309 -16.996 1.00 98.56 303 VAL A N 1
ATOM 2418 C CA . VAL A 1 303 ? 14.199 15.201 -17.944 1.00 98.56 303 VAL A CA 1
ATOM 2419 C C . VAL A 1 303 ? 14.232 15.799 -19.350 1.00 98.56 303 VAL A C 1
ATOM 2421 O O . VAL A 1 303 ? 13.308 16.517 -19.741 1.00 98.56 303 VAL A O 1
ATOM 2424 N N . ILE A 1 304 ? 15.298 15.534 -20.103 1.00 98.06 304 ILE A N 1
ATOM 2425 C CA . ILE A 1 304 ? 15.434 16.002 -21.486 1.00 98.06 304 ILE A CA 1
ATOM 2426 C C . ILE A 1 304 ? 14.911 14.924 -22.441 1.00 98.06 304 ILE A C 1
ATOM 2428 O O . ILE A 1 304 ? 15.199 13.744 -22.253 1.00 98.06 304 ILE A O 1
ATOM 2432 N N . VAL A 1 305 ? 14.153 15.317 -23.466 1.00 97.88 305 VAL A N 1
ATOM 2433 C CA . VAL A 1 305 ? 13.685 14.419 -24.536 1.00 97.88 305 VAL A CA 1
ATOM 2434 C C . VAL A 1 305 ? 13.956 15.076 -25.888 1.00 97.88 305 VAL A C 1
ATOM 2436 O O . VAL A 1 305 ? 13.365 16.116 -26.192 1.00 97.88 305 VAL A O 1
ATOM 2439 N N . THR A 1 306 ? 14.832 14.498 -26.710 1.00 93.69 306 THR A N 1
ATOM 2440 C CA . THR A 1 306 ? 15.162 15.052 -28.032 1.00 93.69 306 THR A CA 1
ATOM 2441 C C . THR A 1 306 ? 14.518 14.282 -29.178 1.00 93.69 306 THR A C 1
ATOM 2443 O O . THR A 1 306 ? 14.245 13.085 -29.094 1.00 93.69 306 THR A O 1
ATOM 2446 N N . MET A 1 307 ? 14.205 15.008 -30.247 1.00 90.62 307 MET A N 1
ATOM 2447 C CA . MET A 1 307 ? 13.793 14.481 -31.542 1.00 90.62 307 MET A CA 1
ATOM 2448 C C . MET A 1 307 ? 14.856 14.909 -32.555 1.00 90.62 307 MET A C 1
ATOM 2450 O O . MET A 1 307 ? 14.612 15.782 -33.385 1.00 90.62 307 MET A O 1
ATOM 2454 N N . SER A 1 308 ? 16.073 14.386 -32.388 1.00 87.00 308 SER A N 1
ATOM 2455 C CA . SER A 1 308 ? 17.268 14.869 -33.081 1.00 87.00 308 SER A CA 1
ATOM 2456 C C . SER A 1 308 ? 18.367 13.794 -33.170 1.00 87.00 308 SER A C 1
ATOM 2458 O O . SER A 1 308 ? 18.342 12.795 -32.449 1.00 87.00 308 SER A O 1
ATOM 2460 N N . CYS A 1 309 ? 19.320 13.972 -34.088 1.00 89.06 309 CYS A N 1
ATOM 2461 C CA . CYS A 1 309 ? 20.327 12.964 -34.441 1.00 89.06 309 CYS A CA 1
ATOM 2462 C C . CYS A 1 309 ? 21.513 12.910 -33.464 1.00 89.06 309 CYS A C 1
ATOM 2464 O O . CYS A 1 309 ? 22.052 13.952 -33.095 1.00 89.06 309 CYS A O 1
ATOM 2466 N N . LEU A 1 310 ? 22.004 11.707 -33.155 1.00 90.06 310 LEU A N 1
ATOM 2467 C CA . LEU A 1 310 ? 23.299 11.432 -32.512 1.00 90.06 310 LEU A CA 1
ATOM 2468 C C . LEU A 1 310 ? 23.495 12.025 -31.100 1.00 90.06 310 LEU A C 1
ATOM 2470 O O . LEU A 1 310 ? 24.572 11.890 -30.522 1.00 90.06 310 LEU A O 1
ATOM 2474 N N . SER A 1 311 ? 22.498 12.693 -30.518 1.00 90.38 311 SER A N 1
ATOM 2475 C CA . SER A 1 311 ? 22.686 13.466 -29.285 1.00 90.38 311 SER A CA 1
ATOM 2476 C C . SER A 1 311 ? 22.782 12.607 -28.017 1.00 90.38 311 SER A C 1
ATOM 2478 O O . SER A 1 311 ? 23.139 13.128 -26.961 1.00 90.38 311 SER A O 1
ATOM 2480 N N . ALA A 1 312 ? 22.514 11.301 -28.130 1.00 94.81 312 ALA A N 1
ATOM 2481 C CA . ALA A 1 312 ? 22.773 10.271 -27.125 1.00 94.81 312 ALA A CA 1
ATOM 2482 C C . ALA A 1 312 ? 23.783 9.211 -27.629 1.00 94.81 312 ALA A C 1
ATOM 2484 O O . ALA A 1 312 ? 23.733 8.055 -27.215 1.00 94.81 312 ALA A O 1
ATOM 2485 N N . LYS A 1 313 ? 24.685 9.568 -28.557 1.00 92.88 313 LYS A N 1
ATOM 2486 C CA . LYS A 1 313 ? 25.689 8.660 -29.140 1.00 92.88 313 LYS A CA 1
ATOM 2487 C C . LYS A 1 313 ? 26.814 8.296 -28.157 1.00 92.88 313 LYS A C 1
ATOM 2489 O O . LYS A 1 313 ? 27.918 8.814 -28.252 1.00 92.88 313 LYS A O 1
ATOM 2494 N N . VAL A 1 314 ? 26.536 7.356 -27.255 1.00 91.44 314 VAL A N 1
ATOM 2495 C CA . VAL A 1 314 ? 27.474 6.854 -26.226 1.00 91.44 314 VAL A CA 1
ATOM 2496 C C . VAL A 1 314 ? 28.700 6.092 -26.761 1.00 91.44 314 VAL A C 1
ATOM 2498 O O . VAL A 1 314 ? 29.585 5.753 -25.989 1.00 91.44 314 VAL A O 1
ATOM 2501 N N . ASP A 1 315 ? 28.781 5.784 -28.062 1.00 90.31 315 ASP A N 1
ATOM 2502 C CA . ASP A 1 315 ? 30.015 5.283 -28.697 1.00 90.31 315 ASP A CA 1
ATOM 2503 C C . ASP A 1 315 ? 30.865 6.403 -29.323 1.00 90.31 315 ASP A C 1
ATOM 2505 O O . ASP A 1 315 ? 31.920 6.139 -29.908 1.00 90.31 315 ASP A O 1
ATOM 2509 N N . TRP A 1 316 ? 30.426 7.662 -29.218 1.00 84.38 316 TRP A N 1
ATOM 2510 C CA . TRP A 1 316 ? 31.198 8.793 -29.702 1.00 84.38 316 TRP A CA 1
ATOM 2511 C C . TRP A 1 316 ? 32.449 8.987 -28.854 1.00 84.38 316 TRP A C 1
ATOM 2513 O O . TRP A 1 316 ? 32.399 9.154 -27.641 1.00 84.38 316 TRP A O 1
ATOM 2523 N N . THR A 1 317 ? 33.592 9.063 -29.524 1.00 73.88 317 THR A N 1
ATOM 2524 C CA . THR A 1 317 ? 34.804 9.618 -28.935 1.00 73.88 317 THR A CA 1
ATOM 2525 C C . THR A 1 317 ? 35.310 10.713 -29.853 1.00 73.88 317 THR A C 1
ATOM 2527 O O . THR A 1 317 ? 35.555 10.481 -31.039 1.00 73.88 317 THR A O 1
ATOM 2530 N N . SER A 1 318 ? 35.510 11.913 -29.307 1.00 67.94 318 SER A N 1
ATOM 2531 C CA . SER A 1 318 ? 36.108 13.015 -30.066 1.00 67.94 318 SER A CA 1
ATOM 2532 C C . SER A 1 318 ? 37.445 12.606 -30.729 1.00 67.94 318 SER A C 1
ATOM 2534 O O . SER A 1 318 ? 38.183 11.791 -30.169 1.00 67.94 318 SER A O 1
ATOM 2536 N N . PRO A 1 319 ? 37.856 13.210 -31.867 1.00 58.88 319 PRO A N 1
ATOM 2537 C CA . PRO A 1 319 ? 39.122 12.880 -32.548 1.00 58.88 319 PRO A CA 1
ATOM 2538 C C . PRO A 1 319 ? 40.418 13.087 -31.735 1.00 58.88 319 PRO A C 1
ATOM 2540 O O . PRO A 1 319 ? 41.509 12.838 -32.247 1.00 58.88 319 PRO A O 1
ATOM 2543 N N . LEU A 1 320 ? 40.314 13.571 -30.492 1.00 52.97 320 LEU A N 1
ATOM 2544 C CA . LEU A 1 320 ? 41.406 13.723 -29.528 1.00 52.97 320 LEU A CA 1
ATOM 2545 C C . LEU A 1 320 ? 41.427 12.615 -28.453 1.00 52.97 320 LEU A C 1
ATOM 2547 O O . LEU A 1 320 ? 42.378 12.558 -27.676 1.00 52.97 320 LEU A O 1
ATOM 2551 N N . GLY A 1 321 ? 40.422 11.730 -28.423 1.00 56.72 321 GLY A N 1
ATOM 2552 C CA . GLY A 1 321 ? 40.298 10.635 -27.456 1.00 56.72 321 GLY A CA 1
ATOM 2553 C C . GLY A 1 321 ? 39.671 11.027 -26.113 1.00 56.72 321 GLY A C 1
ATOM 2554 O O . GLY A 1 321 ? 39.872 10.311 -25.138 1.00 56.72 321 GLY A O 1
ATOM 2555 N N . THR A 1 322 ? 39.008 12.188 -26.027 1.00 56.44 322 THR A N 1
ATOM 2556 C CA . THR A 1 322 ? 38.602 12.814 -24.751 1.00 56.44 322 THR A CA 1
ATOM 2557 C C . THR A 1 322 ? 37.318 13.648 -24.895 1.00 56.44 322 THR A C 1
ATOM 2559 O O . THR A 1 322 ? 37.369 14.878 -24.807 1.00 56.44 322 THR A O 1
ATOM 2562 N N . GLY A 1 323 ? 36.179 13.038 -25.220 1.00 68.56 323 GLY A N 1
ATOM 2563 C CA . GLY A 1 323 ? 34.918 13.782 -25.227 1.00 68.56 323 GLY A CA 1
ATOM 2564 C C . GLY A 1 323 ? 33.723 12.984 -25.727 1.00 68.56 323 GLY A C 1
ATOM 2565 O O . GLY A 1 323 ? 33.818 12.352 -26.783 1.00 68.56 323 GLY A O 1
ATOM 2566 N N . GLU A 1 324 ? 32.637 13.119 -24.970 1.00 86.94 324 GLU A N 1
ATOM 2567 C CA . GLU A 1 324 ? 31.452 12.253 -24.951 1.00 86.94 324 GLU A CA 1
ATOM 2568 C C . GLU A 1 324 ? 30.316 12.878 -25.788 1.00 86.94 324 GLU A C 1
ATOM 2570 O O . GLU A 1 324 ? 30.524 13.914 -26.432 1.00 86.94 324 GLU A O 1
ATOM 2575 N N . CYS A 1 325 ? 29.108 12.303 -25.805 1.00 90.12 325 CYS A N 1
ATOM 2576 C CA . CYS A 1 325 ? 27.964 12.944 -26.464 1.00 90.12 32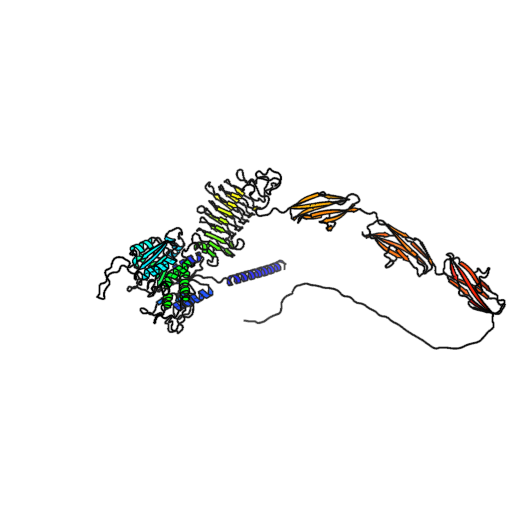5 CYS A CA 1
ATOM 2577 C C . CYS A 1 325 ? 27.246 13.995 -25.588 1.00 90.12 325 CYS A C 1
ATOM 2579 O O . CYS A 1 325 ? 27.419 14.089 -24.371 1.00 90.12 325 CYS A O 1
ATOM 2581 N N . LEU A 1 326 ? 26.403 14.823 -26.209 1.00 89.75 326 LEU A N 1
ATOM 2582 C CA . LEU A 1 326 ? 25.699 15.932 -25.558 1.00 89.75 326 LEU A CA 1
ATOM 2583 C C . LEU A 1 326 ? 24.808 15.468 -24.392 1.00 89.75 326 LEU A C 1
ATOM 2585 O O . LEU A 1 326 ? 24.795 16.106 -23.337 1.00 89.75 326 LEU A O 1
ATOM 2589 N N . GLY A 1 327 ? 24.078 14.364 -24.566 1.00 93.31 327 GLY A N 1
ATOM 2590 C CA . GLY A 1 327 ? 23.244 13.777 -23.518 1.00 93.31 327 GLY A CA 1
ATOM 2591 C C . GLY A 1 327 ? 24.056 13.321 -22.308 1.00 93.31 327 GLY A C 1
ATOM 2592 O O . GLY A 1 327 ? 23.630 13.530 -21.170 1.00 93.31 327 GLY A O 1
ATOM 2593 N N . GLU A 1 328 ? 25.262 12.800 -22.538 1.00 94.75 328 GLU A N 1
ATOM 2594 C CA . GLU A 1 328 ? 26.204 12.411 -21.487 1.00 94.75 328 GLU A CA 1
ATOM 2595 C C . GLU A 1 328 ? 26.697 13.619 -20.702 1.00 94.75 328 GLU A C 1
ATOM 2597 O O . GLU A 1 328 ? 26.614 13.607 -19.476 1.00 94.75 328 GLU A O 1
ATOM 2602 N N . TYR A 1 329 ? 27.090 14.707 -21.371 1.00 93.19 329 TYR A N 1
ATOM 2603 C CA . TYR A 1 329 ? 27.432 15.957 -20.685 1.00 93.19 329 TYR A CA 1
ATOM 2604 C C . TYR A 1 329 ? 26.274 16.493 -19.829 1.00 93.19 329 TYR A C 1
ATOM 2606 O O . TYR A 1 329 ? 26.500 16.922 -18.697 1.00 93.19 329 TYR A O 1
ATOM 2614 N N . PHE A 1 330 ? 25.024 16.396 -20.296 1.00 95.00 330 PHE A N 1
ATOM 2615 C CA . PHE A 1 330 ? 23.857 16.771 -19.493 1.00 95.00 330 PHE A CA 1
ATOM 2616 C C . PHE A 1 330 ? 23.636 15.865 -18.269 1.00 95.00 330 PHE A C 1
ATOM 2618 O O . PHE A 1 330 ? 23.373 16.390 -17.182 1.00 95.00 330 PHE A O 1
ATOM 2625 N N . VAL A 1 331 ? 23.689 14.532 -18.396 1.00 96.19 331 VAL A N 1
ATOM 2626 C CA . VAL A 1 331 ? 23.459 13.632 -17.241 1.00 96.19 331 VAL A CA 1
ATOM 2627 C C . VAL A 1 331 ? 24.663 13.572 -16.297 1.00 96.19 331 VAL A C 1
ATOM 2629 O O . VAL A 1 331 ? 24.466 13.455 -15.088 1.00 96.19 331 VAL A O 1
ATOM 2632 N N . MET A 1 332 ? 25.889 13.749 -16.797 1.00 94.31 332 MET A N 1
ATOM 2633 C CA . MET A 1 332 ? 27.125 13.702 -16.006 1.00 94.31 332 MET A CA 1
ATOM 2634 C C . MET A 1 332 ? 27.553 15.033 -15.384 1.00 94.31 332 MET A C 1
ATOM 2636 O O . MET A 1 332 ? 28.390 15.013 -14.484 1.00 94.31 332 MET A O 1
ATOM 2640 N N . ASN A 1 333 ? 26.986 16.176 -15.796 1.00 93.00 333 ASN A N 1
ATOM 2641 C CA . ASN A 1 333 ? 27.298 17.475 -15.188 1.00 93.00 333 ASN A CA 1
ATOM 2642 C C . ASN A 1 333 ? 27.140 17.402 -13.643 1.00 93.00 333 ASN A C 1
ATOM 2644 O O . ASN A 1 333 ? 26.034 17.125 -13.158 1.00 93.00 333 ASN A O 1
ATOM 2648 N N . PRO A 1 334 ? 28.216 17.638 -12.860 1.00 89.44 334 PRO A N 1
ATOM 2649 C CA . PRO A 1 334 ? 28.202 17.493 -11.404 1.00 89.44 334 PRO A CA 1
ATOM 2650 C C . PRO A 1 334 ? 27.569 18.696 -10.693 1.00 89.44 334 PRO A C 1
ATOM 2652 O O . PRO A 1 334 ? 27.126 18.569 -9.550 1.00 89.44 334 PRO A O 1
ATOM 2655 N N . ASN A 1 335 ? 27.497 19.855 -11.354 1.00 88.25 335 ASN A N 1
ATOM 2656 C CA . ASN A 1 335 ? 26.930 21.091 -10.814 1.00 88.25 335 ASN A CA 1
ATOM 2657 C C . ASN A 1 335 ? 25.425 21.195 -11.107 1.00 88.25 335 ASN A C 1
ATOM 2659 O O . ASN A 1 335 ? 24.666 21.620 -10.239 1.00 88.25 335 ASN A O 1
ATOM 2663 N N . GLY A 1 336 ? 24.995 20.746 -12.288 1.00 92.62 336 GLY A N 1
ATOM 2664 C CA . GLY A 1 336 ? 23.633 20.896 -12.793 1.00 92.62 336 GLY A CA 1
ATOM 2665 C C . GLY A 1 336 ? 23.293 19.921 -13.925 1.00 92.62 336 GLY A C 1
ATOM 2666 O O . GLY A 1 336 ? 23.431 18.703 -13.777 1.00 92.62 336 GLY A O 1
ATOM 2667 N N . GLY A 1 337 ? 22.832 20.456 -15.056 1.00 94.56 337 GLY A N 1
ATOM 2668 C CA . GLY A 1 337 ? 22.453 19.684 -16.241 1.00 94.56 337 GLY A CA 1
ATOM 2669 C C . GLY A 1 337 ? 21.073 19.033 -16.100 1.00 94.56 337 GLY A C 1
ATOM 2670 O O . GLY A 1 337 ? 20.136 19.656 -15.605 1.00 94.56 337 GLY A O 1
ATOM 2671 N N . SER A 1 338 ? 20.940 17.784 -16.545 1.00 96.88 338 SER A N 1
ATOM 2672 C CA . SER A 1 338 ? 19.696 17.001 -16.474 1.00 96.88 338 SER A CA 1
ATOM 2673 C C . SER A 1 338 ? 19.753 15.922 -15.386 1.00 96.88 338 SER A C 1
ATOM 2675 O O . SER A 1 338 ? 20.821 15.642 -14.826 1.00 96.88 338 SER A O 1
ATOM 2677 N N . ILE A 1 339 ? 18.600 15.314 -15.089 1.00 97.56 339 ILE A N 1
ATOM 2678 C CA . ILE A 1 339 ? 18.511 14.077 -14.294 1.00 97.56 339 ILE A CA 1
ATOM 2679 C C . ILE A 1 339 ? 18.432 12.832 -15.190 1.00 97.56 339 ILE A C 1
ATOM 2681 O O . ILE A 1 339 ? 18.810 11.740 -14.770 1.00 97.56 339 ILE A O 1
ATOM 2685 N N . ALA A 1 340 ? 17.955 13.013 -16.424 1.00 98.44 340 ALA A N 1
ATOM 2686 C CA . ALA A 1 340 ? 17.859 11.995 -17.457 1.00 98.44 340 ALA A CA 1
ATOM 2687 C C . ALA A 1 340 ? 17.760 12.635 -18.846 1.00 98.44 340 ALA A C 1
ATOM 2689 O O . ALA A 1 340 ? 17.344 13.791 -18.980 1.00 98.44 340 ALA A O 1
ATOM 2690 N N . TYR A 1 341 ? 18.097 11.858 -19.869 1.00 98.50 341 TYR A N 1
ATOM 2691 C CA . TYR A 1 341 ? 18.108 12.276 -21.263 1.00 98.50 341 TYR A CA 1
ATOM 2692 C C . TYR A 1 341 ? 17.634 11.126 -22.161 1.00 98.50 341 TYR A C 1
ATOM 2694 O O . TYR A 1 341 ? 18.213 10.042 -22.147 1.00 98.50 341 TYR A O 1
ATOM 2702 N N . PHE A 1 342 ? 16.591 11.371 -22.951 1.00 98.56 342 PHE A N 1
ATOM 2703 C CA . PHE A 1 342 ? 16.119 10.485 -24.014 1.00 98.56 342 PHE A CA 1
ATOM 2704 C C . PHE A 1 342 ? 16.541 11.050 -25.371 1.00 98.56 342 PHE A C 1
ATOM 2706 O O . PHE A 1 342 ? 16.267 12.220 -25.650 1.00 98.56 342 PHE A O 1
ATOM 2713 N N . GLY A 1 343 ? 17.172 10.238 -26.218 1.00 95.81 343 GLY A N 1
ATOM 2714 C CA . GLY A 1 343 ? 17.640 10.666 -27.539 1.00 95.81 343 GLY A CA 1
ATOM 2715 C C . GLY A 1 343 ? 18.224 9.522 -28.368 1.00 95.81 343 GLY A C 1
ATOM 2716 O O . GLY A 1 343 ? 18.261 8.379 -27.915 1.00 95.81 343 GLY A O 1
ATOM 2717 N N . SER A 1 344 ? 18.672 9.838 -29.587 1.00 95.44 344 SER A N 1
ATOM 2718 C CA . SER A 1 344 ? 19.206 8.851 -30.536 1.00 95.44 344 SER A CA 1
ATOM 2719 C C . SER A 1 344 ? 20.729 8.667 -30.442 1.00 95.44 344 SER A C 1
ATOM 2721 O O . SER A 1 344 ? 21.480 9.643 -30.339 1.00 95.44 344 SER A O 1
ATOM 2723 N N . THR A 1 345 ? 21.187 7.417 -30.559 1.00 95.62 345 THR A N 1
ATOM 2724 C CA . THR A 1 345 ? 22.591 7.026 -30.792 1.00 95.62 345 THR A CA 1
ATOM 2725 C C . THR A 1 345 ? 23.034 7.152 -32.262 1.00 95.62 345 THR A C 1
ATOM 2727 O O . THR A 1 345 ? 24.234 7.090 -32.557 1.00 95.62 345 THR A O 1
ATOM 2730 N N . GLY A 1 346 ? 22.087 7.324 -33.189 1.00 90.44 346 GLY A N 1
ATOM 2731 C CA . GLY A 1 346 ? 22.270 7.327 -34.643 1.00 90.44 346 GLY A CA 1
ATOM 2732 C C . GLY A 1 346 ? 21.677 8.555 -35.348 1.00 90.44 346 GLY A C 1
ATOM 2733 O O . GLY A 1 346 ? 21.252 9.541 -34.738 1.00 90.44 346 GLY A O 1
ATOM 2734 N N . ILE A 1 347 ? 21.673 8.521 -36.678 1.00 88.00 347 ILE A N 1
ATOM 2735 C CA . ILE A 1 347 ? 20.983 9.489 -37.537 1.00 88.00 347 ILE A CA 1
ATOM 2736 C C . ILE A 1 347 ? 19.470 9.284 -37.404 1.00 88.00 347 ILE A C 1
ATOM 2738 O O . ILE A 1 347 ? 18.876 8.483 -38.129 1.00 88.00 347 ILE A O 1
ATOM 2742 N N . ALA A 1 348 ? 18.863 10.032 -36.484 1.00 89.12 348 ALA A N 1
ATOM 2743 C CA . ALA A 1 348 ? 17.431 10.000 -36.234 1.00 89.12 348 ALA A CA 1
ATOM 2744 C C . ALA A 1 348 ? 16.633 10.439 -37.467 1.00 89.12 348 ALA A C 1
ATOM 2746 O O . ALA A 1 348 ? 16.781 11.565 -37.952 1.00 89.12 348 ALA A O 1
ATOM 2747 N N . TRP A 1 349 ? 15.747 9.570 -37.948 1.00 87.94 349 TRP A N 1
ATOM 2748 C CA . TRP A 1 349 ? 14.833 9.914 -39.034 1.00 87.94 349 TRP A CA 1
ATOM 2749 C C . TRP A 1 349 ? 13.531 10.507 -38.497 1.00 87.94 349 TRP A C 1
ATOM 2751 O O . TRP A 1 349 ? 13.036 10.151 -37.428 1.00 87.94 349 TRP A O 1
ATOM 2761 N N . GLY A 1 350 ? 12.951 11.420 -39.269 1.00 83.38 350 GLY A N 1
ATOM 2762 C CA . GLY A 1 350 ? 11.694 12.075 -38.939 1.00 83.38 350 GLY A CA 1
ATOM 2763 C C . GLY A 1 350 ? 10.856 12.354 -40.176 1.00 83.38 350 GLY A C 1
ATOM 2764 O O . GLY A 1 350 ? 11.303 12.214 -41.314 1.00 83.38 350 GLY A O 1
ATOM 2765 N N . SER A 1 351 ? 9.613 12.759 -39.942 1.00 79.44 351 SER A N 1
ATOM 2766 C CA . SER A 1 351 ? 8.676 13.175 -40.981 1.00 79.44 351 SER A CA 1
ATOM 2767 C C . SER A 1 351 ? 7.925 14.425 -40.522 1.00 79.44 351 SER A C 1
ATOM 2769 O O . SER A 1 351 ? 7.956 14.769 -39.345 1.00 79.44 351 SER A O 1
ATOM 2771 N N . SER A 1 352 ? 7.187 15.089 -41.415 1.00 81.25 352 SER A N 1
ATOM 2772 C CA . SER A 1 352 ? 6.282 16.191 -41.040 1.00 81.25 352 SER A CA 1
ATOM 2773 C C . SER A 1 352 ? 4.980 15.723 -40.357 1.00 81.25 352 SER A C 1
ATOM 2775 O O . SER A 1 352 ? 4.001 16.468 -40.297 1.00 81.25 352 SER A O 1
ATOM 2777 N N . SER A 1 353 ? 4.955 14.486 -39.855 1.00 85.88 353 SER A N 1
ATOM 2778 C CA . SER A 1 353 ? 3.856 13.845 -39.136 1.00 85.88 353 SER A CA 1
ATOM 2779 C C . SER A 1 353 ? 4.317 13.458 -37.718 1.00 85.88 353 SER A C 1
ATOM 2781 O O . SER A 1 353 ? 5.427 12.953 -37.569 1.00 85.88 353 SER A O 1
ATOM 2783 N N . PRO A 1 354 ? 3.474 13.616 -36.675 1.00 83.44 354 PRO A N 1
ATOM 2784 C CA . PRO A 1 354 ? 3.735 13.132 -35.308 1.00 83.44 354 PRO A CA 1
ATOM 2785 C C . PRO A 1 354 ? 3.478 11.614 -35.143 1.00 83.44 354 PRO A C 1
ATOM 2787 O O . PRO A 1 354 ? 3.369 11.105 -34.019 1.00 83.44 354 PRO A O 1
ATOM 2790 N N . TYR A 1 355 ? 3.296 10.927 -36.273 1.00 87.50 355 TYR A N 1
ATOM 2791 C CA . TYR A 1 355 ? 3.084 9.493 -36.426 1.00 87.50 355 TYR A CA 1
ATOM 2792 C C . TYR A 1 355 ? 4.160 8.939 -37.364 1.00 87.50 355 TYR A C 1
ATOM 2794 O O . TYR A 1 355 ? 4.352 9.495 -38.453 1.00 87.50 355 TYR A O 1
ATOM 2802 N N . GLY A 1 356 ? 4.795 7.844 -36.951 1.00 88.19 356 GLY A N 1
ATOM 2803 C CA . GLY A 1 356 ? 5.988 7.263 -37.560 1.00 88.19 356 GLY A CA 1
ATOM 2804 C C . GLY A 1 356 ? 7.284 7.990 -37.181 1.00 88.19 356 GLY A C 1
ATOM 2805 O O . GLY A 1 356 ? 7.332 9.220 -37.087 1.00 88.19 356 GLY A O 1
ATOM 2806 N N . LEU A 1 357 ? 8.348 7.201 -37.039 1.00 92.38 357 LEU A N 1
ATOM 2807 C CA . LEU A 1 357 ? 9.735 7.591 -36.777 1.00 92.38 357 LEU A CA 1
ATOM 2808 C C . LEU A 1 357 ? 9.923 8.388 -35.464 1.00 92.38 357 LEU A C 1
ATOM 2810 O O . LEU A 1 357 ? 9.041 8.426 -34.601 1.00 92.38 357 LEU A O 1
ATOM 2814 N N . MET A 1 358 ? 11.083 9.029 -35.287 1.00 92.00 358 MET A N 1
ATOM 2815 C CA . MET A 1 358 ? 11.455 9.748 -34.058 1.00 92.00 358 MET A CA 1
ATOM 2816 C C . MET A 1 358 ? 10.406 10.761 -33.524 1.00 92.00 358 MET A C 1
ATOM 2818 O O . MET A 1 358 ? 10.270 10.855 -32.300 1.00 92.00 358 MET A O 1
ATOM 2822 N N . PRO A 1 359 ? 9.614 11.486 -34.354 1.00 92.88 359 PRO A N 1
ATOM 2823 C CA . PRO A 1 359 ? 8.533 12.345 -33.858 1.00 92.88 359 PRO A CA 1
ATOM 2824 C C . PRO A 1 359 ? 7.483 11.606 -33.019 1.00 92.88 359 PRO A C 1
ATOM 2826 O O . PRO A 1 359 ? 6.917 12.181 -32.087 1.00 92.88 359 PRO A O 1
ATOM 2829 N N . GLU A 1 360 ? 7.220 10.334 -33.326 1.00 94.56 360 GLU A N 1
ATOM 2830 C CA . GLU A 1 360 ? 6.272 9.524 -32.568 1.00 94.56 360 GLU A CA 1
ATOM 2831 C C . GLU A 1 360 ? 6.861 9.044 -31.236 1.00 94.56 360 GLU A C 1
ATOM 2833 O O . GLU A 1 360 ? 6.193 9.205 -30.214 1.00 94.56 360 GLU A O 1
ATOM 2838 N N . LEU A 1 361 ? 8.096 8.522 -31.200 1.00 94.44 361 LEU A N 1
ATOM 2839 C CA . LEU A 1 361 ? 8.735 8.128 -29.931 1.00 94.44 361 LEU A CA 1
ATOM 2840 C C . LEU A 1 361 ? 8.888 9.318 -28.976 1.00 94.44 361 LEU A C 1
ATOM 2842 O O . LEU A 1 361 ? 8.552 9.207 -27.795 1.00 94.44 361 LEU A O 1
ATOM 2846 N N . ASN A 1 362 ? 9.313 10.476 -29.491 1.00 95.06 362 ASN A N 1
ATOM 2847 C CA . ASN A 1 362 ? 9.463 11.685 -28.686 1.00 95.06 362 ASN A CA 1
ATOM 2848 C C . ASN A 1 362 ? 8.124 12.122 -28.054 1.00 95.06 362 ASN A C 1
ATOM 2850 O O . ASN A 1 362 ? 8.074 12.393 -26.855 1.00 95.06 362 ASN A O 1
ATOM 2854 N N . ARG A 1 363 ? 7.017 12.089 -28.815 1.00 95.75 363 ARG A N 1
ATOM 2855 C CA . ARG A 1 363 ? 5.655 12.316 -28.293 1.00 95.75 363 ARG A CA 1
ATOM 2856 C C . ARG A 1 363 ? 5.246 11.258 -27.258 1.00 95.75 363 ARG A C 1
ATOM 2858 O O . ARG A 1 363 ? 4.699 11.613 -26.212 1.00 95.75 363 ARG A O 1
ATOM 2865 N N . ARG A 1 364 ? 5.519 9.975 -27.521 1.00 96.25 364 ARG A N 1
ATOM 2866 C CA . ARG A 1 364 ? 5.109 8.848 -26.662 1.00 96.25 364 ARG A CA 1
ATOM 2867 C C . ARG A 1 364 ? 5.751 8.853 -25.277 1.00 96.25 364 ARG A C 1
ATOM 2869 O O . ARG A 1 364 ? 5.091 8.428 -24.336 1.00 96.25 364 ARG A O 1
ATOM 2876 N N . ILE A 1 365 ? 6.964 9.388 -25.109 1.00 98.06 365 ILE A N 1
ATOM 2877 C CA . ILE A 1 365 ? 7.568 9.572 -23.773 1.00 98.06 365 ILE A CA 1
ATOM 2878 C C . ILE A 1 365 ? 6.675 10.439 -22.867 1.00 98.06 365 ILE A C 1
ATOM 2880 O O . ILE A 1 365 ? 6.480 10.117 -21.692 1.00 98.06 365 ILE A O 1
ATOM 2884 N N . TYR A 1 366 ? 6.069 11.500 -23.412 1.00 97.69 366 TYR A N 1
ATOM 2885 C CA . TYR A 1 366 ? 5.106 12.316 -22.669 1.00 97.69 366 TYR A CA 1
ATOM 2886 C C . TYR A 1 366 ? 3.788 11.568 -22.455 1.00 97.69 366 TYR A C 1
ATOM 2888 O O . TYR A 1 366 ? 3.267 11.562 -21.344 1.00 97.69 366 TYR A O 1
ATOM 2896 N N . GLU A 1 367 ? 3.247 10.899 -23.472 1.00 97.00 367 GLU A N 1
ATOM 2897 C CA . GLU A 1 367 ? 1.979 10.164 -23.336 1.00 97.00 367 GLU A CA 1
ATOM 2898 C C . GLU A 1 367 ? 2.068 9.027 -22.304 1.00 97.00 367 GLU A C 1
ATOM 2900 O O . GLU A 1 367 ? 1.151 8.869 -21.496 1.00 97.00 367 GLU A O 1
ATOM 2905 N N . ALA A 1 368 ? 3.205 8.327 -22.226 1.00 97.38 368 ALA A N 1
ATOM 2906 C CA . ALA A 1 368 ? 3.488 7.362 -21.170 1.00 97.38 368 ALA A CA 1
ATOM 2907 C C . ALA A 1 368 ? 3.432 8.026 -19.780 1.00 97.38 368 ALA A C 1
ATOM 2909 O O . ALA A 1 368 ? 2.705 7.547 -18.906 1.00 97.38 368 ALA A O 1
ATOM 2910 N N . PHE A 1 369 ? 4.100 9.170 -19.588 1.00 96.75 369 PHE A N 1
ATOM 2911 C CA . PHE A 1 369 ? 4.042 9.941 -18.339 1.00 96.75 369 PHE A CA 1
ATOM 2912 C C . PHE A 1 369 ? 2.602 10.332 -17.955 1.00 96.75 369 PHE A C 1
ATOM 2914 O O . PHE A 1 369 ? 2.164 10.034 -16.843 1.00 96.75 369 PHE A O 1
ATOM 2921 N N . TYR A 1 370 ? 1.815 10.892 -18.884 1.00 94.50 370 TYR A N 1
ATOM 2922 C CA . TYR A 1 370 ? 0.407 11.252 -18.631 1.00 94.50 370 TYR A CA 1
ATOM 2923 C C . TYR A 1 370 ? -0.540 10.047 -18.485 1.00 94.50 370 TYR A C 1
ATOM 2925 O O . TYR A 1 370 ? -1.633 10.201 -17.942 1.00 94.50 370 TYR A O 1
ATOM 2933 N N . SER A 1 371 ? -0.127 8.842 -18.893 1.00 94.25 371 SER A N 1
ATOM 2934 C CA . SER A 1 371 ? -0.838 7.585 -18.601 1.00 94.25 371 SER A CA 1
ATOM 2935 C C . SER A 1 371 ? -0.570 7.026 -17.191 1.00 94.25 371 SER A C 1
ATOM 2937 O O . SER A 1 371 ? -1.133 5.994 -16.822 1.00 94.25 371 SER A O 1
ATOM 2939 N N . GLY A 1 372 ? 0.282 7.686 -16.393 1.00 92.38 372 GLY A N 1
ATOM 2940 C CA . GLY A 1 372 ? 0.714 7.200 -15.078 1.00 92.38 372 GLY A CA 1
ATOM 2941 C C . GLY A 1 372 ? 1.932 6.270 -15.136 1.00 92.38 372 GLY A C 1
ATOM 2942 O O . GLY A 1 372 ? 2.062 5.360 -14.317 1.00 92.38 372 GLY A O 1
ATOM 2943 N N . ARG A 1 373 ? 2.823 6.447 -16.122 1.00 95.06 373 ARG A N 1
ATOM 2944 C CA . ARG A 1 373 ? 4.174 5.858 -16.119 1.00 95.06 373 ARG A CA 1
ATOM 2945 C C . ARG A 1 373 ? 5.160 6.924 -15.665 1.00 95.06 373 ARG A C 1
ATOM 2947 O O . ARG A 1 373 ? 5.750 7.615 -16.480 1.00 95.06 373 ARG A O 1
ATOM 2954 N N . THR A 1 374 ? 5.310 7.095 -14.358 1.00 95.44 374 THR A N 1
ATOM 2955 C CA . THR A 1 374 ? 6.167 8.146 -13.787 1.00 95.44 374 THR A CA 1
ATOM 2956 C C . THR A 1 374 ? 7.622 7.725 -13.578 1.00 95.44 374 THR A C 1
ATOM 2958 O O . THR A 1 374 ? 8.435 8.575 -13.231 1.00 95.44 374 THR A O 1
ATOM 2961 N N . ARG A 1 375 ? 8.008 6.459 -13.808 1.00 97.06 375 ARG A N 1
ATOM 2962 C CA . ARG A 1 375 ? 9.427 6.045 -13.820 1.00 97.06 375 ARG A CA 1
ATOM 2963 C C . ARG A 1 375 ? 10.036 6.154 -15.209 1.00 97.06 375 ARG A C 1
ATOM 2965 O O . ARG A 1 375 ? 9.408 5.750 -16.179 1.00 97.06 375 ARG A O 1
ATOM 2972 N N . LEU A 1 376 ? 11.292 6.585 -15.293 1.00 98.56 376 LEU A N 1
ATOM 2973 C CA . LEU A 1 376 ? 11.993 6.770 -16.569 1.00 98.56 376 LEU A CA 1
ATOM 2974 C C . LEU A 1 376 ? 12.064 5.491 -17.420 1.00 98.56 376 LEU A C 1
ATOM 2976 O O . LEU A 1 376 ? 11.807 5.548 -18.620 1.00 98.56 376 LEU A O 1
ATOM 2980 N N . GLY A 1 377 ? 12.345 4.336 -16.807 1.00 98.44 377 GLY A N 1
ATOM 2981 C CA . GLY A 1 377 ? 12.341 3.051 -17.510 1.00 98.44 377 GLY A CA 1
ATOM 2982 C C . GLY A 1 377 ? 10.944 2.641 -17.985 1.00 98.44 377 GLY A C 1
ATOM 2983 O O . GLY A 1 377 ? 10.798 2.143 -19.097 1.00 98.44 377 GLY A O 1
ATOM 2984 N N . ASP A 1 378 ? 9.905 2.918 -17.189 1.00 98.12 378 ASP A N 1
ATOM 2985 C CA . ASP A 1 378 ? 8.513 2.666 -17.586 1.00 98.12 378 ASP A CA 1
ATOM 2986 C C . ASP A 1 378 ? 8.082 3.576 -18.749 1.00 98.12 378 ASP A C 1
ATOM 2988 O O . ASP A 1 378 ? 7.367 3.126 -19.640 1.00 98.12 378 ASP A O 1
ATOM 2992 N N . MET A 1 379 ? 8.520 4.841 -18.756 1.00 98.56 379 MET A N 1
ATOM 2993 C CA . MET A 1 379 ? 8.281 5.788 -19.852 1.00 98.56 379 MET A CA 1
ATOM 2994 C C . MET A 1 379 ? 8.930 5.298 -21.146 1.00 98.56 379 MET A C 1
ATOM 2996 O O . MET A 1 379 ? 8.266 5.251 -22.178 1.00 98.56 379 MET A O 1
ATOM 3000 N N . TRP A 1 380 ? 10.201 4.886 -21.072 1.00 98.56 380 TRP A N 1
ATOM 3001 C CA . TRP A 1 380 ? 10.951 4.326 -22.196 1.00 98.56 380 TRP A CA 1
ATOM 3002 C C . TRP A 1 380 ? 10.282 3.069 -22.758 1.00 98.56 380 TRP A C 1
ATOM 3004 O O . TRP A 1 380 ? 9.853 3.047 -23.910 1.00 98.56 380 TRP A O 1
ATOM 3014 N N . GLY A 1 381 ? 10.141 2.035 -21.923 1.00 97.94 381 GLY A N 1
ATOM 3015 C CA . GLY A 1 381 ? 9.685 0.718 -22.354 1.00 97.94 381 GLY A CA 1
ATOM 3016 C C . GLY A 1 381 ? 8.270 0.731 -22.921 1.00 97.94 381 GLY A C 1
ATOM 3017 O O . GLY A 1 381 ? 8.010 0.080 -23.931 1.00 97.94 381 GLY A O 1
ATOM 3018 N N . VAL A 1 382 ? 7.367 1.525 -22.335 1.00 97.75 382 VAL A N 1
ATOM 3019 C CA . VAL A 1 382 ? 6.004 1.695 -22.861 1.00 97.75 382 VAL A CA 1
ATOM 3020 C C . VAL A 1 382 ? 6.007 2.487 -24.171 1.00 97.75 382 VAL A C 1
ATOM 3022 O O . VAL A 1 382 ? 5.309 2.086 -25.098 1.00 97.75 382 VAL A O 1
ATOM 3025 N N . ALA A 1 383 ? 6.816 3.546 -24.304 1.00 97.56 383 ALA A N 1
ATOM 3026 C CA . ALA A 1 383 ? 6.904 4.305 -25.554 1.00 97.56 383 ALA A CA 1
ATOM 3027 C C . ALA A 1 383 ? 7.394 3.442 -26.732 1.00 97.56 383 ALA A C 1
ATOM 3029 O O . ALA A 1 383 ? 6.796 3.507 -27.807 1.00 97.56 383 ALA A O 1
ATOM 3030 N N . LEU A 1 384 ? 8.414 2.597 -26.521 1.00 97.25 384 LEU A N 1
ATOM 3031 C CA . LEU A 1 384 ? 8.874 1.618 -27.516 1.00 97.25 384 LEU A CA 1
ATOM 3032 C C . LEU A 1 384 ? 7.796 0.556 -27.796 1.00 97.25 384 LEU A C 1
ATOM 3034 O O . LEU A 1 384 ? 7.432 0.333 -28.948 1.00 97.25 384 LEU A O 1
ATOM 3038 N N . THR A 1 385 ? 7.226 -0.053 -26.751 1.00 96.50 385 THR A N 1
ATOM 3039 C CA . THR A 1 385 ? 6.213 -1.117 -26.884 1.00 96.50 385 THR A CA 1
ATOM 3040 C C . THR A 1 385 ? 4.986 -0.657 -27.675 1.00 96.50 385 THR A C 1
ATOM 3042 O O . THR A 1 385 ? 4.526 -1.355 -28.577 1.00 96.50 385 THR A O 1
ATOM 3045 N N . GLU A 1 386 ? 4.441 0.523 -27.370 1.00 95.75 386 GLU A N 1
ATOM 3046 C CA . GLU A 1 386 ? 3.266 1.042 -28.075 1.00 95.75 386 GLU A CA 1
ATOM 3047 C C . GLU A 1 386 ? 3.582 1.567 -29.486 1.00 95.75 386 GLU A C 1
ATOM 3049 O O . GLU A 1 386 ? 2.673 1.643 -30.319 1.00 95.75 386 GLU A O 1
ATOM 3054 N N . TYR A 1 387 ? 4.838 1.937 -29.766 1.00 95.25 387 TYR A N 1
ATOM 3055 C CA . TYR A 1 387 ? 5.310 2.221 -31.122 1.00 95.25 387 TYR A CA 1
ATOM 3056 C C . TYR A 1 387 ? 5.303 0.933 -31.948 1.00 95.25 387 TYR A C 1
ATOM 3058 O O . TYR A 1 387 ? 4.615 0.859 -32.965 1.00 95.25 387 TYR A O 1
ATOM 3066 N N . VAL A 1 388 ? 5.984 -0.114 -31.467 1.00 93.69 388 VAL A N 1
ATOM 3067 C CA . VAL A 1 388 ? 6.056 -1.429 -32.126 1.00 93.69 388 VAL A CA 1
ATOM 3068 C C . VAL A 1 388 ? 4.660 -2.005 -32.381 1.00 93.69 388 VAL A C 1
ATOM 3070 O O . VAL A 1 388 ? 4.379 -2.470 -33.481 1.00 93.69 388 VAL A O 1
ATOM 3073 N N . GLN A 1 389 ? 3.748 -1.913 -31.408 1.00 92.00 389 GLN A N 1
ATOM 3074 C CA . GLN A 1 389 ? 2.359 -2.373 -31.564 1.00 92.00 389 GLN A CA 1
ATOM 3075 C C . GLN A 1 389 ? 1.502 -1.494 -32.496 1.00 92.00 389 GLN A C 1
ATOM 3077 O O . GLN A 1 389 ? 0.443 -1.938 -32.945 1.00 92.00 389 GLN A O 1
ATOM 3082 N N . GLY A 1 390 ? 1.917 -0.252 -32.762 1.00 86.94 390 GLY A N 1
ATOM 3083 C CA . GLY A 1 390 ? 1.238 0.674 -33.673 1.00 86.94 390 GLY A CA 1
ATOM 3084 C C . GLY A 1 390 ? 1.652 0.527 -35.140 1.00 86.94 390 GLY A C 1
ATOM 3085 O O . GLY A 1 390 ? 0.861 0.860 -36.026 1.00 86.94 390 GLY A O 1
ATOM 3086 N N . HIS A 1 391 ? 2.857 0.011 -35.396 1.00 85.00 391 HIS A N 1
ATOM 3087 C CA . HIS A 1 391 ? 3.467 -0.087 -36.726 1.00 85.00 391 HIS A CA 1
ATOM 3088 C C . HIS A 1 391 ? 3.574 -1.538 -37.218 1.00 85.00 391 HIS A C 1
ATOM 3090 O O . HIS A 1 391 ? 3.242 -2.490 -36.518 1.00 85.00 391 HIS A O 1
ATOM 3096 N N . THR A 1 392 ? 3.963 -1.727 -38.481 1.00 71.06 392 THR A N 1
ATOM 3097 C CA . THR A 1 392 ? 4.182 -3.063 -39.065 1.00 71.06 392 THR A CA 1
ATOM 3098 C C . THR A 1 392 ? 5.670 -3.257 -39.306 1.00 71.06 392 THR A C 1
ATOM 3100 O O . THR A 1 392 ? 6.165 -2.898 -40.372 1.00 71.06 392 THR A O 1
ATOM 3103 N N . LEU A 1 393 ? 6.363 -3.816 -38.310 1.00 71.69 393 LEU A N 1
ATOM 3104 C CA . LEU A 1 393 ? 7.797 -4.083 -38.413 1.00 71.69 393 LEU A CA 1
ATOM 3105 C C . LEU A 1 393 ? 8.126 -5.060 -39.554 1.00 71.69 393 LEU A C 1
ATOM 3107 O O . LEU A 1 393 ? 7.309 -5.901 -39.949 1.00 71.69 393 LEU A O 1
ATOM 3111 N N . ASN A 1 394 ? 9.365 -4.974 -40.030 1.00 68.81 394 ASN A N 1
ATOM 3112 C CA . ASN A 1 394 ? 9.868 -5.413 -41.332 1.00 68.81 394 ASN A CA 1
ATOM 3113 C C . ASN A 1 394 ? 9.302 -4.568 -42.497 1.00 68.81 394 ASN A C 1
ATOM 3115 O O . ASN A 1 394 ? 9.163 -5.039 -43.631 1.00 68.81 394 ASN A O 1
ATOM 3119 N N . GLY A 1 395 ? 8.971 -3.302 -42.220 1.00 71.62 395 GLY A N 1
ATOM 3120 C CA . GLY A 1 395 ? 8.426 -2.343 -43.181 1.00 71.62 395 GLY A CA 1
ATOM 3121 C C . GLY A 1 395 ? 9.520 -1.510 -43.855 1.00 71.62 395 GLY A C 1
ATOM 3122 O O . GLY A 1 395 ? 10.072 -0.595 -43.252 1.00 71.62 395 GLY A O 1
ATOM 3123 N N . ARG A 1 396 ? 9.828 -1.771 -45.135 1.00 78.56 396 ARG A N 1
ATOM 3124 C CA . ARG A 1 396 ? 10.881 -1.013 -45.838 1.00 78.56 396 ARG A CA 1
ATOM 3125 C C . ARG A 1 396 ? 10.427 0.341 -46.383 1.00 78.56 396 ARG A C 1
ATOM 3127 O O . ARG A 1 396 ? 9.563 0.428 -47.260 1.00 78.56 396 ARG A O 1
ATOM 3134 N N . TYR A 1 397 ? 11.151 1.384 -45.994 1.00 78.44 397 TYR A N 1
ATOM 3135 C CA . TYR A 1 397 ? 11.121 2.714 -46.594 1.00 78.44 397 TYR A CA 1
ATOM 3136 C C . TYR A 1 397 ? 12.093 2.750 -47.780 1.00 78.44 397 TYR A C 1
ATOM 3138 O O . TYR A 1 397 ? 13.241 3.185 -47.682 1.00 78.44 397 TYR A O 1
ATOM 3146 N N . GLY A 1 398 ? 11.639 2.222 -48.919 1.00 83.62 398 GLY A N 1
ATOM 3147 C CA . GLY A 1 398 ? 12.501 1.977 -50.075 1.00 83.62 398 GLY A CA 1
ATOM 3148 C C . GLY A 1 398 ? 13.341 0.722 -49.856 1.00 83.62 398 GLY A C 1
ATOM 3149 O O . GLY A 1 398 ? 12.829 -0.382 -50.013 1.00 83.62 398 GLY A O 1
ATOM 3150 N N . GLU A 1 399 ? 14.612 0.892 -49.491 1.00 82.56 399 GLU A N 1
ATOM 3151 C CA . GLU A 1 399 ? 15.532 -0.218 -49.196 1.00 82.56 399 GLU A CA 1
ATOM 3152 C C . GLU A 1 399 ? 15.810 -0.385 -47.687 1.00 82.56 399 GLU A C 1
ATOM 3154 O O . GLU A 1 399 ? 16.364 -1.411 -47.300 1.00 82.56 399 GLU A O 1
ATOM 3159 N N . TYR A 1 400 ? 15.376 0.553 -46.831 1.00 89.44 400 TYR A N 1
ATOM 3160 C CA . TYR A 1 400 ? 15.797 0.652 -45.422 1.00 89.44 400 TYR A CA 1
ATOM 3161 C C . TYR A 1 400 ? 14.689 0.343 -44.402 1.00 89.44 400 TYR A C 1
ATOM 3163 O O . TYR A 1 400 ? 13.518 0.645 -44.640 1.00 89.44 400 TYR A O 1
ATOM 3171 N N . TYR A 1 401 ? 15.082 -0.196 -43.246 1.00 90.50 401 TYR A N 1
ATOM 3172 C CA . TYR A 1 401 ? 14.233 -0.546 -42.098 1.00 90.50 401 TYR A CA 1
ATOM 3173 C C . TYR A 1 401 ? 14.249 0.590 -41.050 1.00 90.50 401 TYR A C 1
ATOM 3175 O O . TYR A 1 401 ? 15.006 0.560 -40.080 1.00 90.50 401 TYR A O 1
ATOM 3183 N N . LEU A 1 402 ? 13.504 1.673 -41.317 1.00 91.19 402 LEU A N 1
ATOM 3184 C CA . LEU A 1 402 ? 13.603 2.928 -40.548 1.00 91.19 402 LEU A CA 1
ATOM 3185 C C . LEU A 1 402 ? 12.791 2.938 -39.242 1.00 91.19 402 LEU A C 1
ATOM 3187 O O . LEU A 1 402 ? 13.178 3.646 -38.312 1.00 91.19 402 LEU A O 1
ATOM 3191 N N . ASP A 1 403 ? 11.701 2.173 -39.152 1.00 91.62 403 ASP A N 1
ATOM 3192 C CA . ASP A 1 403 ? 10.916 2.042 -37.914 1.00 91.62 403 ASP A CA 1
ATOM 3193 C C . ASP A 1 403 ? 11.702 1.251 -36.862 1.00 91.62 403 ASP A C 1
ATOM 3195 O O . ASP A 1 403 ? 11.778 1.626 -35.695 1.00 91.62 403 ASP A O 1
ATOM 3199 N N . GLU A 1 404 ? 12.360 0.185 -37.303 1.00 92.31 404 GLU A N 1
ATOM 3200 C CA . GLU A 1 404 ? 13.192 -0.690 -36.491 1.00 92.31 404 GLU A CA 1
ATOM 3201 C C . GLU A 1 404 ? 14.455 0.048 -36.041 1.00 92.31 404 GLU A C 1
ATOM 3203 O O . GLU A 1 404 ? 14.783 0.034 -34.854 1.00 92.31 404 GLU A O 1
ATOM 3208 N N . LYS A 1 405 ? 15.101 0.793 -36.954 1.00 93.06 405 LYS A N 1
ATOM 3209 C CA . LYS A 1 405 ? 16.202 1.696 -36.601 1.00 93.06 405 LYS A CA 1
ATOM 3210 C C . LYS A 1 405 ? 15.778 2.717 -35.540 1.00 93.06 405 LYS A C 1
ATOM 3212 O O . LYS A 1 405 ? 16.482 2.864 -34.546 1.00 93.06 405 LYS A O 1
ATOM 3217 N N . THR A 1 406 ? 14.626 3.371 -35.723 1.00 93.56 406 THR A N 1
ATOM 3218 C CA . THR A 1 406 ? 14.067 4.361 -34.780 1.00 93.56 406 THR A CA 1
ATOM 3219 C C . THR A 1 406 ? 13.911 3.777 -33.370 1.00 93.56 406 THR A C 1
ATOM 3221 O O . THR A 1 406 ? 14.237 4.436 -32.384 1.00 93.56 406 THR A O 1
ATOM 3224 N N . VAL A 1 407 ? 13.429 2.535 -33.264 1.00 94.75 407 VAL A N 1
ATOM 3225 C CA . VAL A 1 407 ? 13.236 1.840 -31.981 1.00 94.75 407 VAL A CA 1
ATOM 3226 C C . VAL A 1 407 ? 14.571 1.396 -31.364 1.00 94.75 407 VAL A C 1
ATOM 3228 O O . VAL A 1 407 ? 14.745 1.508 -30.152 1.00 94.75 407 VAL A O 1
ATOM 3231 N N . MET A 1 408 ? 15.541 0.954 -32.171 1.00 95.38 408 MET A N 1
ATOM 3232 C CA . MET A 1 408 ? 16.871 0.546 -31.694 1.00 95.38 408 MET A CA 1
ATOM 3233 C C . MET A 1 408 ? 17.760 1.724 -31.269 1.00 95.38 408 MET A C 1
ATOM 3235 O O . MET A 1 408 ? 18.528 1.586 -30.318 1.00 95.38 408 MET A O 1
ATOM 3239 N N . GLU A 1 409 ? 17.694 2.867 -31.955 1.00 95.50 409 GLU A N 1
ATOM 3240 C CA . GLU A 1 409 ? 18.587 4.009 -31.705 1.00 95.50 409 GLU A CA 1
ATOM 3241 C C . GLU A 1 409 ? 18.193 4.846 -30.477 1.00 95.50 409 GLU A C 1
ATOM 3243 O O . GLU A 1 409 ? 19.026 5.567 -29.929 1.00 95.50 409 GLU A O 1
ATOM 3248 N N . PHE A 1 410 ? 16.932 4.773 -30.039 1.00 97.56 410 PHE A N 1
ATOM 3249 C CA . PHE A 1 410 ? 16.376 5.651 -29.009 1.00 97.56 410 PHE A CA 1
ATOM 3250 C C . PHE A 1 410 ? 16.581 5.097 -27.591 1.00 97.56 410 PHE A C 1
ATOM 3252 O O . PHE A 1 410 ? 15.848 4.215 -27.136 1.00 97.56 410 PHE A O 1
ATOM 3259 N N . ILE A 1 411 ? 17.558 5.637 -26.858 1.00 97.94 411 ILE A N 1
ATOM 3260 C CA . ILE A 1 411 ? 17.964 5.141 -25.532 1.00 97.94 411 ILE A CA 1
ATOM 3261 C C . ILE A 1 411 ? 17.598 6.092 -24.382 1.00 97.94 411 ILE A C 1
ATOM 3263 O O . ILE A 1 411 ? 17.394 7.293 -24.572 1.00 97.94 411 ILE A O 1
ATOM 3267 N N . LEU A 1 412 ? 17.562 5.542 -23.164 1.00 98.62 412 LEU A N 1
ATOM 3268 C CA . LEU A 1 412 ? 17.503 6.285 -21.904 1.00 98.62 412 LEU A CA 1
ATOM 3269 C C . LEU A 1 412 ? 18.906 6.403 -21.291 1.00 98.62 412 LEU A C 1
ATOM 3271 O O . LEU A 1 412 ? 19.459 5.418 -20.795 1.00 98.62 412 LEU A O 1
ATOM 3275 N N . LEU A 1 413 ? 19.434 7.626 -21.233 1.00 98.69 413 LEU A N 1
ATOM 3276 C CA . LEU A 1 413 ? 20.536 7.977 -20.341 1.00 98.69 413 LEU A CA 1
ATOM 3277 C C . LEU A 1 413 ? 19.961 8.434 -18.996 1.00 98.69 413 LEU A C 1
ATOM 3279 O O . LEU A 1 413 ? 19.249 9.436 -18.917 1.00 98.69 413 LEU A O 1
ATOM 3283 N N . GLY A 1 414 ? 20.255 7.699 -17.930 1.00 98.12 414 GLY A N 1
ATOM 3284 C CA . GLY A 1 414 ? 19.729 7.937 -16.590 1.00 98.12 414 GLY A CA 1
ATOM 3285 C C . GLY A 1 414 ? 19.379 6.652 -15.843 1.00 98.12 414 GLY A C 1
ATOM 3286 O O . GLY A 1 414 ? 19.631 5.536 -16.293 1.00 98.12 414 GLY A O 1
ATOM 3287 N N . ASP A 1 415 ? 18.797 6.828 -14.661 1.00 98.50 415 ASP A N 1
ATOM 3288 C CA . ASP A 1 415 ? 18.381 5.748 -13.767 1.00 98.50 415 ASP A CA 1
ATOM 3289 C C . ASP A 1 415 ? 16.963 5.258 -14.122 1.00 98.50 415 ASP A C 1
ATOM 3291 O O . ASP A 1 415 ? 15.996 5.986 -13.875 1.00 98.50 415 ASP A O 1
ATOM 3295 N N . PRO A 1 416 ? 16.782 4.029 -14.643 1.00 98.69 416 PRO A N 1
ATOM 3296 C CA . PRO A 1 416 ? 15.473 3.554 -15.093 1.00 98.69 416 PRO A CA 1
ATOM 3297 C C . PRO A 1 416 ? 14.468 3.378 -13.941 1.00 98.69 416 PRO A C 1
ATOM 3299 O O . PRO A 1 416 ? 13.259 3.379 -14.175 1.00 98.69 416 PRO A O 1
ATOM 3302 N N . THR A 1 417 ? 14.937 3.269 -12.691 1.00 97.94 417 THR A N 1
ATOM 3303 C CA . THR A 1 417 ? 14.073 3.131 -11.506 1.00 97.94 417 THR A CA 1
ATOM 3304 C C . THR A 1 417 ? 13.537 4.462 -10.985 1.00 97.94 417 THR A C 1
ATOM 3306 O O . THR A 1 417 ? 12.596 4.471 -10.180 1.00 97.94 417 THR A O 1
ATOM 3309 N N . LEU A 1 418 ? 14.159 5.580 -11.378 1.00 97.12 418 LEU A N 1
ATOM 3310 C CA . LEU A 1 418 ? 13.844 6.901 -10.852 1.00 97.12 418 LEU A CA 1
ATOM 3311 C C . LEU A 1 418 ? 12.448 7.341 -11.303 1.00 97.12 418 LEU A C 1
ATOM 3313 O O . LEU A 1 418 ? 12.124 7.331 -12.489 1.00 97.12 418 LEU A O 1
ATOM 3317 N N . ARG A 1 419 ? 11.638 7.734 -10.318 1.00 95.50 419 ARG A N 1
ATOM 3318 C CA . ARG A 1 419 ? 10.311 8.328 -10.482 1.00 95.50 419 ARG A CA 1
ATOM 3319 C C . ARG A 1 419 ? 10.447 9.843 -10.668 1.00 95.50 419 ARG A C 1
ATOM 3321 O O . ARG A 1 419 ? 11.285 10.463 -10.019 1.00 95.50 419 ARG A O 1
ATOM 3328 N N . ILE A 1 420 ? 9.610 10.404 -11.530 1.00 95.88 420 ILE A N 1
ATOM 3329 C CA . ILE A 1 420 ? 9.482 11.822 -11.867 1.00 95.88 420 ILE A CA 1
ATOM 3330 C C . ILE A 1 420 ? 8.094 12.281 -11.406 1.00 95.88 420 ILE A C 1
ATOM 3332 O O . ILE A 1 420 ? 7.114 11.552 -11.557 1.00 95.88 420 ILE A O 1
ATOM 3336 N N . TYR A 1 421 ? 7.983 13.472 -10.821 1.00 94.75 421 TYR A N 1
ATOM 3337 C CA . TYR A 1 421 ? 6.727 13.935 -10.225 1.00 94.75 421 TYR A CA 1
ATOM 3338 C C . TYR A 1 421 ? 5.669 14.317 -11.280 1.00 94.75 421 TYR A C 1
ATOM 3340 O O . TYR A 1 421 ? 5.710 15.403 -11.853 1.00 94.75 421 TYR A O 1
ATOM 3348 N N . GLY A 1 422 ? 4.679 13.447 -11.506 1.00 89.25 422 GLY A N 1
ATOM 3349 C CA . GLY A 1 422 ? 3.452 13.788 -12.248 1.00 89.25 422 GLY A CA 1
ATOM 3350 C C . GLY A 1 422 ? 2.400 14.524 -11.409 1.00 89.25 422 GLY A C 1
ATOM 3351 O O . GLY A 1 422 ? 1.559 15.248 -11.945 1.00 89.25 422 GLY A O 1
ATOM 3352 N N . GLY A 1 423 ? 2.470 14.346 -10.091 1.00 91.00 423 GLY A N 1
ATOM 3353 C CA . GLY A 1 423 ? 1.463 14.709 -9.101 1.00 91.00 423 GLY A CA 1
ATOM 3354 C C . GLY A 1 423 ? 1.497 13.701 -7.942 1.00 91.00 423 GLY A C 1
ATOM 3355 O O . GLY A 1 423 ? 2.351 12.810 -7.942 1.00 91.00 423 GLY A O 1
ATOM 3356 N N . PRO A 1 424 ? 0.579 13.808 -6.968 1.00 93.38 424 PRO A N 1
ATOM 3357 C CA . PRO A 1 424 ? 0.377 12.773 -5.958 1.00 93.38 424 PRO A CA 1
ATOM 3358 C C . PRO A 1 424 ? -0.111 11.458 -6.577 1.00 93.38 424 PRO A C 1
ATOM 3360 O O . PRO A 1 424 ? -1.074 11.454 -7.345 1.00 93.38 424 PRO A O 1
ATOM 3363 N N . GLU A 1 425 ? 0.505 10.342 -6.198 1.00 95.00 425 GLU A N 1
ATOM 3364 C CA . GLU A 1 425 ? 0.116 8.989 -6.615 1.00 95.00 425 GLU A CA 1
ATOM 3365 C C . GLU A 1 425 ? -0.127 8.084 -5.393 1.00 95.00 425 GLU A C 1
ATOM 3367 O O . GLU A 1 425 ? 0.130 8.455 -4.245 1.00 95.00 425 GLU A O 1
ATOM 3372 N N . THR A 1 426 ? -0.651 6.882 -5.641 1.00 97.38 426 THR A N 1
ATOM 3373 C CA . THR A 1 426 ? -0.743 5.816 -4.633 1.00 97.38 426 THR A CA 1
ATOM 3374 C C . THR A 1 426 ? 0.421 4.855 -4.822 1.00 97.38 426 THR A C 1
ATOM 3376 O O . THR A 1 426 ? 0.541 4.259 -5.887 1.00 97.38 426 THR A O 1
ATOM 3379 N N . LEU A 1 427 ? 1.261 4.713 -3.799 1.00 97.19 427 LEU A N 1
ATOM 3380 C CA . LEU A 1 427 ? 2.404 3.802 -3.768 1.00 97.19 427 LEU A CA 1
ATOM 3381 C C . LEU A 1 427 ? 2.044 2.548 -2.974 1.00 97.19 427 LEU A C 1
ATOM 3383 O O . LEU A 1 427 ? 1.531 2.654 -1.858 1.00 97.19 427 LEU A O 1
ATOM 3387 N N . LYS A 1 428 ? 2.338 1.364 -3.515 1.00 97.69 428 LYS A N 1
ATOM 3388 C CA . LYS A 1 428 ? 1.874 0.098 -2.931 1.00 97.69 428 LYS A CA 1
ATOM 3389 C C . LYS A 1 428 ? 2.958 -0.733 -2.255 1.00 97.69 428 LYS A C 1
ATOM 3391 O O . LYS A 1 428 ? 4.020 -0.997 -2.823 1.00 97.69 428 LYS A O 1
ATOM 3396 N N . VAL A 1 429 ? 2.617 -1.274 -1.091 1.00 97.75 429 VAL A N 1
ATOM 3397 C CA . VAL A 1 429 ? 3.445 -2.200 -0.309 1.00 97.75 429 VAL A CA 1
ATOM 3398 C C . VAL A 1 429 ? 2.685 -3.525 -0.115 1.00 97.75 429 VAL A C 1
ATOM 3400 O O . VAL A 1 429 ? 1.541 -3.483 0.341 1.00 97.75 429 VAL A O 1
ATOM 3403 N N . PRO A 1 430 ? 3.260 -4.706 -0.433 1.00 94.56 430 PRO A N 1
ATOM 3404 C CA . PRO A 1 430 ? 4.610 -4.949 -0.949 1.00 94.56 430 PRO A CA 1
ATOM 3405 C C . PRO A 1 430 ? 4.720 -4.955 -2.494 1.00 94.56 430 PRO A C 1
ATOM 3407 O O . PRO A 1 430 ? 5.786 -5.270 -3.016 1.00 94.56 430 PRO A O 1
ATOM 3410 N N . GLU A 1 431 ? 3.630 -4.681 -3.229 1.00 90.50 431 GLU A N 1
ATOM 3411 C CA . GLU A 1 431 ? 3.532 -4.885 -4.694 1.00 90.50 431 GLU A CA 1
ATOM 3412 C C . GLU A 1 431 ? 4.582 -4.093 -5.490 1.00 90.50 431 GLU A C 1
ATOM 3414 O O . GLU A 1 431 ? 5.238 -4.641 -6.375 1.00 90.50 431 GLU A O 1
ATOM 3419 N N . GLU A 1 432 ? 4.779 -2.817 -5.168 1.00 92.25 432 GLU A N 1
ATOM 3420 C CA . GLU A 1 432 ? 5.761 -1.954 -5.831 1.00 92.25 432 GLU A CA 1
ATOM 3421 C C . GLU A 1 432 ? 7.017 -1.829 -4.966 1.00 92.25 432 GLU A C 1
ATOM 3423 O O . GLU A 1 432 ? 8.129 -2.024 -5.458 1.00 92.25 432 GLU A O 1
ATOM 3428 N N . TYR A 1 433 ? 6.827 -1.588 -3.667 1.00 95.19 433 TYR A N 1
ATOM 3429 C CA . TYR A 1 433 ? 7.877 -1.341 -2.683 1.00 95.19 433 TYR A CA 1
ATOM 3430 C C . TYR A 1 433 ? 7.858 -2.396 -1.580 1.00 95.19 433 TYR A C 1
ATOM 3432 O O . TYR A 1 433 ? 6.852 -2.547 -0.896 1.00 95.19 433 TYR A O 1
ATOM 3440 N N . VAL A 1 434 ? 8.974 -3.087 -1.335 1.00 94.50 434 VAL A N 1
ATOM 3441 C CA . VAL A 1 434 ? 9.001 -4.231 -0.394 1.00 94.50 434 VAL A CA 1
ATOM 3442 C C . VAL A 1 434 ? 8.903 -3.861 1.096 1.00 94.50 434 VAL A C 1
ATOM 3444 O O . VAL A 1 434 ? 8.790 -4.754 1.933 1.00 94.50 434 VAL A O 1
ATOM 3447 N N . THR A 1 435 ? 8.952 -2.571 1.443 1.00 96.94 435 THR A N 1
ATOM 3448 C CA . THR A 1 435 ? 8.871 -2.051 2.821 1.00 96.94 435 THR A CA 1
ATOM 3449 C C . THR A 1 435 ? 8.081 -0.745 2.888 1.00 96.94 435 THR A C 1
ATOM 3451 O O . THR A 1 435 ? 8.100 0.060 1.951 1.00 96.94 435 THR A O 1
ATOM 3454 N N . ILE A 1 436 ? 7.440 -0.493 4.033 1.00 98.56 436 ILE A N 1
ATOM 3455 C CA . ILE A 1 436 ? 6.701 0.746 4.316 1.00 98.56 436 ILE A CA 1
ATOM 3456 C C . ILE A 1 436 ? 7.658 1.945 4.307 1.00 98.56 436 ILE A C 1
ATOM 3458 O O . ILE A 1 436 ? 7.379 2.961 3.665 1.00 98.56 436 ILE A O 1
ATOM 3462 N N . GLN A 1 437 ? 8.824 1.823 4.951 1.00 98.12 437 GLN A N 1
ATOM 3463 C CA . GLN A 1 437 ? 9.844 2.870 4.914 1.00 98.12 437 GLN A CA 1
ATOM 3464 C C . GLN A 1 437 ? 10.375 3.108 3.494 1.00 98.12 437 GLN A C 1
ATOM 3466 O O . GLN A 1 437 ? 10.687 4.246 3.141 1.00 98.12 437 GLN A O 1
ATOM 3471 N N . GLY A 1 438 ? 10.444 2.060 2.669 1.00 96.94 438 GLY A N 1
ATOM 3472 C CA . GLY A 1 438 ? 10.840 2.155 1.269 1.00 96.94 438 GLY A CA 1
ATOM 3473 C C . GLY A 1 438 ? 9.901 3.038 0.454 1.00 96.94 438 GLY A C 1
ATOM 3474 O O . GLY A 1 438 ? 10.355 3.978 -0.206 1.00 96.94 438 GLY A O 1
ATOM 3475 N N . ALA A 1 439 ? 8.591 2.807 0.582 1.00 97.94 439 ALA A N 1
ATOM 3476 C CA . ALA A 1 439 ? 7.573 3.652 -0.034 1.00 97.94 439 ALA A CA 1
ATOM 3477 C C . ALA A 1 439 ? 7.687 5.117 0.432 1.00 97.94 439 ALA A C 1
ATOM 3479 O O . ALA A 1 439 ? 7.732 6.009 -0.409 1.00 97.94 439 ALA A O 1
ATOM 3480 N N . ILE A 1 440 ? 7.848 5.388 1.738 1.00 97.50 440 ILE A N 1
ATOM 3481 C CA . ILE A 1 440 ? 8.027 6.764 2.260 1.00 97.50 440 ILE A CA 1
ATOM 3482 C C . ILE A 1 440 ? 9.296 7.424 1.697 1.00 97.50 440 ILE A C 1
ATOM 3484 O O . ILE A 1 440 ? 9.278 8.588 1.282 1.00 97.50 440 ILE A O 1
ATOM 3488 N N . ASN A 1 441 ? 10.408 6.690 1.644 1.00 95.75 441 ASN A N 1
ATOM 3489 C CA . ASN A 1 441 ? 11.666 7.196 1.098 1.00 95.75 441 ASN A CA 1
ATOM 3490 C C . ASN A 1 441 ? 11.529 7.548 -0.395 1.00 95.75 441 ASN A C 1
ATOM 3492 O O . ASN A 1 441 ? 12.079 8.560 -0.827 1.00 95.75 441 ASN A O 1
ATOM 3496 N N . SER A 1 442 ? 10.716 6.796 -1.142 1.00 95.00 442 SER A N 1
ATOM 3497 C CA . SER A 1 442 ? 10.380 7.034 -2.555 1.00 95.00 442 SER A CA 1
ATOM 3498 C C . SER A 1 442 ? 9.218 8.007 -2.817 1.00 95.00 442 SER A C 1
ATOM 3500 O O . SER A 1 442 ? 9.008 8.398 -3.967 1.00 95.00 442 SER A O 1
ATOM 3502 N N . ALA A 1 443 ? 8.459 8.385 -1.787 1.00 95.62 443 ALA A N 1
ATOM 3503 C CA . ALA A 1 443 ? 7.292 9.254 -1.910 1.00 95.62 443 ALA A CA 1
ATOM 3504 C C . ALA A 1 443 ? 7.655 10.724 -2.167 1.00 95.62 443 ALA A C 1
ATOM 3506 O O . ALA A 1 443 ? 8.717 11.203 -1.765 1.00 95.62 443 ALA A O 1
ATOM 3507 N N . TYR A 1 444 ? 6.725 11.464 -2.751 1.00 95.62 444 TYR A N 1
ATOM 3508 C CA . TYR A 1 444 ? 6.675 12.919 -2.758 1.00 95.62 444 TYR A CA 1
ATOM 3509 C C . TYR A 1 444 ? 5.615 13.406 -1.759 1.00 95.62 444 TYR A C 1
ATOM 3511 O O . TYR A 1 444 ? 4.754 12.644 -1.316 1.00 95.62 444 TYR A O 1
ATOM 3519 N N . SER A 1 445 ? 5.672 14.682 -1.365 1.00 94.69 445 SER A N 1
ATOM 3520 C CA . SER A 1 445 ? 4.635 15.235 -0.483 1.00 94.69 445 SER A CA 1
ATOM 3521 C C . SER A 1 445 ? 3.294 15.310 -1.220 1.00 94.69 445 SER A C 1
ATOM 3523 O O . SER A 1 445 ? 3.197 15.928 -2.275 1.00 94.69 445 SER A O 1
ATOM 3525 N N . GLY A 1 446 ? 2.269 14.689 -0.641 1.00 95.06 446 GLY A N 1
ATOM 3526 C CA . GLY A 1 446 ? 0.937 14.504 -1.211 1.00 95.06 446 GLY A CA 1
ATOM 3527 C C . GLY A 1 446 ? 0.578 13.036 -1.460 1.00 95.06 446 GLY A C 1
ATOM 3528 O O . GLY A 1 446 ? -0.610 12.722 -1.468 1.00 95.06 446 GLY A O 1
ATOM 3529 N N . ASP A 1 447 ? 1.568 12.148 -1.623 1.00 97.69 447 ASP A N 1
ATOM 3530 C CA . ASP A 1 447 ? 1.338 10.736 -1.958 1.00 97.69 447 ASP A CA 1
ATOM 3531 C C . ASP A 1 447 ? 0.519 9.976 -0.896 1.00 97.69 447 ASP A C 1
ATOM 3533 O O . ASP A 1 447 ? 0.552 10.254 0.312 1.00 97.69 447 ASP A O 1
ATOM 3537 N N . VAL A 1 448 ? -0.173 8.941 -1.369 1.00 98.50 448 VAL A N 1
ATOM 3538 C CA . VAL A 1 448 ? -0.812 7.911 -0.546 1.00 98.50 448 VAL A CA 1
ATOM 3539 C C . VAL A 1 448 ? 0.084 6.674 -0.536 1.00 98.50 448 VAL A C 1
ATOM 3541 O O . VAL A 1 448 ? 0.668 6.320 -1.556 1.00 98.50 448 VAL A O 1
ATOM 3544 N N . ILE A 1 449 ? 0.199 6.004 0.608 1.00 98.75 449 ILE A N 1
ATOM 3545 C CA . ILE A 1 449 ? 0.938 4.747 0.749 1.00 98.75 449 ILE A CA 1
ATOM 3546 C C . ILE A 1 449 ? -0.052 3.679 1.206 1.00 98.75 449 ILE A C 1
ATOM 3548 O O . ILE A 1 449 ? -0.471 3.681 2.365 1.00 98.75 449 ILE A O 1
ATOM 3552 N N . GLU A 1 450 ? -0.431 2.791 0.289 1.00 98.56 450 GLU A N 1
ATOM 3553 C CA . GLU A 1 450 ? -1.332 1.668 0.549 1.00 98.56 450 GLU A CA 1
ATOM 3554 C C . GLU A 1 450 ? -0.531 0.416 0.921 1.00 98.56 450 GLU A C 1
ATOM 3556 O O . GLU A 1 450 ? 0.347 -0.036 0.182 1.00 98.56 450 GLU A O 1
ATOM 3561 N N . VAL A 1 451 ? -0.836 -0.150 2.089 1.00 98.56 451 VAL A N 1
ATOM 3562 C CA . VAL A 1 451 ? -0.118 -1.285 2.672 1.00 98.56 451 VAL A CA 1
ATOM 3563 C C . VAL A 1 451 ? -1.062 -2.479 2.818 1.00 98.56 451 VAL A C 1
ATOM 3565 O O . VAL A 1 451 ? -1.945 -2.503 3.684 1.00 98.56 451 VAL A O 1
ATOM 3568 N N . ALA A 1 452 ? -0.853 -3.488 1.974 1.00 97.06 452 ALA A N 1
ATOM 3569 C CA . ALA A 1 452 ? -1.616 -4.731 1.972 1.00 97.06 452 ALA A CA 1
ATOM 3570 C C . ALA A 1 452 ? -1.470 -5.504 3.295 1.00 97.06 452 ALA A C 1
ATOM 3572 O O . ALA A 1 452 ? -0.493 -5.334 4.034 1.00 97.06 452 ALA A O 1
ATOM 3573 N N . ASN A 1 453 ? -2.426 -6.386 3.587 1.00 92.62 453 ASN A N 1
ATOM 3574 C CA . ASN A 1 453 ? -2.399 -7.265 4.755 1.00 92.62 453 ASN A CA 1
ATOM 3575 C C . ASN A 1 453 ? -1.073 -8.054 4.841 1.00 92.62 453 ASN A C 1
ATOM 3577 O O . ASN A 1 453 ? -0.680 -8.753 3.907 1.00 92.62 453 ASN A O 1
ATOM 3581 N N . GLY A 1 454 ? -0.390 -7.963 5.983 1.00 91.56 454 GLY A N 1
ATOM 3582 C CA . GLY A 1 454 ? 0.954 -8.496 6.195 1.00 91.56 454 GLY A CA 1
ATOM 3583 C C . GLY A 1 454 ? 1.557 -8.073 7.539 1.00 91.56 454 GLY A C 1
ATOM 3584 O O . GLY A 1 454 ? 1.045 -7.179 8.212 1.00 91.56 454 GLY A O 1
ATOM 3585 N N . ASN A 1 455 ? 2.666 -8.716 7.915 1.00 93.12 455 ASN A N 1
ATOM 3586 C CA . ASN A 1 455 ? 3.434 -8.410 9.126 1.00 93.12 455 ASN A CA 1
ATOM 3587 C C . ASN A 1 455 ? 4.733 -7.683 8.749 1.00 93.12 455 ASN A C 1
ATOM 3589 O O . ASN A 1 455 ? 5.674 -8.310 8.260 1.00 93.12 455 ASN A O 1
ATOM 3593 N N . TYR A 1 456 ? 4.790 -6.382 9.013 1.00 96.50 456 TYR A N 1
ATOM 3594 C CA . TYR A 1 456 ? 5.889 -5.488 8.658 1.00 96.50 456 TYR A CA 1
ATOM 3595 C C . TYR A 1 456 ? 6.765 -5.231 9.886 1.00 96.50 456 TYR A C 1
ATOM 3597 O O . TYR A 1 456 ? 6.384 -4.511 10.809 1.00 96.50 456 TYR A O 1
ATOM 3605 N N . HIS A 1 457 ? 7.940 -5.856 9.918 1.00 96.69 457 HIS A N 1
ATOM 3606 C CA . HIS A 1 457 ? 8.906 -5.719 11.011 1.00 96.69 457 HIS A CA 1
ATOM 3607 C C . HIS A 1 457 ? 9.795 -4.487 10.788 1.00 96.69 457 HIS A C 1
ATOM 3609 O O . HIS A 1 457 ? 10.945 -4.603 10.367 1.00 96.69 457 HIS A O 1
ATOM 3615 N N . GLU A 1 458 ? 9.229 -3.301 11.017 1.00 96.69 458 GLU A N 1
ATOM 3616 C CA . GLU A 1 458 ? 9.823 -2.009 10.661 1.00 96.69 458 GLU A CA 1
ATOM 3617 C C . GLU A 1 458 ? 9.708 -0.967 11.785 1.00 96.69 458 GLU A C 1
ATOM 3619 O O . GLU A 1 458 ? 8.776 -0.980 12.588 1.00 96.69 458 GLU A O 1
ATOM 3624 N N . HIS A 1 459 ? 10.641 -0.011 11.780 1.00 97.31 459 HIS A N 1
ATOM 3625 C CA . HIS A 1 459 ? 10.532 1.256 12.502 1.00 97.31 459 HIS A CA 1
ATOM 3626 C C . HIS A 1 459 ? 10.343 2.374 11.472 1.00 97.31 459 HIS A C 1
ATOM 3628 O O . HIS A 1 459 ? 11.291 2.784 10.804 1.00 97.31 459 HIS A O 1
ATOM 3634 N N . VAL A 1 460 ? 9.099 2.819 11.323 1.00 98.44 460 VAL A N 1
ATOM 3635 C CA . VAL A 1 460 ? 8.635 3.697 10.249 1.00 98.44 460 VAL A CA 1
ATOM 3636 C C . VAL A 1 460 ? 8.799 5.164 10.655 1.00 98.44 460 VAL A C 1
ATOM 3638 O O . VAL A 1 460 ? 8.357 5.585 11.722 1.00 98.44 460 VAL A O 1
ATOM 3641 N N . VAL A 1 461 ? 9.414 5.969 9.794 1.00 98.00 461 VAL A N 1
ATOM 3642 C CA . VAL A 1 461 ? 9.678 7.399 9.979 1.00 98.00 461 VAL A CA 1
ATOM 3643 C C . VAL A 1 461 ? 9.040 8.173 8.830 1.00 98.00 461 VAL A C 1
ATOM 3645 O O . VAL A 1 461 ? 9.518 8.138 7.696 1.00 98.00 461 VAL A O 1
ATOM 3648 N N . ILE A 1 462 ? 7.961 8.894 9.136 1.00 97.75 462 ILE A N 1
ATOM 3649 C CA . ILE A 1 462 ? 7.180 9.674 8.174 1.00 97.75 462 ILE A CA 1
ATOM 3650 C C . ILE A 1 462 ? 7.717 11.109 8.152 1.00 97.75 462 ILE A C 1
ATOM 3652 O O . ILE A 1 462 ? 7.354 11.923 8.997 1.00 97.75 462 ILE A O 1
ATOM 3656 N N . ASN A 1 463 ? 8.601 11.419 7.202 1.00 95.00 463 ASN A N 1
ATOM 3657 C CA . ASN A 1 463 ? 9.267 12.725 7.061 1.00 95.00 463 ASN A CA 1
ATOM 3658 C C . ASN A 1 463 ? 8.728 13.601 5.912 1.00 95.00 463 ASN A C 1
ATOM 3660 O O . ASN A 1 463 ? 9.308 14.641 5.611 1.00 95.00 463 ASN A O 1
ATOM 3664 N N . LYS A 1 464 ? 7.625 13.190 5.281 1.00 93.50 464 LYS A N 1
ATOM 3665 C CA . LYS A 1 464 ? 6.943 13.885 4.178 1.00 93.50 464 LYS A CA 1
ATOM 3666 C C . LYS A 1 464 ? 5.446 13.960 4.476 1.00 93.50 464 LYS A C 1
ATOM 3668 O O . LYS A 1 464 ? 4.938 13.163 5.264 1.00 93.50 464 LYS A O 1
ATOM 3673 N N . THR A 1 465 ? 4.734 14.890 3.842 1.00 95.62 465 THR A N 1
ATOM 3674 C CA . THR A 1 465 ? 3.264 14.932 3.941 1.00 95.62 465 THR A CA 1
ATOM 3675 C C . THR A 1 465 ? 2.698 13.751 3.156 1.00 95.62 465 THR A C 1
ATOM 3677 O O . THR A 1 465 ? 2.746 13.782 1.933 1.00 95.62 465 THR A O 1
ATOM 3680 N N . VAL A 1 466 ? 2.197 12.708 3.821 1.00 97.19 466 VAL A N 1
ATOM 3681 C CA . VAL A 1 466 ? 1.636 11.509 3.167 1.00 97.19 466 VAL A CA 1
ATOM 3682 C C . VAL A 1 466 ? 0.426 10.970 3.929 1.00 97.19 466 VAL A C 1
ATOM 3684 O O . VAL A 1 466 ? 0.281 11.195 5.135 1.00 97.19 466 VAL A O 1
ATOM 3687 N N . SER A 1 467 ? -0.421 10.211 3.233 1.00 98.19 467 SER A N 1
ATOM 3688 C CA . SER A 1 467 ? -1.460 9.389 3.868 1.00 98.19 467 SER A CA 1
ATOM 3689 C C . SER A 1 467 ? -1.035 7.925 3.873 1.00 98.19 467 SER A C 1
ATOM 3691 O O . SER A 1 467 ? -1.026 7.282 2.830 1.00 98.19 467 SER A O 1
ATOM 3693 N N . LEU A 1 468 ? -0.683 7.400 5.045 1.00 98.56 468 LEU A N 1
ATOM 3694 C CA . LEU A 1 468 ? -0.317 6.001 5.246 1.00 98.56 468 LEU A CA 1
ATOM 3695 C C . LEU A 1 468 ? -1.582 5.200 5.598 1.00 98.56 468 LEU A C 1
ATOM 3697 O O . LEU A 1 468 ? -2.226 5.470 6.617 1.00 98.56 468 LEU A O 1
ATOM 3701 N N . ILE A 1 469 ? -1.951 4.238 4.747 1.00 98.69 469 ILE A N 1
ATOM 3702 C CA . ILE A 1 469 ? -3.225 3.507 4.804 1.00 98.69 469 ILE A CA 1
ATOM 3703 C C . ILE A 1 469 ? -2.976 1.994 4.751 1.00 98.69 469 ILE A C 1
ATOM 3705 O O . ILE A 1 469 ? -2.415 1.478 3.789 1.00 98.69 469 ILE A O 1
ATOM 3709 N N . GLY A 1 470 ? -3.418 1.272 5.777 1.00 97.69 470 GLY A N 1
ATOM 3710 C CA . GLY A 1 470 ? -3.418 -0.186 5.828 1.00 97.69 470 GLY A CA 1
ATOM 3711 C C . GLY A 1 470 ? -4.742 -0.765 5.333 1.00 97.69 470 GLY A C 1
ATOM 3712 O O . GLY A 1 470 ? -5.811 -0.273 5.695 1.00 97.69 470 GLY A O 1
ATOM 3713 N N . GLU A 1 471 ? -4.668 -1.830 4.532 1.00 94.25 471 GLU A N 1
ATOM 3714 C CA . GLU A 1 471 ? -5.824 -2.551 3.972 1.00 94.25 471 GLU A CA 1
ATOM 3715 C C . GLU A 1 471 ? -6.826 -2.995 5.056 1.00 94.25 471 GLU A C 1
ATOM 3717 O O . GLU A 1 471 ? -8.042 -2.932 4.860 1.00 94.25 471 GLU A O 1
ATOM 3722 N N . SER A 1 472 ? -6.337 -3.423 6.226 1.00 88.62 472 SER A N 1
ATOM 3723 C CA . SER A 1 472 ? -7.183 -3.714 7.384 1.00 88.62 472 SER A CA 1
ATOM 3724 C C . SER A 1 472 ? -6.418 -3.628 8.697 1.00 88.62 472 SER A C 1
ATOM 3726 O O . SER A 1 472 ? -5.421 -4.320 8.893 1.00 88.62 472 SER A O 1
ATOM 3728 N N . ARG A 1 473 ? -6.986 -2.923 9.686 1.00 88.38 473 ARG A N 1
ATOM 3729 C CA . ARG A 1 473 ? -6.426 -2.824 11.051 1.00 88.38 473 ARG A CA 1
ATOM 3730 C C . ARG A 1 473 ? -6.265 -4.167 11.778 1.00 88.38 473 ARG A C 1
ATOM 3732 O O . ARG A 1 473 ? -5.684 -4.205 12.854 1.00 88.38 473 ARG A O 1
ATOM 3739 N N . TYR A 1 474 ? -6.837 -5.244 11.234 1.00 85.88 474 TYR A N 1
ATOM 3740 C CA . TYR A 1 474 ? -6.774 -6.601 11.781 1.00 85.88 474 TYR A CA 1
ATOM 3741 C C . TYR A 1 474 ? -5.786 -7.521 11.042 1.00 85.88 474 TYR A C 1
ATOM 3743 O O . TYR A 1 474 ? -5.590 -8.651 11.484 1.00 85.88 474 TYR A O 1
ATOM 3751 N N . GLY A 1 475 ? -5.196 -7.077 9.925 1.00 80.00 475 GLY A N 1
ATOM 3752 C CA . GLY A 1 475 ? -4.286 -7.889 9.106 1.00 80.00 475 GLY A CA 1
ATOM 3753 C C . GLY A 1 475 ? -3.063 -7.146 8.555 1.00 80.00 475 GLY A C 1
ATOM 3754 O O . GLY A 1 475 ? -2.072 -7.798 8.246 1.00 80.00 475 GLY A O 1
ATOM 3755 N N . THR A 1 476 ? -3.072 -5.812 8.501 1.00 95.69 476 THR A N 1
ATOM 3756 C CA . THR A 1 476 ? -1.898 -4.970 8.237 1.00 95.69 476 THR A CA 1
ATOM 3757 C C . THR A 1 476 ? -1.252 -4.578 9.571 1.00 95.69 476 THR A C 1
ATOM 3759 O O . THR A 1 476 ? -1.766 -3.719 10.291 1.00 95.69 476 THR A O 1
ATOM 3762 N N . VAL A 1 477 ? -0.138 -5.222 9.932 1.00 97.00 477 VAL A N 1
ATOM 3763 C CA . VAL A 1 477 ? 0.497 -5.103 11.256 1.00 97.00 477 VAL A CA 1
ATOM 3764 C C . VAL A 1 477 ? 1.918 -4.551 11.136 1.00 97.00 477 VAL A C 1
ATOM 3766 O O . VAL A 1 477 ? 2.757 -5.175 10.493 1.00 97.00 477 VAL A O 1
ATOM 3769 N N . ILE A 1 478 ? 2.219 -3.430 11.796 1.00 98.38 478 ILE A N 1
ATOM 3770 C CA . ILE A 1 478 ? 3.582 -2.904 11.969 1.00 98.38 478 ILE A CA 1
ATOM 3771 C C . ILE A 1 478 ? 4.101 -3.334 13.349 1.00 98.38 478 ILE A C 1
ATOM 3773 O O . ILE A 1 478 ? 3.454 -3.083 14.371 1.00 98.38 478 ILE A O 1
ATOM 3777 N N . ILE A 1 479 ? 5.247 -4.016 13.378 1.00 97.12 479 ILE A N 1
ATOM 3778 C CA . ILE A 1 479 ? 5.762 -4.742 14.546 1.00 97.12 479 ILE A CA 1
ATOM 3779 C C . ILE A 1 479 ? 7.172 -4.247 14.892 1.00 97.12 479 ILE A C 1
ATOM 3781 O O . ILE A 1 479 ? 8.133 -4.574 14.195 1.00 97.12 479 ILE A O 1
ATOM 3785 N N . GLY A 1 480 ? 7.295 -3.511 15.999 1.00 95.75 480 GLY A N 1
ATOM 3786 C CA . GLY A 1 480 ? 8.586 -3.103 16.563 1.00 95.75 480 GLY A CA 1
ATOM 3787 C C . GLY A 1 480 ? 9.354 -4.246 17.244 1.00 95.75 480 GLY A C 1
ATOM 3788 O O . GLY A 1 480 ? 8.821 -5.330 17.487 1.00 95.75 480 GLY A O 1
ATOM 3789 N N . ASP A 1 481 ? 10.619 -3.996 17.590 1.00 94.81 481 ASP A N 1
ATOM 3790 C CA . ASP A 1 481 ? 11.528 -4.976 18.215 1.00 94.81 481 ASP A CA 1
ATOM 3791 C C . ASP A 1 481 ? 11.482 -5.021 19.763 1.00 94.81 481 ASP A C 1
ATOM 3793 O O . ASP A 1 481 ? 12.283 -5.703 20.406 1.00 94.81 481 ASP A O 1
ATOM 3797 N N . GLY A 1 482 ? 10.546 -4.292 20.377 1.00 92.38 482 GLY A N 1
ATOM 3798 C CA . GLY A 1 482 ? 10.459 -4.006 21.813 1.00 92.38 482 GLY A CA 1
ATOM 3799 C C . GLY A 1 482 ? 11.036 -2.638 22.208 1.00 92.38 482 GLY A C 1
ATOM 3800 O O . GLY A 1 482 ? 10.746 -2.130 23.295 1.00 92.38 482 GLY A O 1
ATOM 3801 N N . THR A 1 483 ? 11.827 -2.009 21.338 1.00 93.69 483 THR A N 1
ATOM 3802 C CA . THR A 1 483 ? 12.514 -0.735 21.585 1.00 93.69 483 THR A CA 1
ATOM 3803 C C . THR A 1 483 ? 11.897 0.419 20.777 1.00 93.69 483 THR A C 1
ATOM 3805 O O . THR A 1 483 ? 10.820 0.289 20.190 1.00 93.69 483 THR A O 1
ATOM 3808 N N . GLY A 1 484 ? 12.538 1.593 20.805 1.00 95.56 484 GLY A N 1
ATOM 3809 C CA . GLY A 1 484 ? 12.291 2.688 19.861 1.00 95.56 484 GLY A CA 1
ATOM 3810 C C . GLY A 1 484 ? 10.848 3.201 19.752 1.00 95.56 484 GLY A C 1
ATOM 3811 O O . GLY A 1 484 ? 10.062 3.197 20.701 1.00 95.56 484 GLY A O 1
ATOM 3812 N N . THR A 1 485 ? 10.515 3.697 18.564 1.00 98.12 485 THR A N 1
ATOM 3813 C CA . THR A 1 485 ? 9.160 4.097 18.165 1.00 98.12 485 THR A CA 1
ATOM 3814 C C . THR A 1 485 ? 8.785 3.312 16.915 1.00 98.12 485 THR A C 1
ATOM 3816 O O . THR A 1 485 ? 9.611 3.248 16.007 1.00 98.12 485 THR A O 1
ATOM 3819 N N . VAL A 1 486 ? 7.594 2.711 16.850 1.00 98.56 486 VAL A N 1
ATOM 3820 C CA . VAL A 1 486 ? 7.173 1.924 15.671 1.00 98.56 486 VAL A CA 1
ATOM 3821 C C . VAL A 1 486 ? 6.802 2.836 14.498 1.00 98.56 486 VAL A C 1
ATOM 3823 O O . VAL A 1 486 ? 7.206 2.560 13.374 1.00 98.56 486 VAL A O 1
ATOM 3826 N N . VAL A 1 487 ? 6.103 3.950 14.754 1.00 98.62 487 VAL A N 1
ATOM 3827 C CA . VAL A 1 487 ? 5.795 4.994 13.757 1.00 98.62 487 VAL A CA 1
ATOM 3828 C C . VAL A 1 487 ? 6.126 6.389 14.307 1.00 98.62 487 VAL A C 1
ATOM 3830 O O . VAL A 1 487 ? 5.476 6.860 15.239 1.00 98.62 487 VAL A O 1
ATOM 3833 N N . TYR A 1 488 ? 7.127 7.074 13.748 1.00 98.06 488 TYR A N 1
ATOM 3834 C CA . TYR A 1 488 ? 7.548 8.425 14.147 1.00 98.06 488 TYR A CA 1
ATOM 3835 C C . TYR A 1 488 ? 7.210 9.448 13.053 1.00 98.06 488 TYR A C 1
ATOM 3837 O O . TYR A 1 488 ? 7.752 9.408 11.950 1.00 98.06 488 TYR A O 1
ATOM 3845 N N . VAL A 1 489 ? 6.317 10.384 13.370 1.00 97.69 489 VAL A N 1
ATOM 3846 C CA . VAL A 1 489 ? 5.878 11.471 12.491 1.00 97.69 489 VAL A CA 1
ATOM 3847 C C . VAL A 1 489 ? 6.792 12.690 12.638 1.00 97.69 489 VAL A C 1
ATOM 3849 O O . VAL A 1 489 ? 6.896 13.284 13.715 1.00 97.69 489 VAL A O 1
ATOM 3852 N N . LEU A 1 490 ? 7.427 13.064 11.527 1.00 96.25 490 LEU A N 1
ATOM 3853 C CA . LEU A 1 490 ? 8.311 14.217 11.332 1.00 96.25 490 LEU A CA 1
ATOM 3854 C C . LEU A 1 490 ? 7.775 15.178 10.244 1.00 96.25 490 LEU A C 1
ATOM 3856 O O . LEU A 1 490 ? 8.549 15.932 9.658 1.00 96.25 490 LEU A O 1
ATOM 3860 N N . ALA A 1 491 ? 6.472 15.141 9.946 1.00 94.75 491 ALA A N 1
ATOM 3861 C CA . ALA A 1 491 ? 5.812 16.025 8.984 1.00 94.75 491 ALA A CA 1
ATOM 3862 C C . ALA A 1 491 ? 4.373 16.371 9.414 1.00 94.75 491 ALA A C 1
ATOM 3864 O O . ALA A 1 491 ? 3.694 15.566 10.047 1.00 94.75 491 ALA A O 1
ATOM 3865 N N . ASN A 1 492 ? 3.914 17.570 9.046 1.00 93.94 492 ASN A N 1
ATOM 3866 C CA . ASN A 1 492 ? 2.532 18.016 9.255 1.00 93.94 492 ASN A CA 1
ATOM 3867 C C . ASN A 1 492 ? 1.578 17.384 8.221 1.00 93.94 492 ASN A C 1
ATOM 3869 O O . ASN A 1 492 ? 2.018 16.923 7.171 1.00 93.94 492 ASN A O 1
ATOM 3873 N N . ASN A 1 493 ? 0.265 17.445 8.476 1.00 95.25 493 ASN A N 1
ATOM 3874 C CA . ASN A 1 493 ? -0.797 16.954 7.576 1.00 95.25 493 ASN A CA 1
ATOM 3875 C C . ASN A 1 493 ? -0.702 15.448 7.240 1.00 95.25 493 ASN A C 1
ATOM 3877 O O . ASN A 1 493 ? -1.126 15.017 6.167 1.00 95.25 493 ASN A O 1
ATOM 3881 N N . VAL A 1 494 ? -0.125 14.650 8.141 1.00 97.19 494 VAL A N 1
ATOM 3882 C CA . VAL A 1 494 ? 0.036 13.198 7.982 1.00 97.19 494 VAL A CA 1
ATOM 3883 C C . VAL A 1 494 ? -1.217 12.466 8.458 1.00 97.19 494 VAL A C 1
ATOM 3885 O O . VAL A 1 494 ? -1.708 12.721 9.557 1.00 97.19 494 VAL A O 1
ATOM 3888 N N . ASN A 1 495 ? -1.696 11.507 7.665 1.00 97.75 495 ASN A N 1
ATOM 3889 C CA . ASN A 1 495 ? -2.774 10.597 8.060 1.00 97.75 495 ASN A CA 1
ATOM 3890 C C . ASN A 1 495 ? -2.209 9.187 8.290 1.00 97.75 495 ASN A C 1
ATOM 3892 O O . ASN A 1 495 ? -1.446 8.695 7.462 1.00 97.75 495 ASN A O 1
ATOM 3896 N N . ILE A 1 496 ? -2.601 8.525 9.383 1.00 98.62 496 ILE A N 1
ATOM 3897 C CA . ILE A 1 496 ? -2.257 7.127 9.696 1.00 98.62 496 ILE A CA 1
ATOM 3898 C C . ILE A 1 496 ? -3.559 6.363 9.930 1.00 98.62 496 ILE A C 1
ATOM 3900 O O . ILE A 1 496 ? -4.264 6.623 10.911 1.00 98.62 496 ILE A O 1
ATOM 3904 N N . THR A 1 497 ? -3.894 5.440 9.027 1.00 98.50 497 THR A N 1
ATOM 3905 C CA . THR A 1 497 ? -5.194 4.752 9.024 1.00 98.50 497 THR A CA 1
ATOM 3906 C C . THR A 1 497 ? -5.066 3.251 8.810 1.00 98.50 497 THR A C 1
ATOM 3908 O O . THR A 1 497 ? -4.350 2.829 7.915 1.00 98.50 497 THR A O 1
ATOM 3911 N N . GLY A 1 498 ? -5.820 2.438 9.555 1.00 95.69 498 GLY A N 1
ATOM 3912 C CA . GLY A 1 498 ? -6.024 1.026 9.207 1.00 95.69 498 GLY A CA 1
ATOM 3913 C C . GLY A 1 498 ? -4.890 0.056 9.563 1.00 95.69 498 GLY A C 1
ATOM 3914 O O . GLY A 1 498 ? -4.815 -1.008 8.957 1.00 95.69 498 GLY A O 1
ATOM 3915 N N . PHE A 1 499 ? -4.041 0.364 10.547 1.00 98.38 499 PHE A N 1
ATOM 3916 C CA . PHE A 1 499 ? -2.963 -0.531 11.004 1.00 98.38 499 PHE A CA 1
ATOM 3917 C C . PHE A 1 499 ? -3.229 -1.140 12.380 1.00 98.38 499 PHE A C 1
ATOM 3919 O O . PHE A 1 499 ? -3.895 -0.531 13.215 1.00 98.38 499 PHE A O 1
ATOM 3926 N N . ALA A 1 500 ? -2.616 -2.291 12.655 1.00 97.50 500 ALA A N 1
ATOM 3927 C CA . ALA A 1 500 ? -2.213 -2.674 14.006 1.00 97.50 500 ALA A CA 1
ATOM 3928 C C . ALA A 1 500 ? -0.744 -2.275 14.236 1.00 97.50 500 ALA A C 1
ATOM 3930 O O . ALA A 1 500 ? 0.105 -2.563 13.399 1.00 97.50 500 ALA A O 1
ATOM 3931 N N . ILE A 1 501 ? -0.433 -1.601 15.344 1.00 98.62 501 ILE A N 1
ATOM 3932 C CA . ILE A 1 501 ? 0.893 -1.038 15.647 1.00 98.62 501 ILE A CA 1
ATOM 3933 C C . ILE A 1 501 ? 1.309 -1.508 17.042 1.00 98.62 501 ILE A C 1
ATOM 3935 O O . ILE A 1 501 ? 0.707 -1.118 18.051 1.00 98.62 501 ILE A O 1
ATOM 3939 N N . VAL A 1 502 ? 2.308 -2.392 17.087 1.00 96.81 502 VAL A N 1
ATOM 3940 C CA . VAL A 1 502 ? 2.602 -3.210 18.272 1.00 96.81 502 VAL A CA 1
ATOM 3941 C C . VAL A 1 502 ? 4.092 -3.334 18.583 1.00 96.81 502 VAL A C 1
ATOM 3943 O O . VAL A 1 502 ? 4.948 -3.171 17.715 1.00 96.81 502 VAL A O 1
ATOM 3946 N N . SER A 1 503 ? 4.393 -3.711 19.830 1.00 94.19 503 SER A N 1
ATOM 3947 C CA . SER A 1 503 ? 5.744 -4.083 20.284 1.00 94.19 503 SER A CA 1
ATOM 3948 C C . SER A 1 503 ? 6.801 -2.968 20.199 1.00 94.19 503 SER A C 1
ATOM 3950 O O . SER A 1 503 ? 7.985 -3.251 20.053 1.00 94.19 503 SER A O 1
ATOM 3952 N N . GLY A 1 504 ? 6.418 -1.699 20.338 1.00 96.69 504 GLY A N 1
ATOM 3953 C CA . GLY A 1 504 ? 7.357 -0.587 20.526 1.00 96.69 504 GLY A CA 1
ATOM 3954 C C . GLY A 1 504 ? 7.558 -0.184 21.988 1.00 96.69 504 GLY A C 1
ATOM 3955 O O . GLY A 1 504 ? 6.710 -0.416 22.857 1.00 96.69 504 GLY A O 1
ATOM 3956 N N . SER A 1 505 ? 8.636 0.553 22.267 1.00 97.56 505 SER A N 1
ATOM 3957 C CA . SER A 1 505 ? 8.652 1.404 23.469 1.00 97.56 505 SER A CA 1
ATOM 3958 C C . SER A 1 505 ? 7.628 2.545 23.334 1.00 97.56 505 SER A C 1
ATOM 3960 O O . SER A 1 505 ? 6.933 2.866 24.297 1.00 97.56 505 SER A O 1
ATOM 3962 N N . ILE A 1 506 ? 7.445 3.082 22.125 1.00 98.31 506 ILE A N 1
ATOM 3963 C CA . ILE A 1 506 ? 6.297 3.917 21.746 1.00 98.31 506 ILE A CA 1
ATOM 3964 C C . ILE A 1 506 ? 5.668 3.330 20.472 1.00 98.31 506 ILE A C 1
ATOM 3966 O O . ILE A 1 506 ? 6.402 3.024 19.535 1.00 98.31 506 ILE A O 1
ATOM 3970 N N . GLY A 1 507 ? 4.342 3.194 20.409 1.00 98.38 507 GLY A N 1
ATOM 3971 C CA . GLY A 1 507 ? 3.640 2.795 19.184 1.00 98.38 507 GLY A CA 1
ATOM 3972 C C . GLY A 1 507 ? 3.742 3.886 18.115 1.00 98.38 507 GLY A C 1
ATOM 3973 O O . GLY A 1 507 ? 4.514 3.758 17.167 1.00 98.38 507 GLY A O 1
ATOM 3974 N N . ILE A 1 508 ? 3.025 4.996 18.307 1.00 98.44 508 ILE A N 1
ATOM 3975 C CA . ILE A 1 508 ? 3.080 6.178 17.428 1.00 98.44 508 ILE A CA 1
ATOM 3976 C C . ILE A 1 508 ? 3.630 7.386 18.196 1.00 98.44 508 ILE A C 1
ATOM 3978 O O . ILE A 1 508 ? 3.213 7.638 19.325 1.00 98.44 508 ILE A O 1
ATOM 3982 N N . LYS A 1 509 ? 4.533 8.164 17.591 1.00 96.88 509 LYS A N 1
ATOM 3983 C CA . LYS A 1 509 ? 5.090 9.401 18.164 1.00 96.88 509 LYS A CA 1
ATOM 3984 C C . LYS A 1 509 ? 5.028 10.561 17.166 1.00 96.88 509 LYS A C 1
ATOM 3986 O O . LYS A 1 509 ? 5.326 10.352 15.995 1.00 96.88 509 LYS A O 1
ATOM 3991 N N . THR A 1 510 ? 4.762 11.784 17.623 1.00 94.75 510 THR A N 1
ATOM 3992 C CA . THR A 1 510 ? 5.023 13.019 16.852 1.00 94.75 510 THR A CA 1
ATOM 3993 C C . THR A 1 510 ? 6.280 13.750 17.333 1.00 94.75 510 THR A C 1
ATOM 3995 O O . THR A 1 510 ? 6.737 13.582 18.467 1.00 94.75 510 THR A O 1
ATOM 3998 N N . ASP A 1 511 ? 6.863 14.580 16.469 1.00 91.88 511 ASP A N 1
ATOM 3999 C CA . ASP A 1 511 ? 7.905 15.536 16.847 1.00 91.88 511 ASP A CA 1
ATOM 4000 C C . ASP A 1 511 ? 7.352 16.956 16.988 1.00 91.88 511 ASP A C 1
ATOM 4002 O O . ASP A 1 511 ? 6.481 17.374 16.228 1.00 91.88 511 ASP A O 1
ATOM 4006 N N . TRP A 1 512 ? 7.915 17.725 17.921 1.00 86.44 512 TRP A N 1
ATOM 4007 C CA . TRP A 1 512 ? 7.394 19.032 18.331 1.00 86.44 512 TRP A CA 1
ATOM 4008 C C . TRP A 1 512 ? 7.376 20.113 17.239 1.00 86.44 512 TRP A C 1
ATOM 4010 O O . TRP A 1 512 ? 6.699 21.127 17.376 1.00 86.44 512 TRP A O 1
ATOM 4020 N N . ARG A 1 513 ? 8.133 19.918 16.156 1.00 87.81 513 ARG A N 1
ATOM 4021 C CA . ARG A 1 513 ? 8.153 20.813 14.985 1.00 87.81 513 ARG A CA 1
ATOM 4022 C C . ARG A 1 513 ? 7.032 20.519 13.983 1.00 87.81 513 ARG A C 1
ATOM 4024 O O . ARG A 1 513 ? 6.809 21.320 13.078 1.00 87.81 513 ARG A O 1
ATOM 4031 N N . TYR A 1 514 ? 6.376 19.366 14.116 1.00 86.75 514 TYR A N 1
ATOM 4032 C CA . TYR A 1 514 ? 5.582 18.736 13.060 1.00 86.75 514 TYR A CA 1
ATOM 4033 C C . TYR A 1 514 ? 4.258 18.135 13.575 1.00 86.75 514 TYR A C 1
ATOM 4035 O O . TYR A 1 514 ? 3.751 17.158 13.030 1.00 86.75 514 TYR A O 1
ATOM 4043 N N . GLY A 1 515 ? 3.708 18.692 14.657 1.00 80.88 515 GLY A N 1
ATOM 4044 C CA . GLY A 1 515 ? 2.481 18.213 15.296 1.00 80.88 515 GLY A CA 1
ATOM 4045 C C . GLY A 1 515 ? 1.168 18.767 14.724 1.00 80.88 515 GLY A C 1
ATOM 4046 O O . GLY A 1 515 ? 0.134 18.605 15.368 1.00 80.88 515 GLY A O 1
ATOM 4047 N N . GLN A 1 516 ? 1.164 19.455 13.577 1.00 90.81 516 GLN A N 1
ATOM 4048 C CA . GLN A 1 516 ? -0.052 20.058 13.020 1.00 90.81 516 GLN A CA 1
ATOM 4049 C C . GLN A 1 516 ? -0.797 19.095 12.082 1.00 90.81 516 GLN A C 1
ATOM 4051 O O . GLN A 1 516 ? -0.222 18.579 11.121 1.00 90.81 516 GLN A O 1
ATOM 4056 N N . ASN A 1 517 ? -2.108 18.940 12.305 1.00 91.56 517 ASN A N 1
ATOM 4057 C CA . ASN A 1 517 ? -3.028 18.159 11.467 1.00 91.56 517 ASN A CA 1
ATOM 4058 C C . ASN A 1 517 ? -2.604 16.678 11.290 1.00 91.56 517 ASN A C 1
ATOM 4060 O O . ASN A 1 517 ? -2.693 16.137 10.189 1.00 91.56 517 ASN A O 1
ATOM 4064 N N . VAL A 1 518 ? -2.112 16.025 12.349 1.00 94.75 518 VAL A N 1
ATOM 4065 C CA . VAL A 1 518 ? -1.684 14.613 12.328 1.00 94.75 518 VAL A CA 1
ATOM 4066 C C . VAL A 1 518 ? -2.854 13.714 12.732 1.00 94.75 518 VAL A C 1
ATOM 4068 O O . VAL A 1 518 ? -3.140 13.553 13.917 1.00 94.75 518 VAL A O 1
ATOM 4071 N N . ASN A 1 519 ? -3.553 13.127 11.761 1.00 96.62 519 ASN A N 1
ATOM 4072 C CA . ASN A 1 519 ? -4.758 12.342 12.032 1.00 96.62 519 ASN A CA 1
ATOM 4073 C C . ASN A 1 519 ? -4.434 10.854 12.205 1.00 96.62 519 ASN A C 1
ATOM 4075 O O . ASN A 1 519 ? -3.879 10.219 11.309 1.00 96.62 519 ASN A O 1
ATOM 4079 N N . ILE A 1 520 ? -4.831 10.282 13.342 1.00 98.06 520 ILE A N 1
ATOM 4080 C CA . ILE A 1 520 ? -4.680 8.855 13.647 1.00 98.06 520 ILE A CA 1
ATOM 4081 C C . ILE A 1 520 ? -6.085 8.252 13.708 1.00 98.06 520 ILE A C 1
ATOM 4083 O O . ILE A 1 520 ? -6.847 8.500 14.647 1.00 98.06 520 ILE A O 1
ATOM 4087 N N . VAL A 1 521 ? -6.446 7.497 12.673 1.00 98.06 521 VAL A N 1
ATOM 4088 C CA . VAL A 1 521 ? -7.828 7.092 12.393 1.00 98.06 521 VAL A CA 1
ATOM 4089 C C . VAL A 1 521 ? -7.940 5.575 12.317 1.00 98.06 521 VAL A C 1
ATOM 4091 O O . VAL A 1 521 ? -7.362 4.935 11.447 1.00 98.06 521 VAL A O 1
ATOM 4094 N N . GLY A 1 522 ? -8.738 4.965 13.186 1.00 96.19 522 GLY A N 1
ATOM 4095 C CA . GLY A 1 522 ? -9.134 3.573 13.012 1.00 96.19 522 GLY A CA 1
ATOM 4096 C C . GLY A 1 522 ? -7.994 2.548 13.056 1.00 96.19 522 GLY A C 1
ATOM 4097 O O . GLY A 1 522 ? -8.017 1.585 12.290 1.00 96.19 522 GLY A O 1
ATOM 4098 N N . ASN A 1 523 ? -7.016 2.733 13.940 1.00 98.44 523 ASN A N 1
ATOM 4099 C CA . ASN A 1 523 ? -5.903 1.804 14.157 1.00 98.44 523 ASN A CA 1
ATOM 4100 C C . ASN A 1 523 ? -6.133 0.915 15.396 1.00 98.44 523 ASN A C 1
ATOM 4102 O O . ASN A 1 523 ? -7.025 1.173 16.206 1.00 98.44 523 ASN A O 1
ATOM 4106 N N . ILE A 1 524 ? -5.313 -0.121 15.559 1.00 98.12 524 ILE A N 1
ATOM 4107 C CA . ILE A 1 524 ? -5.114 -0.872 16.805 1.00 98.12 524 ILE A CA 1
ATOM 4108 C C . ILE A 1 524 ? -3.701 -0.551 17.305 1.00 98.12 524 ILE A C 1
ATOM 4110 O O . ILE A 1 524 ? -2.748 -0.627 16.539 1.00 98.12 524 ILE A O 1
ATOM 4114 N N . ILE A 1 525 ? -3.549 -0.144 18.562 1.00 98.62 525 ILE A N 1
ATOM 4115 C CA . ILE A 1 525 ? -2.293 0.383 19.113 1.00 98.62 525 ILE A CA 1
ATOM 4116 C C . ILE A 1 525 ? -2.047 -0.313 20.452 1.00 98.62 525 ILE A C 1
ATOM 4118 O O . ILE A 1 525 ? -2.584 0.084 21.491 1.00 98.62 525 ILE A O 1
ATOM 4122 N N . ASP A 1 526 ? -1.300 -1.415 20.395 1.00 96.81 526 ASP A N 1
ATOM 4123 C CA . ASP A 1 526 ? -1.427 -2.506 21.363 1.00 96.81 526 ASP A CA 1
ATOM 4124 C C . ASP A 1 526 ? -0.075 -3.084 21.821 1.00 96.81 526 ASP A C 1
ATOM 4126 O O . ASP A 1 526 ? 0.866 -3.197 21.037 1.00 96.81 526 ASP A O 1
ATOM 4130 N N . HIS A 1 527 ? 0.039 -3.454 23.102 1.00 95.94 527 HIS A N 1
ATOM 4131 C CA . HIS A 1 527 ? 1.262 -4.030 23.697 1.00 95.94 527 HIS A CA 1
ATOM 4132 C C . HIS A 1 527 ? 2.550 -3.182 23.519 1.00 95.94 527 HIS A C 1
ATOM 4134 O O . HIS A 1 527 ? 3.650 -3.727 23.380 1.00 95.94 527 HIS A O 1
ATOM 4140 N N . ASN A 1 528 ? 2.449 -1.848 23.550 1.00 97.44 528 ASN A N 1
ATOM 4141 C CA . ASN A 1 528 ? 3.610 -0.945 23.605 1.00 97.44 528 ASN A CA 1
ATOM 4142 C C . ASN A 1 528 ? 3.918 -0.533 25.064 1.00 97.44 528 ASN A C 1
ATOM 4144 O O . ASN A 1 528 ? 3.174 -0.857 25.992 1.00 97.44 528 ASN A O 1
ATOM 4148 N N . THR A 1 529 ? 4.997 0.219 25.319 1.00 97.44 529 THR A N 1
ATOM 4149 C CA . THR A 1 529 ? 5.136 0.887 26.637 1.00 97.44 529 THR A CA 1
ATOM 4150 C C . THR A 1 529 ? 4.268 2.146 26.710 1.00 97.44 529 THR A C 1
ATOM 4152 O O . THR A 1 529 ? 3.538 2.328 27.684 1.00 97.44 529 THR A O 1
ATOM 4155 N N . ILE A 1 530 ? 4.272 2.970 25.662 1.00 98.31 530 ILE A N 1
ATOM 4156 C CA . ILE A 1 530 ? 3.287 4.035 25.424 1.00 98.31 530 ILE A CA 1
ATOM 4157 C C . ILE A 1 530 ? 2.614 3.754 24.077 1.00 98.31 530 ILE A C 1
ATOM 4159 O O . ILE A 1 530 ? 3.316 3.516 23.097 1.00 98.31 530 ILE A O 1
ATOM 4163 N N . GLY A 1 531 ? 1.283 3.781 24.004 1.00 98.25 531 GLY A N 1
ATOM 4164 C CA . GLY A 1 531 ? 0.563 3.558 22.746 1.00 98.25 531 GLY A CA 1
ATOM 4165 C C . GLY A 1 531 ? 0.810 4.691 21.749 1.00 98.25 531 GLY A C 1
ATOM 4166 O O . GLY A 1 531 ? 1.407 4.487 20.693 1.00 98.25 531 GLY A O 1
ATOM 4167 N N . VAL A 1 532 ? 0.410 5.907 22.118 1.00 98.00 532 VAL A N 1
ATOM 4168 C CA . VAL A 1 532 ? 0.600 7.132 21.331 1.00 98.00 532 VAL A CA 1
ATOM 4169 C C . VAL A 1 532 ? 1.258 8.207 22.196 1.00 98.00 532 VAL A C 1
ATOM 4171 O O . VAL A 1 532 ? 0.789 8.472 23.300 1.00 98.00 532 VAL A O 1
ATOM 4174 N N . GLN A 1 533 ? 2.316 8.852 21.700 1.00 96.25 533 GLN A N 1
ATOM 4175 C CA . GLN A 1 533 ? 2.910 10.053 22.294 1.00 96.25 533 GLN A CA 1
ATOM 4176 C C . GLN A 1 533 ? 2.776 11.248 21.339 1.00 96.25 533 GLN A C 1
ATOM 4178 O O . GLN A 1 533 ? 3.390 11.294 20.274 1.00 96.25 533 GLN A O 1
ATOM 4183 N N . LEU A 1 534 ? 1.995 12.235 21.761 1.00 91.88 534 LEU A N 1
ATOM 4184 C CA . LEU A 1 534 ? 1.683 13.462 21.042 1.00 91.88 534 LEU A CA 1
ATOM 4185 C C . LEU A 1 534 ? 2.428 14.618 21.712 1.00 91.88 534 LEU A C 1
ATOM 4187 O O . LEU A 1 534 ? 2.095 15.016 22.827 1.00 91.88 534 LEU A O 1
ATOM 4191 N N . TYR A 1 535 ? 3.466 15.120 21.050 1.00 90.00 535 TYR A N 1
ATOM 4192 C CA . TYR A 1 535 ? 4.338 16.176 21.562 1.00 90.00 535 TYR A CA 1
ATOM 4193 C C . TYR A 1 535 ? 4.154 17.456 20.739 1.00 90.00 535 TYR A C 1
ATOM 4195 O O . TYR A 1 535 ? 4.425 17.434 19.538 1.00 90.00 535 TYR A O 1
ATOM 4203 N N . GLU A 1 536 ? 3.668 18.532 21.373 1.00 87.00 536 GLU A N 1
ATOM 4204 C CA . GLU A 1 536 ? 3.277 19.806 20.730 1.00 87.00 536 GLU A CA 1
ATOM 4205 C C . GLU A 1 536 ? 2.337 19.583 19.524 1.00 87.00 536 GLU A C 1
ATOM 4207 O O . GLU A 1 536 ? 2.646 19.943 18.386 1.00 87.00 536 GLU A O 1
ATOM 4212 N N . VAL A 1 537 ? 1.196 18.925 19.766 1.00 86.88 537 VAL A N 1
ATOM 4213 C CA . VAL A 1 537 ? 0.239 18.521 18.716 1.00 86.88 537 VAL A CA 1
ATOM 4214 C C . VAL A 1 537 ? 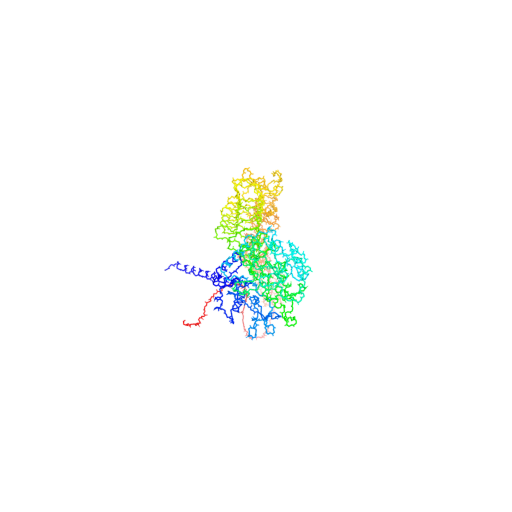-0.990 19.423 18.690 1.00 86.88 537 VAL A C 1
ATOM 4216 O O . VAL A 1 537 ? -1.575 19.730 19.736 1.00 86.88 537 VAL A O 1
ATOM 4219 N N . TYR A 1 538 ? -1.384 19.818 17.477 1.00 90.56 538 TYR A N 1
ATOM 4220 C CA . TYR A 1 538 ? -2.357 20.873 17.208 1.00 90.56 538 TYR A CA 1
ATOM 4221 C C . TYR A 1 538 ? -3.371 20.483 16.123 1.00 90.56 538 TYR A C 1
ATOM 4223 O O . TYR A 1 538 ? -2.996 19.931 15.084 1.00 90.56 538 TYR A O 1
ATOM 4231 N N . ASN A 1 539 ? -4.643 20.842 16.332 1.00 90.94 539 ASN A N 1
ATOM 4232 C CA . ASN A 1 539 ? -5.761 20.690 15.380 1.00 90.94 539 ASN A CA 1
ATOM 4233 C C . ASN A 1 539 ? -5.887 19.276 14.765 1.00 90.94 539 ASN A C 1
ATOM 4235 O O . ASN A 1 539 ? -6.248 19.120 13.600 1.00 90.94 539 ASN A O 1
ATOM 4239 N N . SER A 1 540 ? -5.535 18.244 15.531 1.00 93.69 540 SER A N 1
ATOM 4240 C CA . SER A 1 540 ? -5.379 16.864 15.060 1.00 93.69 540 SER A CA 1
ATOM 4241 C C . SER A 1 540 ? -6.516 15.952 15.535 1.00 93.69 540 SER A C 1
ATOM 4243 O O . SER A 1 540 ? -7.077 16.159 16.617 1.00 93.69 540 SER A O 1
ATOM 4245 N N . THR A 1 541 ? -6.856 14.935 14.734 1.00 95.81 541 THR A N 1
ATOM 4246 C CA . THR A 1 541 ? -7.990 14.030 14.998 1.00 95.81 541 THR A CA 1
ATOM 4247 C C . THR A 1 541 ? -7.535 12.623 15.372 1.00 95.81 541 THR A C 1
ATOM 4249 O O . THR A 1 541 ? -6.790 11.979 14.636 1.00 95.81 541 THR A O 1
ATOM 4252 N N . PHE A 1 542 ? -8.058 12.113 16.484 1.00 96.88 542 PHE A N 1
ATOM 4253 C CA . PHE A 1 542 ? -7.817 10.769 17.001 1.00 96.88 542 PHE A CA 1
ATOM 4254 C C . PHE A 1 542 ? -9.170 10.067 17.101 1.00 96.88 542 PHE A C 1
ATOM 4256 O O . PHE A 1 542 ? -9.888 10.261 18.084 1.00 96.88 542 PHE A O 1
ATOM 4263 N N . THR A 1 543 ? -9.556 9.314 16.065 1.00 98.00 543 THR A N 1
ATOM 4264 C CA . THR A 1 543 ? -10.904 8.722 15.979 1.00 98.00 543 THR A CA 1
ATOM 4265 C C . THR A 1 543 ? -10.912 7.225 15.700 1.00 98.00 543 THR A C 1
ATOM 4267 O O . THR A 1 543 ? -10.084 6.712 14.949 1.00 98.00 543 THR A O 1
ATOM 4270 N N . ASP A 1 544 ? -11.861 6.523 16.320 1.00 97.00 544 ASP A N 1
ATOM 4271 C CA . ASP A 1 544 ? -12.185 5.105 16.094 1.00 97.00 544 ASP A CA 1
ATOM 4272 C C . ASP A 1 544 ? -11.028 4.113 16.354 1.00 97.00 544 ASP A C 1
ATOM 4274 O O . ASP A 1 544 ? -11.075 2.972 15.882 1.00 97.00 544 ASP A O 1
ATOM 4278 N N . ASN A 1 545 ? -9.976 4.511 17.082 1.00 98.44 545 ASN A N 1
ATOM 4279 C CA . ASN A 1 545 ? -8.829 3.651 17.392 1.00 98.44 545 ASN A CA 1
ATOM 4280 C C . ASN A 1 545 ? -9.118 2.713 18.575 1.00 98.44 545 ASN A C 1
ATOM 4282 O O . ASN A 1 545 ? -9.879 3.045 19.483 1.00 98.44 545 ASN A O 1
ATOM 4286 N N . GLN A 1 546 ? -8.449 1.563 18.613 1.00 98.00 546 GLN A N 1
ATOM 4287 C CA . GLN A 1 546 ? -8.393 0.675 19.775 1.00 98.00 546 GLN A CA 1
ATOM 4288 C C . GLN A 1 546 ? -6.994 0.792 20.390 1.00 98.00 546 GLN A C 1
ATOM 4290 O O . GLN A 1 546 ? -6.011 0.476 19.729 1.00 98.00 546 GLN A O 1
ATOM 4295 N N . VAL A 1 547 ? -6.883 1.285 21.623 1.00 98.69 547 VAL A N 1
ATOM 4296 C CA . VAL A 1 547 ? -5.597 1.582 22.279 1.00 98.69 547 VAL A CA 1
ATOM 4297 C C . VAL A 1 547 ? -5.502 0.774 23.567 1.00 98.69 547 VAL A C 1
ATOM 4299 O O . VAL A 1 547 ? -6.254 1.032 24.513 1.00 98.69 547 VAL A O 1
ATOM 4302 N N . SER A 1 548 ? -4.622 -0.230 23.605 1.00 97.75 548 SER A N 1
ATOM 4303 C CA . SER A 1 548 ? -4.717 -1.274 24.630 1.00 97.75 548 SER A CA 1
ATOM 4304 C C . SER A 1 548 ? -3.431 -1.926 25.105 1.00 97.75 548 SER A C 1
ATOM 4306 O O . SER A 1 548 ? -2.407 -1.924 24.433 1.00 97.75 548 SER A O 1
ATOM 4308 N N . ASN A 1 549 ? -3.495 -2.498 26.311 1.00 95.94 549 ASN A N 1
ATOM 4309 C CA . ASN A 1 549 ? -2.402 -3.256 26.928 1.00 95.94 549 ASN A CA 1
ATOM 4310 C C . ASN A 1 549 ? -1.060 -2.483 26.981 1.00 95.94 549 ASN A C 1
ATOM 4312 O O . ASN A 1 549 ? 0.007 -3.095 27.055 1.00 95.94 549 ASN A O 1
ATOM 4316 N N . ASN A 1 550 ? -1.089 -1.141 26.928 1.00 97.19 550 ASN A N 1
ATOM 4317 C CA . ASN A 1 550 ? 0.120 -0.320 26.919 1.00 97.19 550 ASN A CA 1
ATOM 4318 C C . ASN A 1 550 ? 0.580 -0.039 28.360 1.00 97.19 550 ASN A C 1
ATOM 4320 O O . ASN A 1 550 ? -0.151 0.557 29.158 1.00 97.19 550 ASN A O 1
ATOM 4324 N N . ASN A 1 551 ? 1.801 -0.472 28.693 1.00 93.62 551 ASN A N 1
ATOM 4325 C CA . ASN A 1 551 ? 2.257 -0.632 30.085 1.00 93.62 551 ASN A CA 1
ATOM 4326 C C . ASN A 1 551 ? 2.280 0.662 30.923 1.00 93.62 551 ASN A C 1
ATOM 4328 O O . ASN A 1 551 ? 2.149 0.595 32.143 1.00 93.62 551 ASN A O 1
ATOM 4332 N N . ASN A 1 552 ? 2.476 1.826 30.297 1.00 96.06 552 ASN A N 1
ATOM 4333 C CA . ASN A 1 552 ? 2.506 3.129 30.966 1.00 96.06 552 ASN A CA 1
ATOM 4334 C C . ASN A 1 552 ? 1.271 3.970 30.612 1.00 96.06 552 ASN A C 1
ATOM 4336 O O . ASN A 1 552 ? 0.538 4.398 31.500 1.00 96.06 552 ASN A O 1
ATOM 4340 N N . CYS A 1 553 ? 1.021 4.204 29.322 1.00 96.00 553 CYS A N 1
ATOM 4341 C CA . CYS A 1 553 ? -0.075 5.064 28.876 1.00 96.00 553 CYS A CA 1
ATOM 4342 C C . CYS A 1 553 ? -0.619 4.645 27.505 1.00 96.00 553 CYS A C 1
ATOM 4344 O O . CYS A 1 553 ? 0.157 4.272 26.625 1.00 96.00 553 CYS A O 1
ATOM 4346 N N . GLY A 1 554 ? -1.937 4.741 27.317 1.00 98.06 554 GLY A N 1
ATOM 4347 C CA . GLY A 1 554 ? -2.593 4.602 26.022 1.00 98.06 554 GLY A CA 1
ATOM 4348 C C . GLY A 1 554 ? -2.273 5.788 25.112 1.00 98.06 554 GLY A C 1
ATOM 4349 O O . GLY A 1 554 ? -1.576 5.616 24.114 1.00 98.06 554 GLY A O 1
ATOM 4350 N N . ILE A 1 555 ? -2.732 6.992 25.470 1.00 98.06 555 ILE A N 1
ATOM 4351 C CA . ILE A 1 555 ? -2.454 8.238 24.732 1.00 98.06 555 ILE A CA 1
ATOM 4352 C C . ILE A 1 555 ? -1.852 9.285 25.678 1.00 98.06 555 ILE A C 1
ATOM 4354 O O . ILE A 1 555 ? -2.477 9.691 26.654 1.00 98.06 555 ILE A O 1
ATOM 4358 N N . LEU A 1 556 ? -0.647 9.752 25.369 1.00 96.88 556 LEU A N 1
ATOM 4359 C CA . LEU A 1 556 ? 0.098 10.748 26.134 1.00 96.88 556 LEU A CA 1
ATOM 4360 C C . LEU A 1 556 ? 0.198 12.054 25.334 1.00 96.88 556 LEU A C 1
ATOM 4362 O O . LEU A 1 556 ? 0.845 12.063 24.291 1.00 96.88 556 LEU A O 1
ATOM 4366 N N . LEU A 1 557 ? -0.408 13.141 25.819 1.00 94.06 557 LEU A N 1
ATOM 4367 C CA . LEU A 1 557 ? -0.295 14.487 25.239 1.00 94.06 557 LEU A CA 1
ATOM 4368 C C . LEU A 1 557 ? 0.613 15.361 26.108 1.00 94.06 557 LEU A C 1
ATOM 4370 O O . LEU A 1 557 ? 0.384 15.459 27.311 1.00 94.06 557 LEU A O 1
ATOM 4374 N N . ILE A 1 558 ? 1.623 15.995 25.510 1.00 91.25 558 ILE A N 1
ATOM 4375 C CA . ILE A 1 558 ? 2.592 16.855 26.207 1.00 91.25 558 ILE A CA 1
ATOM 4376 C C . ILE A 1 558 ? 2.862 18.115 25.373 1.00 91.25 558 ILE A C 1
ATOM 4378 O O . ILE A 1 558 ? 3.335 18.006 24.240 1.00 91.25 558 ILE A O 1
ATOM 4382 N N . ASN A 1 559 ? 2.678 19.299 25.963 1.00 86.75 559 ASN A N 1
ATOM 4383 C CA . ASN A 1 559 ? 3.175 20.569 25.414 1.00 86.75 559 ASN A CA 1
ATOM 4384 C C . ASN A 1 559 ? 4.144 21.216 26.422 1.00 86.75 559 ASN A C 1
ATOM 4386 O O . ASN A 1 559 ? 3.880 21.227 27.621 1.00 86.75 559 ASN A O 1
ATOM 4390 N N . ASN A 1 560 ? 5.247 21.810 25.965 1.00 81.62 560 ASN A N 1
ATOM 4391 C CA . ASN A 1 560 ? 6.214 22.522 26.818 1.00 81.62 560 ASN A CA 1
ATOM 4392 C C . ASN A 1 560 ? 5.767 23.955 27.135 1.00 81.62 560 ASN A C 1
ATOM 4394 O O . ASN A 1 560 ? 6.215 24.554 28.114 1.00 81.62 560 ASN A O 1
ATOM 4398 N N . PHE A 1 561 ? 4.915 24.517 26.278 1.00 71.81 561 PHE A N 1
ATOM 4399 C CA . PHE A 1 561 ? 4.372 25.865 26.399 1.00 71.81 561 PHE A CA 1
ATOM 4400 C C . PHE A 1 561 ? 2.853 25.796 26.595 1.00 71.81 561 PHE A C 1
ATOM 4402 O O . PHE A 1 561 ? 2.215 24.900 26.047 1.00 71.81 561 PHE A O 1
ATOM 4409 N N . PRO A 1 562 ? 2.239 26.693 27.389 1.00 63.00 562 PRO A N 1
ATOM 4410 C CA . PRO A 1 562 ? 0.790 26.718 27.563 1.00 63.00 562 PRO A CA 1
ATOM 4411 C C . PRO A 1 562 ? 0.129 27.226 26.276 1.00 63.00 562 PRO A C 1
ATOM 4413 O O . PRO A 1 562 ? 0.075 28.430 26.013 1.00 63.00 562 PRO A O 1
ATOM 4416 N N . SER A 1 563 ? -0.335 26.287 25.457 1.00 67.88 563 SER A N 1
ATOM 4417 C CA . SER A 1 563 ? -0.869 26.505 24.116 1.00 67.88 563 SER A CA 1
ATOM 4418 C C . SER A 1 563 ? -2.187 25.749 23.922 1.00 67.88 563 SER A C 1
ATOM 4420 O O . SER A 1 563 ? -2.386 24.657 24.455 1.00 67.88 563 SER A O 1
ATOM 4422 N N . PHE A 1 564 ? -3.095 26.335 23.138 1.00 76.44 564 PHE A N 1
ATOM 4423 C CA . PHE A 1 564 ? -4.354 25.691 22.765 1.00 76.44 564 PHE A CA 1
ATOM 4424 C C . PHE A 1 564 ? -4.089 24.612 21.712 1.00 76.44 564 PHE A C 1
ATOM 4426 O O . PHE A 1 564 ? -3.851 24.925 20.545 1.00 76.44 564 PHE A O 1
ATOM 4433 N N . SER A 1 565 ? -4.129 23.348 22.128 1.00 81.75 565 SER A N 1
ATOM 4434 C CA . SER A 1 565 ? -3.916 22.191 21.257 1.00 81.75 565 SER A CA 1
ATOM 4435 C C . SER A 1 565 ? -5.102 21.942 20.318 1.00 81.75 565 SER A C 1
ATOM 4437 O O . SER A 1 565 ? -4.900 21.585 19.160 1.00 81.75 565 SER A O 1
ATOM 4439 N N . ASN A 1 566 ? -6.339 22.167 20.774 1.00 88.31 566 ASN A N 1
ATOM 4440 C CA . ASN A 1 566 ? -7.563 22.013 19.968 1.00 88.31 566 ASN A CA 1
ATOM 4441 C C . ASN A 1 566 ? -7.708 20.639 19.269 1.00 88.31 566 ASN A C 1
ATOM 4443 O O . ASN A 1 566 ? -8.327 20.545 18.207 1.00 88.31 566 ASN A O 1
ATOM 4447 N N . ASN A 1 567 ? -7.134 19.565 19.823 1.00 93.88 567 ASN A N 1
ATOM 4448 C CA . ASN A 1 567 ? -7.261 18.231 19.233 1.00 93.88 567 ASN A CA 1
ATOM 4449 C C . ASN A 1 567 ? -8.620 17.603 19.567 1.00 93.88 567 ASN A C 1
ATOM 4451 O O . ASN A 1 567 ? -9.211 17.884 20.613 1.00 93.88 567 ASN A O 1
ATOM 4455 N N . THR A 1 568 ? -9.088 16.711 18.695 1.00 96.69 568 THR A N 1
ATOM 4456 C CA . THR A 1 568 ? -10.349 15.974 18.864 1.00 96.69 568 THR A CA 1
ATOM 4457 C C . THR A 1 568 ? -10.058 14.491 19.077 1.00 96.69 568 THR A C 1
ATOM 4459 O O . THR A 1 568 ? -9.436 13.861 18.226 1.00 96.69 568 THR A O 1
ATOM 4462 N N . ILE A 1 569 ? -10.504 13.932 20.204 1.00 97.88 569 ILE A N 1
ATOM 4463 C CA . ILE A 1 569 ? -10.316 12.522 20.580 1.00 97.88 569 ILE A CA 1
ATOM 4464 C C . ILE A 1 569 ? -11.705 11.897 20.749 1.00 97.88 569 ILE A C 1
ATOM 4466 O O . ILE A 1 569 ? -12.376 12.168 21.744 1.00 97.88 569 ILE A O 1
ATOM 4470 N N . ILE A 1 570 ? -12.169 11.103 19.780 1.00 97.75 570 ILE A N 1
ATOM 4471 C CA . ILE A 1 570 ? -13.552 10.586 19.748 1.00 97.75 570 ILE A CA 1
ATOM 4472 C C . ILE A 1 570 ? -13.644 9.118 19.320 1.00 97.75 570 ILE A C 1
ATOM 4474 O O . ILE A 1 570 ? -12.750 8.602 18.663 1.00 97.75 570 ILE A O 1
ATOM 4478 N N . ASN A 1 571 ? -14.723 8.423 19.685 1.00 96.94 571 ASN A N 1
ATOM 4479 C CA . ASN A 1 571 ? -15.011 7.033 19.284 1.00 96.94 571 ASN A CA 1
ATOM 4480 C C . ASN A 1 571 ? -13.941 5.972 19.652 1.00 96.94 571 ASN A C 1
ATOM 4482 O O . ASN A 1 571 ? -14.063 4.814 19.246 1.00 96.94 571 ASN A O 1
ATOM 4486 N N . ASN A 1 572 ? -12.878 6.313 20.390 1.00 98.44 572 ASN A N 1
ATOM 4487 C CA . ASN A 1 572 ? -11.776 5.384 20.655 1.00 98.44 572 ASN A CA 1
ATOM 4488 C C . ASN A 1 572 ? -12.136 4.389 21.770 1.00 98.44 572 ASN A C 1
ATOM 4490 O O . ASN A 1 572 ? -12.808 4.741 22.739 1.00 98.44 572 ASN A O 1
ATOM 4494 N N . VAL A 1 573 ? -11.624 3.160 21.689 1.00 98.12 573 VAL A N 1
ATOM 4495 C CA . VAL A 1 573 ? -11.710 2.149 22.754 1.00 98.12 573 VAL A CA 1
ATOM 4496 C C . VAL A 1 573 ? -10.358 2.057 23.452 1.00 98.12 573 VAL A C 1
ATOM 4498 O O . VAL A 1 573 ? -9.404 1.509 22.904 1.00 98.12 573 VAL A O 1
ATOM 4501 N N . ILE A 1 574 ? -10.266 2.611 24.658 1.00 98.62 574 ILE A N 1
ATOM 4502 C CA . ILE A 1 574 ? -9.016 2.795 25.401 1.00 98.62 574 ILE A CA 1
ATOM 4503 C C . ILE A 1 574 ? -9.067 1.885 26.631 1.00 98.62 574 ILE A C 1
ATOM 4505 O O . ILE A 1 574 ? -9.776 2.192 27.595 1.00 98.62 574 ILE A O 1
ATOM 4509 N N . TRP A 1 575 ? -8.370 0.740 26.594 1.00 98.12 575 TRP A N 1
ATOM 4510 C CA . TRP A 1 575 ? -8.586 -0.329 27.579 1.00 98.12 575 TRP A CA 1
ATOM 4511 C C . TRP A 1 575 ? -7.340 -1.102 28.048 1.00 98.12 575 TRP A C 1
ATOM 4513 O O . TRP A 1 575 ? -6.425 -1.374 27.278 1.00 98.12 575 TRP A O 1
ATOM 4523 N N . HIS A 1 576 ? -7.311 -1.475 29.334 1.00 96.81 576 HIS A N 1
ATOM 4524 C CA . HIS A 1 576 ? -6.179 -2.152 30.003 1.00 96.81 576 HIS A CA 1
ATOM 4525 C C . HIS A 1 576 ? -4.802 -1.467 29.841 1.00 96.81 576 HIS A C 1
ATOM 4527 O O . HIS A 1 576 ? -3.766 -2.130 29.824 1.00 96.81 576 HIS A O 1
ATOM 4533 N N . ASN A 1 577 ? -4.761 -0.137 29.746 1.00 98.00 577 ASN A N 1
ATOM 4534 C CA . ASN A 1 577 ? -3.510 0.624 29.814 1.00 98.00 577 ASN A CA 1
ATOM 4535 C C . ASN A 1 577 ? -3.176 1.000 31.274 1.00 98.00 577 ASN A C 1
ATOM 4537 O O . ASN A 1 577 ? -4.020 0.885 32.170 1.00 98.00 577 ASN A O 1
ATOM 4541 N N . GLY A 1 578 ? -1.962 1.501 31.524 1.00 97.38 578 GLY A N 1
ATOM 4542 C CA . GLY A 1 578 ? -1.624 2.166 32.791 1.00 97.38 578 GLY A CA 1
ATOM 4543 C C . GLY A 1 578 ? -2.519 3.393 33.012 1.00 97.38 578 GLY A C 1
ATOM 4544 O O . GLY A 1 578 ? -3.534 3.325 33.704 1.00 97.38 578 GLY A O 1
ATOM 4545 N N . TYR A 1 579 ? -2.196 4.497 32.346 1.00 98.19 579 TYR A N 1
ATOM 4546 C CA . TYR A 1 579 ? -3.139 5.589 32.100 1.00 98.19 579 TYR A CA 1
ATOM 4547 C C . TYR A 1 579 ? -3.891 5.347 30.786 1.00 98.19 579 TYR A C 1
ATOM 4549 O O . TYR A 1 579 ? -3.268 4.964 29.797 1.00 98.19 579 TYR A O 1
ATOM 4557 N N . GLY A 1 580 ? -5.204 5.585 30.733 1.00 98.19 580 GLY A N 1
ATOM 4558 C CA . GLY A 1 580 ? -5.939 5.580 29.461 1.00 98.19 580 GLY A CA 1
ATOM 4559 C C . GLY A 1 580 ? -5.508 6.760 28.585 1.00 98.19 580 GLY A C 1
ATOM 4560 O O . GLY A 1 580 ? -4.945 6.567 27.505 1.00 98.19 580 GLY A O 1
ATOM 4561 N N . ILE A 1 581 ? -5.683 7.979 29.105 1.00 97.81 581 ILE A N 1
ATOM 4562 C CA . ILE A 1 581 ? -5.042 9.201 28.594 1.00 97.81 581 ILE A CA 1
ATOM 4563 C C . ILE A 1 581 ? -4.247 9.875 29.721 1.00 97.81 581 ILE A C 1
ATOM 4565 O O . ILE A 1 581 ? -4.715 9.952 30.858 1.00 97.81 581 ILE A O 1
ATOM 4569 N N . TRP A 1 582 ? -3.066 10.407 29.408 1.00 96.81 582 TRP A N 1
ATOM 4570 C CA . TRP A 1 582 ? -2.314 11.320 30.275 1.00 96.81 582 TRP A CA 1
ATOM 4571 C C . TRP A 1 582 ? -2.050 12.629 29.519 1.00 96.81 582 TRP A C 1
ATOM 4573 O O . TRP A 1 582 ? -1.564 12.603 28.390 1.00 96.81 582 TRP A O 1
ATOM 4583 N N . MET A 1 583 ? -2.396 13.765 30.124 1.00 93.94 583 MET A N 1
ATOM 4584 C CA . MET A 1 583 ? -2.139 15.108 29.597 1.00 93.94 583 MET A CA 1
ATOM 4585 C C . MET A 1 583 ? -1.184 15.878 30.516 1.00 93.94 583 MET A C 1
ATOM 4587 O O . MET A 1 583 ? -1.445 16.009 31.714 1.00 93.94 583 MET A O 1
ATOM 4591 N N . ASP A 1 584 ? -0.118 16.425 29.939 1.00 91.75 584 ASP A N 1
ATOM 4592 C CA . ASP A 1 584 ? 0.811 17.356 30.578 1.00 91.75 584 ASP A CA 1
ATOM 4593 C C . ASP A 1 584 ? 0.804 18.687 29.808 1.00 91.75 584 ASP A C 1
ATOM 4595 O O . ASP A 1 584 ? 1.211 18.765 28.646 1.00 91.75 584 ASP A O 1
ATOM 4599 N N . ASN A 1 585 ? 0.260 19.726 30.446 1.00 90.12 585 ASN A N 1
ATOM 4600 C CA . ASN A 1 585 ? 0.157 21.091 29.923 1.00 90.12 585 ASN A CA 1
ATOM 4601 C C . ASN A 1 585 ? -0.517 21.222 28.527 1.00 90.12 585 ASN A C 1
ATOM 4603 O O . ASN A 1 585 ? -0.249 22.157 27.775 1.00 90.12 585 ASN A O 1
ATOM 4607 N N . SER A 1 586 ? -1.449 20.322 28.191 1.00 88.69 586 SER A N 1
ATOM 4608 C CA . SER A 1 586 ? -2.237 20.380 26.946 1.00 88.69 586 SER A CA 1
ATOM 4609 C C . SER A 1 586 ? -3.663 20.882 27.219 1.00 88.69 586 SER A C 1
ATOM 4611 O O . SER A 1 586 ? -4.387 20.309 28.037 1.00 88.69 586 SER A O 1
ATOM 4613 N N . ASP A 1 587 ? -4.058 21.968 26.549 1.00 90.00 587 ASP A N 1
ATOM 4614 C CA . ASP A 1 587 ? -5.277 22.749 26.820 1.00 90.00 587 ASP A CA 1
ATOM 4615 C C . ASP A 1 587 ? -6.187 22.835 25.577 1.00 90.00 587 ASP A C 1
ATOM 4617 O O . ASP A 1 587 ? -5.717 22.807 24.436 1.00 90.00 587 ASP A O 1
ATOM 4621 N N . GLY A 1 588 ? -7.502 22.942 25.782 1.00 91.00 588 GLY A N 1
ATOM 4622 C CA . GLY A 1 588 ? -8.488 23.126 24.710 1.00 91.00 588 GLY A CA 1
ATOM 4623 C C . GLY A 1 588 ? -8.824 21.878 23.882 1.00 91.00 588 GLY A C 1
ATOM 4624 O O . GLY A 1 588 ? -9.532 21.989 22.881 1.00 91.00 588 GLY A O 1
ATOM 4625 N N . ASN A 1 589 ? -8.356 20.686 24.262 1.00 94.31 589 ASN A N 1
ATOM 4626 C CA . ASN A 1 589 ? -8.729 19.446 23.577 1.00 94.31 589 ASN A CA 1
ATOM 4627 C C . ASN A 1 589 ? -10.191 19.063 23.876 1.00 94.31 589 ASN A C 1
ATOM 4629 O O . ASN A 1 589 ? -10.745 19.399 24.927 1.00 94.31 589 ASN A O 1
ATOM 4633 N N . THR A 1 590 ? -10.809 18.328 22.952 1.00 96.56 590 THR A N 1
ATOM 4634 C CA . THR A 1 590 ? -12.212 17.897 23.020 1.00 96.56 590 THR A CA 1
ATOM 4635 C C . THR A 1 590 ? -12.293 16.369 22.942 1.00 96.56 590 THR A C 1
ATOM 4637 O O . THR A 1 590 ? -11.853 15.773 21.961 1.00 96.56 590 THR A O 1
ATOM 4640 N N . ILE A 1 591 ? -12.814 15.733 23.996 1.00 97.94 591 ILE A N 1
ATOM 4641 C CA . ILE A 1 591 ? -12.742 14.288 24.256 1.00 97.94 591 ILE A CA 1
ATOM 4642 C C . ILE A 1 591 ? -14.137 13.758 24.603 1.00 97.94 591 ILE A C 1
ATOM 4644 O O . ILE A 1 591 ? -14.595 13.918 25.729 1.00 97.94 591 ILE A O 1
ATOM 4648 N N . TYR A 1 592 ? -14.837 13.122 23.669 1.00 98.06 592 TYR A N 1
ATOM 4649 C CA . TYR A 1 592 ? -16.185 12.581 23.905 1.00 98.06 592 TYR A CA 1
ATOM 4650 C C . TYR A 1 592 ? -16.419 11.308 23.089 1.00 98.06 592 TYR A C 1
ATOM 4652 O O . TYR A 1 592 ? -15.654 11.007 22.182 1.00 98.06 592 TYR A O 1
ATOM 4660 N N . HIS A 1 593 ? -17.456 10.533 23.408 1.00 97.94 593 HIS A N 1
ATOM 4661 C CA . HIS A 1 593 ? -17.792 9.275 22.722 1.00 97.94 593 HIS A CA 1
ATOM 4662 C C . HIS A 1 593 ? -16.688 8.196 22.765 1.00 97.94 593 HIS A C 1
ATOM 4664 O O . HIS A 1 593 ? -16.752 7.212 22.034 1.00 97.94 593 HIS A O 1
ATOM 4670 N N . ASN A 1 594 ? -15.693 8.322 23.650 1.00 98.62 594 ASN A N 1
ATOM 4671 C CA . ASN A 1 594 ? -14.690 7.278 23.879 1.00 98.62 594 ASN A CA 1
ATOM 4672 C C . ASN A 1 594 ? -15.164 6.262 24.928 1.00 98.62 594 ASN A C 1
ATOM 4674 O O . ASN A 1 594 ? -16.019 6.545 25.767 1.00 98.62 594 ASN A O 1
ATOM 4678 N N . ASN A 1 595 ? -14.551 5.083 24.897 1.00 98.19 595 ASN A N 1
ATOM 4679 C CA . ASN A 1 595 ? -14.799 3.962 25.792 1.00 98.19 595 ASN A CA 1
ATOM 4680 C C . ASN A 1 595 ? -13.566 3.707 26.669 1.00 98.19 595 ASN A C 1
ATOM 4682 O O . ASN A 1 595 ? -12.628 3.037 26.234 1.00 98.19 595 ASN A O 1
ATOM 4686 N N . PHE A 1 596 ? -13.571 4.221 27.901 1.00 98.56 596 PHE A N 1
ATOM 4687 C CA . PHE A 1 596 ? -12.507 4.019 28.887 1.00 98.56 596 PHE A CA 1
ATOM 4688 C C . PHE A 1 596 ? -12.790 2.773 29.736 1.00 98.56 596 PHE A C 1
ATOM 4690 O O . PHE A 1 596 ? -13.696 2.776 30.573 1.00 98.56 596 PHE A O 1
ATOM 4697 N N . ILE A 1 597 ? -12.037 1.688 29.517 1.00 97.81 597 ILE A N 1
ATOM 4698 C CA . ILE A 1 597 ? -12.342 0.372 30.105 1.00 97.81 597 ILE A CA 1
ATOM 4699 C C . ILE A 1 597 ? -11.133 -0.223 30.839 1.00 97.81 597 ILE A C 1
ATOM 4701 O O . ILE A 1 597 ? -10.137 -0.594 30.227 1.00 97.81 597 ILE A O 1
ATOM 4705 N N . ASN A 1 598 ? -11.240 -0.396 32.157 1.00 96.38 598 ASN A N 1
ATOM 4706 C CA . ASN A 1 598 ? -10.254 -1.091 32.995 1.00 96.38 598 ASN A CA 1
ATOM 4707 C C . ASN A 1 598 ? -8.798 -0.585 32.854 1.00 96.38 598 ASN A C 1
ATOM 4709 O O . ASN A 1 598 ? -7.856 -1.369 32.989 1.00 96.38 598 ASN A O 1
ATOM 4713 N N . ASN A 1 599 ? -8.582 0.703 32.570 1.00 98.00 599 ASN A N 1
ATOM 4714 C CA . ASN A 1 599 ? -7.248 1.296 32.706 1.00 98.00 599 ASN A CA 1
ATOM 4715 C C . ASN A 1 599 ? -6.914 1.444 34.203 1.00 98.00 599 ASN A C 1
ATOM 4717 O O . ASN A 1 599 ? -7.821 1.575 35.025 1.00 98.00 599 ASN A O 1
ATOM 4721 N N . THR A 1 600 ? -5.631 1.453 34.580 1.00 97.44 600 THR A N 1
ATOM 4722 C CA . THR A 1 600 ? -5.238 1.609 36.003 1.00 97.44 600 THR A CA 1
ATOM 4723 C C . THR A 1 600 ? -5.661 2.978 36.553 1.00 97.44 600 THR A C 1
ATOM 4725 O O . THR A 1 600 ? -6.033 3.096 37.719 1.00 97.44 600 THR A O 1
ATOM 4728 N N . GLN A 1 601 ? -5.672 3.996 35.690 1.00 97.06 601 GLN A N 1
ATOM 4729 C CA . GLN A 1 601 ? -6.424 5.239 35.849 1.00 97.06 601 GLN A CA 1
ATOM 4730 C C . GLN A 1 601 ? -6.932 5.677 34.465 1.00 97.06 601 GLN A C 1
ATOM 4732 O O . GLN A 1 601 ? -6.164 5.693 33.504 1.00 97.06 601 GLN A O 1
ATOM 4737 N N . GLN A 1 602 ? -8.215 6.032 34.337 1.00 97.56 602 GLN A N 1
ATOM 4738 C CA . GLN A 1 602 ? -8.827 6.326 33.030 1.00 97.56 602 GLN A CA 1
ATOM 4739 C C . GLN A 1 602 ? -8.192 7.550 32.357 1.00 97.56 602 GLN A C 1
ATOM 4741 O O . GLN A 1 602 ? -7.715 7.468 31.226 1.00 97.56 602 GLN A O 1
ATOM 4746 N N . VAL A 1 603 ? -8.136 8.671 33.080 1.00 97.62 603 VAL A N 1
ATOM 4747 C CA . VAL A 1 603 ? -7.524 9.928 32.638 1.00 97.62 603 VAL A CA 1
ATOM 4748 C C . VAL A 1 603 ? -6.678 10.510 33.770 1.00 97.62 603 VAL A C 1
ATOM 4750 O O . VAL A 1 603 ? -7.102 10.525 34.927 1.00 97.62 603 VAL A O 1
ATOM 4753 N N . ARG A 1 604 ? -5.487 11.013 33.434 1.00 95.69 604 ARG A N 1
ATOM 4754 C CA . ARG A 1 604 ? -4.643 11.852 34.294 1.00 95.69 604 ARG A CA 1
ATOM 4755 C C . ARG A 1 604 ? -4.366 13.182 33.598 1.00 95.69 604 ARG A C 1
ATOM 4757 O O . ARG A 1 604 ? -3.988 13.193 32.431 1.00 95.69 604 ARG A O 1
ATOM 4764 N N . ILE A 1 605 ? -4.498 14.284 34.327 1.00 94.69 605 ILE A N 1
ATOM 4765 C CA . ILE A 1 605 ? -4.167 15.630 33.852 1.00 94.69 605 ILE A CA 1
ATOM 4766 C C . ILE A 1 605 ? -3.253 16.258 34.899 1.00 94.69 605 ILE A C 1
ATOM 4768 O O . ILE A 1 605 ? -3.642 16.372 36.059 1.00 94.69 605 ILE A O 1
ATOM 4772 N N . ASP A 1 606 ? -2.036 16.624 34.500 1.00 92.38 606 ASP A N 1
ATOM 4773 C CA . ASP A 1 606 ? -1.104 17.351 35.370 1.00 92.38 606 ASP A CA 1
ATOM 4774 C C . ASP A 1 606 ? -1.257 18.875 35.198 1.00 92.38 606 ASP A C 1
ATOM 4776 O O . ASP A 1 606 ? -1.122 19.626 36.166 1.00 92.38 606 ASP A O 1
ATOM 4780 N N . TRP A 1 607 ? -1.610 19.333 33.988 1.00 88.44 607 TRP A N 1
ATOM 4781 C CA . TRP A 1 607 ? -2.035 20.708 33.701 1.00 88.44 607 TRP A CA 1
ATOM 4782 C C . TRP A 1 607 ? -2.858 20.782 32.402 1.00 88.44 607 TRP A C 1
ATOM 4784 O O . TRP A 1 607 ? -2.587 20.039 31.459 1.00 88.44 607 TRP A O 1
ATOM 4794 N N . GLY A 1 608 ? -3.825 21.705 32.342 1.00 88.38 608 GLY A N 1
ATOM 4795 C CA . GLY A 1 608 ? -4.682 21.964 31.174 1.00 88.38 608 GLY A CA 1
ATOM 4796 C C . GLY A 1 608 ? -6.182 21.815 31.459 1.00 88.38 608 GLY A C 1
ATOM 4797 O O . GLY A 1 608 ? -6.589 21.097 32.372 1.00 88.38 608 GLY A O 1
ATOM 4798 N N . ASN A 1 609 ? -7.013 22.508 30.680 1.00 91.81 609 ASN A N 1
ATOM 4799 C CA . ASN A 1 609 ? -8.473 22.490 30.744 1.00 91.81 609 ASN A CA 1
ATOM 4800 C C . ASN A 1 609 ? -9.016 21.960 29.412 1.00 91.81 609 ASN A C 1
ATOM 4802 O O . ASN A 1 609 ? -8.754 22.520 28.348 1.00 91.81 609 ASN A O 1
ATOM 4806 N N . ASN A 1 610 ? -9.776 20.874 29.465 1.00 94.62 610 ASN A N 1
ATOM 4807 C CA . ASN A 1 610 ? -10.196 20.105 28.304 1.00 94.62 610 ASN A CA 1
ATOM 4808 C C . ASN A 1 610 ? -11.679 19.726 28.436 1.00 94.62 610 ASN A C 1
ATOM 4810 O O . ASN A 1 610 ? -12.214 19.574 29.537 1.00 94.62 610 ASN A O 1
ATOM 4814 N N . THR A 1 611 ? -12.366 19.607 27.303 1.00 96.31 611 THR A N 1
ATOM 4815 C CA . THR A 1 611 ? -13.815 19.373 27.264 1.00 96.31 611 THR A CA 1
ATOM 4816 C C . THR A 1 611 ? -14.091 17.882 27.131 1.00 96.31 611 THR A C 1
ATOM 4818 O O . THR A 1 611 ? -13.807 17.307 26.085 1.00 96.31 611 THR A O 1
ATOM 4821 N N . PHE A 1 612 ? -14.655 17.259 28.170 1.00 97.88 612 PHE A N 1
ATOM 4822 C CA . PHE A 1 612 ? -14.899 15.809 28.218 1.00 97.88 612 PHE A CA 1
ATOM 4823 C C . PHE A 1 612 ? -16.330 15.383 27.826 1.00 97.88 612 PHE A C 1
ATOM 4825 O O . PHE A 1 612 ? -16.735 14.254 28.095 1.00 97.88 612 PHE A O 1
ATOM 4832 N N . ASP A 1 613 ? -17.111 16.267 27.198 1.00 97.19 613 ASP A N 1
ATOM 4833 C CA . ASP A 1 613 ? -18.442 15.940 26.677 1.00 97.19 613 ASP A CA 1
ATOM 4834 C C . ASP A 1 613 ? -18.868 16.834 25.503 1.00 97.19 613 ASP A C 1
ATOM 4836 O O . ASP A 1 613 ? -18.372 17.949 25.344 1.00 97.19 613 ASP A O 1
ATOM 4840 N N . ASN A 1 614 ? -19.823 16.363 24.698 1.00 96.81 614 ASN A N 1
ATOM 4841 C CA . ASN A 1 614 ? -20.382 17.089 23.550 1.00 96.81 614 ASN A CA 1
ATOM 4842 C C . ASN A 1 614 ? -21.793 17.645 23.843 1.00 96.81 614 ASN A C 1
ATOM 4844 O O . ASN A 1 614 ? -22.620 17.819 22.947 1.00 96.81 614 ASN A O 1
ATOM 4848 N N . GLY A 1 615 ? -22.092 17.915 25.119 1.00 96.12 615 GLY A N 1
ATOM 4849 C CA . GLY A 1 615 ? -23.390 18.421 25.560 1.00 96.12 615 GLY A CA 1
ATOM 4850 C C . GLY A 1 615 ? -24.543 17.411 25.472 1.00 96.12 615 GLY A C 1
ATOM 4851 O O . GLY A 1 615 ? -24.450 16.351 24.860 1.00 96.12 615 GLY A O 1
ATOM 4852 N N . TYR A 1 616 ? -25.682 17.758 26.068 1.00 93.94 616 TYR A N 1
ATOM 4853 C CA . TYR A 1 616 ? -26.927 17.002 25.909 1.00 93.94 616 TYR A CA 1
ATOM 4854 C C . TYR A 1 616 ? -27.589 17.299 24.542 1.00 93.94 616 TYR A C 1
ATOM 4856 O O . TYR A 1 616 ? -27.634 18.471 24.156 1.00 93.94 616 TYR A O 1
ATOM 4864 N N . PRO A 1 617 ? -28.166 16.311 23.822 1.00 93.81 617 PRO A N 1
ATOM 4865 C CA . PRO A 1 617 ? -28.276 14.882 24.146 1.00 93.81 617 PRO A CA 1
ATOM 4866 C C . PRO A 1 617 ? -27.127 14.027 23.576 1.00 93.81 617 PRO A C 1
ATOM 4868 O O . PRO A 1 617 ? -27.253 12.811 23.508 1.00 93.81 617 PRO A O 1
ATOM 4871 N N . SER A 1 618 ? -26.035 14.643 23.113 1.00 95.00 618 SER A N 1
ATOM 4872 C CA . SER A 1 618 ? -24.889 13.925 22.537 1.00 95.00 618 SER A CA 1
ATOM 4873 C C . SER A 1 618 ? -24.202 13.035 23.579 1.00 95.00 618 SER A C 1
ATOM 4875 O O . SER A 1 618 ? -23.832 11.903 23.282 1.00 95.00 618 SER A O 1
ATOM 4877 N N . GLY A 1 619 ? -24.066 13.530 24.811 1.00 95.62 619 GLY A N 1
ATOM 4878 C CA . GLY A 1 619 ? -23.374 12.851 25.903 1.00 95.62 619 GLY A CA 1
ATOM 4879 C C . GLY A 1 619 ? -21.857 13.068 25.893 1.00 95.62 619 GLY A C 1
ATOM 4880 O O . GLY A 1 619 ? -21.311 13.836 25.092 1.00 95.62 619 GLY A O 1
ATOM 4881 N N . GLY A 1 620 ? -21.186 12.411 26.834 1.00 97.25 620 GLY A N 1
ATOM 4882 C CA . GLY A 1 620 ? -19.739 12.409 27.004 1.00 97.25 620 GLY A CA 1
ATOM 4883 C C . GLY A 1 620 ? -19.108 11.078 26.627 1.00 97.25 620 GLY A C 1
ATOM 4884 O O . GLY A 1 620 ? -19.305 10.581 25.520 1.00 97.25 620 GLY A O 1
ATOM 4885 N N . ASN A 1 621 ? -18.305 10.518 27.522 1.00 98.44 621 ASN A N 1
ATOM 4886 C CA . ASN A 1 621 ? -17.591 9.257 27.344 1.00 98.44 621 ASN A CA 1
ATOM 4887 C C . ASN A 1 621 ? -18.210 8.155 28.213 1.00 98.44 621 ASN A C 1
ATOM 4889 O O . ASN A 1 621 ? -18.910 8.428 29.187 1.00 98.44 621 ASN A O 1
ATOM 4893 N N . TYR A 1 622 ? -17.918 6.901 27.883 1.00 98.06 622 TYR A N 1
ATOM 4894 C CA . TYR A 1 622 ? -18.173 5.770 28.769 1.00 98.06 622 TYR A CA 1
ATOM 4895 C C . TYR A 1 622 ? -16.962 5.513 29.669 1.00 98.06 622 TYR A C 1
ATOM 4897 O O . TYR A 1 622 ? -15.824 5.481 29.194 1.00 98.06 622 TYR A O 1
ATOM 4905 N N . TRP A 1 623 ? -17.225 5.264 30.952 1.00 98.25 623 TRP A N 1
ATOM 4906 C CA . TRP A 1 623 ? -16.217 5.056 31.988 1.00 98.25 623 TRP A CA 1
ATOM 4907 C C . TRP A 1 623 ? -16.564 3.787 32.780 1.00 98.25 623 TRP A C 1
ATOM 4909 O O . TRP A 1 623 ? -17.562 3.757 33.497 1.00 98.25 623 TRP A O 1
ATOM 4919 N N . SER A 1 624 ? -15.755 2.728 32.679 1.00 96.56 624 SER A N 1
ATOM 4920 C CA . SER A 1 624 ? -16.032 1.432 33.338 1.00 96.56 624 SER A CA 1
ATOM 4921 C C . SER A 1 624 ? -16.024 1.464 34.877 1.00 96.56 624 SER A C 1
ATOM 4923 O O . SER A 1 624 ? -16.369 0.478 35.523 1.00 96.56 624 SER A O 1
ATOM 4925 N N . ASP A 1 625 ? -15.565 2.568 35.457 1.00 96.50 625 ASP A N 1
ATOM 4926 C CA . ASP A 1 625 ? -15.462 2.882 36.883 1.00 96.50 625 ASP A CA 1
ATOM 4927 C C . ASP A 1 625 ? -16.506 3.919 37.348 1.00 96.50 625 ASP A C 1
ATOM 4929 O O . ASP A 1 625 ? -16.570 4.234 38.539 1.00 96.50 625 ASP A O 1
ATOM 4933 N N . TYR A 1 626 ? -17.353 4.435 36.447 1.00 97.44 626 TYR A N 1
ATOM 4934 C CA . TYR A 1 626 ? -18.476 5.285 36.839 1.00 97.44 626 TYR A CA 1
ATOM 4935 C C . TYR A 1 626 ? -19.526 4.477 37.607 1.00 97.44 626 TYR A C 1
ATOM 4937 O O . TYR A 1 626 ? -19.970 3.412 37.184 1.00 97.44 626 TYR A O 1
ATOM 4945 N N . THR A 1 627 ? -19.923 5.004 38.765 1.00 95.31 627 THR A N 1
ATOM 4946 C CA . THR A 1 627 ? -20.843 4.355 39.717 1.00 95.31 627 THR A CA 1
ATOM 4947 C C . THR A 1 627 ? -22.079 5.207 40.021 1.00 95.31 627 THR A C 1
ATOM 4949 O O . THR A 1 627 ? -22.791 4.945 40.991 1.00 95.31 627 THR A O 1
ATOM 4952 N N . GLY A 1 628 ? -22.332 6.236 39.205 1.00 93.50 628 GLY A N 1
ATOM 4953 C CA . GLY A 1 628 ? -23.548 7.038 39.289 1.00 93.50 628 GLY A CA 1
ATOM 4954 C C . GLY A 1 628 ? -24.783 6.296 38.773 1.00 93.50 628 GLY A C 1
ATOM 4955 O O . GLY A 1 628 ? -24.708 5.173 38.271 1.00 93.50 628 GLY A O 1
ATOM 4956 N N . THR A 1 629 ? -25.937 6.932 38.932 1.00 93.81 629 THR A N 1
ATOM 4957 C CA . THR A 1 629 ? -27.237 6.424 38.480 1.00 93.81 629 THR A CA 1
ATOM 4958 C C . THR A 1 629 ? -27.695 7.120 37.199 1.00 93.81 629 THR A C 1
ATOM 4960 O O . THR A 1 629 ? -27.152 8.151 36.824 1.00 93.81 629 THR A O 1
ATOM 4963 N N . ASP A 1 630 ? -28.700 6.539 36.551 1.00 92.69 630 ASP A N 1
ATOM 4964 C CA . ASP A 1 630 ? -29.472 7.102 35.438 1.00 92.69 630 ASP A CA 1
ATOM 4965 C C . ASP A 1 630 ? -30.945 6.905 35.814 1.00 92.69 630 ASP A C 1
ATOM 4967 O O . ASP A 1 630 ? -31.544 5.850 35.585 1.00 92.69 630 ASP A O 1
ATOM 4971 N N . VAL A 1 631 ? -31.487 7.866 36.569 1.00 92.50 631 VAL A N 1
ATOM 4972 C CA . VAL A 1 631 ? -32.917 7.917 36.939 1.00 92.50 631 VAL A CA 1
ATOM 4973 C C . VAL A 1 631 ? -33.557 9.260 36.587 1.00 92.50 631 VAL A C 1
ATOM 4975 O O . VAL A 1 631 ? -34.741 9.484 36.876 1.00 92.50 631 VAL A O 1
ATOM 4978 N N . LYS A 1 632 ? -32.783 10.149 35.966 1.00 92.31 632 LYS A N 1
ATOM 4979 C CA . LYS A 1 632 ? -33.182 11.459 35.484 1.00 92.31 632 LYS A CA 1
ATOM 4980 C C . LYS A 1 632 ? -32.660 11.696 34.069 1.00 92.31 632 LYS A C 1
ATOM 4982 O O . LYS A 1 632 ? -31.793 10.985 33.584 1.00 92.31 632 LYS A O 1
ATOM 4987 N N . CYS A 1 633 ? -33.183 12.742 33.444 1.00 91.44 633 CYS A N 1
ATOM 4988 C CA . CYS A 1 633 ? -32.905 13.066 32.061 1.00 91.44 633 CYS A CA 1
ATOM 4989 C C . CYS A 1 633 ? -32.809 14.573 31.799 1.00 91.44 633 CYS A C 1
ATOM 4991 O O . CYS A 1 633 ? -33.146 15.424 32.635 1.00 91.44 633 CYS A O 1
ATOM 4993 N N . GLY A 1 634 ? -32.377 14.898 30.582 1.00 90.81 634 GLY A N 1
ATOM 4994 C CA . GLY A 1 634 ? -32.393 16.241 30.019 1.00 90.81 634 GLY A CA 1
ATOM 4995 C C . GLY A 1 634 ? -31.113 17.057 30.247 1.00 90.81 634 GLY A C 1
ATOM 4996 O O . GLY A 1 634 ? -30.168 16.594 30.893 1.00 90.81 634 GLY A O 1
ATOM 4997 N N . PRO A 1 635 ? -31.075 18.315 29.753 1.00 93.06 635 PRO A N 1
ATOM 4998 C CA . PRO A 1 635 ? -29.870 19.156 29.736 1.00 93.06 635 PRO A CA 1
ATOM 4999 C C . PRO A 1 635 ? -29.296 19.545 31.105 1.00 93.06 635 PRO A C 1
ATOM 5001 O O . PRO A 1 635 ? -28.248 20.181 31.170 1.00 93.06 635 PRO A O 1
ATOM 5004 N N . SER A 1 636 ? -29.999 19.264 32.199 1.00 92.31 636 SER A N 1
ATOM 5005 C CA . SER A 1 636 ? -29.537 19.522 33.569 1.00 92.31 636 SER A CA 1
ATOM 5006 C C . SER A 1 636 ? -29.653 18.297 34.479 1.00 92.31 636 SER A C 1
ATOM 5008 O O . SER A 1 636 ? -29.367 18.420 35.669 1.00 92.31 636 SER A O 1
ATOM 5010 N N . GLN A 1 637 ? -30.009 17.128 33.919 1.00 92.31 637 GLN A N 1
ATOM 5011 C CA . GLN A 1 637 ? -30.139 15.855 34.638 1.00 92.31 637 GLN A CA 1
ATOM 5012 C C . GLN A 1 637 ? -30.970 16.031 35.928 1.00 92.31 637 GLN A C 1
ATOM 5014 O O . GLN A 1 637 ? -30.535 15.769 37.057 1.00 92.31 637 GLN A O 1
ATOM 5019 N N . ASP A 1 638 ? -32.173 16.583 35.747 1.00 93.38 638 ASP A N 1
ATOM 5020 C CA . ASP A 1 638 ? -33.075 17.056 36.803 1.00 93.38 638 ASP A CA 1
ATOM 5021 C C . ASP A 1 638 ? -34.550 16.639 36.617 1.00 93.38 638 ASP A C 1
ATOM 5023 O O . ASP A 1 638 ? -35.303 16.640 37.595 1.00 93.38 638 ASP A O 1
ATOM 5027 N N . PHE A 1 639 ? -34.959 16.200 35.421 1.00 90.50 639 PHE A N 1
ATOM 5028 C CA . PHE A 1 639 ? -36.299 15.654 35.155 1.00 90.50 639 PHE A CA 1
ATOM 5029 C C . PHE A 1 639 ? -36.344 14.137 35.405 1.00 90.50 639 PHE A C 1
ATOM 5031 O O . PHE A 1 639 ? -35.404 13.466 35.013 1.00 90.50 639 PHE A O 1
ATOM 5038 N N . PRO A 1 640 ? -37.394 13.546 36.013 1.00 90.56 640 PRO A N 1
ATOM 5039 C CA . PRO A 1 640 ? -37.436 12.097 36.262 1.00 90.56 640 PRO A CA 1
ATOM 5040 C C . PRO A 1 640 ? -37.594 11.236 34.996 1.00 90.56 640 PRO A C 1
ATOM 5042 O O . PRO A 1 640 ? -38.446 11.525 34.155 1.00 90.56 640 PRO A O 1
ATOM 5045 N N . GLY A 1 641 ? -36.870 10.113 34.942 1.00 83.31 641 GLY A N 1
ATOM 5046 C CA . GLY A 1 641 ? -36.855 9.149 33.831 1.00 83.31 641 GLY A CA 1
ATOM 5047 C C . GLY A 1 641 ? -35.451 9.005 33.242 1.00 83.31 641 GLY A C 1
ATOM 5048 O O . GLY A 1 641 ? -34.722 9.979 33.238 1.00 83.31 641 GLY A O 1
ATOM 5049 N N . SER A 1 642 ? -35.074 7.816 32.772 1.00 89.75 642 SER A N 1
ATOM 5050 C CA . SER A 1 642 ? -33.722 7.531 32.252 1.00 89.75 642 SER A CA 1
ATOM 5051 C C . SER A 1 642 ? -33.535 8.013 30.806 1.00 89.75 642 SER A C 1
ATOM 5053 O O . SER A 1 642 ? -34.476 7.938 30.007 1.00 89.75 642 SER A O 1
ATOM 5055 N N . ASP A 1 643 ? -32.333 8.492 30.469 1.00 90.56 643 ASP A N 1
ATOM 5056 C CA . ASP A 1 643 ? -31.908 8.803 29.091 1.00 90.56 643 ASP A CA 1
ATOM 5057 C C . ASP A 1 643 ? -30.537 8.210 28.692 1.00 90.56 643 ASP A C 1
ATOM 5059 O O . ASP A 1 643 ? -30.011 8.522 27.622 1.00 90.56 643 ASP A O 1
ATOM 5063 N N . PHE A 1 644 ? -30.013 7.277 29.500 1.00 93.31 644 PHE A N 1
ATOM 5064 C CA . PHE A 1 644 ? -28.727 6.580 29.326 1.00 93.31 644 PHE A CA 1
ATOM 5065 C C . PHE A 1 644 ? -27.479 7.457 29.504 1.00 93.31 644 PHE A C 1
ATOM 5067 O O . PHE A 1 644 ? -26.355 7.001 29.254 1.00 93.31 644 PHE A O 1
ATOM 5074 N N . ILE A 1 645 ? -27.667 8.680 29.998 1.00 95.00 645 ILE A N 1
ATOM 5075 C CA . ILE A 1 645 ? -26.629 9.547 30.549 1.00 95.00 645 ILE A CA 1
ATOM 5076 C C . ILE A 1 645 ? -26.701 9.461 32.083 1.00 95.00 645 ILE A C 1
ATOM 5078 O O . ILE A 1 645 ? -27.755 9.222 32.663 1.00 95.00 645 ILE A O 1
ATOM 5082 N N . GLY A 1 646 ? -25.561 9.598 32.756 1.00 95.31 646 GLY A N 1
ATOM 5083 C CA . GLY A 1 646 ? -25.494 9.559 34.210 1.00 95.31 646 GLY A CA 1
ATOM 5084 C C . GLY A 1 646 ? -25.934 10.867 34.882 1.00 95.31 646 GLY A C 1
ATOM 5085 O O . GLY A 1 646 ? -25.421 11.942 34.561 1.00 95.31 646 GLY A O 1
ATOM 5086 N N . ASP A 1 647 ? -26.767 10.748 35.924 1.00 95.50 647 ASP A N 1
ATOM 5087 C CA . ASP A 1 647 ? -27.355 11.828 36.740 1.00 95.50 647 ASP A CA 1
ATOM 5088 C C . ASP A 1 647 ? -26.322 12.798 37.359 1.00 95.50 647 ASP A C 1
ATOM 5090 O O . ASP A 1 647 ? -26.681 13.844 37.917 1.00 95.50 647 ASP A O 1
ATOM 5094 N N . THR A 1 648 ? -25.047 12.397 37.384 1.00 96.25 648 THR A N 1
ATOM 5095 C CA . THR A 1 648 ? -23.936 13.103 38.031 1.00 96.25 648 THR A CA 1
ATOM 5096 C C . THR A 1 648 ? -22.685 13.119 37.144 1.00 96.25 648 THR A C 1
ATOM 5098 O O . THR A 1 648 ? -22.300 12.055 36.660 1.00 96.25 648 THR A O 1
ATOM 5101 N N . PRO A 1 649 ? -21.991 14.262 36.978 1.00 96.94 649 PRO A N 1
ATOM 5102 C CA . PRO A 1 649 ? -20.744 14.341 36.212 1.00 96.94 649 PRO A CA 1
ATOM 5103 C C . PRO A 1 649 ? -19.651 13.369 36.689 1.00 96.94 649 PRO A C 1
ATOM 5105 O O . PRO A 1 649 ? -19.440 13.232 37.896 1.00 96.94 649 PRO A O 1
ATOM 5108 N N . TYR A 1 650 ? -18.892 12.777 35.760 1.00 97.56 650 TYR A N 1
ATOM 5109 C CA . TYR A 1 650 ? -17.631 12.098 36.085 1.00 97.56 650 TYR A CA 1
ATOM 5110 C C . TYR A 1 650 ? -16.549 13.171 36.279 1.00 97.56 650 TYR A C 1
ATOM 5112 O O . TYR A 1 650 ? -16.205 13.915 35.356 1.00 97.56 650 TYR A O 1
ATOM 5120 N N . ILE A 1 651 ? -16.056 13.302 37.512 1.00 96.62 651 ILE A N 1
ATOM 5121 C CA . ILE A 1 651 ? -15.093 14.336 37.908 1.00 96.62 651 ILE A CA 1
ATOM 5122 C C . ILE A 1 651 ? -13.671 13.804 37.729 1.00 96.62 651 ILE A C 1
ATOM 5124 O O . ILE A 1 651 ? -13.304 12.822 38.369 1.00 96.62 651 ILE A O 1
ATOM 5128 N N . ILE A 1 652 ? -12.873 14.480 36.899 1.00 95.75 652 ILE A N 1
ATOM 5129 C CA . ILE A 1 652 ? -11.455 14.158 36.681 1.00 95.75 652 ILE A CA 1
ATOM 5130 C C . ILE A 1 652 ? -10.601 15.019 37.623 1.00 95.75 652 ILE A C 1
ATOM 5132 O O . ILE A 1 652 ? -9.784 14.496 38.377 1.00 95.75 652 ILE A O 1
ATOM 5136 N N . ASP A 1 653 ? -10.857 16.331 37.648 1.00 94.25 653 ASP A N 1
ATOM 5137 C CA . ASP A 1 653 ? -10.304 17.284 38.617 1.00 94.25 653 ASP A CA 1
ATOM 5138 C C . ASP A 1 653 ? -11.268 18.477 38.846 1.00 94.25 653 ASP A C 1
ATOM 5140 O O . ASP A 1 653 ? -12.475 18.371 38.624 1.00 94.25 653 ASP A O 1
ATOM 5144 N N . THR A 1 654 ? -10.779 19.613 39.359 1.00 91.62 654 THR A N 1
ATOM 5145 C CA . THR A 1 654 ? -11.611 20.798 39.648 1.00 91.62 654 THR A CA 1
ATOM 5146 C C . THR A 1 654 ? -12.121 21.529 38.406 1.00 91.62 654 THR A C 1
ATOM 5148 O O . THR A 1 654 ? -13.138 22.220 38.489 1.00 91.62 654 THR A O 1
ATOM 5151 N N . ASN A 1 655 ? -11.421 21.399 37.280 1.00 90.06 655 ASN A N 1
ATOM 5152 C CA . ASN A 1 655 ? -11.693 22.097 36.026 1.00 90.06 655 ASN A CA 1
ATOM 5153 C C . ASN A 1 655 ? -12.182 21.108 34.954 1.00 90.06 655 ASN A C 1
ATOM 5155 O O . ASN A 1 655 ? -13.098 21.426 34.194 1.00 90.06 655 ASN A O 1
ATOM 5159 N N . ASN A 1 656 ? -11.605 19.904 34.931 1.00 95.25 656 ASN A N 1
ATOM 5160 C CA . ASN A 1 656 ? -11.901 18.845 33.974 1.00 95.25 656 ASN A CA 1
ATOM 5161 C C . ASN A 1 656 ? -12.961 17.878 34.518 1.00 95.25 656 ASN A C 1
ATOM 5163 O O . ASN A 1 656 ? -12.800 17.252 35.569 1.00 95.25 656 ASN A O 1
ATOM 5167 N N . ARG A 1 657 ? -14.059 17.733 33.775 1.00 96.06 657 ARG A N 1
ATOM 5168 C CA . ARG A 1 657 ? -15.151 16.798 34.070 1.00 96.06 657 ARG A CA 1
ATOM 5169 C C . ARG A 1 657 ? -15.941 16.487 32.810 1.00 96.06 657 ARG A C 1
ATOM 5171 O O . ARG A 1 657 ? -16.144 17.370 31.979 1.00 96.06 657 ARG A O 1
ATOM 5178 N N . ASP A 1 658 ? -16.441 15.267 32.734 1.00 97.94 658 ASP A N 1
ATOM 5179 C CA . ASP A 1 658 ? -17.498 14.883 31.807 1.00 97.94 658 ASP A CA 1
ATOM 5180 C C . ASP A 1 658 ? -18.840 15.200 32.477 1.00 97.94 658 ASP A C 1
ATOM 5182 O O . ASP A 1 658 ? -19.132 14.680 33.557 1.00 97.94 658 ASP A O 1
ATOM 5186 N N . ARG A 1 659 ? -19.639 16.103 31.896 1.00 96.56 659 ARG A N 1
ATOM 5187 C CA . ARG A 1 659 ? -20.943 16.491 32.466 1.00 96.56 659 ARG A CA 1
ATOM 5188 C C . ARG A 1 659 ? -22.053 15.481 32.184 1.00 96.56 659 ARG A C 1
ATOM 5190 O O . ARG A 1 659 ? -23.084 15.565 32.844 1.00 96.56 659 ARG A O 1
ATOM 5197 N N . TYR A 1 660 ? -21.853 14.588 31.218 1.00 97.50 660 TYR A N 1
ATOM 5198 C CA . TYR A 1 660 ? -22.867 13.690 30.676 1.00 97.50 660 TYR A CA 1
ATOM 5199 C C . TYR A 1 660 ? -22.278 12.282 30.428 1.00 97.50 660 TYR A C 1
ATOM 5201 O O . TYR A 1 660 ? -22.356 11.786 29.298 1.00 97.50 660 TYR A O 1
ATOM 5209 N N . PRO A 1 661 ? -21.682 11.630 31.449 1.00 97.81 661 PRO A N 1
ATOM 5210 C CA . PRO A 1 661 ? -21.043 10.328 31.280 1.00 97.81 661 PRO A CA 1
ATOM 5211 C C . PRO A 1 661 ? -22.063 9.293 30.799 1.00 97.81 661 PRO A C 1
ATOM 5213 O O . PRO A 1 661 ? -23.190 9.243 31.289 1.00 97.81 661 PRO A O 1
ATOM 5216 N N . LEU A 1 662 ? -21.677 8.469 29.830 1.00 96.62 662 LEU A N 1
ATOM 5217 C CA . LEU A 1 662 ? -22.550 7.458 29.237 1.00 96.62 662 LEU A CA 1
ATOM 5218 C C . LEU A 1 662 ? -22.672 6.244 30.165 1.00 96.62 662 LEU A C 1
ATOM 5220 O O . LEU A 1 662 ? -21.671 5.754 30.689 1.00 96.62 662 LEU A O 1
ATOM 5224 N N . MET A 1 663 ? -23.886 5.708 30.313 1.00 94.38 663 MET A N 1
ATOM 5225 C CA . MET A 1 663 ? -24.144 4.507 31.127 1.00 94.38 663 MET A CA 1
ATOM 5226 C C . MET A 1 663 ? -23.700 3.199 30.457 1.00 94.38 663 MET A C 1
ATOM 5228 O O . MET A 1 663 ? -23.497 2.186 31.128 1.00 94.38 663 MET A O 1
ATOM 5232 N N . TYR A 1 664 ? -23.540 3.219 29.134 1.00 91.38 664 TYR A N 1
ATOM 5233 C CA . TYR A 1 664 ? -23.120 2.090 28.305 1.00 91.38 664 TYR A CA 1
ATOM 5234 C C . TYR A 1 664 ? -22.001 2.530 27.364 1.00 91.38 664 TYR A C 1
ATOM 5236 O O . TYR A 1 664 ? -21.840 3.723 27.103 1.00 91.38 664 TYR A O 1
ATOM 5244 N N . SER A 1 665 ? -21.236 1.574 26.834 1.00 92.19 665 SER A N 1
ATOM 5245 C CA . SER A 1 665 ? -20.164 1.889 25.894 1.00 92.19 665 SER A CA 1
ATOM 5246 C C . SER A 1 665 ? -20.712 2.573 24.642 1.00 92.19 665 SER A C 1
ATOM 5248 O O . SER A 1 665 ? -21.703 2.132 24.055 1.00 92.19 665 SER A O 1
ATOM 5250 N N . TYR A 1 666 ? -20.059 3.650 24.212 1.00 88.62 666 TYR A N 1
ATOM 5251 C CA . TYR A 1 666 ? -20.402 4.337 22.978 1.00 88.62 666 TYR A CA 1
ATOM 5252 C C . TYR A 1 666 ? -20.330 3.373 21.787 1.00 88.62 666 TYR A C 1
ATOM 5254 O O . TYR A 1 666 ? -19.421 2.541 21.702 1.00 88.62 666 TYR A O 1
ATOM 5262 N N . GLY A 1 667 ? -21.314 3.467 20.891 1.00 80.00 667 GLY A N 1
ATOM 5263 C CA . GLY A 1 667 ? -21.523 2.522 19.792 1.00 80.00 667 GLY A CA 1
ATOM 5264 C C . GLY A 1 667 ? -22.260 1.235 20.185 1.00 80.00 667 GLY A C 1
ATOM 5265 O O . GLY A 1 667 ? -22.687 0.502 19.294 1.00 80.00 667 GLY A O 1
ATOM 5266 N N . SER A 1 668 ? -22.472 0.957 21.478 1.00 68.00 668 SER A N 1
ATOM 5267 C CA . SER A 1 668 ? -23.384 -0.107 21.913 1.00 68.00 668 SER A CA 1
ATOM 5268 C C . SER A 1 668 ? -24.824 0.401 22.014 1.00 68.00 668 SER A C 1
ATOM 5270 O O . SER A 1 668 ? -25.079 1.551 22.373 1.00 68.00 668 SER A O 1
ATOM 5272 N N . SER A 1 669 ? -25.791 -0.465 21.709 1.00 53.59 669 SER A N 1
ATOM 5273 C CA . SER A 1 669 ? -27.183 -0.230 22.088 1.00 53.59 669 SER A CA 1
ATOM 5274 C C . SER A 1 669 ? -27.373 -0.573 23.570 1.00 53.59 669 SER A C 1
ATOM 5276 O O . SER A 1 669 ? -26.897 -1.641 23.975 1.00 53.59 669 SER A O 1
ATOM 5278 N N . PRO A 1 670 ? -28.126 0.220 24.359 1.00 59.78 670 PRO A N 1
ATOM 5279 C CA . PRO A 1 670 ? -28.536 -0.203 25.694 1.00 59.78 670 PRO A CA 1
ATOM 5280 C C . PRO A 1 670 ? -29.263 -1.558 25.594 1.00 59.78 670 PRO A C 1
ATOM 5282 O O . PRO A 1 670 ? -30.079 -1.746 24.683 1.00 59.78 670 PRO A O 1
ATOM 5285 N N . PRO A 1 671 ? -28.959 -2.531 26.471 1.00 61.28 671 PRO A N 1
ATOM 5286 C CA . PRO A 1 671 ? -29.540 -3.864 26.385 1.00 61.28 671 PRO A CA 1
ATOM 5287 C C . PRO A 1 671 ? -31.067 -3.781 26.557 1.00 61.28 671 PRO A C 1
ATOM 5289 O O . PRO A 1 671 ? -31.528 -3.141 27.506 1.00 61.28 671 PRO A O 1
ATOM 5292 N N . PRO A 1 672 ? -31.866 -4.405 25.667 1.00 67.44 672 PRO A N 1
ATOM 5293 C CA . PRO A 1 672 ? -33.317 -4.268 25.705 1.00 67.44 672 PRO A CA 1
ATOM 5294 C C . PRO A 1 672 ? -33.886 -4.786 27.027 1.00 67.44 672 PRO A C 1
ATOM 5296 O O . PRO A 1 672 ? -33.336 -5.704 27.637 1.00 67.44 672 PRO A O 1
ATOM 5299 N N . THR A 1 673 ? -34.992 -4.200 27.472 1.00 75.88 673 THR A N 1
ATOM 5300 C CA . THR A 1 673 ? -35.703 -4.643 28.673 1.00 75.88 673 THR A CA 1
ATOM 5301 C C . THR A 1 673 ? -36.926 -5.475 28.313 1.00 75.88 673 THR A C 1
ATOM 5303 O O . THR A 1 673 ? -37.600 -5.227 27.313 1.00 75.88 673 THR A O 1
ATOM 5306 N N . TYR A 1 674 ? -37.208 -6.467 29.153 1.00 86.38 674 TYR A N 1
ATOM 5307 C CA . TYR A 1 674 ? -38.316 -7.400 29.005 1.00 86.38 674 TYR A CA 1
ATOM 5308 C C . TYR A 1 674 ? -39.104 -7.534 30.304 1.00 86.38 674 TYR A C 1
ATOM 5310 O O . TYR A 1 674 ? -38.553 -7.443 31.403 1.00 86.38 674 TYR A O 1
ATOM 5318 N N . ASN A 1 675 ? -40.403 -7.779 30.185 1.00 92.94 675 ASN A N 1
ATOM 5319 C CA . ASN A 1 675 ? -41.316 -7.876 31.314 1.00 92.94 675 ASN A CA 1
ATOM 5320 C C . ASN A 1 675 ? -41.473 -9.324 31.782 1.00 92.94 675 ASN A C 1
ATOM 5322 O O . ASN A 1 675 ? -41.871 -10.194 31.010 1.00 92.94 675 ASN A O 1
ATOM 5326 N N . LEU A 1 676 ? -41.248 -9.572 33.071 1.00 94.94 676 LEU A N 1
ATOM 5327 C CA . LEU A 1 676 ? -41.648 -10.800 33.749 1.00 94.94 676 LEU A CA 1
ATOM 5328 C C . LEU A 1 676 ? -42.939 -10.549 34.532 1.00 94.94 676 LEU A C 1
ATOM 5330 O O . LEU A 1 676 ? -42.955 -9.777 35.491 1.00 94.94 676 LEU A O 1
ATOM 5334 N N . THR A 1 677 ? -44.018 -11.225 34.145 1.00 96.62 677 THR A N 1
ATOM 5335 C CA . THR A 1 677 ? -45.283 -11.230 34.893 1.00 96.62 677 THR A CA 1
ATOM 5336 C C . THR A 1 677 ? -45.350 -12.468 35.782 1.00 96.62 677 THR A C 1
ATOM 5338 O O . THR A 1 677 ? -45.472 -13.587 35.287 1.00 96.62 677 THR A O 1
ATOM 5341 N N . ILE A 1 678 ? -45.266 -12.262 37.096 1.00 96.50 678 ILE A N 1
ATOM 5342 C CA . ILE A 1 678 ? -45.297 -13.303 38.128 1.00 96.50 678 ILE A CA 1
ATOM 5343 C C . ILE A 1 678 ? -46.737 -13.501 38.617 1.00 96.50 678 ILE A C 1
ATOM 5345 O O . ILE A 1 678 ? -47.444 -12.539 38.920 1.00 96.50 678 ILE A O 1
ATOM 5349 N N . MET A 1 679 ? -47.172 -14.757 38.721 1.00 95.69 679 MET A N 1
ATOM 5350 C CA . MET A 1 679 ? -48.516 -15.163 39.143 1.00 95.69 679 MET A CA 1
ATOM 5351 C C . MET A 1 679 ? -48.480 -16.350 40.119 1.00 95.69 679 MET A C 1
ATOM 5353 O O . MET A 1 679 ? -47.527 -17.127 40.152 1.00 95.69 679 MET A O 1
ATOM 5357 N N . ALA A 1 680 ? -49.568 -16.543 40.864 1.00 93.00 680 ALA A N 1
ATOM 5358 C CA . ALA A 1 680 ? -49.790 -17.693 41.740 1.00 93.00 680 ALA A CA 1
ATOM 5359 C C . ALA A 1 680 ? -51.239 -18.190 41.624 1.00 93.00 680 ALA A C 1
ATOM 5361 O O . ALA A 1 680 ? -52.158 -17.394 41.417 1.00 93.00 680 ALA A O 1
ATOM 5362 N N . THR A 1 681 ? -51.464 -19.497 41.775 1.00 92.38 681 THR A N 1
ATOM 5363 C CA . THR A 1 681 ? -52.806 -20.034 42.060 1.00 92.38 681 THR A CA 1
ATOM 5364 C C . THR A 1 681 ? -53.153 -19.882 43.542 1.00 92.38 681 THR A C 1
ATOM 5366 O O . THR A 1 681 ? -52.280 -19.663 44.377 1.00 92.38 681 THR A O 1
ATOM 5369 N N . VAL A 1 682 ? -54.428 -20.077 43.889 1.00 88.25 682 VAL A N 1
ATOM 5370 C CA . VAL A 1 682 ? -54.850 -20.272 45.288 1.00 88.25 682 VAL A CA 1
ATOM 5371 C C . VAL A 1 682 ? -54.034 -21.409 45.924 1.00 88.25 682 VAL A C 1
ATOM 5373 O O . VAL A 1 682 ? -53.816 -22.432 45.271 1.00 88.25 682 VAL A O 1
ATOM 5376 N N . GLY A 1 683 ? -53.601 -21.229 47.177 1.00 85.75 683 GLY A N 1
ATOM 5377 C CA . GLY A 1 683 ? -52.802 -22.206 47.928 1.00 85.75 683 GLY A CA 1
ATOM 5378 C C . GLY A 1 683 ? -51.333 -21.829 48.156 1.00 85.75 683 GLY A C 1
ATOM 5379 O O . GLY A 1 683 ? -50.565 -22.669 48.625 1.00 85.75 683 GLY A O 1
ATOM 5380 N N . GLY A 1 684 ? -50.926 -20.604 47.819 1.00 91.94 684 GLY A N 1
ATOM 5381 C CA . GLY A 1 684 ? -49.613 -20.071 48.164 1.00 91.94 684 GLY A CA 1
ATOM 5382 C C . GLY A 1 684 ? -49.333 -18.701 47.550 1.00 91.94 684 GLY A C 1
ATOM 5383 O O . GLY A 1 684 ? -50.183 -18.085 46.906 1.00 91.94 684 GLY A O 1
ATOM 5384 N N . THR A 1 685 ? -48.105 -18.225 47.745 1.00 93.88 685 THR A N 1
ATOM 5385 C CA . THR A 1 685 ? -47.595 -16.932 47.258 1.00 93.88 685 THR A CA 1
ATOM 5386 C C . THR A 1 685 ? -46.229 -17.089 46.584 1.00 93.88 685 THR A C 1
ATOM 5388 O O . THR A 1 685 ? -45.652 -18.178 46.570 1.00 93.88 685 THR A O 1
ATOM 5391 N N . THR A 1 686 ? -45.698 -16.012 46.001 1.00 95.94 686 THR A N 1
ATOM 5392 C CA . THR A 1 686 ? -44.358 -15.977 45.394 1.00 95.94 686 THR A CA 1
ATOM 5393 C C . THR A 1 686 ? -43.473 -14.902 46.024 1.00 95.94 686 THR A C 1
ATOM 5395 O O . THR A 1 686 ? -43.966 -13.918 46.577 1.00 95.94 686 THR A O 1
ATOM 5398 N N . ASN A 1 687 ? -42.156 -15.073 45.899 1.00 90.81 687 ASN A N 1
ATOM 5399 C CA . ASN A 1 687 ? -41.165 -14.020 46.100 1.00 90.81 687 ASN A CA 1
ATOM 5400 C C . ASN A 1 687 ? -40.250 -13.928 44.855 1.00 90.81 687 ASN A C 1
ATOM 5402 O O . ASN A 1 687 ? -39.547 -14.909 44.598 1.00 90.81 687 ASN A O 1
ATOM 5406 N N . PRO A 1 688 ? -40.228 -12.812 44.095 1.00 93.38 688 PRO A N 1
ATOM 5407 C CA . PRO A 1 688 ? -41.037 -11.602 44.281 1.00 93.38 688 PRO A CA 1
ATOM 5408 C C . PRO A 1 688 ? -42.560 -11.857 44.244 1.00 93.38 688 PRO A C 1
ATOM 5410 O O . PRO A 1 688 ? -42.991 -12.882 43.702 1.00 93.38 688 PRO A O 1
ATOM 5413 N N . PRO A 1 689 ? -43.382 -10.969 44.839 1.00 91.81 689 PRO A N 1
ATOM 5414 C CA . PRO A 1 689 ? -44.842 -11.073 44.801 1.00 91.81 689 PRO A CA 1
ATOM 5415 C C . PRO A 1 689 ? -45.415 -11.142 43.378 1.00 91.81 689 PRO A C 1
ATOM 5417 O O . PRO A 1 689 ? -44.743 -10.815 42.403 1.00 91.81 689 PRO A O 1
ATOM 5420 N N . ALA A 1 690 ? -46.682 -11.540 43.255 1.00 91.00 690 ALA A N 1
ATOM 5421 C CA . ALA A 1 690 ? -47.372 -11.512 41.970 1.00 91.00 690 ALA A CA 1
ATOM 5422 C C . ALA A 1 690 ? -47.513 -10.065 41.454 1.00 91.00 690 ALA A C 1
ATOM 5424 O O . ALA A 1 690 ? -47.951 -9.176 42.188 1.00 91.00 690 ALA A O 1
ATOM 5425 N N . GLY A 1 691 ? -47.140 -9.838 40.196 1.00 92.62 691 GLY A N 1
ATOM 5426 C CA . GLY A 1 691 ? -46.981 -8.513 39.599 1.00 92.62 691 GLY A CA 1
ATOM 5427 C C . GLY A 1 691 ? -46.149 -8.568 38.316 1.00 92.62 691 GLY A C 1
ATOM 5428 O O . GLY A 1 691 ? -45.639 -9.627 37.954 1.00 92.62 691 GLY A O 1
ATOM 5429 N N . THR A 1 692 ? -46.005 -7.434 37.633 1.00 92.44 692 THR A N 1
ATOM 5430 C CA . THR A 1 692 ? -45.177 -7.311 36.423 1.00 92.44 692 THR A CA 1
ATOM 5431 C C . THR A 1 692 ? -43.952 -6.458 36.729 1.00 92.44 692 THR A C 1
ATOM 5433 O O . THR A 1 692 ? -44.081 -5.368 37.284 1.00 92.44 692 THR A O 1
ATOM 5436 N N . TYR A 1 693 ? -42.776 -6.963 36.364 1.00 87.88 693 TYR A N 1
ATOM 5437 C CA . TYR A 1 693 ? -41.473 -6.360 36.635 1.00 87.88 693 TYR A CA 1
ATOM 5438 C C . TYR A 1 693 ? -40.652 -6.326 35.344 1.00 87.88 693 TYR A C 1
ATOM 5440 O O . TYR A 1 693 ? -40.600 -7.331 34.636 1.00 87.88 693 TYR A O 1
ATOM 5448 N N . SER A 1 694 ? -40.005 -5.203 35.038 1.00 84.44 694 SER A N 1
ATOM 5449 C CA . SER A 1 694 ? -39.121 -5.088 33.872 1.00 84.44 694 SER A CA 1
ATOM 5450 C C . SER A 1 694 ? -37.674 -5.402 34.266 1.00 84.44 694 SER A C 1
ATOM 5452 O O . SER A 1 694 ? -37.185 -4.919 35.286 1.00 84.44 694 SER A O 1
ATOM 5454 N N . TYR A 1 695 ? -37.001 -6.212 33.454 1.00 84.06 695 TYR A N 1
ATOM 5455 C CA . TYR A 1 695 ? -35.643 -6.716 33.667 1.00 84.06 695 TYR A CA 1
ATOM 5456 C C . TYR A 1 695 ? -34.808 -6.577 32.392 1.00 84.06 695 TYR A C 1
ATOM 5458 O O . TYR A 1 695 ? -35.356 -6.474 31.297 1.00 84.06 695 TYR A O 1
ATOM 5466 N N . THR A 1 696 ? -33.484 -6.589 32.517 1.00 78.88 696 THR A N 1
ATOM 5467 C CA . THR A 1 696 ? -32.569 -6.449 31.373 1.00 78.88 696 THR A CA 1
ATOM 5468 C C . THR A 1 696 ? -32.430 -7.768 30.604 1.00 78.88 696 THR A C 1
ATOM 5470 O O . THR A 1 696 ? -32.441 -8.846 31.200 1.00 78.88 696 THR A O 1
ATOM 5473 N N . ALA A 1 697 ? -32.264 -7.710 29.281 1.00 79.00 697 ALA A N 1
ATOM 5474 C CA . ALA A 1 697 ? -32.075 -8.893 28.447 1.00 79.00 697 ALA A CA 1
ATOM 5475 C C . ALA A 1 697 ? -30.903 -9.774 28.913 1.00 79.00 697 ALA A C 1
ATOM 5477 O O . ALA A 1 697 ? -29.836 -9.290 29.291 1.00 79.00 697 ALA A O 1
ATOM 5478 N N . ASN A 1 698 ? -31.110 -11.090 28.852 1.00 74.56 698 ASN A N 1
ATOM 5479 C CA . ASN A 1 698 ? -30.235 -12.148 29.367 1.00 74.56 698 ASN A CA 1
ATOM 5480 C C . ASN A 1 698 ? -30.010 -12.139 30.896 1.00 74.56 698 ASN A C 1
ATOM 5482 O O . ASN A 1 698 ? -29.261 -12.974 31.407 1.00 74.56 698 ASN A O 1
ATOM 5486 N N . GLN A 1 699 ? -30.680 -11.268 31.661 1.00 82.38 699 GLN A N 1
ATOM 5487 C CA . GLN A 1 699 ? -30.705 -11.375 33.120 1.00 82.38 699 GLN A CA 1
ATOM 5488 C C . GLN A 1 699 ? -31.397 -12.680 33.535 1.00 82.38 699 GLN A C 1
ATOM 5490 O O . GLN A 1 699 ? -32.451 -13.031 33.009 1.00 82.38 699 GLN A O 1
ATOM 5495 N N . THR A 1 700 ? -30.826 -13.396 34.507 1.00 87.50 700 THR A N 1
ATOM 5496 C CA . THR A 1 700 ? -31.495 -14.545 35.137 1.00 87.50 700 THR A CA 1
ATOM 5497 C C . THR A 1 700 ? -32.175 -14.105 36.431 1.00 87.50 700 THR A C 1
ATOM 5499 O O . THR A 1 700 ? -31.506 -13.667 37.368 1.00 87.50 700 THR A O 1
ATOM 5502 N N . VAL A 1 701 ? -33.498 -14.237 36.496 1.00 89.69 701 VAL A N 1
ATOM 5503 C CA . VAL A 1 701 ? -34.333 -13.870 37.647 1.00 89.69 701 VAL A CA 1
ATOM 5504 C C . VAL A 1 701 ? -34.711 -15.128 38.429 1.00 89.69 701 VAL A C 1
ATOM 5506 O O . VAL A 1 701 ? -35.165 -16.112 37.848 1.00 89.69 701 VAL A O 1
ATOM 5509 N N . GLN A 1 702 ? -34.527 -15.102 39.750 1.00 92.75 702 GLN A N 1
ATOM 5510 C CA . GLN A 1 702 ? -34.976 -16.164 40.657 1.00 92.75 702 GLN A CA 1
ATOM 5511 C C . GLN A 1 702 ? -36.364 -15.839 41.206 1.00 92.75 702 GLN A C 1
ATOM 5513 O O . GLN A 1 702 ? -36.570 -14.744 41.732 1.00 92.75 702 GLN A O 1
ATOM 5518 N N . VAL A 1 703 ? -37.286 -16.802 41.150 1.00 95.44 703 VAL A N 1
ATOM 5519 C CA . VAL A 1 703 ? -38.603 -16.699 41.796 1.00 95.44 703 VAL A CA 1
ATOM 5520 C C . VAL A 1 703 ? -38.845 -17.927 42.674 1.00 95.44 703 VAL A C 1
ATOM 5522 O O . VAL A 1 703 ? -38.663 -19.064 42.238 1.00 95.44 703 VAL A O 1
ATOM 5525 N N . THR A 1 704 ? -39.259 -17.701 43.921 1.00 95.44 704 THR A N 1
ATOM 5526 C CA . THR A 1 704 ? -39.562 -18.747 44.911 1.00 95.44 704 THR A CA 1
ATOM 5527 C C . THR A 1 704 ? -41.069 -18.863 45.113 1.00 95.44 704 THR A C 1
ATOM 5529 O O . THR A 1 704 ? -41.734 -17.852 45.325 1.00 95.44 704 THR A O 1
ATOM 5532 N N . ALA A 1 705 ? -41.608 -20.081 45.117 1.00 95.06 705 ALA A N 1
ATOM 5533 C CA . ALA A 1 705 ? -42.990 -20.379 45.490 1.00 95.06 705 ALA A CA 1
ATOM 5534 C C . ALA A 1 705 ? -43.084 -20.764 46.977 1.00 95.06 705 ALA A C 1
ATOM 5536 O O . ALA A 1 705 ? -42.267 -21.538 47.481 1.00 95.06 705 ALA A O 1
ATOM 5537 N N . ILE A 1 706 ? -44.092 -20.247 47.678 1.00 93.62 706 ILE A N 1
ATOM 5538 C CA . ILE A 1 706 ? -44.285 -20.394 49.126 1.00 93.62 706 ILE A CA 1
ATOM 5539 C C . ILE A 1 706 ? -45.704 -20.945 49.371 1.00 93.62 706 ILE A C 1
ATOM 5541 O O . ILE A 1 706 ? -46.661 -20.178 49.260 1.00 93.62 706 ILE A O 1
ATOM 5545 N N . PRO A 1 707 ? -45.875 -22.254 49.653 1.00 91.31 707 PRO A N 1
ATOM 5546 C CA . PRO A 1 707 ? -47.192 -22.856 49.884 1.00 91.31 707 PRO A CA 1
ATOM 5547 C C . PRO A 1 707 ? -47.866 -22.384 51.174 1.00 91.31 707 PRO A C 1
ATOM 5549 O O . PRO A 1 707 ? -47.206 -22.212 52.201 1.00 91.31 707 PRO A O 1
ATOM 5552 N N . ASP A 1 708 ? -49.193 -22.292 51.139 1.00 88.38 708 ASP A N 1
ATOM 5553 C CA . ASP A 1 708 ? -50.031 -22.138 52.328 1.00 88.38 708 ASP A CA 1
ATOM 5554 C C . ASP A 1 708 ? -50.211 -23.478 53.067 1.00 88.38 708 ASP A C 1
ATOM 5556 O O . ASP A 1 708 ? -50.133 -24.566 52.489 1.00 88.38 708 ASP A O 1
ATOM 5560 N N . THR A 1 709 ? -50.529 -23.420 54.363 1.00 82.00 709 THR A N 1
ATOM 5561 C CA . THR A 1 709 ? -50.807 -24.607 55.189 1.00 82.00 709 THR A CA 1
ATOM 5562 C C . THR A 1 709 ? -51.917 -25.479 54.585 1.00 82.00 709 THR A C 1
ATOM 5564 O O . THR A 1 709 ? -53.058 -25.041 54.449 1.00 82.00 709 THR A O 1
ATOM 5567 N N . GLY A 1 710 ? -51.597 -26.742 54.283 1.00 78.94 710 GLY A N 1
ATOM 5568 C CA . GLY A 1 710 ? -52.512 -27.707 53.651 1.00 78.94 710 GLY A CA 1
ATOM 5569 C C . GLY A 1 710 ? -52.323 -27.860 52.136 1.00 78.94 710 GLY A C 1
ATOM 5570 O O . GLY A 1 710 ? -52.895 -28.777 51.543 1.00 78.94 710 GLY A O 1
ATOM 5571 N N . TYR A 1 711 ? -51.483 -27.019 51.530 1.00 85.31 711 TYR A N 1
ATOM 5572 C CA . TYR A 1 711 ? -51.069 -27.111 50.135 1.00 85.31 711 TYR A CA 1
ATOM 5573 C C . TYR A 1 711 ? -49.597 -27.524 50.018 1.00 85.31 711 TYR A C 1
ATOM 5575 O O . TYR A 1 711 ? -48.800 -27.376 50.944 1.00 85.31 711 TYR A O 1
ATOM 5583 N N . LEU A 1 712 ? -49.233 -28.031 48.843 1.00 86.44 712 LEU A N 1
ATOM 5584 C CA . LEU A 1 712 ? -47.860 -28.254 48.405 1.00 86.44 712 LEU A CA 1
ATOM 5585 C C . LEU A 1 712 ? -47.615 -27.506 47.088 1.00 86.44 712 LEU A C 1
ATOM 5587 O O . LEU A 1 712 ? -48.530 -27.341 46.274 1.00 86.44 712 LEU A O 1
ATOM 5591 N N . PHE A 1 713 ? -46.378 -27.056 46.869 1.00 92.88 713 PHE A N 1
ATOM 5592 C CA . PHE A 1 713 ? -45.973 -26.514 45.574 1.00 92.88 713 PHE A CA 1
ATOM 5593 C C . PHE A 1 713 ? -45.876 -27.654 44.555 1.00 92.88 713 PHE A C 1
ATOM 5595 O O . PHE A 1 713 ? -45.136 -28.610 44.776 1.00 92.88 713 PHE A O 1
ATOM 5602 N N . GLY A 1 714 ? -46.646 -27.563 43.471 1.00 89.19 714 GLY A N 1
ATOM 5603 C CA . GLY A 1 714 ? -46.686 -28.571 42.419 1.00 89.19 714 GLY A CA 1
ATOM 5604 C C . GLY A 1 714 ? -45.608 -28.336 41.366 1.00 89.19 714 GLY A C 1
ATOM 5605 O O . GLY A 1 714 ? -44.700 -29.149 41.218 1.00 89.19 714 GLY A O 1
ATOM 5606 N N . TYR A 1 715 ? -45.733 -27.245 40.607 1.00 93.38 715 TYR A N 1
ATOM 5607 C CA . TYR A 1 715 ? -44.833 -26.903 39.502 1.00 93.38 715 TYR A CA 1
ATOM 5608 C C . TYR A 1 715 ? -44.981 -25.439 39.068 1.00 93.38 715 TYR A C 1
ATOM 5610 O O . TYR A 1 715 ? -45.929 -24.751 39.454 1.00 93.38 715 TYR A O 1
ATOM 5618 N N . TRP A 1 716 ? -44.039 -24.974 38.248 1.00 96.19 716 TRP A N 1
ATOM 5619 C CA . TRP A 1 716 ? -44.112 -23.693 37.549 1.00 96.19 716 TRP A CA 1
ATOM 5620 C C . TRP A 1 716 ? -44.652 -23.864 36.131 1.00 96.19 716 TRP A C 1
ATOM 5622 O O . TRP A 1 716 ? -44.269 -24.793 35.419 1.00 96.19 716 TRP A O 1
ATOM 5632 N N . GLU A 1 717 ? -45.476 -22.919 35.692 1.00 96.44 717 GLU A N 1
ATOM 5633 C CA . GLU A 1 717 ? -45.748 -22.683 34.274 1.00 96.44 717 GLU A CA 1
ATOM 5634 C C . GLU A 1 717 ? -44.963 -21.447 33.820 1.00 96.44 717 GLU A C 1
ATOM 5636 O O . GLU A 1 717 ? -45.147 -20.374 34.392 1.00 96.44 717 GLU A O 1
ATOM 5641 N N . LEU A 1 718 ? -44.112 -21.582 32.800 1.00 95.12 718 LEU A N 1
ATOM 5642 C CA . LEU A 1 718 ? -43.479 -20.467 32.091 1.00 95.12 718 LEU A CA 1
ATOM 5643 C C . LEU A 1 718 ? -44.123 -20.357 30.706 1.00 95.12 718 LEU A C 1
ATOM 5645 O O . LEU A 1 718 ? -44.160 -21.329 29.955 1.00 95.12 718 LEU A O 1
ATOM 5649 N N . ASP A 1 719 ? -44.688 -19.194 30.394 1.00 94.75 719 ASP A N 1
ATOM 5650 C CA . ASP A 1 719 ? -45.424 -18.892 29.158 1.00 94.75 719 ASP A CA 1
ATOM 5651 C C . ASP A 1 719 ? -46.569 -19.884 28.852 1.00 94.75 719 ASP A C 1
ATOM 5653 O O . ASP A 1 719 ? -46.932 -20.119 27.700 1.00 94.75 719 ASP A O 1
ATOM 5657 N N . GLY A 1 720 ? -47.143 -20.483 29.902 1.00 90.38 720 GLY A N 1
ATOM 5658 C CA . GLY A 1 720 ? -48.181 -21.517 29.806 1.00 90.38 720 GLY A CA 1
ATOM 5659 C C . GLY A 1 720 ? -47.664 -22.949 29.611 1.00 90.38 720 GLY A C 1
ATOM 5660 O O . GLY A 1 720 ? -48.472 -23.865 29.470 1.00 90.38 720 GLY A O 1
ATOM 5661 N N . ILE A 1 721 ? -46.346 -23.170 29.627 1.00 93.06 721 ILE A N 1
ATOM 5662 C CA . ILE A 1 721 ? -45.714 -24.496 29.556 1.00 93.06 721 ILE A CA 1
ATOM 5663 C C . ILE A 1 721 ? -45.227 -24.904 30.951 1.00 93.06 721 ILE A C 1
ATOM 5665 O O . ILE A 1 721 ? -44.538 -24.141 31.621 1.00 93.06 721 ILE A O 1
ATOM 5669 N N . ASN A 1 722 ? -45.551 -26.122 31.391 1.00 93.12 722 ASN A N 1
ATOM 5670 C CA . ASN A 1 722 ? -45.040 -26.681 32.645 1.00 93.12 722 ASN A CA 1
ATOM 5671 C C . ASN A 1 722 ? -43.519 -26.911 32.552 1.00 93.12 722 ASN A C 1
ATOM 5673 O O . ASN A 1 722 ? -43.066 -27.728 31.750 1.00 93.12 722 ASN A O 1
ATOM 5677 N N . VAL A 1 723 ? -42.751 -26.211 33.390 1.00 92.75 723 VAL A N 1
ATOM 5678 C CA . VAL A 1 723 ? -41.276 -26.273 33.463 1.00 92.75 723 VAL A CA 1
ATOM 5679 C C . VAL A 1 723 ? -40.761 -26.972 34.733 1.00 92.75 723 VAL A C 1
ATOM 5681 O O . VAL A 1 723 ? -39.574 -26.924 35.052 1.00 92.75 723 VAL A O 1
ATOM 5684 N N . GLY A 1 724 ? -41.641 -27.690 35.437 1.00 89.94 724 GLY A N 1
ATOM 5685 C CA . GLY A 1 724 ? -41.293 -28.588 36.537 1.00 89.94 724 GLY A CA 1
ATOM 5686 C C . GLY A 1 724 ? -41.343 -27.969 37.937 1.00 89.94 724 GLY A C 1
ATOM 5687 O O . GLY A 1 724 ? -41.782 -26.839 38.148 1.00 89.94 724 GLY A O 1
ATOM 5688 N N . SER A 1 725 ? -40.921 -28.763 38.923 1.00 92.25 725 SER A N 1
ATOM 5689 C CA . SER A 1 725 ? -41.113 -28.513 40.360 1.00 92.25 725 SER A CA 1
ATOM 5690 C C . SER A 1 725 ? -39.870 -27.979 41.090 1.00 92.25 725 SER A C 1
ATOM 5692 O O . SER A 1 725 ? -39.793 -28.066 42.316 1.00 92.25 725 SER A O 1
ATOM 5694 N N . ALA A 1 726 ? -38.872 -27.466 40.364 1.00 89.31 726 ALA A N 1
ATOM 5695 C CA . ALA A 1 726 ? -37.711 -26.816 40.975 1.00 89.31 726 ALA A CA 1
ATOM 5696 C C . ALA A 1 726 ? -38.145 -25.520 41.681 1.00 89.31 726 ALA A C 1
ATOM 5698 O O . ALA A 1 726 ? -38.895 -24.729 41.114 1.00 89.31 726 ALA A O 1
ATOM 5699 N N . ASN A 1 727 ? -37.715 -25.311 42.925 1.00 91.88 727 ASN A N 1
ATOM 5700 C CA . ASN A 1 727 ? -38.101 -24.148 43.722 1.00 91.88 727 ASN A CA 1
ATOM 5701 C C . ASN A 1 727 ? -36.906 -23.693 44.588 1.00 91.88 727 ASN A C 1
ATOM 5703 O O . ASN A 1 727 ? -36.493 -24.466 45.457 1.00 91.88 727 ASN A O 1
ATOM 5707 N N . PRO A 1 728 ? -36.334 -22.490 44.375 1.00 92.75 728 PRO A N 1
ATOM 5708 C CA . PRO A 1 728 ? -36.721 -21.478 43.383 1.00 92.75 728 PRO A CA 1
ATOM 5709 C C . PRO A 1 728 ? -36.518 -21.926 41.925 1.00 92.75 728 PRO A C 1
ATOM 5711 O O . PRO A 1 728 ? -35.901 -22.959 41.659 1.00 92.75 728 PRO A O 1
ATOM 5714 N N . TYR A 1 729 ? -37.058 -21.143 40.990 1.00 94.69 729 TYR A N 1
ATOM 5715 C CA . TYR A 1 729 ? -36.897 -21.330 39.548 1.00 94.69 729 TYR A CA 1
ATOM 5716 C C . TYR A 1 729 ? -36.214 -20.126 38.890 1.00 94.69 729 TYR A C 1
ATOM 5718 O O . TYR A 1 729 ? -36.461 -18.975 39.255 1.00 94.69 729 TYR A O 1
ATOM 5726 N N . SER A 1 730 ? -35.373 -20.425 37.898 1.00 92.25 730 SER A N 1
ATOM 5727 C CA . SER A 1 730 ? -34.576 -19.473 37.122 1.00 92.25 730 SER A CA 1
ATOM 5728 C C . SER A 1 730 ? -35.283 -19.116 35.810 1.00 92.25 730 SER A C 1
ATOM 5730 O O . SER A 1 730 ? -35.356 -19.956 34.915 1.00 92.25 730 SER A O 1
ATOM 5732 N N . VAL A 1 731 ? -35.744 -17.875 35.647 1.00 92.00 731 VAL A N 1
ATOM 5733 C CA . VAL A 1 731 ? -36.178 -17.352 34.338 1.00 92.00 731 VAL A CA 1
ATOM 5734 C C . VAL A 1 731 ? -35.010 -16.612 33.695 1.00 92.00 731 VAL A C 1
ATOM 5736 O O . VAL A 1 731 ? -34.482 -15.682 34.298 1.00 92.00 731 VAL A O 1
ATOM 5739 N N . LEU A 1 732 ? -34.606 -17.007 32.487 1.00 90.69 732 LEU A N 1
ATOM 5740 C CA . LEU A 1 732 ? -33.715 -16.208 31.645 1.00 90.69 732 LEU A CA 1
ATOM 5741 C C . LEU A 1 732 ? -34.571 -15.209 30.866 1.00 90.69 732 LEU A C 1
ATOM 5743 O O . LEU A 1 732 ? -35.484 -15.625 30.169 1.00 90.69 732 LEU A O 1
ATOM 5747 N N . MET A 1 733 ? -34.285 -13.915 30.970 1.00 91.31 733 MET A N 1
ATOM 5748 C CA . MET A 1 733 ? -35.047 -12.877 30.273 1.00 91.31 733 MET A CA 1
ATOM 5749 C C . MET A 1 733 ? -34.543 -12.704 28.834 1.00 91.31 733 MET A C 1
ATOM 5751 O O . MET A 1 733 ? -33.813 -11.758 28.546 1.00 91.31 733 MET A O 1
ATOM 5755 N N . ASP A 1 734 ? -34.886 -13.623 27.927 1.00 85.38 734 ASP A N 1
ATOM 5756 C CA . ASP A 1 734 ? -34.585 -13.490 26.487 1.00 85.38 734 ASP A CA 1
ATOM 5757 C C . ASP A 1 734 ? -35.717 -12.818 25.676 1.00 85.38 734 ASP A C 1
ATOM 5759 O O . ASP A 1 734 ? -35.487 -12.358 24.554 1.00 85.38 734 ASP A O 1
ATOM 5763 N N . LYS A 1 735 ? -36.902 -12.676 26.287 1.00 90.94 735 LYS A N 1
ATOM 5764 C CA . LYS A 1 735 ? -38.091 -11.932 25.828 1.00 90.94 735 LYS A CA 1
ATOM 5765 C C . LYS A 1 735 ? -39.029 -11.630 27.015 1.00 90.94 735 LYS A C 1
ATOM 5767 O O . LYS A 1 735 ? -38.742 -12.003 28.154 1.00 90.94 735 LYS A O 1
ATOM 5772 N N . ASP A 1 736 ? -40.185 -11.016 26.747 1.00 93.62 736 ASP A N 1
ATOM 5773 C CA . ASP A 1 736 ? -41.301 -10.937 27.705 1.00 93.62 736 ASP A CA 1
ATOM 5774 C C . ASP A 1 736 ? -41.810 -12.340 28.095 1.00 93.62 736 ASP A C 1
ATOM 5776 O O . ASP A 1 736 ? -42.017 -13.207 27.238 1.00 93.62 736 ASP A O 1
ATOM 5780 N N . HIS A 1 737 ? -42.048 -12.537 29.395 1.00 94.38 737 HIS A N 1
ATOM 5781 C CA . HIS A 1 737 ? -42.363 -13.824 30.016 1.00 94.38 737 HIS A CA 1
ATOM 5782 C C . HIS A 1 737 ? -43.516 -13.753 31.025 1.00 94.38 737 HIS A C 1
ATOM 5784 O O . HIS A 1 737 ? -43.716 -12.760 31.730 1.00 94.38 737 HIS A O 1
ATOM 5790 N N . ALA A 1 738 ? -44.226 -14.872 31.176 1.00 96.31 738 ALA A N 1
ATOM 5791 C CA . ALA A 1 738 ? -45.243 -15.067 32.206 1.00 96.31 738 ALA A CA 1
ATOM 5792 C C . ALA A 1 738 ? -44.932 -16.318 33.044 1.00 96.31 738 ALA A C 1
ATOM 5794 O O . ALA A 1 738 ? -45.083 -17.437 32.558 1.00 96.31 738 ALA A O 1
ATOM 5795 N N . LEU A 1 739 ? -44.527 -16.141 34.307 1.00 97.00 739 LEU A N 1
ATOM 5796 C CA . LEU A 1 739 ? -44.222 -17.236 35.236 1.00 97.00 739 LEU A CA 1
ATOM 5797 C C . LEU A 1 739 ? -45.334 -17.384 36.281 1.00 97.00 739 LEU A C 1
ATOM 5799 O O . LEU A 1 739 ? -45.701 -16.422 36.954 1.00 97.00 739 LEU A O 1
ATOM 5803 N N . LYS A 1 740 ? -45.850 -18.600 36.467 1.00 97.06 740 LYS A N 1
ATOM 5804 C CA . LYS A 1 740 ? -46.988 -18.882 37.349 1.00 97.06 740 LYS A CA 1
ATOM 5805 C C . LYS A 1 740 ? -46.726 -20.080 38.262 1.00 97.06 740 LYS A C 1
ATOM 5807 O O . LYS A 1 740 ? -46.469 -21.182 37.785 1.00 97.06 740 LYS A O 1
ATOM 5812 N N . ALA A 1 741 ? -46.824 -19.871 39.575 1.00 95.19 741 ALA A N 1
ATOM 5813 C CA . ALA A 1 741 ? -46.744 -20.935 40.575 1.00 95.19 741 ALA A CA 1
ATOM 5814 C C . ALA A 1 741 ? -48.070 -21.707 40.670 1.00 95.19 741 ALA A C 1
ATOM 5816 O O . ALA A 1 741 ? -49.125 -21.098 40.877 1.00 95.19 741 ALA A O 1
ATOM 5817 N N . ILE A 1 742 ? -48.014 -23.039 40.565 1.00 94.06 742 ILE A N 1
ATOM 5818 C CA . ILE A 1 742 ? -49.163 -23.934 40.742 1.00 94.06 742 ILE A CA 1
ATOM 5819 C C . ILE A 1 742 ? -49.062 -24.654 42.091 1.00 94.06 742 ILE A C 1
ATOM 5821 O O . ILE A 1 742 ? -48.124 -25.415 42.338 1.00 94.06 742 ILE A O 1
ATOM 5825 N N . PHE A 1 743 ? -50.059 -24.449 42.950 1.00 91.56 743 PHE A N 1
ATOM 5826 C CA . PHE A 1 743 ? -50.200 -25.115 44.249 1.00 91.56 743 PHE A CA 1
ATOM 5827 C C . PHE A 1 743 ? -51.306 -26.177 44.206 1.00 91.56 743 PHE A C 1
ATOM 5829 O O . PHE A 1 743 ? -52.295 -26.037 43.488 1.00 91.56 743 PHE A O 1
ATOM 5836 N N . THR A 1 744 ? -51.147 -27.255 44.978 1.00 85.00 744 THR A N 1
ATOM 5837 C CA . THR A 1 744 ? -52.102 -28.380 45.029 1.00 85.00 744 THR A CA 1
ATOM 5838 C C . THR A 1 744 ? -52.389 -28.804 46.470 1.00 85.00 744 THR A C 1
ATOM 5840 O O . THR A 1 744 ? -51.551 -28.617 47.347 1.00 85.00 744 THR A O 1
ATOM 5843 N N . VAL A 1 745 ? -53.588 -29.329 46.737 1.00 78.62 745 VAL A N 1
ATOM 5844 C CA . VAL A 1 745 ? -54.041 -29.710 48.090 1.00 78.62 745 VAL A CA 1
ATOM 5845 C C . VAL A 1 745 ? -53.464 -31.070 48.494 1.00 78.62 745 VAL A C 1
ATOM 5847 O O . VAL A 1 745 ? -53.462 -31.999 47.688 1.00 78.62 745 VAL A O 1
ATOM 5850 N N . ILE A 1 746 ? -53.041 -31.214 49.752 1.00 72.88 746 ILE A N 1
ATOM 5851 C CA . ILE A 1 746 ? -52.585 -32.494 50.319 1.00 72.88 746 ILE A CA 1
ATOM 5852 C C . ILE A 1 746 ? -53.807 -33.397 50.631 1.00 72.88 746 ILE A C 1
ATOM 5854 O O . ILE A 1 746 ? -54.654 -32.998 51.435 1.00 72.88 746 ILE A O 1
ATOM 5858 N N . PRO A 1 747 ? -53.931 -34.609 50.049 1.00 67.00 747 PRO A N 1
ATOM 5859 C CA . PRO A 1 747 ? -55.049 -35.519 50.307 1.00 67.00 747 PRO A CA 1
ATOM 5860 C C . PRO A 1 747 ? -54.874 -36.340 51.605 1.00 67.00 747 PRO A C 1
ATOM 5862 O O . PRO A 1 747 ? -53.752 -36.529 52.080 1.00 67.00 747 PRO A O 1
ATOM 5865 N N . PRO A 1 748 ? -55.970 -36.874 52.183 1.00 72.25 748 PRO A N 1
ATOM 5866 C CA . PRO A 1 748 ? -55.917 -37.758 53.351 1.00 72.25 748 PRO A CA 1
ATOM 5867 C C . PRO A 1 748 ? -55.363 -39.163 53.012 1.00 72.25 748 PRO A C 1
ATOM 5869 O O . PRO A 1 748 ? -55.357 -39.542 51.840 1.00 72.25 748 PRO A O 1
ATOM 5872 N N . PRO A 1 749 ? -54.937 -39.971 54.008 1.00 77.94 749 PRO A N 1
ATOM 5873 C CA . PRO A 1 749 ? -54.320 -41.286 53.784 1.00 77.94 749 PRO A CA 1
ATOM 5874 C C . PRO A 1 749 ? -55.207 -42.307 53.051 1.00 77.94 749 PRO A C 1
ATOM 5876 O O . PRO A 1 749 ? -56.417 -42.351 53.268 1.00 77.94 749 PRO A O 1
ATOM 5879 N N . LEU A 1 750 ? -54.583 -43.158 52.228 1.00 87.81 750 LEU A N 1
ATOM 5880 C CA . LEU A 1 750 ? -55.234 -44.223 51.453 1.00 87.81 750 LEU A CA 1
ATOM 5881 C C . LEU A 1 750 ? -55.843 -45.323 52.345 1.00 87.81 750 LEU A C 1
ATOM 5883 O O . LEU A 1 750 ? -55.233 -45.770 53.316 1.00 87.81 750 LEU A O 1
ATOM 5887 N N . SER A 1 751 ? -57.022 -45.811 51.961 1.00 86.81 751 SER A N 1
ATOM 5888 C CA . SER A 1 751 ? -57.758 -46.887 52.630 1.00 86.81 751 SER A CA 1
ATOM 5889 C C . SER A 1 751 ? -58.561 -47.735 51.632 1.00 86.81 751 SER A C 1
ATOM 5891 O O . SER A 1 751 ? -58.975 -47.239 50.582 1.00 86.81 751 SER A O 1
ATOM 5893 N N . ALA A 1 752 ? -58.776 -49.021 51.943 1.00 92.88 752 ALA A N 1
ATOM 5894 C CA . ALA A 1 752 ? -59.467 -49.978 51.072 1.00 92.88 752 ALA A CA 1
ATOM 5895 C C . ALA A 1 752 ? -60.282 -51.016 51.870 1.00 92.88 752 ALA A C 1
ATOM 5897 O O . ALA A 1 752 ? -59.882 -51.430 52.955 1.00 92.88 752 ALA A O 1
ATOM 5898 N N . SER A 1 753 ? -61.411 -51.469 51.321 1.00 91.69 753 SER A N 1
ATOM 5899 C CA . SER A 1 753 ? -62.285 -52.505 51.906 1.00 91.69 753 SER A CA 1
ATOM 5900 C C . SER A 1 753 ? -63.008 -53.310 50.816 1.00 91.69 753 SER A C 1
ATOM 5902 O O . SER A 1 753 ? -63.063 -52.867 49.667 1.00 91.69 753 SER A O 1
ATOM 5904 N N . ILE A 1 754 ? -63.547 -54.493 51.153 1.00 96.00 754 ILE A N 1
ATOM 5905 C CA . ILE A 1 754 ? -64.237 -55.390 50.204 1.00 96.00 754 ILE A CA 1
ATOM 5906 C C . ILE A 1 754 ? -65.544 -55.973 50.761 1.00 96.00 754 ILE A C 1
ATOM 5908 O O . ILE A 1 754 ? -65.721 -56.104 51.971 1.00 96.00 754 ILE A O 1
ATOM 5912 N N . SER A 1 755 ? -66.444 -56.381 49.865 1.00 91.25 755 SER A N 1
ATOM 5913 C CA . SER A 1 755 ? -67.699 -57.074 50.188 1.00 91.25 755 SER A CA 1
ATOM 5914 C C . SER A 1 755 ? -68.020 -58.139 49.125 1.00 91.25 755 SER A C 1
ATOM 5916 O O . SER A 1 755 ? -67.714 -57.894 47.958 1.00 91.25 755 SER A O 1
ATOM 5918 N N . PRO A 1 756 ? -68.633 -59.294 49.467 1.00 92.88 756 PRO A N 1
ATOM 5919 C CA . PRO A 1 756 ? -69.017 -59.745 50.808 1.00 92.88 756 PRO A CA 1
ATOM 5920 C C . PRO A 1 756 ? -67.848 -60.371 51.585 1.00 92.88 756 PRO A C 1
ATOM 5922 O O . PRO A 1 756 ? -66.991 -61.039 51.013 1.00 92.88 756 PRO A O 1
ATOM 5925 N N . LEU A 1 757 ? -67.852 -60.238 52.916 1.00 92.06 757 LEU A N 1
ATOM 5926 C CA . LEU A 1 757 ? -66.828 -60.850 53.781 1.00 92.06 757 LEU A CA 1
ATOM 5927 C C . LEU A 1 757 ? -67.041 -62.354 54.050 1.00 92.06 757 LEU A C 1
ATOM 5929 O O . LEU A 1 757 ? -66.152 -63.013 54.589 1.00 92.06 757 LEU A O 1
ATOM 5933 N N . SER A 1 758 ? -68.180 -62.935 53.662 1.00 89.06 758 SER A N 1
ATOM 5934 C CA . SER A 1 758 ? -68.346 -64.395 53.640 1.00 89.06 758 SER A CA 1
ATOM 5935 C C . SER A 1 758 ? -69.414 -64.866 52.654 1.00 89.06 758 SER A C 1
ATOM 5937 O O . SER A 1 758 ? -70.346 -64.126 52.340 1.00 89.06 758 SER A O 1
ATOM 5939 N N . ALA A 1 759 ? -69.286 -66.111 52.187 1.00 89.06 759 ALA A N 1
ATOM 5940 C CA . ALA A 1 759 ? -70.314 -66.816 51.421 1.00 89.06 759 ALA A CA 1
ATOM 5941 C C . ALA A 1 759 ? -70.210 -68.340 51.615 1.00 89.06 759 ALA A C 1
ATOM 5943 O O . ALA A 1 759 ? -69.179 -68.867 52.042 1.00 89.06 759 ALA A O 1
ATOM 5944 N N . SER A 1 760 ? -71.285 -69.057 51.287 1.00 86.94 760 SER A N 1
ATOM 5945 C CA . SER A 1 760 ? -71.326 -70.524 51.212 1.00 86.94 760 SER A CA 1
ATOM 5946 C C . SER A 1 760 ? -71.756 -70.937 49.807 1.00 86.94 760 SER A C 1
ATOM 5948 O O . SER A 1 760 ? -72.743 -70.401 49.311 1.00 86.94 760 SER A O 1
ATOM 5950 N N . LEU A 1 761 ? -71.013 -71.845 49.172 1.00 88.31 761 LEU A N 1
ATOM 5951 C CA . LEU A 1 761 ? -71.182 -72.231 47.766 1.00 88.31 761 LEU A CA 1
ATOM 5952 C C . LEU A 1 761 ? -71.113 -73.756 47.596 1.00 88.31 761 LEU A C 1
ATOM 5954 O O . LEU A 1 761 ? -70.355 -74.431 48.289 1.00 88.31 761 LEU A O 1
ATOM 5958 N N . LEU A 1 762 ? -71.815 -74.303 46.607 1.00 86.62 762 LEU A N 1
ATOM 5959 C CA . LEU A 1 762 ? -71.457 -75.606 46.040 1.00 86.62 762 LEU A CA 1
ATOM 5960 C C . LEU A 1 762 ? -70.320 -75.456 45.019 1.00 86.62 762 LEU A C 1
ATOM 5962 O O . LEU A 1 762 ? -70.194 -74.419 44.365 1.00 86.62 762 LEU A O 1
ATOM 5966 N N . VAL A 1 763 ? -69.527 -76.514 44.833 1.00 88.62 763 VAL A N 1
ATOM 5967 C CA . VAL A 1 763 ? -68.533 -76.597 43.746 1.00 88.62 763 VAL A CA 1
ATOM 5968 C C . VAL A 1 763 ? -69.175 -76.253 42.393 1.00 88.62 763 VAL A C 1
ATOM 5970 O O . VAL A 1 763 ? -70.166 -76.869 41.987 1.00 88.62 763 VAL A O 1
ATOM 5973 N N . GLY A 1 764 ? -68.585 -75.274 41.701 1.00 85.12 764 GLY A N 1
ATOM 5974 C CA . GLY A 1 764 ? -69.058 -74.730 40.425 1.00 85.12 764 GLY A CA 1
ATOM 5975 C C . GLY A 1 764 ? -69.971 -73.497 40.519 1.00 85.12 764 GLY A C 1
ATOM 5976 O O . GLY A 1 764 ? -70.257 -72.901 39.485 1.00 85.12 764 GLY A O 1
ATOM 5977 N N . GLN A 1 765 ? -70.413 -73.082 41.712 1.00 89.44 765 GLN A N 1
ATOM 5978 C CA . GLN A 1 765 ? -71.105 -71.797 41.903 1.00 89.44 765 GLN A CA 1
ATOM 5979 C C . GLN A 1 765 ? -70.101 -70.640 42.032 1.00 89.44 765 GLN A C 1
ATOM 5981 O O . GLN A 1 765 ? -68.959 -70.847 42.436 1.00 89.44 765 GLN A O 1
ATOM 5986 N N . SER A 1 766 ? -70.534 -69.417 41.719 1.00 91.88 766 SER A N 1
ATOM 5987 C CA . SER A 1 766 ? -69.693 -68.212 41.736 1.00 91.88 766 SER A CA 1
ATOM 5988 C C . SER A 1 766 ? -70.097 -67.233 42.839 1.00 91.88 766 SER A C 1
ATOM 5990 O O . SER A 1 766 ? -71.279 -67.095 43.146 1.00 91.88 766 SER A O 1
ATOM 5992 N N . VAL A 1 767 ? -69.128 -66.483 43.368 1.00 94.00 767 VAL A N 1
ATOM 5993 C CA . VAL A 1 767 ? -69.350 -65.276 44.185 1.00 94.00 767 VAL A CA 1
ATOM 5994 C C . VAL A 1 767 ? -68.608 -64.089 43.572 1.00 94.00 767 VAL A C 1
ATOM 5996 O O . VAL A 1 767 ? -67.476 -64.235 43.113 1.00 94.00 767 VAL A O 1
ATOM 5999 N N . MET A 1 768 ? -69.242 -62.917 43.552 1.00 95.44 768 MET A N 1
ATOM 6000 C CA . MET A 1 768 ? -68.631 -61.662 43.110 1.00 95.44 768 MET A CA 1
ATOM 6001 C C . MET A 1 768 ? -68.262 -60.812 44.326 1.00 95.44 768 MET A C 1
ATOM 6003 O O . MET A 1 768 ? -69.072 -60.659 45.239 1.00 95.44 768 MET A O 1
ATOM 6007 N N . PHE A 1 769 ? -67.059 -60.248 44.306 1.00 95.94 769 PHE A N 1
ATOM 6008 C CA . PHE A 1 769 ? -66.573 -59.264 45.262 1.00 95.94 769 PHE A CA 1
ATOM 6009 C C . PHE A 1 769 ? -66.479 -57.880 44.618 1.00 95.94 769 PHE A C 1
ATOM 6011 O O . PHE A 1 769 ? -66.171 -57.765 43.428 1.00 95.94 769 PHE A O 1
ATOM 6018 N N . SER A 1 770 ? -66.677 -56.835 45.418 1.00 92.75 770 SER A N 1
ATOM 6019 C CA . SER A 1 770 ? -66.461 -55.436 45.040 1.00 92.75 770 SER A CA 1
ATOM 6020 C C . SER A 1 770 ? -65.666 -54.678 46.104 1.00 92.75 770 SER A C 1
ATOM 6022 O O . SER A 1 770 ? -65.726 -55.012 47.290 1.00 92.75 770 SER A O 1
ATOM 6024 N N . SER A 1 771 ? -64.906 -53.669 45.671 1.00 93.50 771 SER A N 1
ATOM 6025 C CA . SER A 1 771 ? -64.048 -52.839 46.524 1.00 93.50 771 SER A CA 1
ATOM 6026 C C . SER A 1 771 ? -64.608 -51.440 46.780 1.00 93.50 771 SER A C 1
ATOM 6028 O O . SER A 1 771 ? -65.193 -50.841 45.877 1.00 93.50 771 SER A O 1
ATOM 6030 N N . ILE A 1 772 ? -64.300 -50.864 47.943 1.00 91.12 772 ILE A N 1
ATOM 6031 C CA . ILE A 1 772 ? -64.460 -49.429 48.234 1.00 91.12 772 ILE A CA 1
ATOM 6032 C C . ILE A 1 772 ? -63.093 -48.865 48.644 1.00 91.12 772 ILE A C 1
ATOM 6034 O O . ILE A 1 772 ? -62.411 -49.467 49.473 1.00 91.12 772 ILE A O 1
ATOM 6038 N N . VAL A 1 773 ? -62.704 -47.725 48.064 1.00 90.31 773 VAL A N 1
ATOM 6039 C CA . VAL A 1 773 ? -61.394 -47.067 48.240 1.00 90.31 773 VAL A CA 1
ATOM 6040 C C . VAL A 1 773 ? -61.592 -45.580 48.530 1.00 90.31 773 VAL A C 1
ATOM 6042 O O . VAL A 1 773 ? -62.443 -44.944 47.905 1.00 90.31 773 VAL A O 1
ATOM 6045 N N . SER A 1 774 ? -60.805 -45.010 49.445 1.00 85.50 774 SER A N 1
ATOM 6046 C CA . SER A 1 774 ? -60.780 -43.562 49.697 1.00 85.50 774 SER A CA 1
ATOM 6047 C C . SER A 1 774 ? -59.433 -43.079 50.248 1.00 85.50 774 SER A C 1
ATOM 6049 O O . SER A 1 774 ? -58.717 -43.829 50.911 1.00 85.50 774 SER A O 1
ATOM 6051 N N . GLY A 1 775 ? -59.104 -41.811 49.974 1.00 82.06 775 GLY A N 1
ATOM 6052 C CA . GLY A 1 775 ? -57.799 -41.210 50.278 1.00 82.06 775 GLY A CA 1
ATOM 6053 C C . GLY A 1 775 ? -56.699 -41.603 49.286 1.00 82.06 775 GLY A C 1
ATOM 6054 O O . GLY A 1 775 ? -56.935 -42.370 48.358 1.00 82.06 775 GLY A O 1
ATOM 6055 N N . GLY A 1 776 ? -55.496 -41.064 49.481 1.00 84.38 776 GLY A N 1
ATOM 6056 C CA . GLY A 1 776 ? -54.384 -41.177 48.535 1.00 84.38 776 GLY A CA 1
ATOM 6057 C C . GLY A 1 776 ? -54.572 -40.336 47.266 1.00 84.38 776 GLY A C 1
ATOM 6058 O O . GLY A 1 776 ? -55.500 -39.531 47.155 1.00 84.38 776 GLY A O 1
ATOM 6059 N N . TYR A 1 777 ? -53.671 -40.524 46.303 1.00 80.88 777 TYR A N 1
ATOM 6060 C CA . TYR A 1 777 ? -53.697 -39.851 45.001 1.00 80.88 777 TYR A CA 1
ATOM 6061 C C . TYR A 1 777 ? -54.242 -40.783 43.901 1.00 80.88 777 TYR A C 1
ATOM 6063 O O . TYR A 1 777 ? -53.561 -41.744 43.545 1.00 80.88 777 TYR A O 1
ATOM 6071 N N . PRO A 1 778 ? -55.428 -40.537 43.313 1.00 78.62 778 PRO A N 1
ATOM 6072 C CA . PRO A 1 778 ? -55.900 -41.317 42.167 1.00 78.62 778 PRO A CA 1
ATOM 6073 C C . PRO A 1 778 ? -55.037 -41.059 40.909 1.00 78.62 778 PRO A C 1
ATOM 6075 O O . PRO A 1 778 ? -54.430 -39.991 40.802 1.00 78.62 778 PRO A O 1
ATOM 6078 N N . PRO A 1 779 ? -55.013 -41.974 39.917 1.00 84.75 779 PRO A N 1
ATOM 6079 C CA . PRO A 1 779 ? -55.753 -43.240 39.842 1.00 84.75 779 PRO A CA 1
ATOM 6080 C C . PRO A 1 779 ? -55.239 -44.322 40.807 1.00 84.75 779 PRO A C 1
ATOM 6082 O O . PRO A 1 779 ? -54.112 -44.261 41.286 1.00 84.75 779 PRO A O 1
ATOM 6085 N N . TYR A 1 780 ? -56.077 -45.330 41.066 1.00 90.50 780 TYR A N 1
ATOM 6086 C CA . TYR A 1 780 ? -55.737 -46.477 41.914 1.00 90.50 780 TYR A CA 1
ATOM 6087 C C . TYR A 1 780 ? -55.518 -47.745 41.079 1.00 90.50 780 TYR A C 1
ATOM 6089 O O . TYR A 1 780 ? -56.319 -48.049 40.191 1.00 90.50 780 TYR A O 1
ATOM 6097 N N . GLY A 1 781 ? -54.474 -48.508 41.401 1.00 92.75 781 GLY A N 1
ATOM 6098 C CA . GLY A 1 781 ? -54.279 -49.885 40.946 1.00 92.75 781 GLY A CA 1
ATOM 6099 C C . GLY A 1 781 ? -54.858 -50.890 41.945 1.00 92.75 781 GLY A C 1
ATOM 6100 O O . GLY A 1 781 ? -54.815 -50.657 43.151 1.00 92.75 781 GLY A O 1
ATOM 6101 N N . TYR A 1 782 ? -55.375 -52.015 41.450 1.00 95.62 782 TYR A N 1
ATOM 6102 C CA . TYR A 1 782 ? -56.006 -53.076 42.246 1.00 95.62 782 TYR A CA 1
ATOM 6103 C C . TYR A 1 782 ? -55.287 -54.409 42.008 1.00 95.62 782 TYR A C 1
ATOM 6105 O O . TYR A 1 782 ? -54.849 -54.672 40.889 1.00 95.62 782 TYR A O 1
ATOM 6113 N N . GLN A 1 783 ? -55.203 -55.272 43.023 1.00 96.56 783 GLN A N 1
ATOM 6114 C CA . GLN A 1 783 ? -54.751 -56.660 42.864 1.00 96.56 783 GLN A CA 1
ATOM 6115 C C . GLN A 1 783 ? -55.406 -57.582 43.902 1.00 96.56 783 GLN A C 1
ATOM 6117 O O . GLN A 1 783 ? -55.159 -57.455 45.103 1.00 96.56 783 GLN A O 1
ATOM 6122 N N . TRP A 1 784 ? -56.213 -58.540 43.440 1.00 96.44 784 TRP A N 1
ATOM 6123 C CA . TRP A 1 784 ? -56.862 -59.534 44.306 1.00 96.44 784 TRP A CA 1
ATOM 6124 C C . TRP A 1 784 ? -55.942 -60.715 44.643 1.00 96.44 784 TRP A C 1
ATOM 6126 O O . TRP A 1 784 ? -55.101 -61.131 43.838 1.00 96.44 784 TRP A O 1
ATOM 6136 N N . TYR A 1 785 ? -56.142 -61.283 45.831 1.00 96.06 785 TYR A N 1
ATOM 6137 C CA . TYR A 1 785 ? -55.416 -62.436 46.358 1.00 96.06 785 TYR A CA 1
ATOM 6138 C C . TYR A 1 785 ? -56.385 -63.533 46.805 1.00 96.06 785 TYR A C 1
ATOM 6140 O O . TYR A 1 785 ? -57.419 -63.258 47.413 1.00 96.06 785 TYR A O 1
ATOM 6148 N N . LEU A 1 786 ? -56.011 -64.788 46.554 1.00 95.12 786 LEU A N 1
ATOM 6149 C CA . LEU A 1 786 ? -56.737 -65.994 46.948 1.00 95.12 786 LEU A CA 1
ATOM 6150 C C . LEU A 1 786 ? -55.796 -66.901 47.748 1.00 95.12 786 LEU A C 1
ATOM 6152 O O . LEU A 1 786 ? -54.740 -67.298 47.263 1.00 95.12 786 LEU A O 1
ATOM 6156 N N . ASN A 1 787 ? -56.164 -67.230 48.987 1.00 92.50 787 ASN A N 1
ATOM 6157 C CA . ASN A 1 787 ? -55.351 -68.024 49.920 1.00 92.50 787 ASN A CA 1
ATOM 6158 C C . ASN A 1 787 ? -53.911 -67.489 50.100 1.00 92.50 787 ASN A C 1
ATOM 6160 O O . ASN A 1 787 ? -52.972 -68.262 50.271 1.00 92.50 787 ASN A O 1
ATOM 6164 N N . GLY A 1 788 ? -53.731 -66.163 50.041 1.00 87.88 788 GLY A N 1
ATOM 6165 C CA . GLY A 1 788 ? -52.420 -65.500 50.118 1.00 87.88 788 GLY A CA 1
ATOM 6166 C C . GLY A 1 788 ? -51.598 -65.534 48.823 1.00 87.88 788 GLY A C 1
ATOM 6167 O O . GLY A 1 788 ? -50.526 -64.940 48.770 1.00 87.88 788 GLY A O 1
ATOM 6168 N N . SER A 1 789 ? -52.091 -66.190 47.768 1.00 90.88 789 SER A N 1
ATOM 6169 C CA . SER A 1 789 ? -51.481 -66.183 46.433 1.00 90.88 789 SER A CA 1
ATOM 6170 C C . SER A 1 789 ? -52.104 -65.093 45.562 1.00 90.88 789 SER A C 1
ATOM 6172 O O . SER A 1 789 ? -53.306 -64.841 45.645 1.00 90.88 789 SER A O 1
ATOM 6174 N N . LEU A 1 790 ? -51.297 -64.453 44.716 1.00 92.19 790 LEU A N 1
ATOM 6175 C CA . LEU A 1 790 ? -51.768 -63.457 43.751 1.00 92.19 790 LEU A CA 1
ATOM 6176 C C . LEU A 1 790 ? -52.675 -64.117 42.700 1.00 92.19 790 LEU A C 1
ATOM 6178 O O . LEU A 1 790 ? -52.319 -65.153 42.137 1.00 92.19 790 LEU A O 1
ATOM 6182 N N . VAL A 1 791 ? -53.829 -63.510 42.411 1.00 92.94 791 VAL A N 1
ATOM 6183 C CA . VAL A 1 791 ? -54.704 -63.946 41.314 1.00 92.94 791 VAL A CA 1
ATOM 6184 C C . VAL A 1 791 ? -54.314 -63.189 40.046 1.00 92.94 791 VAL A C 1
ATOM 6186 O O . VAL A 1 791 ? -54.526 -61.980 39.953 1.00 92.94 791 VAL A O 1
ATOM 6189 N N . SER A 1 792 ? -53.731 -63.892 39.072 1.00 88.25 792 SER A N 1
ATOM 6190 C CA . SER A 1 792 ? -53.324 -63.287 37.795 1.00 88.25 792 SER A CA 1
ATOM 6191 C C . SER A 1 792 ? -54.503 -62.584 37.117 1.00 88.25 792 SER A C 1
ATOM 6193 O O . SER A 1 792 ? -55.622 -63.091 37.157 1.00 88.25 792 SER A O 1
ATOM 6195 N N . GLU A 1 793 ? -54.245 -61.422 36.513 1.00 87.56 793 GLU A N 1
ATOM 6196 C CA . GLU A 1 793 ? -55.215 -60.600 35.760 1.00 87.56 793 GLU A CA 1
ATOM 6197 C C . GLU A 1 793 ? -56.418 -60.061 36.569 1.00 87.56 793 GLU A C 1
ATOM 6199 O O . GLU A 1 793 ? -57.205 -59.268 36.054 1.00 87.56 793 GLU A O 1
ATOM 6204 N N . ALA A 1 794 ? -56.543 -60.389 37.860 1.00 91.94 794 ALA A N 1
ATOM 6205 C CA . ALA A 1 794 ? -57.551 -59.817 38.750 1.00 91.94 794 ALA A CA 1
ATOM 6206 C C . ALA A 1 794 ? -57.120 -58.427 39.256 1.00 91.94 794 ALA A C 1
ATOM 6208 O O . ALA A 1 794 ? -56.788 -58.247 40.430 1.00 91.94 794 ALA A O 1
ATOM 6209 N N . THR A 1 795 ? -57.128 -57.446 38.350 1.00 93.19 795 THR A N 1
ATOM 6210 C CA . THR A 1 795 ? -56.640 -56.070 38.569 1.00 93.19 795 THR A CA 1
ATOM 6211 C C . THR A 1 795 ? -57.732 -54.993 38.486 1.00 93.19 795 THR A C 1
ATOM 6213 O O . THR A 1 795 ? -57.453 -53.812 38.286 1.00 93.19 795 THR A O 1
ATOM 6216 N N . SER A 1 796 ? -58.997 -55.390 38.656 1.00 92.81 796 SER A N 1
ATOM 6217 C CA . SER A 1 796 ? -60.167 -54.499 38.673 1.00 92.81 796 SER A CA 1
ATOM 6218 C C . SER A 1 796 ? -60.719 -54.296 40.093 1.00 92.81 796 SER A C 1
ATOM 6220 O O . SER A 1 796 ? -60.442 -55.083 40.996 1.00 92.81 796 SER A O 1
ATOM 6222 N N . SER A 1 797 ? -61.561 -53.278 40.287 1.00 90.25 797 SER A N 1
ATOM 6223 C CA . SER A 1 797 ? -62.299 -53.011 41.535 1.00 90.25 797 SER A CA 1
ATOM 6224 C C . SER A 1 797 ? -63.395 -54.044 41.851 1.00 90.25 797 SER A C 1
ATOM 6226 O O . SER A 1 797 ? -63.999 -54.015 42.926 1.00 90.25 797 SER A O 1
ATOM 6228 N N . ILE A 1 798 ? -63.647 -54.980 40.931 1.00 93.88 798 ILE A N 1
ATOM 6229 C CA . ILE A 1 798 ? -64.500 -56.155 41.125 1.00 93.88 798 ILE A CA 1
ATOM 6230 C C . ILE A 1 798 ? -63.764 -57.431 40.707 1.00 93.88 798 ILE A C 1
ATOM 6232 O O . ILE A 1 798 ? -62.946 -57.417 39.787 1.00 93.88 798 ILE A O 1
ATOM 6236 N N . TRP A 1 799 ? -64.085 -58.555 41.348 1.00 95.44 799 TRP A N 1
ATOM 6237 C CA . TRP A 1 799 ? -63.571 -59.874 40.969 1.00 95.44 799 TRP A CA 1
ATOM 6238 C C . TRP A 1 799 ? -64.618 -60.962 41.214 1.00 95.44 799 TRP A C 1
ATOM 6240 O O . TRP A 1 799 ? -65.387 -60.882 42.165 1.00 95.44 799 TRP A O 1
ATOM 6250 N N . THR A 1 800 ? -64.669 -61.985 40.356 1.00 94.19 800 THR A N 1
ATOM 6251 C CA . THR A 1 800 ? -65.602 -63.116 40.499 1.00 94.19 800 THR A CA 1
ATOM 6252 C C . THR A 1 800 ? -64.827 -64.410 40.706 1.00 94.19 800 THR A C 1
ATOM 6254 O O . THR A 1 800 ? -63.991 -64.781 39.884 1.00 94.19 800 THR A O 1
ATOM 6257 N N . PHE A 1 801 ? -65.127 -65.107 41.799 1.00 93.62 801 PHE A N 1
ATOM 6258 C CA . PHE A 1 801 ? -64.492 -66.356 42.195 1.00 93.62 801 PHE A CA 1
ATOM 6259 C C . PHE A 1 801 ? -65.437 -67.543 41.980 1.00 93.62 801 PHE A C 1
ATOM 6261 O O . PHE A 1 801 ? -66.554 -67.543 42.497 1.00 93.62 801 PHE A O 1
ATOM 6268 N N . THR A 1 802 ? -64.969 -68.569 41.261 1.00 93.12 802 THR A N 1
ATOM 6269 C CA . THR A 1 802 ? -65.725 -69.800 40.960 1.00 93.12 802 THR A CA 1
ATOM 6270 C C . THR A 1 802 ? -64.900 -71.035 41.359 1.00 93.12 802 THR A C 1
ATOM 6272 O O . THR A 1 802 ? -64.086 -71.512 40.565 1.00 93.12 802 THR A O 1
ATOM 6275 N N . PRO A 1 803 ? -65.042 -71.550 42.593 1.00 90.94 803 PRO A N 1
ATOM 6276 C CA . PRO A 1 803 ? -64.297 -72.711 43.078 1.00 90.94 803 PRO A CA 1
ATOM 6277 C C . PRO A 1 803 ? -64.694 -74.021 42.378 1.00 90.94 803 PRO A C 1
ATOM 6279 O O . PRO A 1 803 ? -65.858 -74.428 42.383 1.00 90.94 803 PRO A O 1
ATOM 6282 N N . LEU A 1 804 ? -63.692 -74.725 41.840 1.00 89.88 804 LEU A N 1
ATOM 6283 C CA . LEU A 1 804 ? -63.830 -76.061 41.236 1.00 89.88 804 LEU A CA 1
ATOM 6284 C C . LEU A 1 804 ? -63.539 -77.217 42.213 1.00 89.88 804 LEU A C 1
ATOM 6286 O O . LEU A 1 804 ? -63.696 -78.382 41.854 1.00 89.88 804 LEU A O 1
ATOM 6290 N N . THR A 1 805 ? -63.129 -76.918 43.447 1.00 88.62 805 THR A N 1
ATOM 6291 C CA . THR A 1 805 ? -62.904 -77.899 44.517 1.00 88.62 805 THR A CA 1
ATOM 6292 C C . THR A 1 805 ? -63.591 -77.460 45.811 1.00 88.62 805 THR A C 1
ATOM 6294 O O . THR A 1 805 ? -63.906 -76.286 46.003 1.00 88.62 805 THR A O 1
ATOM 6297 N N . ALA A 1 806 ? -63.896 -78.423 46.683 1.00 86.12 806 ALA A N 1
ATOM 6298 C CA . ALA A 1 806 ? -64.482 -78.154 47.993 1.00 86.12 806 ALA A CA 1
ATOM 6299 C C . ALA A 1 806 ? -63.390 -77.763 49.004 1.00 86.12 806 ALA A C 1
ATOM 6301 O O . ALA A 1 806 ? -62.275 -78.283 48.949 1.00 86.12 806 ALA A O 1
ATOM 6302 N N . GLY A 1 807 ? -63.716 -76.870 49.938 1.00 89.88 807 GLY A N 1
ATOM 6303 C CA . GLY A 1 807 ? -62.773 -76.336 50.920 1.00 89.88 807 GLY A CA 1
ATOM 6304 C C . GLY A 1 807 ? -63.117 -74.916 51.370 1.00 89.88 807 GLY A C 1
ATOM 6305 O O . GLY A 1 807 ? -64.130 -74.347 50.965 1.00 89.88 807 GLY A O 1
ATOM 6306 N N . THR A 1 808 ? -62.258 -74.337 52.208 1.00 91.25 808 THR A N 1
ATOM 6307 C CA . THR A 1 808 ? -62.380 -72.944 52.660 1.00 91.25 808 THR A CA 1
ATOM 6308 C C . THR A 1 808 ? -61.335 -72.080 51.965 1.00 91.25 808 THR A C 1
ATOM 6310 O O . THR A 1 808 ? -60.151 -72.415 51.966 1.00 91.25 808 THR A O 1
ATOM 6313 N N . TYR A 1 809 ? -61.768 -70.951 51.409 1.00 94.31 809 TYR A N 1
ATOM 6314 C CA . TYR A 1 809 ? -60.929 -69.995 50.696 1.00 94.31 809 TYR A CA 1
ATOM 6315 C C . TYR A 1 809 ? -60.930 -68.640 51.402 1.00 94.31 809 TYR A C 1
ATOM 6317 O O . TYR A 1 809 ? -61.961 -68.199 51.910 1.00 94.31 809 TYR A O 1
ATOM 6325 N N . LYS A 1 810 ? -59.780 -67.967 51.407 1.00 95.25 810 LYS A N 1
ATOM 6326 C CA . LYS A 1 810 ? -59.599 -66.603 51.914 1.00 95.25 810 LYS A CA 1
ATOM 6327 C C . LYS A 1 810 ? -59.327 -65.646 50.762 1.00 95.25 810 LYS A C 1
ATOM 6329 O O . LYS A 1 810 ? -58.485 -65.954 49.923 1.00 95.25 810 LYS A O 1
ATOM 6334 N N . VAL A 1 811 ? -60.005 -64.503 50.738 1.00 96.12 811 VAL A N 1
ATOM 6335 C CA . VAL A 1 811 ? -59.893 -63.496 49.671 1.00 96.12 811 VAL A CA 1
ATOM 6336 C C . VAL A 1 811 ? -59.629 -62.123 50.274 1.00 96.12 811 VAL A C 1
ATOM 6338 O O . VAL A 1 811 ? -60.315 -61.736 51.214 1.00 96.12 811 VAL A O 1
ATOM 6341 N N . TYR A 1 812 ? -58.660 -61.388 49.736 1.00 96.19 812 TYR A N 1
ATOM 6342 C CA . TYR A 1 812 ? -58.418 -59.981 50.070 1.00 96.19 812 TYR A CA 1
ATOM 6343 C C . TYR A 1 812 ? -57.892 -59.220 48.846 1.00 96.19 812 TYR A C 1
ATOM 6345 O O . TYR A 1 812 ? -57.590 -59.815 47.808 1.00 96.19 812 TYR A O 1
ATOM 6353 N N . LEU A 1 813 ? -57.807 -57.900 48.971 1.00 96.62 813 LEU A N 1
ATOM 6354 C CA . LEU A 1 813 ? -57.433 -56.968 47.917 1.00 96.62 813 LEU A CA 1
ATOM 6355 C C . LEU A 1 813 ? -56.321 -56.037 48.412 1.00 96.62 813 LEU A C 1
ATOM 6357 O O . LEU A 1 813 ? -56.451 -55.438 49.479 1.00 96.62 813 LEU A O 1
ATOM 6361 N N . ASN A 1 814 ? -55.279 -55.862 47.599 1.00 95.88 814 ASN A N 1
ATOM 6362 C CA . ASN A 1 814 ? -54.350 -54.742 47.733 1.00 95.88 814 ASN A CA 1
ATOM 6363 C C . ASN A 1 814 ? -54.765 -53.622 46.770 1.00 95.88 814 ASN A C 1
ATOM 6365 O O . ASN A 1 814 ? -55.141 -53.892 45.625 1.00 95.88 814 ASN A O 1
ATOM 6369 N N . VAL A 1 815 ? -54.652 -52.376 47.223 1.00 94.56 815 VAL A N 1
ATOM 6370 C CA . VAL A 1 815 ? -54.880 -51.167 46.426 1.00 94.56 815 VAL A CA 1
ATOM 6371 C C . VAL A 1 815 ? -53.660 -50.263 46.539 1.00 94.56 815 VAL A C 1
ATOM 6373 O O . VAL A 1 815 ? -53.192 -50.013 47.649 1.00 94.56 815 VAL A O 1
ATOM 6376 N N . THR A 1 816 ? -53.174 -49.758 45.409 1.00 92.62 816 THR A N 1
ATOM 6377 C CA . THR A 1 816 ? -52.023 -48.846 45.334 1.00 92.62 816 THR A CA 1
ATOM 6378 C C . THR A 1 816 ? -52.452 -47.519 44.717 1.00 92.62 816 THR A C 1
ATOM 6380 O O . THR A 1 816 ? -53.162 -47.528 43.712 1.00 92.62 816 THR A O 1
ATOM 6383 N N . ASP A 1 817 ? -52.030 -46.387 45.281 1.00 89.62 817 ASP A N 1
ATOM 6384 C CA . ASP A 1 817 ? -52.278 -45.058 44.705 1.00 89.62 817 ASP A CA 1
ATOM 6385 C C . ASP A 1 817 ? -51.169 -44.603 43.735 1.00 89.62 817 ASP A C 1
ATOM 6387 O O . ASP A 1 817 ? -50.117 -45.233 43.610 1.00 89.62 817 ASP A O 1
ATOM 6391 N N . ASN A 1 818 ? -51.397 -43.490 43.038 1.00 85.88 818 ASN A N 1
ATOM 6392 C CA . ASN A 1 818 ? -50.476 -42.928 42.047 1.00 85.88 818 ASN A CA 1
ATOM 6393 C C . ASN A 1 818 ? -49.162 -42.376 42.650 1.00 85.88 818 ASN A C 1
ATOM 6395 O O . ASN A 1 818 ? -48.254 -42.003 41.911 1.00 85.88 818 ASN A O 1
ATOM 6399 N N . SER A 1 819 ? -49.035 -42.335 43.980 1.00 80.19 819 SER A N 1
ATOM 6400 C CA . SER A 1 819 ? -47.790 -42.027 44.698 1.00 80.19 819 SER A CA 1
ATOM 6401 C C . SER A 1 819 ? -47.097 -43.277 45.259 1.00 80.19 819 SER A C 1
ATOM 6403 O O . SER A 1 819 ? -46.054 -43.159 45.898 1.00 80.19 819 SER A O 1
ATOM 6405 N N . GLY A 1 820 ? -47.640 -44.473 45.011 1.00 78.44 820 GLY A N 1
ATOM 6406 C CA . GLY A 1 820 ? -47.094 -45.744 45.484 1.00 78.44 820 GLY A CA 1
ATOM 6407 C C . GLY A 1 820 ? -47.491 -46.118 46.916 1.00 78.44 820 GLY A C 1
ATOM 6408 O O . GLY A 1 820 ? -46.969 -47.102 47.440 1.00 78.44 820 GLY A O 1
ATOM 6409 N N . ASN A 1 821 ? -48.409 -45.384 47.555 1.00 83.75 821 ASN A N 1
ATOM 6410 C CA . ASN A 1 821 ? -48.963 -45.783 48.851 1.00 83.75 821 ASN A CA 1
ATOM 6411 C C . ASN A 1 821 ? -49.828 -47.035 48.668 1.00 83.75 821 ASN A C 1
ATOM 6413 O O . ASN A 1 821 ? -50.574 -47.122 47.695 1.00 83.75 821 ASN A O 1
ATOM 6417 N N . VAL A 1 822 ? -49.771 -47.985 49.608 1.00 90.06 822 VAL A N 1
ATOM 6418 C CA . VAL A 1 822 ? -50.522 -49.251 49.534 1.00 90.06 822 VAL A CA 1
ATOM 6419 C C . VAL A 1 822 ? -51.458 -49.401 50.730 1.00 90.06 822 VAL A C 1
ATOM 6421 O O . VAL A 1 822 ? -51.030 -49.276 51.876 1.00 90.06 822 VAL A O 1
ATOM 6424 N N . ALA A 1 823 ? -52.718 -49.739 50.460 1.00 92.06 823 ALA A N 1
ATOM 6425 C CA . ALA A 1 823 ? -53.704 -50.177 51.443 1.00 92.06 823 ALA A CA 1
ATOM 6426 C C . ALA A 1 823 ? -54.139 -51.624 51.160 1.00 92.06 823 ALA A C 1
ATOM 6428 O O . ALA A 1 823 ? -54.143 -52.075 50.013 1.00 92.06 823 ALA A O 1
ATOM 6429 N N . ILE A 1 824 ? -54.511 -52.359 52.209 1.00 94.69 824 ILE A N 1
ATOM 6430 C CA . ILE A 1 824 ? -54.933 -53.765 52.135 1.00 94.69 824 ILE A CA 1
ATOM 6431 C C . ILE A 1 824 ? -56.309 -53.890 52.791 1.00 94.69 824 ILE A C 1
ATOM 6433 O O . ILE A 1 824 ? -56.535 -53.311 53.853 1.00 94.69 824 ILE A O 1
ATOM 6437 N N . SER A 1 825 ? -57.224 -54.625 52.158 1.00 95.31 825 SER A N 1
ATOM 6438 C CA . SER A 1 825 ? -58.574 -54.854 52.677 1.00 95.31 825 SER A CA 1
ATOM 6439 C C . SER A 1 825 ? -58.623 -55.892 53.802 1.00 95.31 825 SER A C 1
ATOM 6441 O O . SER A 1 825 ? -57.745 -56.746 53.935 1.00 95.31 825 SER A O 1
ATOM 6443 N N . ASP A 1 826 ? -59.751 -55.927 54.515 1.00 92.00 826 ASP A N 1
ATOM 6444 C CA . ASP A 1 826 ? -60.167 -57.105 55.281 1.00 92.00 826 ASP A CA 1
ATOM 6445 C C . ASP A 1 826 ? -60.169 -58.386 54.425 1.00 92.00 826 ASP A C 1
ATOM 6447 O O . ASP A 1 826 ? -60.302 -58.350 53.197 1.00 92.00 826 ASP A O 1
ATOM 6451 N N . THR A 1 827 ? -60.043 -59.539 55.089 1.00 95.25 827 THR A N 1
ATOM 6452 C CA . THR A 1 827 ? -60.044 -60.860 54.443 1.00 95.25 827 THR A CA 1
ATOM 6453 C C . THR A 1 827 ? -61.417 -61.527 54.519 1.00 95.25 827 THR A C 1
ATOM 6455 O O . THR A 1 827 ? -61.852 -61.963 55.586 1.00 95.25 827 THR A O 1
ATOM 6458 N N . ALA A 1 828 ? -62.067 -61.692 53.370 1.00 94.25 828 ALA A N 1
ATOM 6459 C CA . ALA A 1 828 ? -63.283 -62.480 53.223 1.00 94.25 828 ALA A CA 1
ATOM 6460 C C . ALA A 1 828 ? -63.008 -63.994 53.324 1.00 94.25 828 ALA A C 1
ATOM 6462 O O . ALA A 1 828 ? -61.941 -64.466 52.928 1.00 94.25 828 ALA A O 1
ATOM 6463 N N . THR A 1 829 ? -63.978 -64.775 53.819 1.00 94.31 829 THR A N 1
ATOM 6464 C CA . THR A 1 829 ? -63.876 -66.244 53.956 1.00 94.31 829 THR A CA 1
ATOM 6465 C C . THR A 1 829 ? -65.047 -66.966 53.281 1.00 94.31 829 THR A C 1
ATOM 6467 O O . THR A 1 829 ? -66.203 -66.789 53.661 1.00 94.31 829 THR A O 1
ATOM 6470 N N . ILE A 1 830 ? -64.749 -67.813 52.293 1.00 94.12 830 ILE A N 1
ATOM 6471 C CA . ILE A 1 830 ? -65.728 -68.533 51.461 1.00 94.12 830 ILE A CA 1
ATOM 6472 C C . ILE A 1 830 ? -65.644 -70.035 51.742 1.00 94.12 830 ILE A C 1
ATOM 6474 O O . ILE A 1 830 ? -64.564 -70.612 51.638 1.00 94.12 830 ILE A O 1
ATOM 6478 N N . THR A 1 831 ? -66.770 -70.681 52.055 1.00 89.31 831 THR A N 1
ATOM 6479 C CA . THR A 1 831 ? -66.819 -72.118 52.388 1.00 89.31 831 THR A CA 1
ATOM 6480 C C . THR A 1 831 ? -67.574 -72.906 51.323 1.00 89.31 831 THR A C 1
ATOM 6482 O O . THR A 1 831 ? -68.768 -72.690 51.108 1.00 89.31 831 THR A O 1
ATOM 6485 N N . VAL A 1 832 ? -66.886 -73.848 50.680 1.00 91.00 832 VAL A N 1
ATOM 6486 C CA . VAL A 1 832 ? -67.359 -74.556 49.486 1.00 91.00 832 VAL A CA 1
ATOM 6487 C C . VAL A 1 832 ? -67.585 -76.035 49.786 1.00 91.00 832 VAL A C 1
ATOM 6489 O O . VAL A 1 832 ? -66.647 -76.732 50.176 1.00 91.00 832 VAL A O 1
ATOM 6492 N N . ALA A 1 833 ? -68.808 -76.527 49.583 1.00 85.69 833 ALA A N 1
ATOM 6493 C CA . ALA A 1 833 ? -69.158 -77.938 49.754 1.00 85.69 833 ALA A CA 1
ATOM 6494 C C . ALA A 1 833 ? -69.184 -78.700 48.409 1.00 85.69 833 ALA A C 1
ATOM 6496 O O . ALA A 1 833 ? -69.477 -78.100 47.368 1.00 85.69 833 ALA A O 1
ATOM 6497 N N . PRO A 1 834 ? -68.915 -80.023 48.393 1.00 86.62 834 PRO A N 1
ATOM 6498 C CA . PRO A 1 834 ? -69.145 -80.857 47.212 1.00 86.62 834 PRO A CA 1
ATOM 6499 C C . PRO A 1 834 ? -70.622 -80.828 46.802 1.00 86.62 834 PRO A C 1
ATOM 6501 O O . PRO A 1 834 ? -71.490 -80.617 47.648 1.00 86.62 834 PRO A O 1
ATOM 6504 N N . GLN A 1 835 ? -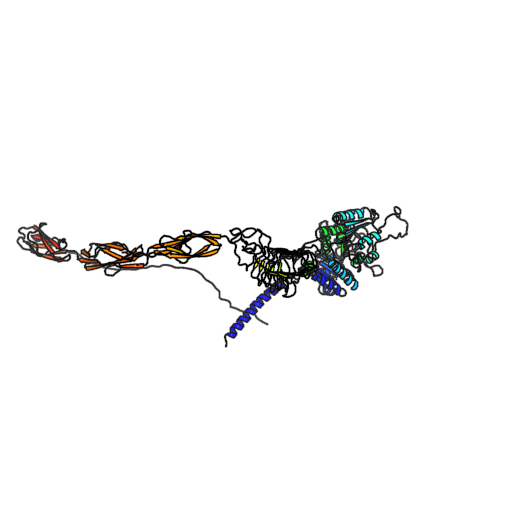70.930 -81.088 45.531 1.00 85.44 835 GLN A N 1
ATOM 6505 C CA . GLN A 1 835 ? -72.324 -81.200 45.085 1.00 85.44 835 GLN A CA 1
ATOM 6506 C C . GLN A 1 835 ? -73.042 -82.356 45.800 1.00 85.44 835 GLN A C 1
ATOM 6508 O O . GLN A 1 835 ? -72.452 -83.416 46.005 1.00 85.44 835 GLN A O 1
ATOM 6513 N N . LEU A 1 836 ? -74.303 -82.138 46.185 1.00 89.12 836 LEU A N 1
ATOM 6514 C CA . LEU A 1 836 ? -75.147 -83.162 46.801 1.00 89.12 836 LEU A CA 1
ATOM 6515 C C . LEU A 1 836 ? -75.454 -84.270 45.783 1.00 89.12 836 LEU A C 1
ATOM 6517 O O . LEU A 1 836 ? -75.928 -83.996 44.682 1.00 89.12 836 LEU A O 1
ATOM 6521 N N . ALA A 1 837 ? -75.230 -85.517 46.180 1.00 88.44 837 ALA A N 1
ATOM 6522 C CA . ALA A 1 837 ? -75.508 -86.713 45.403 1.00 88.44 837 ALA A CA 1
ATOM 6523 C C . ALA A 1 837 ? -76.169 -87.779 46.286 1.00 88.44 837 ALA A C 1
ATOM 6525 O O . ALA A 1 837 ? -75.888 -87.888 47.481 1.00 88.44 837 ALA A O 1
ATOM 6526 N N . VAL A 1 838 ? -77.039 -88.593 45.688 1.00 93.56 838 VAL A N 1
ATOM 6527 C CA . VAL A 1 838 ? -77.642 -89.756 46.345 1.00 93.56 838 VAL A CA 1
ATOM 6528 C C . VAL A 1 838 ? -77.749 -90.916 45.362 1.00 93.56 838 VAL A C 1
ATOM 6530 O O . VAL A 1 838 ? -78.164 -90.736 44.219 1.00 93.56 838 VAL A O 1
ATOM 6533 N N . SER A 1 839 ? -77.398 -92.116 45.810 1.00 91.81 839 SER A N 1
ATOM 6534 C CA . SER A 1 839 ? -77.624 -93.369 45.087 1.00 91.81 839 SER A CA 1
ATOM 6535 C C . SER A 1 839 ? -78.522 -94.306 45.896 1.00 91.81 839 SER A C 1
ATOM 6537 O O . SER A 1 839 ? -78.707 -94.121 47.102 1.00 91.81 839 SER A O 1
ATOM 6539 N N . ILE A 1 840 ? -79.105 -95.304 45.227 1.00 93.94 840 ILE A N 1
ATOM 6540 C CA . ILE A 1 840 ? -79.921 -96.349 45.857 1.00 93.94 840 ILE A CA 1
ATOM 6541 C C . ILE A 1 840 ? -79.500 -97.736 45.365 1.00 93.94 840 ILE A C 1
ATOM 6543 O O . ILE A 1 840 ? -78.965 -97.885 44.269 1.00 93.94 840 ILE A O 1
ATOM 6547 N N . SER A 1 841 ? -79.755 -98.766 46.168 1.00 90.31 841 SER A N 1
ATOM 6548 C CA . SER A 1 841 ? -79.485 -100.165 45.819 1.00 90.31 841 SER A CA 1
ATOM 6549 C C . SER A 1 841 ? -80.593 -101.068 46.369 1.00 90.31 841 SER A C 1
ATOM 6551 O O . SER A 1 841 ? -81.020 -100.814 47.495 1.00 90.31 841 SER A O 1
ATOM 6553 N N . PRO A 1 842 ? -81.068 -102.100 45.638 1.00 88.19 842 PRO A N 1
ATOM 6554 C CA . PRO A 1 842 ? -80.601 -102.547 44.321 1.00 88.19 842 PRO A CA 1
ATOM 6555 C C . PRO A 1 842 ? -81.168 -101.721 43.152 1.00 88.19 842 PRO A C 1
ATOM 6557 O O . PRO A 1 842 ? -82.372 -101.504 43.055 1.00 88.19 842 PRO A O 1
ATOM 6560 N N . MET A 1 843 ? -80.309 -101.336 42.199 1.00 90.44 843 MET A N 1
ATOM 6561 C CA . MET A 1 843 ? -80.714 -100.590 40.990 1.00 90.44 843 MET A CA 1
ATOM 6562 C C . MET A 1 843 ? -81.553 -101.405 39.992 1.00 90.44 843 MET A C 1
ATOM 6564 O O . MET A 1 843 ? -82.268 -100.848 39.160 1.00 90.44 843 MET A O 1
ATOM 6568 N N . SER A 1 844 ? -81.512 -102.733 40.070 1.00 86.62 844 SER A N 1
ATOM 6569 C CA . SER A 1 844 ? -82.541 -103.582 39.473 1.00 86.62 844 SER A CA 1
ATOM 6570 C C . SER A 1 844 ? -82.591 -104.918 40.193 1.00 86.62 844 SER A C 1
ATOM 6572 O O . SER A 1 844 ? -81.555 -105.437 40.607 1.00 86.62 844 SER A O 1
ATOM 6574 N N . VAL A 1 845 ? -83.785 -105.491 40.314 1.00 88.88 845 VAL A N 1
ATOM 6575 C CA . VAL A 1 845 ? -83.959 -106.887 40.716 1.00 88.88 845 VAL A CA 1
ATOM 6576 C C . VAL A 1 845 ? -85.118 -107.491 39.930 1.00 88.88 845 VAL A C 1
ATOM 6578 O O . VAL A 1 845 ? -86.080 -106.798 39.589 1.00 88.88 845 VAL A O 1
ATOM 6581 N N . SER A 1 846 ? -85.007 -108.780 39.619 1.00 84.75 846 SER A N 1
ATOM 6582 C CA . SER A 1 846 ? -86.135 -109.579 39.141 1.00 84.75 846 SER A CA 1
ATOM 6583 C C . SER A 1 846 ? -86.656 -110.409 40.305 1.00 84.75 846 SER A C 1
ATOM 6585 O O . SER A 1 846 ? -85.904 -111.202 40.868 1.00 84.75 846 SER A O 1
ATOM 6587 N N . ILE A 1 847 ? -87.914 -110.200 40.679 1.00 88.00 847 ILE A N 1
ATOM 6588 C CA . ILE A 1 847 ? -88.588 -110.894 41.784 1.00 88.00 847 ILE A CA 1
ATOM 6589 C C . ILE A 1 847 ? -89.892 -111.531 41.297 1.00 88.00 847 ILE A C 1
ATOM 6591 O O . ILE A 1 847 ? -90.386 -111.236 40.208 1.00 88.00 847 ILE A O 1
ATOM 6595 N N . LEU A 1 848 ? -90.455 -112.428 42.096 1.00 84.00 848 LEU A N 1
ATOM 6596 C CA . LEU A 1 848 ? -91.804 -112.951 41.891 1.00 84.00 848 LEU A CA 1
ATOM 6597 C C . LEU A 1 848 ? -92.827 -112.093 42.649 1.00 84.00 848 LEU A C 1
ATOM 6599 O O . LEU A 1 848 ? -92.488 -111.386 43.599 1.00 84.00 848 LEU A O 1
ATOM 6603 N N . VAL A 1 849 ? -94.093 -112.156 42.229 1.00 85.94 849 VAL A N 1
ATOM 6604 C CA . VAL A 1 849 ? -95.197 -111.461 42.912 1.00 85.94 849 VAL A CA 1
ATOM 6605 C C . VAL A 1 849 ? -95.241 -111.891 44.385 1.00 85.94 849 VAL A C 1
ATOM 6607 O O . VAL A 1 849 ? -95.146 -113.079 44.688 1.00 85.94 849 VAL A O 1
ATOM 6610 N N . GLY A 1 850 ? -95.360 -110.928 45.301 1.00 81.12 850 GLY A N 1
ATOM 6611 C CA . GLY A 1 850 ? -95.366 -111.156 46.749 1.00 81.12 850 GLY A CA 1
ATOM 6612 C C . GLY A 1 850 ? -93.991 -111.266 47.425 1.00 81.12 850 GLY A C 1
ATOM 6613 O O . GLY A 1 850 ? -93.938 -111.253 48.652 1.00 81.12 850 GLY A O 1
ATOM 6614 N N . GLN A 1 851 ? -92.876 -111.331 46.686 1.00 87.81 851 GLN A N 1
ATOM 6615 C CA . GLN A 1 851 ? -91.534 -111.252 47.286 1.00 87.81 851 GLN A CA 1
ATOM 6616 C C . GLN A 1 851 ? -91.170 -109.804 47.646 1.00 87.81 851 GLN A C 1
ATOM 6618 O O . GLN A 1 851 ? -91.560 -108.866 46.955 1.00 87.81 851 GLN A O 1
ATOM 6623 N N . GLN A 1 852 ? -90.401 -109.604 48.718 1.00 89.25 852 GLN A N 1
ATOM 6624 C CA . GLN A 1 852 ? -89.987 -108.266 49.151 1.00 89.25 852 GLN A CA 1
ATOM 6625 C C . GLN A 1 852 ? -88.630 -107.862 48.560 1.00 89.25 852 GLN A C 1
ATOM 6627 O O . GLN A 1 852 ? -87.748 -108.701 48.381 1.00 89.25 852 GLN A O 1
ATOM 6632 N N . VAL A 1 853 ? -88.438 -106.562 48.337 1.00 89.62 853 VAL A N 1
ATOM 6633 C CA . VAL A 1 853 ? -87.121 -105.953 48.103 1.00 89.62 853 VAL A CA 1
ATOM 6634 C C . VAL A 1 853 ? -86.971 -104.720 48.989 1.00 89.62 853 VAL A C 1
ATOM 6636 O O . VAL A 1 853 ? -87.814 -103.826 48.967 1.00 89.62 853 VAL A O 1
ATOM 6639 N N . THR A 1 854 ? -85.897 -104.671 49.774 1.00 92.81 854 THR A N 1
ATOM 6640 C CA . THR A 1 854 ? -85.511 -103.476 50.532 1.00 92.81 854 THR A CA 1
ATOM 6641 C C . THR A 1 854 ? -84.483 -102.695 49.738 1.00 92.81 854 THR A C 1
ATOM 6643 O O . THR A 1 854 ? -83.452 -103.242 49.350 1.00 92.81 854 THR A O 1
ATOM 6646 N N . PHE A 1 855 ? -84.766 -101.416 49.529 1.00 93.56 855 PHE A N 1
ATOM 6647 C CA . PHE A 1 855 ? -83.815 -100.453 49.015 1.00 93.56 855 PHE A CA 1
ATOM 6648 C C . PHE A 1 855 ? -83.094 -99.755 50.165 1.00 93.56 855 PHE A C 1
ATOM 6650 O O . PHE A 1 855 ? -83.703 -99.426 51.187 1.00 93.56 855 PHE A O 1
ATOM 6657 N N . THR A 1 856 ? -81.810 -99.480 49.975 1.00 91.44 856 THR A N 1
ATOM 6658 C CA . THR A 1 856 ? -81.001 -98.636 50.859 1.00 91.44 856 THR A CA 1
ATOM 6659 C C . THR A 1 856 ? -80.398 -97.489 50.060 1.00 91.44 856 THR A C 1
ATOM 6661 O O . THR A 1 856 ? -80.092 -97.655 48.878 1.00 91.44 856 THR A O 1
ATOM 6664 N N . SER A 1 857 ? -80.215 -96.336 50.696 1.00 92.88 857 SER A N 1
ATOM 6665 C CA . SER A 1 857 ? -79.622 -95.144 50.088 1.00 92.88 857 SER A CA 1
ATOM 6666 C C . SER A 1 857 ? -78.176 -94.912 50.515 1.00 92.88 857 SER A C 1
ATOM 6668 O O . SER A 1 857 ? -77.731 -95.403 51.552 1.00 92.88 857 SER A O 1
ATOM 6670 N N . THR A 1 858 ? -77.433 -94.139 49.730 1.00 91.62 858 THR A N 1
ATOM 6671 C CA . THR A 1 858 ? -76.144 -93.574 50.140 1.00 91.62 858 THR A CA 1
ATOM 6672 C C . THR A 1 858 ? -76.065 -92.130 49.660 1.00 91.62 858 THR A C 1
ATOM 6674 O O . THR A 1 858 ? -76.060 -91.877 48.456 1.00 91.62 858 THR A O 1
ATOM 6677 N N . THR A 1 859 ? -76.021 -91.194 50.607 1.00 90.88 859 THR A N 1
ATOM 6678 C CA . THR A 1 859 ? -75.948 -89.743 50.366 1.00 90.88 859 THR A CA 1
ATOM 6679 C C . THR A 1 859 ? -74.521 -89.241 50.563 1.00 90.88 859 THR A C 1
ATOM 6681 O O . THR A 1 859 ? -73.840 -89.656 51.501 1.00 90.88 859 THR A O 1
ATOM 6684 N N . SER A 1 860 ? -74.066 -88.317 49.719 1.00 87.94 860 SER A N 1
ATOM 6685 C CA . SER A 1 860 ? -72.777 -87.637 49.872 1.00 87.94 860 SER A CA 1
ATOM 6686 C C . SER A 1 860 ? -72.812 -86.211 49.310 1.00 87.94 860 SER A C 1
ATOM 6688 O O . SER A 1 860 ? -73.643 -85.883 48.468 1.00 87.94 860 SER A O 1
ATOM 6690 N N . GLY A 1 861 ? -71.914 -85.345 49.792 1.00 86.06 861 GLY A N 1
ATOM 6691 C CA . GLY A 1 861 ? -71.891 -83.925 49.419 1.00 86.06 861 GLY A CA 1
ATOM 6692 C C . GLY A 1 861 ? -73.075 -83.113 49.964 1.00 86.06 861 GLY A C 1
ATOM 6693 O O . GLY A 1 861 ? -73.875 -83.606 50.753 1.00 86.06 861 GLY A O 1
ATOM 6694 N N . GLY A 1 862 ? -73.164 -81.845 49.564 1.00 87.69 862 GLY A N 1
ATOM 6695 C CA . GLY A 1 862 ? -74.090 -80.873 50.147 1.00 87.69 862 GLY A CA 1
ATOM 6696 C C . GLY A 1 862 ? -73.748 -80.502 51.595 1.00 87.69 862 GLY A C 1
ATOM 6697 O O . GLY A 1 862 ? -72.643 -80.746 52.086 1.00 87.69 862 GLY A O 1
ATOM 6698 N N . TYR A 1 863 ? -74.712 -79.887 52.278 1.00 84.50 863 TYR A N 1
ATOM 6699 C CA . TYR A 1 863 ? -74.598 -79.412 53.658 1.00 84.50 863 TYR A CA 1
ATOM 6700 C C . TYR A 1 863 ? -75.530 -80.200 54.604 1.00 84.50 863 TYR A C 1
ATOM 6702 O O . TYR A 1 863 ? -76.726 -79.899 54.645 1.00 84.50 863 TYR A O 1
ATOM 6710 N N . PRO A 1 864 ? -75.038 -81.166 55.403 1.00 80.88 864 PRO A N 1
ATOM 6711 C CA . PRO A 1 864 ? -75.881 -81.914 56.343 1.00 80.88 864 PRO A CA 1
ATOM 6712 C C . PRO A 1 864 ? -76.495 -81.006 57.433 1.00 80.88 864 PRO A C 1
ATOM 6714 O O . PRO A 1 864 ? -75.917 -79.962 57.744 1.00 80.88 864 PRO A O 1
ATOM 6717 N N . PRO A 1 865 ? -77.621 -81.394 58.068 1.00 87.44 865 PRO A N 1
ATOM 6718 C CA . PRO A 1 865 ? -78.367 -82.647 57.889 1.00 87.44 865 PRO A CA 1
ATOM 6719 C C . PRO A 1 865 ? -79.136 -82.737 56.561 1.00 87.44 865 PRO A C 1
ATOM 6721 O O . PRO A 1 865 ? -79.349 -81.736 55.879 1.00 87.44 865 PRO A O 1
ATOM 6724 N N . TYR A 1 866 ? -79.564 -83.955 56.220 1.00 92.38 866 TYR A N 1
ATOM 6725 C CA . TYR A 1 866 ? -80.335 -84.266 55.014 1.00 92.38 866 TYR A CA 1
ATOM 6726 C C . TYR A 1 866 ? -81.770 -84.693 55.350 1.00 92.38 866 TYR A C 1
ATOM 6728 O O . TYR A 1 866 ? -82.054 -85.165 56.451 1.00 92.38 866 TYR A O 1
ATOM 6736 N N . THR A 1 867 ? -82.668 -84.573 54.374 1.00 92.44 867 THR A N 1
ATOM 6737 C CA . THR A 1 867 ? -84.053 -85.069 54.430 1.00 92.44 867 THR A CA 1
ATOM 6738 C C . THR A 1 867 ? -84.355 -85.938 53.210 1.00 92.44 867 THR A C 1
ATOM 6740 O O . THR A 1 867 ? -83.830 -85.680 52.130 1.00 92.44 867 THR A O 1
ATOM 6743 N N . TYR A 1 868 ? -85.184 -86.970 53.384 1.00 95.38 868 TYR A N 1
ATOM 6744 C CA . TYR A 1 868 ? -85.356 -88.083 52.441 1.00 95.38 868 TYR A CA 1
ATOM 6745 C C . TYR A 1 868 ? -86.823 -88.253 52.013 1.00 95.38 868 TYR A C 1
ATOM 6747 O O . TYR A 1 868 ? -87.716 -88.098 52.843 1.00 95.38 868 TYR A O 1
ATOM 6755 N N . GLN A 1 869 ? -87.082 -88.631 50.755 1.00 95.44 869 GLN A N 1
ATOM 6756 C CA . GLN A 1 869 ? -88.412 -89.055 50.278 1.00 95.44 869 GLN A CA 1
ATOM 6757 C C . GLN A 1 869 ? -88.309 -90.051 49.108 1.00 95.44 869 GLN A C 1
ATOM 6759 O O . GLN A 1 869 ? -87.851 -89.690 48.020 1.00 95.44 869 GLN A O 1
ATOM 6764 N N . TRP A 1 870 ? -88.780 -91.286 49.304 1.00 95.88 870 TRP A N 1
ATOM 6765 C CA . TRP A 1 870 ? -88.846 -92.315 48.253 1.00 95.88 870 TRP A CA 1
ATOM 6766 C C . TRP A 1 870 ? -90.070 -92.149 47.343 1.00 95.88 870 TRP A C 1
ATOM 6768 O O . TRP A 1 870 ? -91.118 -91.654 47.764 1.00 95.88 870 TRP A O 1
ATOM 6778 N N . TYR A 1 871 ? -89.944 -92.598 46.096 1.00 95.06 871 TYR A N 1
ATOM 6779 C CA . TYR A 1 871 ? -90.975 -92.553 45.062 1.00 95.06 871 TYR A CA 1
ATOM 6780 C C . TYR A 1 871 ? -91.133 -93.927 44.403 1.00 95.06 871 TYR A C 1
ATOM 6782 O O . TYR A 1 871 ? -90.145 -94.615 44.150 1.00 95.06 871 TYR A O 1
ATOM 6790 N N . LEU A 1 872 ? -92.374 -94.290 44.072 1.00 93.56 872 LEU A N 1
ATOM 6791 C CA . LEU A 1 872 ? -92.750 -95.495 43.332 1.00 93.56 872 LEU A CA 1
ATOM 6792 C C . LEU A 1 872 ? -93.599 -95.089 42.122 1.00 93.56 872 LEU A C 1
ATOM 6794 O O . LEU A 1 872 ? -94.608 -94.401 42.267 1.00 93.56 872 LEU A O 1
ATOM 6798 N N . ASN A 1 873 ? -93.195 -95.512 40.924 1.00 90.00 873 ASN A N 1
ATOM 6799 C CA . ASN A 1 873 ? -93.846 -95.187 39.651 1.00 90.00 873 ASN A CA 1
ATOM 6800 C C . ASN A 1 873 ? -94.153 -93.675 39.521 1.00 90.00 873 ASN A C 1
ATOM 6802 O O . ASN A 1 873 ? -95.265 -93.278 39.180 1.00 90.00 873 ASN A O 1
ATOM 6806 N N . GLY A 1 874 ? -93.171 -92.833 39.868 1.00 86.88 874 GLY A N 1
ATOM 6807 C CA . GLY A 1 874 ? -93.256 -91.365 39.828 1.00 86.88 874 GLY A CA 1
ATOM 6808 C C . GLY A 1 874 ? -94.017 -90.698 40.984 1.00 86.88 874 GLY A C 1
ATOM 6809 O O . GLY A 1 874 ? -93.955 -89.479 41.117 1.00 86.88 874 GLY A O 1
ATOM 6810 N N . ASN A 1 875 ? -94.696 -91.460 41.846 1.00 88.81 875 ASN A N 1
ATOM 6811 C CA . ASN A 1 875 ? -95.498 -90.929 42.950 1.00 88.81 875 ASN A CA 1
ATOM 6812 C C . ASN A 1 875 ? -94.739 -91.044 44.287 1.00 88.81 875 ASN A C 1
ATOM 6814 O O . ASN A 1 875 ? -94.112 -92.078 44.524 1.00 88.81 875 ASN A O 1
ATOM 6818 N N . PRO A 1 876 ? -94.773 -90.029 45.173 1.00 92.56 876 PRO A N 1
ATOM 6819 C CA . PRO A 1 876 ? -94.112 -90.101 46.475 1.00 92.56 876 PRO A CA 1
ATOM 6820 C C . PRO A 1 876 ? -94.791 -91.145 47.368 1.00 92.56 876 PRO A C 1
ATOM 6822 O O . PRO A 1 876 ? -96.016 -91.178 47.489 1.00 92.56 876 PRO A O 1
ATOM 6825 N N . VAL A 1 877 ? -93.997 -91.994 48.019 1.00 91.50 877 VAL A N 1
ATOM 6826 C CA . VAL A 1 877 ? -94.513 -93.014 48.937 1.00 91.50 877 VAL A CA 1
ATOM 6827 C C . VAL A 1 877 ? -94.682 -92.399 50.326 1.00 91.50 877 VAL A C 1
ATOM 6829 O O . VAL A 1 877 ? -93.706 -92.027 50.979 1.00 91.50 877 VAL A O 1
ATOM 6832 N N . SER A 1 878 ? -95.931 -92.279 50.782 1.00 89.56 878 SER A N 1
ATOM 6833 C CA . SER A 1 878 ? -96.254 -91.690 52.089 1.00 89.56 878 SER A CA 1
ATOM 6834 C C . SER A 1 878 ? -95.532 -92.415 53.232 1.00 89.56 878 SER A C 1
ATOM 6836 O O . SER A 1 878 ? -95.522 -93.645 53.284 1.00 89.56 878 SER A O 1
ATOM 6838 N N . GLY A 1 879 ? -94.903 -91.653 54.130 1.00 84.88 879 GLY A N 1
ATOM 6839 C CA . GLY A 1 879 ? -94.122 -92.171 55.261 1.00 84.88 879 GLY A CA 1
ATOM 6840 C C . GLY A 1 879 ? -92.739 -92.742 54.913 1.00 84.88 879 GLY A C 1
ATOM 6841 O O . GLY A 1 879 ? -91.964 -93.028 55.821 1.00 84.88 879 GLY A O 1
ATOM 6842 N N . ALA A 1 880 ? -92.380 -92.878 53.632 1.00 90.94 880 ALA A N 1
ATOM 6843 C CA . ALA A 1 880 ? -91.063 -93.361 53.216 1.00 90.94 880 ALA A CA 1
ATOM 6844 C C . ALA A 1 880 ? -90.029 -92.217 53.198 1.00 90.94 880 ALA A C 1
ATOM 6846 O O . ALA A 1 880 ? -89.573 -91.781 52.139 1.00 90.94 880 ALA A O 1
ATOM 6847 N N . THR A 1 881 ? -89.673 -91.724 54.387 1.00 92.12 881 THR A N 1
ATOM 6848 C CA . THR A 1 881 ? -88.785 -90.564 54.594 1.00 92.12 881 THR A CA 1
ATOM 6849 C C . THR A 1 881 ? -87.510 -90.921 55.369 1.00 92.12 881 THR A C 1
ATOM 6851 O O . THR A 1 881 ? -87.041 -90.163 56.218 1.00 92.12 881 THR A O 1
ATOM 6854 N N . SER A 1 882 ? -86.963 -92.111 55.122 1.00 91.56 882 SER A N 1
ATOM 6855 C CA . SER A 1 882 ? -85.764 -92.655 55.780 1.00 91.56 882 SER A CA 1
ATOM 6856 C C . SER A 1 882 ? -84.750 -93.157 54.751 1.00 91.56 882 SER A C 1
ATOM 6858 O O . SER A 1 882 ? -85.076 -93.311 53.577 1.00 91.56 882 SER A O 1
ATOM 6860 N N . GLU A 1 883 ? -83.527 -93.462 55.187 1.00 90.69 883 GLU A N 1
ATOM 6861 C CA . GLU A 1 883 ? -82.433 -93.932 54.315 1.00 90.69 883 GLU A CA 1
ATOM 6862 C C . GLU A 1 883 ? -82.665 -95.329 53.710 1.00 90.69 883 GLU A C 1
ATOM 6864 O O . GLU A 1 883 ? -81.887 -95.780 52.868 1.00 90.69 883 GLU A O 1
ATOM 6869 N N . THR A 1 884 ? -83.730 -96.023 54.116 1.00 92.69 884 THR A N 1
ATOM 6870 C CA . THR A 1 884 ? -84.150 -97.321 53.580 1.00 92.69 884 THR A CA 1
ATOM 6871 C C . THR A 1 884 ? -85.664 -97.358 53.368 1.00 92.69 884 THR A C 1
ATOM 6873 O O . THR A 1 884 ? -86.419 -96.649 54.038 1.00 92.69 884 THR A O 1
ATOM 6876 N N . TRP A 1 885 ? -86.117 -98.182 52.422 1.00 94.25 885 TRP A N 1
ATOM 6877 C CA . TRP A 1 885 ? -87.538 -98.417 52.157 1.00 94.25 885 TRP A CA 1
ATOM 6878 C C . TRP A 1 885 ? -87.764 -99.809 51.557 1.00 94.25 885 TRP A C 1
ATOM 6880 O O . TRP A 1 885 ? -87.009 -100.241 50.689 1.00 94.25 885 TRP A O 1
ATOM 6890 N N . THR A 1 886 ? -88.810 -100.516 51.991 1.00 92.69 886 THR A N 1
ATOM 6891 C CA . THR A 1 886 ? -89.127 -101.875 51.522 1.00 92.69 886 THR A CA 1
ATOM 6892 C C . THR A 1 886 ? -90.377 -101.887 50.652 1.00 92.69 886 THR A C 1
ATOM 6894 O O . THR A 1 886 ? -91.443 -101.426 51.057 1.00 92.69 886 THR A O 1
ATOM 6897 N N . PHE A 1 887 ? -90.250 -102.474 49.464 1.00 91.25 887 PHE A N 1
ATOM 6898 C CA . PHE A 1 887 ? -91.320 -102.664 48.494 1.00 91.25 887 PHE A CA 1
ATOM 6899 C C . PHE A 1 887 ? -91.775 -104.130 48.448 1.00 91.25 887 PHE A C 1
ATOM 6901 O O . PHE A 1 887 ? -90.995 -105.059 48.669 1.00 91.25 887 PHE A O 1
ATOM 6908 N N . THR A 1 888 ? -93.057 -104.358 48.164 1.00 90.81 888 THR A N 1
ATOM 6909 C CA . THR A 1 888 ? -93.651 -105.693 47.985 1.00 90.81 888 THR A CA 1
ATOM 6910 C C . THR A 1 888 ? -94.739 -105.596 46.907 1.00 90.81 888 THR A C 1
ATOM 6912 O O . THR A 1 888 ? -95.785 -105.001 47.169 1.00 90.81 888 THR A O 1
ATOM 6915 N N . PRO A 1 889 ? -94.518 -106.114 45.684 1.00 87.19 889 PRO A N 1
ATOM 6916 C CA . PRO A 1 889 ? -95.475 -106.007 44.591 1.00 87.19 889 PRO A CA 1
ATOM 6917 C C . PRO A 1 889 ? -96.582 -107.060 44.715 1.00 87.19 889 PRO A C 1
ATOM 6919 O O . PRO A 1 889 ? -96.311 -108.258 44.808 1.00 87.19 889 PRO A O 1
ATOM 6922 N N . SER A 1 890 ? -97.837 -106.619 44.640 1.00 84.69 890 SER A N 1
ATOM 6923 C CA . SER A 1 890 ? -99.024 -107.484 44.569 1.00 84.69 890 SER A CA 1
ATOM 6924 C C . SER A 1 890 ? -99.402 -107.904 43.140 1.00 84.69 890 SER A C 1
ATOM 6926 O O . SER A 1 890 ? -100.300 -108.724 42.964 1.00 84.69 890 SER A O 1
ATOM 6928 N N . THR A 1 891 ? -98.721 -107.377 42.118 1.00 83.44 891 THR A N 1
ATOM 6929 C CA . THR A 1 891 ? -98.966 -107.670 40.697 1.00 83.44 891 THR A CA 1
ATOM 6930 C C . THR A 1 891 ? -97.662 -107.865 39.919 1.00 83.44 891 THR A C 1
ATOM 6932 O O . THR A 1 891 ? -96.611 -107.338 40.284 1.00 83.44 891 THR A O 1
ATOM 6935 N N . SER A 1 892 ? -97.725 -108.636 38.830 1.00 82.00 892 SER A N 1
ATOM 6936 C CA . SER A 1 892 ? -96.638 -108.761 37.849 1.00 82.00 892 SER A CA 1
ATOM 6937 C C . SER A 1 892 ? -96.550 -107.517 36.963 1.00 82.00 892 SER A C 1
ATOM 6939 O O . SER A 1 892 ? -97.581 -106.952 36.595 1.00 82.00 892 SER A O 1
ATOM 6941 N N . GLY A 1 893 ? -95.343 -107.121 36.564 1.00 87.31 893 GLY A N 1
ATOM 6942 C CA . GLY A 1 893 ? -95.116 -105.914 35.768 1.00 87.31 893 GLY A CA 1
ATOM 6943 C C . GLY A 1 893 ? -93.718 -105.335 35.966 1.00 87.31 893 GLY A C 1
ATOM 6944 O O . GLY A 1 893 ? -92.822 -106.015 36.466 1.00 87.31 893 GLY A O 1
ATOM 6945 N N . ILE A 1 894 ? -93.535 -104.072 35.578 1.00 88.69 894 ILE A N 1
ATOM 6946 C CA . ILE A 1 894 ? -92.302 -103.316 35.826 1.00 88.69 894 ILE A CA 1
ATOM 6947 C C . ILE A 1 894 ? -92.625 -102.142 36.750 1.00 88.69 894 ILE A C 1
ATOM 6949 O O . ILE A 1 894 ? -93.537 -101.365 36.471 1.00 88.69 894 ILE A O 1
ATOM 6953 N N . PHE A 1 895 ? -91.861 -102.017 37.832 1.00 91.81 895 PHE A N 1
ATOM 6954 C CA . PHE A 1 895 ? -91.947 -100.914 38.786 1.00 91.81 895 PHE A CA 1
ATOM 6955 C C . PHE A 1 895 ? -90.658 -100.092 38.772 1.00 91.81 895 PHE A C 1
ATOM 6957 O O . PHE A 1 895 ? -89.569 -100.614 38.524 1.00 91.81 895 PHE A O 1
ATOM 6964 N N . TYR A 1 896 ? -90.797 -98.804 39.060 1.00 92.88 896 TYR A N 1
ATOM 6965 C CA . TYR A 1 896 ? -89.735 -97.809 38.999 1.00 92.88 896 TYR A CA 1
ATOM 6966 C C . TYR A 1 896 ? -89.616 -97.107 40.349 1.00 92.88 896 TYR A C 1
ATOM 6968 O O . TYR A 1 896 ? -90.596 -96.536 40.827 1.00 92.88 896 TYR A O 1
ATOM 6976 N N . VAL A 1 897 ? -88.437 -97.156 40.967 1.00 94.81 897 VAL A N 1
ATOM 6977 C CA . VAL A 1 897 ? -88.192 -96.625 42.316 1.00 94.81 897 VAL A CA 1
ATOM 6978 C C . VAL A 1 897 ? -87.040 -95.632 42.286 1.00 94.81 897 VAL A C 1
ATOM 6980 O O . VAL A 1 897 ? -85.993 -95.932 41.724 1.00 94.81 897 VAL A O 1
ATOM 6983 N N . TYR A 1 898 ? -87.205 -94.464 42.900 1.00 94.81 898 TYR A N 1
ATOM 6984 C CA . TYR A 1 898 ? -86.110 -93.514 43.119 1.00 94.81 898 TYR A CA 1
ATOM 6985 C C . TYR A 1 898 ? -86.275 -92.782 44.451 1.00 94.81 898 TYR A C 1
ATOM 6987 O O . TYR A 1 898 ? -87.333 -92.821 45.082 1.00 94.81 898 TYR A O 1
ATOM 6995 N N . LEU A 1 899 ? -85.221 -92.093 44.868 1.00 96.00 899 LEU A N 1
ATOM 6996 C CA . LEU A 1 899 ? -85.159 -91.308 46.094 1.00 96.00 899 LEU A CA 1
ATOM 6997 C C . LEU A 1 899 ? -84.816 -89.855 45.761 1.00 96.00 899 LEU A C 1
ATOM 6999 O O . LEU A 1 899 ? -83.948 -89.605 44.926 1.00 96.00 899 LEU A O 1
ATOM 7003 N N . LYS A 1 900 ? -85.470 -88.897 46.426 1.00 94.31 900 LYS A N 1
ATOM 7004 C CA . LYS A 1 900 ? -85.010 -87.501 46.493 1.00 94.31 900 LYS A CA 1
ATOM 7005 C C . LYS A 1 900 ? -84.438 -87.195 47.871 1.00 94.31 900 LYS A C 1
ATOM 7007 O O . LYS A 1 900 ? -84.982 -87.651 48.879 1.00 94.31 900 LYS A O 1
ATOM 7012 N N . VAL A 1 901 ? -83.376 -86.395 47.888 1.00 94.56 901 VAL A N 1
ATOM 7013 C CA . VAL A 1 901 ? -82.710 -85.899 49.096 1.00 94.56 901 VAL A CA 1
ATOM 7014 C C . VAL A 1 901 ? -82.571 -84.385 49.026 1.00 94.56 901 VAL A C 1
ATOM 7016 O O . VAL A 1 901 ? -82.263 -83.851 47.962 1.00 94.56 901 VAL A O 1
ATOM 7019 N N . THR A 1 902 ? -82.793 -83.700 50.149 1.00 90.88 902 THR A N 1
ATOM 7020 C CA . THR A 1 902 ? -82.585 -82.246 50.290 1.00 90.88 902 THR A CA 1
ATOM 7021 C C . THR A 1 902 ? -81.657 -81.951 51.466 1.00 90.88 902 THR A C 1
ATOM 7023 O O . THR A 1 902 ? -81.823 -82.553 52.529 1.00 90.88 902 THR A O 1
ATOM 7026 N N . ASP A 1 903 ? -80.701 -81.037 51.288 1.00 91.00 903 ASP A N 1
ATOM 7027 C CA . ASP A 1 903 ? -79.745 -80.617 52.322 1.00 91.00 903 ASP A CA 1
ATOM 7028 C C . ASP A 1 903 ? -80.207 -79.390 53.139 1.00 91.00 903 ASP A C 1
ATOM 7030 O O . ASP A 1 903 ? -81.221 -78.755 52.843 1.00 91.00 903 ASP A O 1
ATOM 7034 N N . SER A 1 904 ? -79.443 -79.029 54.175 1.00 85.88 904 SER A N 1
ATOM 7035 C CA . SER A 1 904 ? -79.748 -77.910 55.084 1.00 85.88 904 SER A CA 1
ATOM 7036 C C . SER A 1 904 ? -79.661 -76.505 54.461 1.00 85.88 904 SER A C 1
ATOM 7038 O O . SER A 1 904 ? -79.973 -75.516 55.130 1.00 85.88 904 SER A O 1
ATOM 7040 N N . LYS A 1 905 ? -79.246 -76.391 53.194 1.00 82.31 905 LYS A N 1
ATOM 7041 C CA . LYS A 1 905 ? -79.270 -75.155 52.395 1.00 82.31 905 LYS A CA 1
ATOM 7042 C C . LYS A 1 905 ? -80.329 -75.192 51.287 1.00 82.31 905 LYS A C 1
ATOM 7044 O O . LYS A 1 905 ? -80.445 -74.224 50.541 1.00 82.31 905 LYS A O 1
ATOM 7049 N N . GLY A 1 906 ? -81.127 -76.259 51.210 1.00 83.25 906 GLY A N 1
ATOM 7050 C CA . GLY A 1 906 ? -82.182 -76.434 50.213 1.00 83.25 906 GLY A CA 1
ATOM 7051 C C . GLY A 1 906 ? -81.695 -76.985 48.871 1.00 83.25 906 GLY A C 1
ATOM 7052 O O . GLY A 1 906 ? -82.483 -77.036 47.927 1.00 83.25 906 GLY A O 1
ATOM 7053 N N . ASN A 1 907 ? -80.434 -77.417 48.760 1.00 85.50 907 ASN A N 1
ATOM 7054 C CA . ASN A 1 907 ? -79.961 -78.100 47.557 1.00 85.50 907 ASN A CA 1
ATOM 7055 C C . ASN A 1 907 ? -80.623 -79.479 47.474 1.00 85.50 907 ASN A C 1
ATOM 7057 O O . ASN A 1 907 ? -80.736 -80.167 48.490 1.00 85.50 907 ASN A O 1
ATOM 7061 N N . THR A 1 908 ? -81.036 -79.901 46.276 1.00 89.44 908 THR A N 1
ATOM 7062 C CA . THR A 1 908 ? -81.728 -81.184 46.071 1.00 89.44 908 THR A CA 1
ATOM 7063 C C . THR A 1 908 ? -80.959 -82.098 45.128 1.00 89.44 908 THR A C 1
ATOM 7065 O O . THR A 1 908 ? -80.392 -81.643 44.137 1.00 89.44 908 THR A O 1
ATOM 7068 N N . ALA A 1 909 ? -80.980 -83.395 45.424 1.00 91.12 909 ALA A N 1
ATOM 7069 C CA . ALA A 1 909 ? -80.480 -84.456 44.563 1.00 91.12 909 ALA A CA 1
ATOM 7070 C C . ALA A 1 909 ? -81.553 -85.537 44.388 1.00 91.12 909 ALA A C 1
ATOM 7072 O O . ALA A 1 909 ? -82.408 -85.737 45.255 1.00 91.12 909 ALA A O 1
ATOM 7073 N N . GLN A 1 910 ? -81.501 -86.253 43.268 1.00 93.25 910 GLN A N 1
ATOM 7074 C CA . GLN A 1 910 ? -82.326 -87.431 43.018 1.00 93.25 910 GLN A CA 1
ATOM 7075 C C . GLN A 1 910 ? -81.418 -88.591 42.619 1.00 93.25 910 GLN A C 1
ATOM 7077 O O . GLN A 1 910 ? -80.455 -88.385 41.885 1.00 93.25 910 GLN A O 1
ATOM 7082 N N . SER A 1 911 ? -81.741 -89.798 43.074 1.00 93.94 911 SER A N 1
ATOM 7083 C CA . SER A 1 911 ? -81.077 -91.005 42.597 1.00 93.94 911 SER A CA 1
ATOM 7084 C C . SER A 1 911 ? -81.473 -91.324 41.156 1.00 93.94 911 SER A C 1
ATOM 7086 O O . SER A 1 911 ? -82.547 -90.936 40.676 1.00 93.94 911 SER A O 1
ATOM 7088 N N . ASP A 1 912 ? -80.659 -92.152 40.505 1.00 92.25 912 ASP A N 1
ATOM 7089 C CA . ASP A 1 912 ? -81.128 -92.930 39.364 1.00 92.25 912 ASP A CA 1
ATOM 7090 C C . ASP A 1 912 ? -82.377 -93.746 39.740 1.00 92.25 912 ASP A C 1
ATOM 7092 O O . ASP A 1 912 ? -82.627 -94.069 40.908 1.00 92.25 912 ASP A O 1
ATOM 7096 N N . THR A 1 913 ? -83.185 -94.072 38.731 1.00 93.38 913 THR A N 1
ATOM 7097 C CA . THR A 1 913 ? -84.423 -94.833 38.925 1.00 93.38 913 THR A CA 1
ATOM 7098 C C . THR A 1 913 ? -84.165 -96.328 38.792 1.00 93.38 913 THR A C 1
ATOM 7100 O O . THR A 1 913 ? -83.927 -96.838 37.697 1.00 93.38 913 THR A O 1
ATOM 7103 N N . ALA A 1 914 ? -84.251 -97.039 39.912 1.00 91.44 914 ALA A N 1
ATOM 7104 C CA . ALA A 1 914 ? -84.157 -98.484 39.965 1.00 91.44 914 ALA A CA 1
ATOM 7105 C C . ALA A 1 914 ? -85.352 -99.146 39.261 1.00 91.44 914 ALA A C 1
ATOM 7107 O O . ALA A 1 914 ? -86.503 -98.751 39.469 1.00 91.44 914 ALA A O 1
ATOM 7108 N N . ARG A 1 915 ? -85.091 -100.177 38.446 1.00 92.00 915 ARG A N 1
ATOM 7109 C CA . ARG A 1 915 ? -86.122 -100.902 37.681 1.00 92.00 915 ARG A CA 1
ATOM 7110 C C . ARG A 1 915 ? -86.328 -102.311 38.227 1.00 92.00 915 ARG A C 1
ATOM 7112 O O . ARG A 1 915 ? -85.456 -103.169 38.092 1.00 92.00 915 ARG A O 1
ATOM 7119 N N . ILE A 1 916 ? -87.511 -102.567 38.770 1.00 91.62 916 ILE A N 1
ATOM 7120 C CA . ILE A 1 916 ? -87.908 -103.862 39.328 1.00 91.62 916 ILE A CA 1
ATOM 7121 C C . ILE A 1 916 ? -88.792 -104.587 38.326 1.00 91.62 916 ILE A C 1
ATOM 7123 O O . ILE A 1 916 ? -89.795 -104.034 37.882 1.00 91.62 916 ILE A O 1
ATOM 7127 N N . ILE A 1 917 ? -88.427 -105.816 37.965 1.00 86.38 917 ILE A N 1
ATOM 7128 C CA . ILE A 1 917 ? -89.210 -106.660 37.055 1.00 86.38 917 ILE A CA 1
ATOM 7129 C C . ILE A 1 917 ? -89.867 -107.764 37.884 1.00 86.38 917 ILE A C 1
ATOM 7131 O O . ILE A 1 917 ? -89.193 -108.453 38.648 1.00 86.38 917 ILE A O 1
ATOM 7135 N N . VAL A 1 918 ? -91.179 -107.937 37.745 1.00 85.69 918 VAL A N 1
ATOM 7136 C CA . VAL A 1 918 ? -91.962 -108.914 38.511 1.00 85.69 918 VAL A CA 1
ATOM 7137 C C . VAL A 1 918 ? -92.533 -109.947 37.534 1.00 85.69 918 VAL A C 1
ATOM 7139 O O . VAL A 1 918 ? -93.447 -109.623 36.774 1.00 85.69 918 VAL A O 1
ATOM 7142 N N . SER A 1 919 ? -91.902 -111.131 37.460 1.00 77.38 919 SER A N 1
ATOM 7143 C CA . SER A 1 919 ? -91.522 -111.703 36.145 1.00 77.38 919 SER A CA 1
ATOM 7144 C C . SER A 1 919 ? -91.587 -113.239 35.965 1.00 77.38 919 SER A C 1
ATOM 7146 O O . SER A 1 919 ? -91.874 -113.997 36.888 1.00 77.38 919 SER A O 1
ATOM 7148 N N . THR A 1 920 ? -91.220 -113.668 34.744 1.00 57.22 920 THR A N 1
ATOM 7149 C CA . THR A 1 920 ? -90.660 -114.985 34.350 1.00 57.22 920 THR A CA 1
ATOM 7150 C C . THR A 1 920 ? -89.250 -114.810 33.710 1.00 57.22 920 THR A C 1
ATOM 7152 O O . THR A 1 920 ? -88.656 -113.741 33.880 1.00 57.22 920 THR A O 1
ATOM 7155 N N . VAL A 1 921 ? -88.663 -115.828 33.042 1.00 49.00 921 VAL A N 1
ATOM 7156 C CA . VAL A 1 921 ? -87.203 -115.922 32.737 1.00 49.00 921 VAL A CA 1
ATOM 7157 C C . VAL A 1 921 ? -86.872 -116.390 31.290 1.00 49.00 921 VAL A C 1
ATOM 7159 O O . VAL A 1 921 ? -87.386 -117.433 30.888 1.00 49.00 921 VAL A O 1
ATOM 7162 N N . PRO A 1 922 ? -85.982 -115.696 30.532 1.00 41.53 922 PRO A N 1
ATOM 7163 C CA . PRO A 1 922 ? -85.470 -116.108 29.204 1.00 41.53 922 PRO A CA 1
ATOM 7164 C C . PRO A 1 922 ? -83.923 -116.300 29.109 1.00 41.53 922 PRO A C 1
ATOM 7166 O O . PRO A 1 922 ? -83.198 -116.035 30.065 1.00 41.53 922 PRO A O 1
ATOM 7169 N N . VAL A 1 923 ? -83.412 -116.745 27.942 1.00 46.12 923 VAL A N 1
ATOM 7170 C CA . VAL A 1 923 ? -82.002 -117.139 27.622 1.00 46.12 923 VAL A CA 1
ATOM 7171 C C . VAL A 1 923 ? -81.710 -116.856 26.118 1.00 46.12 923 VAL A C 1
ATOM 7173 O O . VAL A 1 923 ? -82.659 -116.939 25.343 1.00 46.12 923 VAL A O 1
ATOM 7176 N N . GLY A 1 924 ? -80.515 -116.532 25.570 1.00 49.03 924 GLY A N 1
ATOM 7177 C CA . GLY A 1 924 ? -79.151 -116.253 26.094 1.00 49.03 924 GLY A CA 1
ATOM 7178 C C . GLY A 1 924 ? -78.046 -117.191 25.522 1.00 49.03 924 GLY A C 1
ATOM 7179 O O . GLY A 1 924 ? -78.277 -118.389 25.462 1.00 49.03 924 GLY A O 1
ATOM 7180 N N . GLY A 1 925 ? -76.813 -116.809 25.131 1.00 48.81 925 GLY A N 1
ATOM 7181 C CA . GLY A 1 925 ? -76.174 -115.523 24.757 1.00 48.81 925 GLY A CA 1
ATOM 7182 C C . GLY A 1 925 ? -75.911 -115.460 23.232 1.00 48.81 925 GLY A C 1
ATOM 7183 O O . GLY A 1 925 ? -76.891 -115.568 22.506 1.00 48.81 925 GLY A O 1
ATOM 7184 N N . TYR A 1 926 ? -74.717 -115.300 22.619 1.00 51.50 926 TYR A N 1
ATOM 7185 C CA . TYR A 1 926 ? -73.279 -115.043 22.959 1.00 51.50 926 TYR A CA 1
ATOM 7186 C C . TYR A 1 926 ? -72.598 -114.467 21.653 1.00 51.50 926 TYR A C 1
ATOM 7188 O O . TYR A 1 926 ? -73.324 -114.328 20.673 1.00 51.50 926 TYR A O 1
ATOM 7196 N N . SER A 1 927 ? -71.314 -114.108 21.415 1.00 51.03 927 SER A N 1
ATOM 7197 C CA . SER A 1 927 ? -69.968 -113.992 22.065 1.00 51.03 927 SER A CA 1
ATOM 7198 C C . SER A 1 927 ? -69.065 -113.046 21.192 1.00 51.03 927 SER A C 1
ATOM 7200 O O . SER A 1 927 ? -69.490 -112.747 20.080 1.00 51.03 927 SER A O 1
ATOM 7202 N N . ILE A 1 928 ? -67.855 -112.579 21.611 1.00 46.59 928 ILE A N 1
ATOM 7203 C CA . ILE A 1 928 ? -67.075 -111.521 20.866 1.00 46.59 928 ILE A CA 1
ATOM 7204 C C . ILE A 1 928 ? -65.516 -111.670 20.611 1.00 46.59 928 ILE A C 1
ATOM 7206 O O . ILE A 1 928 ? -65.196 -112.391 19.670 1.00 46.59 928 ILE A O 1
ATOM 7210 N N . PRO A 1 929 ? -64.531 -110.972 21.258 1.00 61.06 929 PRO A N 1
ATOM 7211 C CA . PRO A 1 929 ? -63.434 -110.259 20.526 1.00 61.06 929 PRO A CA 1
ATOM 7212 C C . PRO A 1 929 ? -61.946 -110.503 20.960 1.00 61.06 929 PRO A C 1
ATOM 7214 O O . PRO A 1 929 ? -61.717 -111.084 22.016 1.00 61.06 929 PRO A O 1
ATOM 7217 N N . ILE A 1 930 ? -60.939 -109.980 20.206 1.00 39.44 930 ILE A N 1
ATOM 7218 C CA . ILE A 1 930 ? -59.473 -109.894 20.554 1.00 39.44 930 ILE A CA 1
ATOM 7219 C C . ILE A 1 930 ? -58.790 -108.577 20.007 1.00 39.44 930 ILE A C 1
ATOM 7221 O O . ILE A 1 930 ? -59.189 -108.113 18.941 1.00 39.44 930 ILE A O 1
ATOM 7225 N N . GLN A 1 931 ? -57.826 -107.938 20.740 1.00 38.00 931 GLN A N 1
ATOM 7226 C CA . GLN A 1 931 ? -57.363 -106.489 20.673 1.00 38.00 931 GLN A CA 1
ATOM 7227 C C . GLN A 1 931 ? -55.840 -106.247 21.092 1.00 38.00 931 GLN A C 1
ATOM 7229 O O . GLN A 1 931 ? -55.203 -107.252 21.390 1.00 38.00 931 GLN A O 1
ATOM 7234 N N . LEU A 1 932 ? -55.129 -105.068 21.198 1.00 37.72 932 LEU A N 1
ATOM 7235 C CA . LEU A 1 932 ? -55.441 -103.589 21.160 1.00 37.72 932 LEU A CA 1
ATOM 7236 C C . LEU A 1 932 ? -54.347 -102.500 20.722 1.00 37.72 932 LEU A C 1
ATOM 7238 O O . LEU A 1 932 ? -54.610 -101.852 19.714 1.00 37.72 932 LEU A O 1
ATOM 7242 N N . PRO A 1 933 ? -53.249 -102.146 21.469 1.00 53.06 933 PRO A N 1
ATOM 7243 C CA . PRO A 1 933 ? -52.793 -100.723 21.766 1.00 53.06 933 PRO A CA 1
ATOM 7244 C C . PRO A 1 933 ? -51.435 -100.229 21.114 1.00 53.06 933 PRO A C 1
ATOM 7246 O O . PRO A 1 933 ? -50.879 -101.037 20.380 1.00 53.06 933 PRO A O 1
ATOM 7249 N N . THR A 1 934 ? -50.736 -99.048 21.246 1.00 42.31 934 THR A N 1
ATOM 7250 C CA . THR A 1 934 ? -50.655 -97.666 21.927 1.00 42.31 934 THR A CA 1
ATOM 7251 C C . THR A 1 934 ? -49.487 -96.833 21.209 1.00 42.31 934 THR A C 1
ATOM 7253 O O . THR A 1 934 ? -48.987 -97.408 20.249 1.00 42.31 934 THR A O 1
ATOM 7256 N N . THR A 1 935 ? -48.861 -95.620 21.412 1.00 39.69 935 THR A N 1
ATOM 7257 C CA . THR A 1 935 ? -48.754 -94.282 22.164 1.00 39.69 935 THR A CA 1
ATOM 7258 C C . THR A 1 935 ? -47.617 -93.409 21.450 1.00 39.69 935 THR A C 1
ATOM 7260 O O . THR A 1 935 ? -47.121 -93.933 20.458 1.00 39.69 935 THR A O 1
ATOM 7263 N N . THR A 1 936 ? -47.043 -92.184 21.699 1.00 40.50 936 THR A N 1
ATOM 7264 C CA . THR A 1 936 ? -47.058 -90.936 22.576 1.00 40.50 936 THR A CA 1
ATOM 7265 C C . THR A 1 936 ? -46.239 -89.743 21.904 1.00 40.50 936 THR A C 1
ATOM 7267 O O . THR A 1 936 ? -45.613 -89.992 20.877 1.00 40.50 936 THR A O 1
ATOM 7270 N N . LYS A 1 937 ? -46.203 -88.474 22.431 1.00 42.56 937 LYS A N 1
ATOM 7271 C CA . LYS A 1 937 ? -45.424 -87.220 22.001 1.00 42.56 937 LYS A CA 1
ATOM 7272 C C . LYS A 1 937 ? -45.172 -86.234 23.215 1.00 42.56 937 LYS A C 1
ATOM 7274 O O . LYS A 1 937 ? -45.630 -86.691 24.265 1.00 42.56 937 LYS A O 1
ATOM 7279 N N . PRO A 1 938 ? -44.556 -84.982 23.229 1.00 48.44 938 PRO A N 1
ATOM 7280 C CA . PRO A 1 938 ? -44.043 -83.954 22.237 1.00 48.44 938 PRO A CA 1
ATOM 7281 C C . PRO A 1 938 ? -42.527 -83.515 22.446 1.00 48.44 938 PRO A C 1
ATOM 7283 O O . PRO A 1 938 ? -41.832 -84.331 23.039 1.00 48.44 938 PRO A O 1
ATOM 7286 N N . VAL A 1 939 ? -41.808 -82.418 22.026 1.00 44.25 939 VAL A N 1
ATOM 7287 C CA . VAL A 1 939 ? -41.856 -81.064 21.307 1.00 44.25 939 VAL A CA 1
ATOM 7288 C C . VAL A 1 939 ? -42.399 -79.781 22.044 1.00 44.25 939 VAL A C 1
ATOM 7290 O O . VAL A 1 939 ? -43.270 -79.980 22.879 1.00 44.25 939 VAL A O 1
ATOM 7293 N N . THR A 1 940 ? -42.021 -78.462 21.910 1.00 39.56 940 THR A N 1
ATOM 7294 C CA . THR A 1 940 ? -41.112 -77.493 21.130 1.00 39.56 940 THR A CA 1
ATOM 7295 C C . THR A 1 940 ? -41.185 -76.042 21.796 1.00 39.56 940 THR A C 1
ATOM 7297 O O . THR A 1 940 ? -41.980 -75.960 22.725 1.00 39.56 940 THR A O 1
ATOM 7300 N N . LEU A 1 941 ? -40.605 -74.829 21.488 1.00 38.25 941 LEU A N 1
ATOM 7301 C CA . LEU A 1 941 ? -39.507 -74.122 20.702 1.00 38.25 941 LEU A CA 1
ATOM 7302 C C . LEU A 1 941 ? -39.563 -72.538 20.954 1.00 38.25 941 LEU A C 1
ATOM 7304 O O . LEU A 1 941 ? -40.571 -72.154 21.540 1.00 38.25 941 LEU A O 1
ATOM 7308 N N . HIS A 1 942 ? -38.583 -71.644 20.565 1.00 36.06 942 HIS A N 1
ATOM 7309 C CA . HIS A 1 942 ? -38.676 -70.182 20.086 1.00 36.06 942 HIS A CA 1
ATOM 7310 C C . HIS A 1 942 ? -37.368 -69.272 20.169 1.00 36.06 942 HIS A C 1
ATOM 7312 O O . HIS A 1 942 ? -36.373 -69.742 20.715 1.00 36.06 942 HIS A O 1
ATOM 7318 N N . ILE A 1 943 ? -37.322 -68.027 19.575 1.00 37.16 943 ILE A N 1
ATOM 7319 C CA . ILE A 1 943 ? -36.127 -67.128 19.248 1.00 37.16 943 ILE A CA 1
ATOM 7320 C C . ILE A 1 943 ? -36.434 -65.562 19.216 1.00 37.16 943 ILE A C 1
ATOM 7322 O O . ILE A 1 943 ? -37.578 -65.233 18.916 1.00 37.16 943 ILE A O 1
ATOM 7326 N N . ALA A 1 944 ? -35.465 -64.605 19.418 1.00 29.11 944 ALA A N 1
ATOM 7327 C CA . ALA A 1 944 ? -35.534 -63.112 19.124 1.00 29.11 944 ALA A CA 1
ATOM 7328 C C . ALA A 1 944 ? -34.146 -62.332 18.989 1.00 29.11 944 ALA A C 1
ATOM 7330 O O . ALA A 1 944 ? -33.109 -62.972 19.136 1.00 29.11 944 ALA A O 1
ATOM 7331 N N . LEU A 1 945 ? -34.097 -60.993 18.695 1.00 35.78 945 LEU A N 1
ATOM 7332 C CA . LEU A 1 945 ? -32.929 -60.145 18.208 1.00 35.78 945 LEU A CA 1
ATOM 7333 C C . LEU A 1 945 ? -32.522 -58.872 19.049 1.00 35.78 945 LEU A C 1
ATOM 7335 O O . LEU A 1 945 ? -33.371 -58.384 19.787 1.00 35.78 945 LEU A O 1
ATOM 7339 N N . LEU A 1 946 ? -31.317 -58.249 18.842 1.00 29.81 946 LEU A N 1
ATOM 7340 C CA . LEU A 1 946 ? -30.962 -56.842 19.263 1.00 29.81 946 LEU A CA 1
ATOM 7341 C C . LEU A 1 946 ? -29.667 -56.160 18.641 1.00 29.81 946 LEU A C 1
ATOM 7343 O O . LEU A 1 946 ? -28.672 -56.847 18.454 1.00 29.81 946 LEU A O 1
ATOM 7347 N N . THR A 1 947 ? -29.711 -54.822 18.380 1.00 34.16 947 THR A N 1
ATOM 7348 C CA . THR A 1 947 ? -28.710 -53.661 18.394 1.00 34.16 947 THR A CA 1
ATOM 7349 C C . THR A 1 947 ? -27.152 -53.786 18.270 1.00 34.16 947 THR A C 1
ATOM 7351 O O . THR A 1 947 ? -26.616 -54.828 18.606 1.00 34.16 947 THR A O 1
ATOM 7354 N N . ILE A 1 948 ? -26.300 -52.733 18.084 1.00 28.17 948 ILE A N 1
ATOM 7355 C CA . ILE A 1 948 ? -26.214 -51.445 17.301 1.00 28.17 948 ILE A CA 1
ATOM 7356 C C . ILE A 1 948 ? -24.899 -50.644 17.679 1.00 28.17 948 ILE A C 1
ATOM 7358 O O . ILE A 1 948 ? -24.495 -50.685 18.832 1.00 28.17 948 ILE A O 1
ATOM 7362 N N . LEU A 1 949 ? -24.290 -49.892 16.729 1.00 26.69 949 LEU A N 1
ATOM 7363 C CA . LEU A 1 949 ? -23.325 -48.732 16.808 1.00 26.69 949 LEU A CA 1
ATOM 7364 C C . LEU A 1 949 ? -21.852 -48.737 17.382 1.00 26.69 949 LEU A C 1
ATOM 7366 O O . LEU A 1 949 ? -21.596 -49.030 18.541 1.00 26.69 949 LEU A O 1
ATOM 7370 N N . THR A 1 950 ? -20.947 -48.128 16.573 1.00 30.09 950 THR A N 1
ATOM 7371 C CA . THR A 1 950 ? -19.779 -47.206 16.843 1.00 30.09 950 THR A CA 1
ATOM 7372 C C . THR A 1 950 ? -18.458 -47.561 17.584 1.00 30.09 950 THR A C 1
ATOM 7374 O O . THR A 1 950 ? -18.459 -48.126 18.667 1.00 30.09 950 THR A O 1
ATOM 7377 N N . ALA A 1 951 ? -17.358 -46.976 17.041 1.00 27.27 951 ALA A N 1
ATOM 7378 C CA . ALA A 1 951 ? -16.258 -46.218 17.709 1.00 27.27 951 ALA A CA 1
ATOM 7379 C C . ALA A 1 951 ? -14.772 -46.702 17.608 1.00 27.27 951 ALA A C 1
ATOM 7381 O O . ALA A 1 951 ? -14.286 -47.449 18.445 1.00 27.27 951 ALA A O 1
ATOM 7382 N N . LEU A 1 952 ? -14.037 -46.075 16.667 1.00 28.52 952 LEU A N 1
ATOM 7383 C CA . LEU A 1 952 ? -12.702 -45.427 16.804 1.00 28.52 952 LEU A CA 1
ATOM 7384 C C . LEU A 1 952 ? -11.353 -46.179 17.058 1.00 28.52 952 LEU A C 1
ATOM 7386 O O . LEU A 1 952 ? -11.231 -47.129 17.815 1.00 28.52 952 LEU A O 1
ATOM 7390 N N . PHE A 1 953 ? -10.310 -45.583 16.448 1.00 27.94 953 PHE A N 1
ATOM 7391 C CA . PHE A 1 953 ? -8.847 -45.626 16.691 1.00 27.94 953 PHE A CA 1
ATOM 7392 C C . PHE A 1 953 ? -7.997 -46.921 16.581 1.00 27.94 953 PHE A C 1
ATOM 7394 O O . PHE A 1 953 ? -7.686 -47.600 17.550 1.00 27.94 953 PHE A O 1
ATOM 7401 N N . VAL A 1 954 ? -7.432 -47.100 15.375 1.00 35.00 954 VAL A N 1
ATOM 7402 C CA . VAL A 1 954 ? -5.976 -47.116 15.059 1.00 35.00 954 VAL A CA 1
ATOM 7403 C C . VAL A 1 954 ? -4.987 -47.759 16.055 1.00 35.00 954 VAL A C 1
ATOM 7405 O O . VAL A 1 954 ? -4.715 -47.234 17.131 1.00 35.00 954 VAL A O 1
ATOM 7408 N N . THR A 1 955 ? -4.215 -48.744 15.573 1.00 28.77 955 THR A N 1
ATOM 7409 C CA . THR A 1 955 ? -2.828 -48.996 16.033 1.00 28.77 955 THR A CA 1
ATOM 7410 C C . THR A 1 955 ? -1.986 -49.552 14.865 1.00 28.77 955 THR A C 1
ATOM 7412 O O . THR A 1 955 ? -2.128 -50.699 14.466 1.00 28.77 955 THR A O 1
ATOM 7415 N N . ILE A 1 956 ? -1.294 -48.685 14.115 1.00 31.80 956 ILE A N 1
ATOM 7416 C CA . ILE A 1 956 ? 0.170 -48.471 14.172 1.00 31.80 956 ILE A CA 1
ATOM 7417 C C . ILE A 1 956 ? 1.035 -49.654 13.656 1.00 31.80 956 ILE A C 1
ATOM 7419 O O . ILE A 1 956 ? 1.324 -50.613 14.359 1.00 31.80 956 ILE A O 1
ATOM 7423 N N . LYS A 1 957 ? 1.558 -49.471 12.429 1.00 29.23 957 LYS A N 1
ATOM 7424 C CA . LYS A 1 957 ? 3.005 -49.454 12.095 1.00 29.23 957 LYS A CA 1
ATOM 7425 C C . LYS A 1 957 ? 3.877 -50.620 12.626 1.00 29.23 957 LYS A C 1
ATOM 7427 O O . LYS A 1 957 ? 4.363 -50.548 13.747 1.00 29.23 957 LYS A O 1
ATOM 7432 N N . GLN A 1 958 ? 4.244 -51.572 11.752 1.00 29.75 958 GLN A N 1
ATOM 7433 C CA . GLN A 1 958 ? 5.649 -51.887 11.374 1.00 29.75 958 GLN A CA 1
ATOM 7434 C C . GLN A 1 958 ? 5.811 -53.240 10.645 1.00 29.75 958 GLN A C 1
ATOM 7436 O O . GLN A 1 958 ? 5.604 -54.296 11.239 1.00 29.75 958 GLN A O 1
ATOM 7441 N N . LYS A 1 959 ? 6.325 -53.195 9.405 1.00 29.45 959 LYS A N 1
ATOM 7442 C CA . LYS A 1 959 ? 7.258 -54.150 8.751 1.00 29.45 959 LYS A CA 1
ATOM 7443 C C . LYS A 1 959 ? 7.467 -53.695 7.297 1.00 29.45 959 LYS A C 1
ATOM 7445 O O . LYS A 1 959 ? 6.492 -53.331 6.662 1.00 29.45 959 LYS A O 1
ATOM 7450 N N . THR A 1 960 ? 8.650 -53.702 6.678 1.00 31.69 960 THR A N 1
ATOM 7451 C CA . THR A 1 960 ? 10.060 -53.744 7.137 1.00 31.69 960 THR A CA 1
ATOM 7452 C C . THR A 1 960 ? 10.948 -53.424 5.916 1.00 31.69 960 THR A C 1
ATOM 7454 O O . THR A 1 960 ? 10.496 -53.664 4.810 1.00 31.69 960 THR A O 1
ATOM 7457 N N . ARG A 1 961 ? 12.209 -52.990 6.126 1.00 32.00 961 ARG A N 1
ATOM 7458 C CA . ARG A 1 961 ? 13.458 -53.387 5.400 1.00 32.00 961 ARG A CA 1
ATOM 7459 C C . ARG A 1 961 ? 13.339 -53.785 3.895 1.00 32.00 961 ARG A C 1
ATOM 7461 O O . ARG A 1 961 ? 12.608 -54.702 3.562 1.00 32.00 961 ARG A O 1
ATOM 7468 N N . ARG A 1 962 ? 14.230 -53.389 2.974 1.00 32.66 962 ARG A N 1
ATOM 7469 C CA . ARG A 1 962 ? 15.686 -53.160 3.119 1.00 32.66 962 ARG A CA 1
ATOM 7470 C C . ARG A 1 962 ? 16.294 -52.737 1.771 1.00 32.66 962 ARG A C 1
ATOM 7472 O O . ARG A 1 962 ? 15.996 -53.388 0.775 1.00 32.66 962 ARG A O 1
ATOM 7479 N N . LYS A 1 963 ? 17.288 -51.850 1.796 1.00 35.44 963 LYS A N 1
ATOM 7480 C CA . LYS A 1 963 ? 18.690 -52.053 1.349 1.00 35.44 963 LYS A CA 1
ATOM 7481 C C . LYS A 1 963 ? 19.390 -50.683 1.379 1.00 35.44 963 LYS A C 1
ATOM 7483 O O . LYS A 1 963 ? 18.725 -49.700 1.111 1.00 35.44 963 LYS A O 1
ATOM 7488 N N . HIS A 1 964 ? 20.689 -50.507 1.598 1.00 33.28 964 HIS A N 1
ATOM 7489 C CA . HIS A 1 964 ? 21.773 -51.178 2.339 1.00 33.28 964 HIS A CA 1
ATOM 7490 C C . HIS A 1 964 ? 23.059 -50.735 1.628 1.00 33.28 964 HIS A C 1
ATOM 7492 O O . HIS A 1 964 ? 23.254 -51.179 0.501 1.00 33.28 964 HIS A O 1
ATOM 7498 N N . ARG A 1 965 ? 23.962 -50.069 2.362 1.00 32.44 965 ARG A N 1
ATOM 7499 C CA . ARG A 1 965 ? 25.401 -49.945 2.060 1.00 32.44 965 ARG A CA 1
ATOM 7500 C C . ARG A 1 965 ? 25.756 -49.084 0.826 1.00 32.44 965 ARG A C 1
ATOM 7502 O O . ARG A 1 965 ? 24.988 -49.015 -0.122 1.00 32.44 965 ARG A O 1
ATOM 7509 N N . GLN A 1 966 ? 26.933 -48.461 0.802 1.00 37.06 966 GLN A N 1
ATOM 7510 C CA . GLN A 1 966 ? 27.999 -48.507 1.827 1.00 37.06 966 GLN A CA 1
ATOM 7511 C C . GLN A 1 966 ? 27.828 -47.451 2.918 1.00 37.06 966 GLN A C 1
ATOM 7513 O O . GLN A 1 966 ? 27.333 -46.356 2.599 1.00 37.06 966 GLN A O 1
#

Radius of gyration: 60.58 Å; Cα contacts (8 Å, |Δi|>4): 2404; chains: 1; bounding box: 140×155×113 Å